Protein AF-0000000084938117 (afdb_homodimer)

Secondary structure (DSSP, 8-state):
--GGGGGGHHHHHHHHHHHHHHHHHHHHS----SS-EEEEEEES-HHHHHHHHHHHHTSTTEEEEEEEGGG--HHHHHH-SEEEEEPPS-HHHHHHHHHHTTTSSSEEEEEESS--HHHHHHHHHTT-SEEEETTS-HHHHHHHHHHHHHHHHHHS-PPPEEEEEESSTTSSHHHHHHHHHHHHHHH-TT--EEEEE--TTT--HHHHTT---SS-HHHHHHTTTT--HHHHHHHSEEETTEEEEPPPTTGGG-TTT--GGGHHHHHHHHHHH-SEEEEEETT---GGGHHHHHH-SEEEEEE-SSHHHHHHHHHHHHIIIIIT---GGGEEEEEEEE-SSS-SS-HHHHHHHH--S-EEEEE--HHHHHHHHHHT--HHHHSTTSHHHHHHHHHHHHHS----------THHHHT-/--GGGSTTHHHHHHHHHHHHHHHHHHHHS----SS-EEEEEEES-HHHHHHHHHHHHTSTTEEEEEEEGGG--HHHHHH-SEEEEEPPS-HHHHHHHHHHTTTSSSEEEEEESS--HHHHHHHHHTT-SEEEETTS-HHHHHHHHHHHHHHHHHHS-PPPEEEEEESSTTSSHHHHHHHHHHHHHHH-TT--EEEEE--TTT--HHHHTT---SS-HHHHHHTTTT--HHHHHHHSEEETTEEEE---TTGGG-TTT--GGGHHHHHHHHHHH-SEEEEEETT---GGGHHHHHH-SEEEEEE-SSHHHHHHHHHHHHIIIIIT---GGGEEEEEEEE-SSS-SS-HHHHHHHH--S-EEEEE--HHHHHHHHHHT--HHHHSTTSHHHHHHHHHHHHHS-----------HHHH--

Radius of gyration: 36.31 Å; Cα contacts (8 Å, |Δi|>4): 1482; chains: 2; bounding box: 99×112×98 Å

Sequence (834 aa):
MNASNTSYKTGANHLQEMDNVEHLERLTRMKTLPVLLPTLMISTVQEEGRLLADMLVSVPNVKLTHVSTSQVDASYFQAHRLLVLQLPKDHELALQMLESYAGKCEYMLVVGEHFSPELMREAMKAGARDYLPLYGAKEELFKALFDVADAVAKATALAPTFVVLNSKGGCGASFLAAAIADQFACRQEDLKVALVDGDHVQAGQSHLLNQEPEYFFHHALAQAEELDESALIGMMSQLENLHLLSAAPFSQQDRTAVNYLQLPQLMFKLRSCYQAVVVDLSRGPENWANPILMEATTILLVMQDSLASLRSATATVNHLINDLGVARSRIQLVYNRYSPKNRMVSLADAKSTSGVGIVFTVRNDFQRVNTCLDEGRRLSRFAAKEQVTRDVAEICQQLIPMEQESQPSGFWTKLWRMNASNTSYKTGANHLQEMDNVEHLERLTRMKTLPVLLPTLMISTVQEEGRLLADMLVSVPNVKLTHVSTSQVDASYFQAHRLLVLQLPKDHELALQMLESYAGKCEYMLVVGEHFSPELMREAMKAGARDYLPLYGAKEELFKALFDVADAVAKATALAPTFVVLNSKGGCGASFLAAAIADQFACRQEDLKVALVDGDHVQAGQSHLLNQEPEYFFHHALAQAEELDESALIGMMSQLENLHLLSAAPFSQQDRTAVNYLQLPQLMFKLRSCYQAVVVDLSRGPENWANPILMEATTILLVMQDSLASLRSATATVNHLINDLGVARSRIQLVYNRYSPKNRMVSLADAKSTSGVGIVFTVRNDFQRVNTCLDEGRRLSRFAAKEQVTRDVAEICQQLIPMEQESQPSGFWTKLWR

Solvent-accessible surface area (backbone atoms only — not comparable to full-atom values): 44025 Å² total; per-residue (Å²): 138,80,81,78,70,70,76,66,60,64,62,55,55,54,49,52,50,49,50,47,46,52,49,43,51,60,65,61,46,72,69,58,37,87,31,77,37,41,28,35,33,37,26,76,47,67,69,63,37,49,54,52,50,54,56,48,60,67,39,50,45,43,45,77,44,81,40,46,71,89,68,68,53,77,68,56,39,75,71,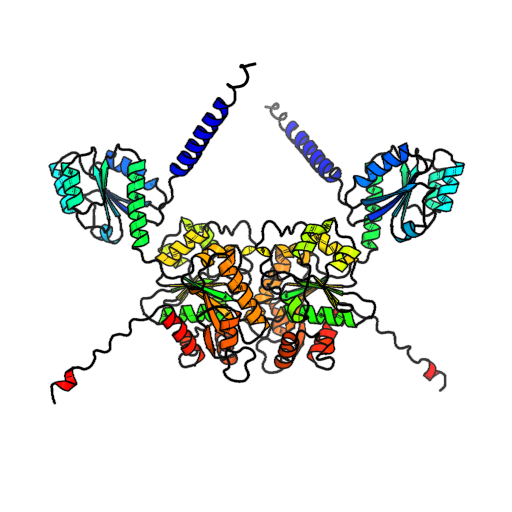20,50,31,31,37,38,43,45,53,88,49,63,70,58,28,54,52,49,43,64,72,54,41,70,54,30,85,34,31,38,36,32,26,73,57,87,41,70,67,58,41,53,53,36,45,73,36,55,28,79,46,71,42,36,65,81,50,62,69,62,58,57,51,51,54,50,39,52,51,23,47,49,46,48,65,64,45,71,60,24,51,32,37,33,20,28,18,28,37,57,55,37,47,19,58,59,48,32,52,41,43,34,48,48,56,20,66,70,36,90,82,35,38,20,35,34,35,41,59,30,38,56,60,27,56,60,34,52,37,54,62,49,82,68,91,39,34,41,56,57,48,34,70,36,26,87,73,52,49,72,66,56,50,56,65,42,30,42,73,56,86,32,31,30,33,35,27,29,44,63,50,46,72,71,40,67,92,50,56,54,64,83,32,43,66,54,35,50,48,51,52,20,65,74,24,65,32,35,30,34,21,26,39,81,29,90,48,80,83,49,44,70,56,63,57,64,36,58,32,36,39,38,22,24,40,74,37,64,66,25,47,53,26,36,24,53,48,44,50,43,39,36,75,73,58,63,32,61,64,87,32,38,31,37,31,35,28,60,35,50,96,66,93,58,78,56,50,74,67,52,52,31,64,68,41,66,37,86,46,75,47,60,26,49,55,48,65,68,65,50,50,51,34,41,67,68,16,44,55,53,72,76,74,38,60,84,37,64,47,44,51,33,45,47,50,52,45,40,70,74,54,67,68,79,67,73,73,69,74,75,74,65,66,66,60,70,78,101,140,80,78,80,74,68,75,69,60,65,63,55,55,53,49,52,51,48,51,47,45,52,49,43,49,63,63,63,45,72,68,58,37,87,31,79,36,42,29,34,35,39,27,76,46,69,70,64,38,48,55,52,50,54,57,48,60,67,39,50,46,43,45,78,45,80,39,46,71,89,67,68,52,77,68,57,39,75,71,19,51,33,32,37,39,40,45,51,89,49,63,69,60,29,52,49,49,44,63,73,54,41,73,55,31,85,34,30,38,35,31,26,72,57,86,41,71,66,59,40,51,54,36,45,73,36,55,29,79,47,70,42,37,66,81,48,62,69,63,58,56,50,50,53,51,39,54,51,23,47,49,45,48,66,64,45,70,59,25,51,32,39,33,21,27,19,30,35,57,55,38,45,20,57,58,49,32,52,42,43,34,48,49,56,19,68,70,37,90,83,36,38,20,36,35,37,39,59,29,38,56,62,28,57,60,35,52,37,55,63,50,83,66,91,40,35,41,56,58,50,35,67,37,28,88,72,52,48,69,67,57,49,56,66,42,30,42,71,56,85,34,32,28,34,36,26,29,44,61,52,45,71,73,40,69,93,51,57,56,65,82,32,43,68,53,36,53,50,51,51,20,67,73,22,65,31,34,30,34,21,26,38,81,28,92,48,81,82,48,43,70,54,61,56,64,36,58,31,36,38,37,22,24,39,74,38,62,68,26,48,54,26,35,24,53,48,45,49,42,40,36,76,74,58,63,33,60,63,89,32,39,31,38,31,34,29,59,36,51,96,68,91,58,79,56,51,72,67,54,55,31,64,68,41,66,36,86,46,74,46,60,25,49,56,48,63,70,63,51,50,50,34,44,69,67,17,42,56,53,70,76,74,38,58,84,38,65,47,43,50,32,46,46,50,53,47,40,70,74,54,67,68,80,68,73,72,69,75,74,75,65,66,64,62,69,78,99

InterPro domains:
  IPR027417 P-loop containing nucleoside triphosphate hydrolase [G3DSA:3.40.50.300] (160-400)
  IPR027417 P-loop containing nucleoside triphosphate hydrolase [SSF52540] (161-402)
  IPR050625 ParA/MinD ATPase [PTHR43384] (161-401)

Foldseek 3Di:
DPPPPPPVPVVVVVVVVVVVVVVVCVVVPQPAQPAQFEEEEEEADDVLLVLVVVLQVVHASYDYDYDYPVPDDLVSLVVGQEYEYEADPDPVRRLVVLQVCQPSHNEYEYEYQDDDPVSQVSNVVSPHPYYYHSPDDSSVVSVSVSVVSVVCLVVLPFAAEEEQFELDAPLCSLVLLLQLQLLQLPPDQPFAEEEEEPDQACFQNCLLQVHDFPAAPLRCQQCLSPDALVNLQVRWDDDRRYTYHTHDHPVVVVVVGHDLVSVVSNSRRNRSNGNHYYYRHNVGDDPSCLVVLLRHQAYEYGAEQDPSRLVSLLVSLCCSCPPSNHDLQRYAYEHEQDDPPPGNADPVNSCVSSVHDHYAYAHRDPVQSVVSRNVNHHCCVSPVPDRNSVSSSVVSCVSPPDPPPPPPPCVVVPVVD/DPPPPPPVPVVVVVVVVVVVVVVVCVLPPQPAQPAQFEEEEEEADDVLQVLVVVLQVVRHSYDYDYDYPVPDDLVSLVVGQEYEYEADPDPVRRLVVLQVCQPSHNEYEYEYQDDDPVSQVSNVVSPHPYYYYSPDDSSVVSVSVSVVSVVCVVVLQFAAEEEQFELDAPLCSLVLLLQLQLLQLPPDQPFAEEEEEPDQACQQNCLLQVHDFPAAPLRCQQCLSPDALVNLQVRWDDDRRYTYHTHYHPVVVVVVGHDLVSVVSNSRRNRSNGNHYYYRHNVGDDPSCLVVLLRHQAYEYGAEQDPSRLVSLLVSLCCSCPVSNHDLQRYAYEHEQDDPPPGNADPVNSCVSSVHDHYQYAHRDPVQSVVSSNVNHHCCVSPVPDRNSVSSSVVSCVSPPDPPPPPPPCVVVVVVD

Nearest PDB structures (foldseek):
  3ea0-assembly1_A  TM=9.235E-01  e=1.042E-12  Chlorobaculum tepidum TLS
  3ea0-assembly1_B  TM=9.067E-01  e=1.386E-12  Chlorobaculum tepidum TLS
  1nxo-assembly1_A-2  TM=7.399E-01  e=9.418E-04  Streptococcus pneumoniae TIGR4
  2pln-assembly1_A-2  TM=6.101E-01  e=6.204E-03  Helicobacter pylori
  5m7n-assembly1_B  TM=2.268E-01  e=1.405E-03  Brucella abortus str. 2308 A

Organism: Ferrimonas balearica (strain DSM 9799 / CCM 4581 / KCTC 23876 / PAT) (NCBI:txid550540)

Structure (mmCIF, N/CA/C/O backbone):
data_AF-0000000084938117-model_v1
#
loop_
_entity.id
_entity.type
_entity.pdbx_description
1 polymer 'Flp pilus assembly protein ATPase CpaE'
#
loop_
_atom_site.group_PDB
_atom_site.id
_atom_site.type_symbol
_atom_site.label_atom_id
_atom_site.label_alt_id
_atom_site.label_comp_id
_atom_site.label_asym_id
_atom_site.label_entity_id
_atom_site.label_seq_id
_atom_site.pdbx_PDB_ins_code
_atom_site.Cartn_x
_atom_site.Cartn_y
_atom_site.Cartn_z
_atom_site.occupancy
_atom_site.B_iso_or_equiv
_atom_site.auth_seq_id
_atom_site.auth_comp_id
_atom_site.auth_asym_id
_atom_site.auth_atom_id
_atom_site.pdbx_PDB_model_num
ATOM 1 N N . MET A 1 1 ? 67.5 -2.551 17.719 1 21.22 1 MET A N 1
ATOM 2 C CA . MET A 1 1 ? 66.125 -2.961 18.109 1 21.22 1 MET A CA 1
ATOM 3 C C . MET A 1 1 ? 65.125 -1.808 17.969 1 21.22 1 MET A C 1
ATOM 5 O O . MET A 1 1 ? 63.938 -2.023 17.922 1 21.22 1 MET A O 1
ATOM 9 N N . ASN A 1 2 ? 65.562 -0.498 18.047 1 20.77 2 ASN A N 1
ATOM 10 C CA . ASN A 1 2 ? 64.812 0.698 18.484 1 20.77 2 ASN A CA 1
ATOM 11 C C . ASN A 1 2 ? 64.062 1.363 17.344 1 20.77 2 ASN A C 1
ATOM 13 O O . ASN A 1 2 ? 63.688 2.523 17.438 1 20.77 2 ASN A O 1
ATOM 17 N N . ALA A 1 3 ? 64.438 1.03 16.047 1 29.36 3 ALA A N 1
ATOM 18 C CA . ALA A 1 3 ? 64.125 1.898 14.914 1 29.36 3 ALA A CA 1
ATOM 19 C C . ALA A 1 3 ? 62.594 1.978 14.664 1 29.36 3 ALA A C 1
ATOM 21 O O . ALA A 1 3 ? 62.156 2.625 13.719 1 29.36 3 ALA A O 1
ATOM 22 N N . SER A 1 4 ? 61.781 1.097 15.297 1 28.73 4 SER A N 1
ATOM 23 C CA . SER A 1 4 ? 60.469 0.723 14.719 1 28.73 4 SER A CA 1
ATOM 24 C C . SER A 1 4 ? 59.406 1.736 15.078 1 28.73 4 SER A C 1
ATOM 26 O O . SER A 1 4 ? 58.219 1.555 14.727 1 28.73 4 SER A O 1
ATOM 28 N N . ASN A 1 5 ? 59.688 2.768 15.992 1 28.17 5 ASN A N 1
ATOM 29 C CA . ASN A 1 5 ? 58.594 3.461 16.672 1 28.17 5 ASN A CA 1
ATOM 30 C C . ASN A 1 5 ? 58.062 4.609 15.82 1 28.17 5 ASN A C 1
ATOM 32 O O . ASN A 1 5 ? 57.156 5.332 16.25 1 28.17 5 ASN A O 1
ATOM 36 N N . THR A 1 6 ? 58.812 5.156 14.828 1 31.31 6 THR A N 1
ATOM 37 C CA . THR A 1 6 ? 58.562 6.535 14.414 1 31.31 6 THR A CA 1
ATOM 38 C C . THR A 1 6 ? 57.375 6.602 13.43 1 31.31 6 THR A C 1
ATOM 40 O O . THR A 1 6 ? 56.906 7.688 13.117 1 31.31 6 THR A O 1
ATOM 43 N N . SER A 1 7 ? 57.031 5.469 12.695 1 33.91 7 SER A N 1
ATOM 44 C CA . SER A 1 7 ? 56.188 5.645 11.516 1 33.91 7 SER A CA 1
ATOM 45 C C . SER A 1 7 ? 54.719 5.82 11.906 1 33.91 7 SER A C 1
ATOM 47 O O . SER A 1 7 ? 53.875 6 11.039 1 33.91 7 SER A O 1
ATOM 49 N N . TYR A 1 8 ? 54.281 5.535 13.25 1 31.45 8 TYR A N 1
ATOM 50 C CA . TYR A 1 8 ? 52.906 5.527 13.641 1 31.45 8 TYR A CA 1
ATOM 51 C C . TYR A 1 8 ? 52.375 6.945 13.82 1 31.45 8 TYR A C 1
ATOM 53 O O . TYR A 1 8 ? 51.156 7.16 13.898 1 31.45 8 TYR A O 1
ATOM 61 N N . LYS A 1 9 ? 53.25 7.902 14.055 1 35.31 9 LYS A N 1
ATOM 62 C CA . LYS A 1 9 ? 52.75 9.211 14.477 1 35.31 9 LYS A CA 1
ATOM 63 C C . LYS A 1 9 ? 52.219 10.008 13.297 1 35.31 9 LYS A C 1
ATOM 65 O O . LYS A 1 9 ? 51.406 10.93 13.477 1 35.31 9 LYS A O 1
ATOM 70 N N . THR A 1 10 ? 52.75 9.742 12.07 1 41.06 10 THR A N 1
ATOM 71 C CA . THR A 1 10 ? 52.406 10.656 10.984 1 41.06 10 THR A CA 1
ATOM 72 C C . THR A 1 10 ? 51 10.422 10.477 1 41.06 10 THR A C 1
ATOM 74 O O . THR A 1 10 ? 50.375 11.328 9.922 1 41.06 10 THR A O 1
ATOM 77 N N . GLY A 1 11 ? 50.406 9.102 10.664 1 33.19 11 GLY A N 1
ATOM 78 C CA . GLY A 1 11 ? 49.094 8.828 10.133 1 33.19 11 GLY A CA 1
ATOM 79 C C . GLY A 1 11 ? 47.969 9.453 10.953 1 33.19 11 GLY A C 1
ATOM 80 O O . GLY A 1 11 ? 46.844 9.594 10.477 1 33.19 11 GLY A O 1
ATOM 81 N N . ALA A 1 12 ? 48.188 9.633 12.336 1 39.09 12 ALA A N 1
ATOM 82 C CA . ALA A 1 12 ? 47.188 10.203 13.258 1 39.09 12 ALA A CA 1
ATOM 83 C C . ALA A 1 12 ? 47 11.688 12.984 1 39.09 12 ALA A C 1
ATOM 85 O O . ALA A 1 12 ? 45.875 12.18 13.07 1 39.09 12 ALA A O 1
ATOM 86 N N . ASN A 1 13 ? 48.125 12.391 12.625 1 40.75 13 ASN A N 1
ATOM 87 C CA . ASN A 1 13 ? 48 13.82 12.367 1 40.75 13 ASN A CA 1
ATOM 88 C C . ASN A 1 13 ? 47.156 14.078 11.109 1 40.75 13 ASN A C 1
ATOM 90 O O . ASN A 1 13 ? 46.469 15.086 11.031 1 40.75 13 ASN A O 1
ATOM 94 N N . HIS A 1 14 ? 47.344 13.164 10.07 1 40.91 14 HIS A N 1
ATOM 95 C CA . HIS A 1 14 ? 46.562 13.367 8.859 1 40.91 14 HIS A CA 1
ATOM 96 C C . HIS A 1 14 ? 45.062 13.086 9.102 1 40.91 14 HIS A C 1
ATOM 98 O O . HIS A 1 14 ? 44.219 13.68 8.461 1 40.91 14 HIS A O 1
ATOM 104 N N . LEU A 1 15 ? 44.719 12.094 10.016 1 38.03 15 LEU A N 1
ATOM 105 C CA . LEU A 1 15 ? 43.344 11.82 10.344 1 38.03 15 LEU A CA 1
ATOM 106 C C . LEU A 1 15 ? 42.719 12.961 11.141 1 38.03 15 LEU A C 1
ATOM 108 O O . LEU A 1 15 ? 41.562 13.305 10.953 1 38.03 15 LEU A O 1
ATOM 112 N N . GLN A 1 16 ? 43.562 13.578 12.039 1 39.94 16 GLN A N 1
ATOM 113 C CA . GLN A 1 16 ? 43.062 14.719 12.797 1 39.94 16 GLN A CA 1
ATOM 114 C C . GLN A 1 16 ? 42.812 15.914 11.883 1 39.94 16 GLN A C 1
ATOM 116 O O . GLN A 1 16 ? 41.812 16.641 12.055 1 39.94 16 GLN A O 1
ATOM 121 N N . GLU A 1 17 ? 43.719 16.094 10.852 1 42.66 17 GLU A N 1
ATOM 122 C CA . GLU A 1 17 ? 43.5 17.203 9.93 1 42.66 17 GLU A CA 1
ATOM 123 C C . GLU A 1 17 ? 42.281 16.953 9.039 1 42.66 17 GLU A C 1
ATOM 125 O O . GLU A 1 17 ? 41.531 17.875 8.734 1 42.66 17 GLU A O 1
ATOM 130 N N . MET A 1 18 ? 42.094 15.641 8.609 1 40.25 18 MET A N 1
ATOM 131 C CA . MET A 1 18 ? 40.906 15.336 7.801 1 40.25 18 MET A CA 1
ATOM 132 C C . MET A 1 18 ? 39.625 15.438 8.641 1 40.25 18 MET A C 1
ATOM 134 O O . MET A 1 18 ? 38.562 15.797 8.125 1 40.25 18 MET A O 1
ATOM 138 N N . ASP A 1 19 ? 39.656 15.047 9.922 1 40.47 19 ASP A N 1
ATOM 139 C CA . ASP A 1 19 ? 38.5 15.227 10.805 1 40.47 19 ASP A CA 1
ATOM 140 C C . ASP A 1 19 ? 38.188 16.703 10.984 1 40.47 19 ASP A C 1
ATOM 142 O O . ASP A 1 19 ? 37.031 17.094 11.062 1 40.47 19 ASP A O 1
ATOM 146 N N . ASN A 1 20 ? 39.312 17.594 11.016 1 40.03 20 ASN A N 1
ATOM 147 C CA . ASN A 1 20 ? 39.062 19.016 11.141 1 40.03 20 ASN A CA 1
ATOM 148 C C . ASN A 1 20 ? 38.469 19.609 9.859 1 40.03 20 ASN A C 1
ATOM 150 O O . ASN A 1 20 ? 37.719 20.562 9.898 1 40.03 20 ASN A O 1
ATOM 154 N N . VAL A 1 21 ? 38.938 19.078 8.609 1 40.66 21 VAL A N 1
ATOM 155 C CA . VAL A 1 21 ? 38.344 19.609 7.387 1 40.66 21 VAL A CA 1
ATOM 156 C C . VAL A 1 21 ? 36.875 19.141 7.277 1 40.66 21 VAL A C 1
ATOM 158 O O . VAL A 1 21 ? 36 19.906 6.898 1 40.66 21 VAL A O 1
ATOM 161 N N . GLU A 1 22 ? 36.656 17.781 7.574 1 38.16 22 GLU A N 1
ATOM 162 C CA . GLU A 1 22 ? 35.281 17.328 7.516 1 38.16 22 GLU A CA 1
ATOM 163 C C . GLU A 1 22 ? 34.406 18.047 8.547 1 38.16 22 GLU A C 1
ATOM 165 O O . GLU A 1 22 ? 33.281 18.406 8.273 1 38.16 22 GLU A O 1
ATOM 170 N N . HIS A 1 23 ? 34.906 18.281 9.812 1 34.59 23 HIS A N 1
ATOM 171 C CA . HIS A 1 23 ? 34.219 19.109 10.805 1 34.59 23 HIS A CA 1
ATOM 172 C C . HIS A 1 23 ? 34.062 20.547 10.32 1 34.59 23 HIS A C 1
ATOM 174 O O . HIS A 1 23 ? 33 21.156 10.469 1 34.59 23 HIS A O 1
ATOM 180 N N . LEU A 1 24 ? 35.219 21.156 9.773 1 34.41 24 LEU A N 1
ATOM 181 C CA . LEU A 1 24 ? 35.125 22.5 9.219 1 34.41 24 LEU A CA 1
ATOM 182 C C . LEU A 1 24 ? 34.219 22.516 8 1 34.41 24 LEU A C 1
ATOM 184 O O . LEU A 1 24 ? 33.438 23.469 7.809 1 34.41 24 LEU A O 1
ATOM 188 N N . GLU A 1 25 ? 34.344 21.562 6.992 1 36.38 25 GLU A N 1
ATOM 189 C CA . GLU A 1 25 ? 33.375 21.484 5.891 1 36.38 25 GLU A CA 1
ATOM 190 C C . GLU A 1 25 ? 31.969 21.25 6.406 1 36.38 25 GLU A C 1
ATOM 192 O O . GLU A 1 25 ? 31 21.766 5.848 1 36.38 25 GLU A O 1
ATOM 197 N N . ARG A 1 26 ? 31.703 20.484 7.41 1 36.09 26 ARG A N 1
ATOM 198 C CA . ARG A 1 26 ? 30.438 20.359 8.102 1 36.09 26 ARG A CA 1
ATOM 199 C C . ARG A 1 26 ? 30.047 21.672 8.773 1 36.09 26 ARG A C 1
ATOM 201 O O . ARG A 1 26 ? 28.859 22.031 8.828 1 36.09 26 ARG A O 1
ATOM 208 N N . LEU A 1 27 ? 30.984 22.281 9.461 1 33.56 27 LEU A N 1
ATOM 209 C CA . LEU A 1 27 ? 30.75 23.609 10.023 1 33.56 27 LEU A CA 1
ATOM 210 C C . LEU A 1 27 ? 30.609 24.641 8.922 1 33.56 27 LEU A C 1
ATOM 212 O O . LEU A 1 27 ? 29.953 25.672 9.125 1 33.56 27 LEU A O 1
ATOM 216 N N . THR A 1 28 ? 31.484 24.656 7.859 1 37.72 28 THR A N 1
ATOM 217 C CA . THR A 1 28 ? 31.438 25.641 6.781 1 37.72 28 THR A CA 1
ATOM 218 C C . THR A 1 28 ? 30.219 25.391 5.887 1 37.72 28 THR A C 1
ATOM 220 O O . THR A 1 28 ? 29.984 26.141 4.938 1 37.72 28 THR A O 1
ATOM 223 N N . ARG A 1 29 ? 29.844 24.172 5.645 1 40.62 29 ARG A N 1
ATOM 224 C CA . ARG A 1 29 ? 28.578 24.078 4.918 1 40.62 29 ARG A CA 1
ATOM 225 C C . ARG A 1 29 ? 27.5 24.906 5.609 1 40.62 29 ARG A C 1
ATOM 227 O O . ARG A 1 29 ? 27.156 24.656 6.77 1 40.62 29 ARG A O 1
ATOM 234 N N . MET A 1 30 ? 27.406 26 5.309 1 43.34 30 MET A N 1
ATOM 235 C CA . MET A 1 30 ? 26.453 26.984 5.809 1 43.34 30 MET A CA 1
ATOM 236 C C . MET A 1 30 ? 25.094 26.359 6.074 1 43.34 30 MET A C 1
ATOM 238 O O . MET A 1 30 ? 24.438 25.875 5.152 1 43.34 30 MET A O 1
ATOM 242 N N . LYS A 1 31 ? 24.922 25.812 7.207 1 54.34 31 LYS A N 1
ATOM 243 C CA . LYS A 1 31 ? 23.672 25.203 7.68 1 54.34 31 LYS A CA 1
ATOM 244 C C . LYS A 1 31 ? 22.469 26.078 7.348 1 54.34 31 LYS A C 1
ATOM 246 O O . LYS A 1 31 ? 22.531 27.297 7.457 1 54.34 31 LYS A O 1
ATOM 251 N N . THR A 1 32 ? 21.656 25.625 6.562 1 65.62 32 THR A N 1
ATOM 252 C CA . THR A 1 32 ? 20.375 26.219 6.242 1 65.62 32 THR A CA 1
ATOM 253 C C . THR A 1 32 ? 19.609 26.578 7.52 1 65.62 32 THR A C 1
ATOM 255 O O . THR A 1 32 ? 19.641 25.828 8.492 1 65.62 32 THR A O 1
ATOM 258 N N . LEU A 1 33 ? 19.406 27.953 7.594 1 77.81 33 LEU A N 1
ATOM 259 C CA . LEU A 1 33 ? 18.562 28.328 8.727 1 77.81 33 LEU A CA 1
ATOM 260 C C . LEU A 1 33 ? 17.391 27.375 8.867 1 77.81 33 LEU A C 1
ATOM 262 O O . LEU A 1 33 ? 16.875 26.859 7.871 1 77.81 33 LEU A O 1
ATOM 266 N N . PRO A 1 34 ? 17.016 27.078 10.133 1 68.56 34 PRO A N 1
ATOM 267 C CA . PRO A 1 34 ? 15.953 26.109 10.383 1 68.56 34 PRO A CA 1
ATOM 268 C C . PRO A 1 34 ? 14.602 26.531 9.82 1 68.56 34 PRO A C 1
ATOM 270 O O . PRO A 1 34 ? 13.719 25.703 9.609 1 68.56 34 PRO A O 1
ATOM 273 N N . VAL A 1 35 ? 14.391 27.828 9.688 1 70.12 35 VAL A N 1
ATOM 274 C CA . VAL A 1 35 ? 13.156 28.359 9.133 1 70.12 35 VAL A CA 1
ATOM 275 C C . VAL A 1 35 ? 13.477 29.484 8.148 1 70.12 35 VAL A C 1
ATOM 277 O O . VAL A 1 35 ? 14.562 30.062 8.195 1 70.12 35 VAL A O 1
ATOM 280 N N . LEU A 1 36 ? 12.516 29.656 7.203 1 70.38 36 LEU A N 1
ATOM 281 C CA . LEU A 1 36 ? 12.625 30.859 6.391 1 70.38 36 LEU A CA 1
ATOM 282 C C . LEU A 1 36 ? 12.508 32.125 7.258 1 70.38 36 LEU A C 1
ATOM 284 O O . LEU A 1 36 ? 11.594 32.219 8.078 1 70.38 36 LEU A O 1
ATOM 288 N N . LEU A 1 37 ? 13.484 33 7.09 1 82.12 37 LEU A N 1
ATOM 289 C CA . LEU A 1 37 ? 13.562 34.188 7.938 1 82.12 37 LEU A CA 1
ATOM 290 C C . LEU A 1 37 ? 13.43 35.469 7.105 1 82.12 37 LEU A C 1
ATOM 292 O O . LEU A 1 37 ? 14.406 35.938 6.516 1 82.12 37 LEU A O 1
ATOM 296 N N . PRO A 1 38 ? 12.078 35.906 6.906 1 84.81 38 PRO A N 1
ATOM 297 C CA . PRO A 1 38 ? 11.953 37.219 6.27 1 84.81 38 PRO A CA 1
ATOM 298 C C . PRO A 1 38 ? 12.766 38.312 6.98 1 84.81 38 PRO A C 1
ATOM 300 O O . PRO A 1 38 ? 12.516 38.594 8.156 1 84.81 38 PRO A O 1
ATOM 303 N N . THR A 1 39 ? 13.781 38.938 6.242 1 92.25 39 THR A N 1
ATOM 304 C CA . THR A 1 39 ? 14.75 39.844 6.848 1 92.25 39 THR A CA 1
ATOM 305 C C . THR A 1 39 ? 14.719 41.219 6.156 1 92.25 39 THR A C 1
ATOM 307 O O . THR A 1 39 ? 14.828 41.312 4.93 1 92.25 39 THR A O 1
ATOM 310 N N . LEU A 1 40 ? 14.43 42.219 6.934 1 94 40 LEU A N 1
ATOM 311 C CA . LEU A 1 40 ? 14.508 43.594 6.461 1 94 40 LEU A CA 1
ATOM 312 C C . LEU A 1 40 ? 15.859 44.219 6.812 1 94 40 LEU A C 1
ATOM 314 O O . LEU A 1 40 ? 16.266 44.188 7.977 1 94 40 LEU A O 1
ATOM 318 N N . MET A 1 41 ? 16.562 44.719 5.785 1 95.06 41 MET A N 1
ATOM 319 C CA . MET A 1 41 ? 17.828 45.406 6.047 1 95.06 41 MET A CA 1
ATOM 320 C C . MET A 1 41 ? 17.719 46.875 5.73 1 95.06 41 MET A C 1
ATOM 322 O O . MET A 1 41 ? 17.266 47.25 4.648 1 95.06 41 MET A O 1
ATOM 326 N N . ILE A 1 42 ? 18.094 47.656 6.68 1 93.5 42 ILE A N 1
ATOM 327 C CA . ILE A 1 42 ? 18.094 49.125 6.5 1 93.5 42 ILE A CA 1
ATOM 328 C C . ILE A 1 42 ? 19.531 49.656 6.617 1 93.5 42 ILE A C 1
ATOM 330 O O . ILE A 1 42 ? 20.219 49.375 7.598 1 93.5 42 ILE A O 1
ATOM 334 N N . SER A 1 43 ? 19.938 50.312 5.594 1 89.88 43 SER A N 1
ATOM 335 C CA . SER A 1 43 ? 21.297 50.875 5.586 1 89.88 43 SER A CA 1
ATOM 336 C C . SER A 1 43 ? 21.312 52.312 5.117 1 89.88 43 SER A C 1
ATOM 338 O O . SER A 1 43 ? 20.391 52.75 4.43 1 89.88 43 SER A O 1
ATOM 340 N N . THR A 1 44 ? 22.266 53.062 5.656 1 78.38 44 THR A N 1
ATOM 341 C CA . THR A 1 44 ? 22.453 54.438 5.23 1 78.38 44 THR A CA 1
ATOM 342 C C . THR A 1 44 ? 23.531 54.531 4.156 1 78.38 44 THR A C 1
ATOM 344 O O . THR A 1 44 ? 23.484 55.438 3.316 1 78.38 44 THR A O 1
ATOM 347 N N . VAL A 1 45 ? 24.594 53.688 4.254 1 73.62 45 VAL A N 1
ATOM 348 C CA . VAL A 1 45 ? 25.75 53.781 3.363 1 73.62 45 VAL A CA 1
ATOM 349 C C . VAL A 1 45 ? 25.656 52.688 2.283 1 73.62 45 VAL A C 1
ATOM 351 O O . VAL A 1 45 ? 25.516 51.531 2.592 1 73.62 45 VAL A O 1
ATOM 354 N N . GLN A 1 46 ? 25.781 53.094 1.042 1 75.88 46 GLN A N 1
ATOM 355 C CA . GLN A 1 46 ? 25.5 52.219 -0.09 1 75.88 46 GLN A CA 1
ATOM 356 C C . GLN A 1 46 ? 26.531 51.094 -0.191 1 75.88 46 GLN A C 1
ATOM 358 O O . GLN A 1 46 ? 26.172 49.906 -0.328 1 75.88 46 GLN A O 1
ATOM 363 N N . GLU A 1 47 ? 27.781 51.469 -0.034 1 81.5 47 GLU A N 1
ATOM 364 C CA . GLU A 1 47 ? 28.812 50.438 -0.26 1 81.5 47 GLU A CA 1
ATOM 365 C C . GLU A 1 47 ? 28.797 49.375 0.836 1 81.5 47 GLU A C 1
ATOM 367 O O . GLU A 1 47 ? 28.844 48.188 0.549 1 81.5 47 GLU A O 1
ATOM 372 N N . GLU A 1 48 ? 28.672 49.844 2.07 1 85.06 48 GLU A N 1
ATOM 373 C CA . GLU A 1 48 ? 28.641 48.906 3.199 1 85.06 48 GLU A CA 1
ATOM 374 C C . GLU A 1 48 ? 27.344 48.094 3.207 1 85.06 48 GLU A C 1
ATOM 376 O O . GLU A 1 48 ? 27.359 46.906 3.539 1 85.06 48 GLU A O 1
ATOM 381 N N . GLY A 1 49 ? 26.359 48.781 2.854 1 87.75 49 GLY A N 1
ATOM 382 C CA . GLY A 1 49 ? 25.078 48.125 2.756 1 87.75 49 GLY A CA 1
ATOM 383 C C . GLY A 1 49 ? 25.094 46.969 1.743 1 87.75 49 GLY A C 1
ATOM 384 O O . GLY A 1 49 ? 24.531 45.906 1.999 1 87.75 49 GLY A O 1
ATOM 385 N N . ARG A 1 50 ? 25.75 47.219 0.668 1 88.19 50 ARG A N 1
ATOM 386 C CA . ARG A 1 50 ? 25.812 46.219 -0.377 1 88.19 50 ARG A CA 1
ATOM 387 C C . ARG A 1 50 ? 26.609 45 0.095 1 88.19 50 ARG A C 1
ATOM 389 O O . ARG A 1 50 ? 26.234 43.844 -0.191 1 88.19 50 ARG A O 1
ATOM 396 N N . LEU A 1 51 ? 27.656 45.281 0.75 1 87.75 51 LEU A N 1
ATOM 397 C CA . LEU A 1 51 ? 28.484 44.188 1.273 1 87.75 51 LEU A CA 1
ATOM 398 C C . LEU A 1 51 ? 27.688 43.344 2.24 1 87.75 51 LEU A C 1
ATOM 400 O O . LEU A 1 51 ? 27.719 42.094 2.15 1 87.75 51 LEU A O 1
ATOM 404 N N . LEU A 1 52 ? 26.984 43.969 3.125 1 91 52 LEU A N 1
ATOM 405 C CA . LEU A 1 52 ? 26.172 43.25 4.105 1 91 52 LEU A CA 1
ATOM 406 C C . LEU A 1 52 ? 25.047 42.469 3.424 1 91 52 LEU A C 1
ATOM 408 O O . LEU A 1 52 ? 24.75 41.344 3.777 1 91 52 LEU A O 1
ATOM 412 N N . ALA A 1 53 ? 24.422 43.094 2.461 1 92.25 53 ALA A N 1
ATOM 413 C CA . ALA A 1 53 ? 23.359 42.438 1.707 1 92.25 53 ALA A CA 1
ATOM 414 C C . ALA A 1 53 ? 23.844 41.156 1.031 1 92.25 53 ALA A C 1
ATOM 416 O O . ALA A 1 53 ? 23.172 40.125 1.063 1 92.25 53 ALA A O 1
ATOM 417 N N . ASP A 1 54 ? 25.016 41.25 0.545 1 89.56 54 ASP A N 1
ATOM 418 C CA . ASP A 1 54 ? 25.609 40.094 -0.114 1 89.56 54 ASP A CA 1
ATOM 419 C C . ASP A 1 54 ? 25.828 38.969 0.877 1 89.56 54 ASP A C 1
ATOM 421 O O . ASP A 1 54 ? 25.609 37.781 0.545 1 89.56 54 ASP A O 1
ATOM 425 N N . MET A 1 55 ? 26.203 39.281 2.043 1 87.94 55 MET A N 1
ATOM 426 C CA . MET A 1 55 ? 26.438 38.312 3.082 1 87.94 55 MET A CA 1
ATOM 427 C C . MET A 1 55 ? 25.125 37.656 3.51 1 87.94 55 MET A C 1
ATOM 429 O O . MET A 1 55 ? 25.062 36.438 3.676 1 87.94 55 MET A O 1
ATOM 433 N N . LEU A 1 56 ? 24.125 38.438 3.66 1 91.5 56 LEU A N 1
ATOM 434 C CA . LEU A 1 56 ? 22.828 37.938 4.121 1 91.5 56 LEU A CA 1
ATOM 435 C C . LEU A 1 56 ? 22.188 37.031 3.076 1 91.5 56 LEU A C 1
ATOM 437 O O . LEU A 1 56 ? 21.656 35.969 3.412 1 91.5 56 LEU A O 1
ATOM 441 N N . VAL A 1 57 ? 22.297 37.344 1.875 1 86.56 57 VAL A N 1
ATOM 442 C CA . VAL A 1 57 ? 21.672 36.594 0.789 1 86.56 57 VAL A CA 1
ATOM 443 C C . VAL A 1 57 ? 22.391 35.281 0.607 1 86.56 57 VAL A C 1
ATOM 445 O O . VAL A 1 57 ? 21.781 34.312 0.138 1 86.56 57 VAL A O 1
ATOM 448 N N . SER A 1 58 ? 23.578 35.25 1.054 1 82.31 58 SER A N 1
ATOM 449 C CA . SER A 1 58 ? 24.359 34 0.92 1 82.31 58 SER A CA 1
ATOM 450 C C . SER A 1 58 ? 23.906 32.969 1.924 1 82.31 58 SER A C 1
ATOM 452 O O . SER A 1 58 ? 24.266 31.781 1.797 1 82.31 58 SER A O 1
ATOM 454 N N . VAL A 1 59 ? 23.219 33.281 2.947 1 82.56 59 VAL A N 1
ATOM 455 C CA . VAL A 1 59 ? 22.719 32.375 3.955 1 82.56 59 VAL A CA 1
ATOM 456 C C . VAL A 1 59 ? 21.391 31.766 3.496 1 82.56 59 VAL A C 1
ATOM 458 O O . VAL A 1 59 ? 20.406 32.5 3.311 1 82.56 59 VAL A O 1
ATOM 461 N N . PRO A 1 60 ? 21.391 30.422 3.363 1 78.81 60 PRO A N 1
ATOM 462 C CA . PRO A 1 60 ? 20.141 29.797 2.91 1 78.81 60 PRO A CA 1
ATOM 463 C C . PRO A 1 60 ? 18.984 30.016 3.877 1 78.81 60 PRO A C 1
ATOM 465 O O . PRO A 1 60 ? 19.172 29.984 5.098 1 78.81 60 PRO A O 1
ATOM 468 N N . ASN A 1 61 ? 17.781 30.391 3.391 1 75.69 61 ASN A N 1
ATOM 469 C CA . ASN A 1 61 ? 16.516 30.594 4.09 1 75.69 61 ASN A CA 1
ATOM 470 C C . ASN A 1 61 ? 16.406 32 4.645 1 75.69 61 ASN A C 1
ATOM 472 O O . ASN A 1 61 ? 15.547 32.281 5.477 1 75.69 61 ASN A O 1
ATOM 476 N N . VAL A 1 62 ? 17.406 32.938 4.125 1 85.31 62 VAL A N 1
ATOM 477 C CA . VAL A 1 62 ? 17.234 34.344 4.398 1 85.31 62 VAL A CA 1
ATOM 478 C C . VAL A 1 62 ? 16.547 35.031 3.213 1 85.31 62 VAL A C 1
ATOM 480 O O . VAL A 1 62 ? 17.047 35 2.088 1 85.31 62 VAL A O 1
ATOM 483 N N . LYS A 1 63 ? 15.336 35.438 3.447 1 85.38 63 LYS A N 1
ATOM 484 C CA . LYS A 1 63 ? 14.648 36.25 2.467 1 85.38 63 LYS A CA 1
ATOM 485 C C . LYS A 1 63 ? 14.883 37.75 2.748 1 85.38 63 LYS A C 1
ATOM 487 O O . LYS A 1 63 ? 14.227 38.312 3.615 1 85.38 63 LYS A O 1
ATOM 492 N N . LEU A 1 64 ? 15.695 38.406 1.886 1 91.56 64 LEU A N 1
ATOM 493 C CA . LEU A 1 64 ? 16.203 39.75 2.223 1 91.56 64 LEU A CA 1
ATOM 494 C C . LEU A 1 64 ? 15.445 40.812 1.45 1 91.56 64 LEU A C 1
ATOM 496 O O . LEU A 1 64 ? 15.219 40.688 0.246 1 91.56 64 LEU A O 1
ATOM 500 N N . THR A 1 65 ? 14.93 41.75 2.117 1 90.19 65 THR A N 1
ATOM 501 C CA . THR A 1 65 ? 14.484 43.031 1.573 1 90.19 65 THR A CA 1
ATOM 502 C C . THR A 1 65 ? 15.398 44.156 2.039 1 90.19 65 THR A C 1
ATOM 504 O O . THR A 1 65 ? 15.5 44.438 3.236 1 90.19 65 THR A O 1
ATOM 507 N N . HIS A 1 66 ? 16.109 44.781 1.053 1 91.44 66 HIS A N 1
ATOM 508 C CA . HIS A 1 66 ? 17.031 45.875 1.375 1 91.44 66 HIS A CA 1
ATOM 509 C C . HIS A 1 66 ? 16.422 47.219 1.042 1 91.44 66 HIS A C 1
ATOM 511 O O . HIS A 1 66 ? 16.047 47.469 -0.104 1 91.44 66 HIS A O 1
ATOM 517 N N . VAL A 1 67 ? 16.328 48 2.047 1 88.62 67 VAL A N 1
ATOM 518 C CA . VAL A 1 67 ? 15.727 49.312 1.845 1 88.62 67 VAL A CA 1
ATOM 519 C C . VAL A 1 67 ? 16.625 50.406 2.434 1 88.62 67 VAL A C 1
ATOM 521 O O . VAL A 1 67 ? 17.281 50.188 3.451 1 88.62 67 VAL A O 1
ATOM 524 N N . SER A 1 68 ? 16.656 51.531 1.704 1 84.12 68 SER A N 1
ATOM 525 C CA . SER A 1 68 ? 17.359 52.688 2.244 1 84.12 68 SER A CA 1
ATOM 526 C C . SER A 1 68 ? 16.516 53.406 3.287 1 84.12 68 SER A C 1
ATOM 528 O O . SER A 1 68 ? 15.289 53.281 3.291 1 84.12 68 SER A O 1
ATOM 530 N N . THR A 1 69 ? 17.156 54.125 4.172 1 80.62 69 THR A N 1
ATOM 531 C CA . THR A 1 69 ? 16.484 54.812 5.273 1 80.62 69 THR A CA 1
ATOM 532 C C . THR A 1 69 ? 15.414 55.781 4.75 1 80.62 69 THR A C 1
ATOM 534 O O . THR A 1 69 ? 14.422 56.031 5.434 1 80.62 69 THR A O 1
ATOM 537 N N . SER A 1 70 ? 15.602 56.219 3.562 1 77.19 70 SER A N 1
ATOM 538 C CA . SER A 1 70 ? 14.68 57.219 3 1 77.19 70 SER A CA 1
ATOM 539 C C . SER A 1 70 ? 13.422 56.531 2.449 1 77.19 70 SER A C 1
ATOM 541 O O . SER A 1 70 ? 12.406 57.188 2.223 1 77.19 70 SER A O 1
ATOM 543 N N . GLN A 1 71 ? 13.438 55.25 2.32 1 77.19 71 GLN A N 1
ATOM 544 C CA . GLN A 1 71 ? 12.367 54.531 1.628 1 77.19 71 GLN A CA 1
ATOM 545 C C . GLN A 1 71 ? 11.625 53.594 2.572 1 77.19 71 GLN A C 1
ATOM 547 O O . GLN A 1 71 ? 10.805 52.781 2.133 1 77.19 71 GLN A O 1
ATOM 552 N N . VAL A 1 72 ? 11.867 53.75 3.832 1 81.12 72 VAL A N 1
ATOM 553 C CA . VAL A 1 72 ? 11.312 52.781 4.773 1 81.12 72 VAL A CA 1
ATOM 554 C C . VAL A 1 72 ? 9.844 53.125 5.047 1 81.12 72 VAL A C 1
ATOM 556 O O . VAL A 1 72 ? 9.508 54.281 5.332 1 81.12 72 VAL A O 1
ATOM 559 N N . ASP A 1 73 ? 8.961 52.219 4.781 1 81.69 73 ASP A N 1
ATOM 560 C CA . ASP A 1 73 ? 7.535 52.312 5.078 1 81.69 73 ASP A CA 1
ATOM 561 C C . ASP A 1 73 ? 7.145 51.312 6.176 1 81.69 73 ASP A C 1
ATOM 563 O O . ASP A 1 73 ? 7.801 50.281 6.359 1 81.69 73 ASP A O 1
ATOM 567 N N . ALA A 1 74 ? 6.078 51.656 6.945 1 81.44 74 ALA A N 1
ATOM 568 C CA . ALA A 1 74 ? 5.613 50.875 8.078 1 81.44 74 ALA A CA 1
ATOM 569 C C . ALA A 1 74 ? 5.23 49.469 7.641 1 81.44 74 ALA A C 1
ATOM 571 O O . ALA A 1 74 ? 5.332 48.5 8.422 1 81.44 74 ALA A O 1
ATOM 572 N N . SER A 1 75 ? 4.898 49.375 6.43 1 81.31 75 SER A N 1
ATOM 573 C CA . SER A 1 75 ? 4.438 48.094 5.922 1 81.31 75 SER A CA 1
ATOM 574 C C . SER A 1 75 ? 5.566 47.062 5.91 1 81.31 75 SER A C 1
ATOM 576 O O . SER A 1 75 ? 5.32 45.844 6.027 1 81.31 75 SER A O 1
ATOM 578 N N . TYR A 1 76 ? 6.832 47.531 5.832 1 84.44 76 TYR A N 1
ATOM 579 C CA . TYR A 1 76 ? 7.98 46.656 5.805 1 84.44 76 TYR A CA 1
ATOM 580 C C . TYR A 1 76 ? 8.148 45.938 7.141 1 84.44 76 TYR A C 1
ATOM 582 O O . TYR A 1 76 ? 8.492 44.75 7.18 1 84.44 76 TYR A O 1
ATOM 590 N N . PHE A 1 77 ? 7.789 46.625 8.18 1 87.31 77 PHE A N 1
ATOM 591 C CA . PHE A 1 77 ? 8.039 46.062 9.5 1 87.31 77 PHE A CA 1
ATOM 592 C C . PHE A 1 77 ? 7.039 44.969 9.828 1 87.31 77 PHE A C 1
ATOM 594 O O . PHE A 1 77 ? 7.355 44.031 10.562 1 87.31 77 PHE A O 1
ATOM 601 N N . GLN A 1 78 ? 5.887 45 9.219 1 78.62 78 GLN A N 1
ATOM 602 C CA . GLN A 1 78 ? 4.855 44 9.422 1 78.62 78 GLN A CA 1
ATOM 603 C C . GLN A 1 78 ? 5.16 42.719 8.625 1 78.62 78 GLN A C 1
ATOM 605 O O . GLN A 1 78 ? 4.816 41.625 9.047 1 78.62 78 GLN A O 1
ATOM 610 N N . ALA A 1 79 ? 5.84 42.938 7.621 1 77.62 79 ALA A N 1
ATOM 611 C CA . ALA A 1 79 ? 6.082 41.844 6.684 1 77.62 79 ALA A CA 1
ATOM 612 C C . ALA A 1 79 ? 7.336 41.062 7.062 1 77.62 79 ALA A C 1
ATOM 614 O O . ALA A 1 79 ? 7.609 40 6.492 1 77.62 79 ALA A O 1
ATOM 615 N N . HIS A 1 80 ? 8.148 41.625 7.996 1 87.25 80 HIS A N 1
ATOM 616 C CA . HIS A 1 80 ? 9.43 41 8.32 1 87.25 80 HIS A CA 1
ATOM 617 C C . HIS A 1 80 ? 9.555 40.75 9.812 1 87.25 80 HIS A C 1
ATOM 619 O O . HIS A 1 80 ? 9.102 41.562 10.633 1 87.25 80 HIS A O 1
ATOM 625 N N . ARG A 1 81 ? 10.148 39.562 10.172 1 84.88 81 ARG A N 1
ATOM 626 C CA . ARG A 1 81 ? 10.312 39.219 11.578 1 84.88 81 ARG A CA 1
ATOM 627 C C . ARG A 1 81 ? 11.656 39.688 12.109 1 84.88 81 ARG A C 1
ATOM 629 O O . ARG A 1 81 ? 11.812 39.906 13.312 1 84.88 81 ARG A O 1
ATOM 636 N N . LEU A 1 82 ? 12.648 39.844 11.195 1 93.75 82 LEU A N 1
ATOM 637 C CA . LEU A 1 82 ? 13.992 40.281 11.586 1 93.75 82 LEU A CA 1
ATOM 638 C C . LEU A 1 82 ? 14.383 41.562 10.906 1 93.75 82 LEU A C 1
ATOM 640 O O . LEU A 1 82 ? 14.242 41.719 9.688 1 93.75 82 LEU A O 1
ATOM 644 N N . LEU A 1 83 ? 14.797 42.531 11.695 1 95.5 83 LEU A N 1
ATOM 645 C CA . LEU A 1 83 ? 15.383 43.781 11.219 1 95.5 83 LEU A CA 1
ATOM 646 C C . LEU A 1 83 ? 16.906 43.781 11.383 1 95.5 83 LEU A C 1
ATOM 648 O O . LEU A 1 83 ? 17.406 43.5 12.477 1 95.5 83 LEU A O 1
ATOM 652 N N . VAL A 1 84 ? 17.609 43.938 10.258 1 95.62 84 VAL A N 1
ATOM 653 C CA . VAL A 1 84 ? 19.062 44.125 10.305 1 95.62 84 VAL A CA 1
ATOM 654 C C . VAL A 1 84 ? 19.391 45.594 10.047 1 95.62 84 VAL A C 1
ATOM 656 O O . VAL A 1 84 ? 19.188 46.094 8.938 1 95.62 84 VAL A O 1
ATOM 659 N N . LEU A 1 85 ? 19.938 46.25 11.047 1 94.44 85 LEU A N 1
ATOM 660 C CA . LEU A 1 85 ? 20.266 47.688 10.953 1 94.44 85 LEU A CA 1
ATOM 661 C C . LEU A 1 85 ? 21.75 47.875 10.742 1 94.44 85 LEU A C 1
ATOM 663 O O . LEU A 1 85 ? 22.562 47.531 11.602 1 94.44 85 LEU A O 1
ATOM 667 N N . GLN A 1 86 ? 22.109 48.406 9.57 1 93.88 86 GLN A N 1
ATOM 668 C CA . GLN A 1 86 ? 23.5 48.812 9.352 1 93.88 86 GLN A CA 1
ATOM 669 C C . GLN A 1 86 ? 23.719 50.281 9.781 1 93.88 86 GLN A C 1
ATOM 671 O O . GLN A 1 86 ? 23.156 51.188 9.188 1 93.88 86 GLN A O 1
ATOM 676 N N . LEU A 1 87 ? 24.562 50.438 10.734 1 92.69 87 LEU A N 1
ATOM 677 C CA . LEU A 1 87 ? 24.75 51.781 11.312 1 92.69 87 LEU A CA 1
ATOM 678 C C . LEU A 1 87 ? 25.766 52.562 10.508 1 92.69 87 LEU A C 1
ATOM 680 O O . LEU A 1 87 ? 26.75 52.031 10.008 1 92.69 87 LEU A O 1
ATOM 684 N N . PRO A 1 88 ? 25.516 53.906 10.367 1 89.94 88 PRO A N 1
ATOM 685 C CA . PRO A 1 88 ? 26.5 54.781 9.734 1 89.94 88 PRO A CA 1
ATOM 686 C C . PRO A 1 88 ? 27.719 55.031 10.617 1 89.94 88 PRO A C 1
ATOM 688 O O . PRO A 1 88 ? 27.688 54.719 11.812 1 89.94 88 PRO A O 1
ATOM 691 N N . LYS A 1 89 ? 28.734 55.625 10.055 1 87.94 89 LYS A N 1
ATOM 692 C CA . LYS A 1 89 ? 29.969 55.938 10.773 1 87.94 89 LYS A CA 1
ATOM 693 C C . LYS A 1 89 ? 29.75 57.062 11.797 1 87.94 89 LYS A C 1
ATOM 695 O O . LYS A 1 89 ? 30.359 57.062 12.859 1 87.94 89 LYS A O 1
ATOM 700 N N . ASP A 1 90 ? 28.797 57.906 11.438 1 90 90 ASP A N 1
ATOM 701 C CA . ASP A 1 90 ? 28.484 59.031 12.32 1 90 90 ASP A CA 1
ATOM 702 C C . ASP A 1 90 ? 27.781 58.562 13.594 1 90 90 ASP A C 1
ATOM 704 O O . ASP A 1 90 ? 26.719 57.938 13.523 1 90 90 ASP A O 1
ATOM 708 N N . HIS A 1 91 ? 28.406 58.812 14.695 1 91.06 91 HIS A N 1
ATOM 709 C CA . HIS A 1 91 ? 27.953 58.312 15.984 1 91.06 91 HIS A CA 1
ATOM 710 C C . HIS A 1 91 ? 26.562 58.844 16.312 1 91.06 91 HIS A C 1
ATOM 712 O O . HIS A 1 91 ? 25.688 58.094 16.766 1 91.06 91 HIS A O 1
ATOM 718 N N . GLU A 1 92 ? 26.422 60.125 16.109 1 91.25 92 GLU A N 1
ATOM 719 C CA . GLU A 1 92 ? 25.125 60.719 16.422 1 91.25 92 GLU A CA 1
ATOM 720 C C . GLU A 1 92 ? 24.016 60.156 15.547 1 91.25 92 GLU A C 1
ATOM 722 O O . GLU A 1 92 ? 22.922 59.875 16.031 1 91.25 92 GLU A O 1
ATOM 727 N N . LEU A 1 93 ? 24.297 60 14.328 1 90.5 93 LEU A N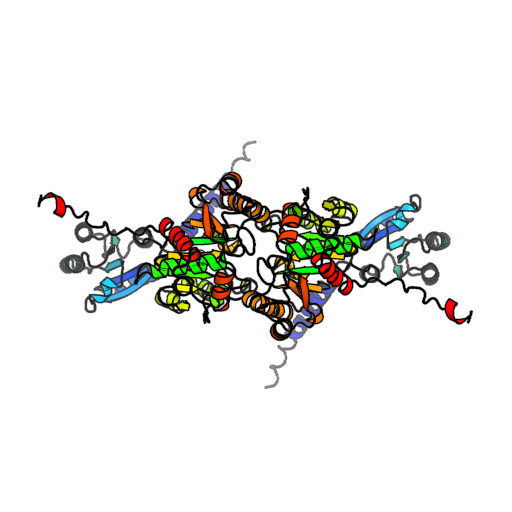 1
ATOM 728 C CA . LEU A 1 93 ? 23.328 59.438 13.398 1 90.5 93 LEU A CA 1
ATOM 729 C C . LEU A 1 93 ? 23.031 57.969 13.734 1 90.5 93 LEU A C 1
ATOM 731 O O . LEU A 1 93 ? 21.891 57.531 13.602 1 90.5 93 LEU A O 1
ATOM 735 N N . ALA A 1 94 ? 24.031 57.281 14.141 1 93.75 94 ALA A N 1
ATOM 736 C CA . ALA A 1 94 ? 23.875 55.875 14.523 1 93.75 94 ALA A CA 1
ATOM 737 C C . ALA A 1 94 ? 22.922 55.75 15.711 1 93.75 94 ALA A C 1
ATOM 739 O O . ALA A 1 94 ? 22.031 54.906 15.703 1 93.75 94 ALA A O 1
ATOM 740 N N . LEU A 1 95 ? 23.125 56.625 16.656 1 93.81 95 LEU A N 1
ATOM 741 C CA . LEU A 1 95 ? 22.281 56.594 17.844 1 93.81 95 LEU A CA 1
ATOM 742 C C . LEU A 1 95 ? 20.828 56.938 17.484 1 93.81 95 LEU A C 1
ATOM 744 O O . LEU A 1 95 ? 19.906 56.312 18 1 93.81 95 LEU A O 1
ATOM 748 N N . GLN A 1 96 ? 20.75 57.875 16.641 1 93 96 GLN A N 1
ATOM 749 C CA . GLN A 1 96 ? 19.406 58.281 16.188 1 93 96 GLN A CA 1
ATOM 750 C C . GLN A 1 96 ? 18.719 57.125 15.461 1 93 96 GLN A C 1
ATOM 752 O O . GLN A 1 96 ? 17.531 56.875 15.656 1 93 96 GLN A O 1
ATOM 757 N N . MET A 1 97 ? 19.422 56.438 14.68 1 92.25 97 MET A N 1
ATOM 758 C CA . MET A 1 97 ? 18.891 55.281 13.938 1 92.25 97 MET A CA 1
ATOM 759 C C . MET A 1 97 ? 18.438 54.188 14.891 1 92.25 97 MET A C 1
ATOM 761 O O . MET A 1 97 ? 17.375 53.594 14.703 1 92.25 97 MET A O 1
ATOM 765 N N . LEU A 1 98 ? 19.203 53.875 15.836 1 94.25 98 LEU A N 1
ATOM 766 C CA . LEU A 1 98 ? 18.875 52.844 16.812 1 94.25 98 LEU A CA 1
ATOM 767 C C . LEU A 1 98 ? 17.578 53.188 17.547 1 94.25 98 LEU A C 1
ATOM 769 O O . LEU A 1 98 ? 16.719 52.344 17.75 1 94.25 98 LEU A O 1
ATOM 773 N N . GLU A 1 99 ? 17.453 54.438 17.859 1 92.75 99 GLU A N 1
ATOM 774 C CA . GLU A 1 99 ? 16.234 54.875 18.547 1 92.75 99 GLU A CA 1
ATOM 775 C C . GLU A 1 99 ? 15.023 54.812 17.609 1 92.75 99 GLU A C 1
ATOM 777 O O . GLU A 1 99 ? 13.938 54.438 18.031 1 92.75 99 GLU A O 1
ATOM 782 N N . SER A 1 100 ? 15.203 55.188 16.391 1 91.94 100 SER A N 1
ATOM 783 C CA . SER A 1 100 ? 14.109 55.281 15.43 1 91.94 100 SER A CA 1
ATOM 784 C C . SER A 1 100 ? 13.547 53.906 15.086 1 91.94 100 SER A C 1
ATOM 786 O O . SER A 1 100 ? 12.359 53.781 14.789 1 91.94 100 SER A O 1
ATOM 788 N N . TYR A 1 101 ? 14.398 52.875 15.172 1 92.75 101 TYR A N 1
ATOM 789 C CA . TYR A 1 101 ? 13.953 51.594 14.672 1 92.75 101 TYR A CA 1
ATOM 790 C C . TYR A 1 101 ? 13.82 50.594 15.82 1 92.75 101 TYR A C 1
ATOM 792 O O . TYR A 1 101 ? 13.633 49.375 15.586 1 92.75 101 TYR A O 1
ATOM 800 N N . ALA A 1 102 ? 13.875 51.094 17 1 91.94 102 ALA A N 1
ATOM 801 C CA . ALA A 1 102 ? 13.727 50.25 18.172 1 91.94 102 ALA A CA 1
ATOM 802 C C . ALA A 1 102 ? 12.336 49.625 18.219 1 91.94 102 ALA A C 1
ATOM 804 O O . ALA A 1 102 ? 11.328 50.344 18.125 1 91.94 102 ALA A O 1
ATOM 805 N N . GLY A 1 103 ? 12.258 48.31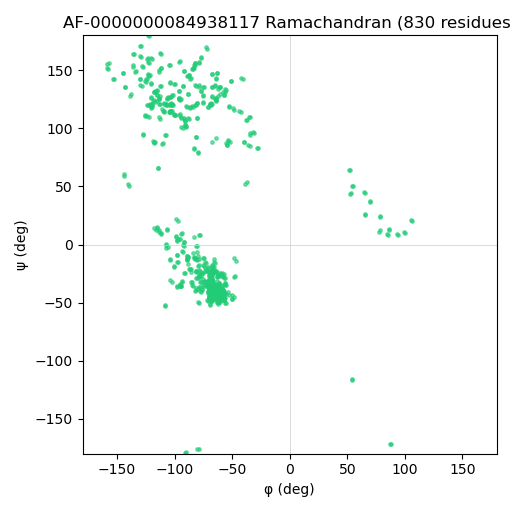2 18.281 1 88.75 103 GLY A N 1
ATOM 806 C CA . GLY A 1 103 ? 11.008 47.594 18.5 1 88.75 103 GLY A CA 1
ATOM 807 C C . GLY A 1 103 ? 10.156 47.5 17.25 1 88.75 103 GLY A C 1
ATOM 808 O O . GLY A 1 103 ? 9.008 47.062 17.312 1 88.75 103 GLY A O 1
ATOM 809 N N . LYS A 1 104 ? 10.672 47.812 16.141 1 89.88 104 LYS A N 1
ATOM 810 C CA . LYS A 1 104 ? 9.875 47.812 14.922 1 89.88 104 LYS A CA 1
ATOM 811 C C . LYS A 1 104 ? 9.664 46.406 14.398 1 89.88 104 LYS A C 1
ATOM 813 O O . LYS A 1 104 ? 8.641 46.125 13.773 1 89.88 104 LYS A O 1
ATOM 818 N N . CYS A 1 105 ? 10.617 45.594 14.609 1 90.5 105 CYS A N 1
ATOM 819 C CA . CYS A 1 105 ? 10.492 44.156 14.289 1 90.5 105 CYS A CA 1
ATOM 820 C C . CYS A 1 105 ? 10.68 43.312 15.539 1 90.5 105 CYS A C 1
ATOM 822 O O . CYS A 1 105 ? 11.211 43.781 16.547 1 90.5 105 CYS A O 1
ATOM 824 N N . GLU A 1 106 ? 10.172 42.031 15.453 1 88.19 106 GLU A N 1
ATOM 825 C CA . GLU A 1 106 ? 10.273 41.125 16.578 1 88.19 106 GLU A CA 1
ATOM 826 C C . GLU A 1 106 ? 11.727 40.875 16.984 1 88.19 106 GLU A C 1
ATOM 828 O O . GLU A 1 106 ? 12.047 40.812 18.172 1 88.19 106 GLU A O 1
ATOM 833 N N . TYR A 1 107 ? 12.531 40.75 16.031 1 92.88 107 TYR A N 1
ATOM 834 C CA . TYR A 1 107 ? 13.961 40.562 16.25 1 92.88 107 TYR A CA 1
ATOM 835 C C . TYR A 1 107 ? 14.766 41.656 15.539 1 92.88 107 TYR A C 1
ATOM 837 O O . TYR A 1 107 ? 14.359 42.125 14.477 1 92.88 107 TYR A O 1
ATOM 845 N N . MET A 1 108 ? 15.938 42.062 16.156 1 95.06 108 MET A N 1
ATOM 846 C CA . MET A 1 108 ? 16.797 43.094 15.555 1 95.06 108 MET A CA 1
ATOM 847 C C . MET A 1 108 ? 18.266 42.719 15.703 1 95.06 108 MET A C 1
ATOM 849 O O . MET A 1 108 ? 18.688 42.281 16.766 1 95.06 108 MET A O 1
ATOM 853 N N . LEU A 1 109 ? 18.938 42.75 14.602 1 95.38 109 LEU A N 1
ATOM 854 C CA . LEU A 1 109 ? 20.391 42.688 14.594 1 95.38 109 LEU A CA 1
ATOM 855 C C . LEU A 1 109 ? 21.016 44 14.141 1 95.38 109 LEU A C 1
ATOM 857 O O . LEU A 1 109 ? 20.516 44.625 13.219 1 95.38 109 LEU A O 1
ATOM 861 N N . VAL A 1 110 ? 22.047 44.406 14.836 1 95.38 110 VAL A N 1
ATOM 862 C CA . VAL A 1 110 ? 22.688 45.656 14.5 1 95.38 110 VAL A CA 1
ATOM 863 C C . VAL A 1 110 ? 24.109 45.406 14.016 1 95.38 110 VAL A C 1
ATOM 865 O O . VAL A 1 110 ? 24.844 44.625 14.625 1 95.38 110 VAL A O 1
ATOM 868 N N . VAL A 1 111 ? 24.453 46.031 12.891 1 94 111 VAL A N 1
ATOM 869 C CA . VAL A 1 111 ? 25.781 45.875 12.328 1 94 111 VAL A CA 1
ATOM 870 C C . VAL A 1 111 ? 26.453 47.219 12.219 1 94 111 VAL A C 1
ATOM 872 O O . VAL A 1 111 ? 25.938 48.125 11.562 1 94 111 VAL A O 1
ATOM 875 N N . GLY A 1 112 ? 27.562 47.375 12.852 1 91.31 112 GLY A N 1
ATOM 876 C CA . GLY A 1 112 ? 28.391 48.562 12.758 1 91.31 112 GLY A CA 1
ATOM 877 C C . GLY A 1 112 ? 29.719 48.312 12.07 1 91.31 112 GLY A C 1
ATOM 878 O O . GLY A 1 112 ? 30.094 47.188 11.828 1 91.31 112 GLY A O 1
ATOM 879 N N . GLU A 1 113 ? 30.359 49.438 11.68 1 85.75 113 GLU A N 1
ATOM 880 C CA . GLU A 1 113 ? 31.656 49.281 11.031 1 85.75 113 GLU A CA 1
ATOM 881 C C . GLU A 1 113 ? 32.656 48.594 11.945 1 85.75 113 GLU A C 1
ATOM 883 O O . GLU A 1 113 ? 33.344 47.656 11.531 1 85.75 113 GLU A O 1
ATOM 888 N N . HIS A 1 114 ? 32.719 49.062 13.188 1 82.56 114 HIS A N 1
ATOM 889 C CA . HIS A 1 114 ? 33.562 48.469 14.211 1 82.56 114 HIS A CA 1
ATOM 890 C C . HIS A 1 114 ? 32.781 48.219 15.492 1 82.56 114 HIS A C 1
ATOM 892 O O . HIS A 1 114 ? 31.656 48.688 15.641 1 82.56 114 HIS A O 1
ATOM 898 N N . PHE A 1 115 ? 33.375 47.375 16.266 1 84.56 115 PHE A N 1
ATOM 899 C CA . PHE A 1 115 ? 32.75 47.125 17.578 1 84.56 115 PHE A CA 1
ATOM 900 C C . PHE A 1 115 ? 32.844 48.375 18.453 1 84.56 115 PHE A C 1
ATOM 902 O O . PHE A 1 115 ? 33.906 49 18.562 1 84.56 115 PHE A O 1
ATOM 909 N N . SER A 1 116 ? 31.797 48.906 18.875 1 88.44 116 SER A N 1
ATOM 910 C CA . SER A 1 116 ? 31.656 50.062 19.781 1 88.44 116 SER A CA 1
ATOM 911 C C . SER A 1 116 ? 30.844 49.688 21.016 1 88.44 116 SER A C 1
ATOM 913 O O . SER A 1 116 ? 29.641 49.438 20.906 1 88.44 116 SER A O 1
ATOM 915 N N . PRO A 1 117 ? 31.5 49.625 22.109 1 90 117 PRO A N 1
ATOM 916 C CA . PRO A 1 117 ? 30.766 49.281 23.328 1 90 117 PRO A CA 1
ATOM 917 C C . PRO A 1 117 ? 29.547 50.188 23.562 1 90 117 PRO A C 1
ATOM 919 O O . PRO A 1 117 ? 28.5 49.719 24.016 1 90 117 PRO A O 1
ATOM 922 N N . GLU A 1 118 ? 29.781 51.438 23.297 1 91.56 118 GLU A N 1
ATOM 923 C CA . GLU A 1 118 ? 28.688 52.375 23.5 1 91.56 118 GLU A CA 1
ATOM 924 C C . GLU A 1 118 ? 27.516 52.062 22.562 1 91.56 118 GLU A C 1
ATOM 926 O O . GLU A 1 118 ? 26.375 52 23 1 91.56 118 GLU A O 1
ATOM 931 N N . LEU A 1 119 ? 27.844 51.906 21.344 1 92.88 119 LEU A N 1
ATOM 932 C CA . LEU A 1 119 ? 26.797 51.594 20.391 1 92.88 119 LEU A CA 1
ATOM 933 C C . LEU A 1 119 ? 26.172 50.25 20.672 1 92.88 119 LEU A C 1
ATOM 935 O O . LEU A 1 119 ? 24.969 50.062 20.469 1 92.88 119 LEU A O 1
ATOM 939 N N . MET A 1 120 ? 26.969 49.312 21.125 1 93.06 120 MET A N 1
ATOM 940 C CA . MET A 1 120 ? 26.438 48 21.484 1 93.06 120 MET A CA 1
ATOM 941 C C . MET A 1 120 ? 25.438 48.125 22.641 1 93.06 120 MET A C 1
ATOM 943 O O . MET A 1 120 ? 24.359 47.531 22.594 1 93.06 120 MET A O 1
ATOM 947 N N . ARG A 1 121 ? 25.859 48.875 23.625 1 92.44 121 ARG A N 1
ATOM 948 C CA . ARG A 1 121 ? 24.969 49.062 24.766 1 92.44 121 ARG A CA 1
ATOM 949 C C . ARG A 1 121 ? 23.641 49.688 24.328 1 92.44 121 ARG A C 1
ATOM 951 O O . ARG A 1 121 ? 22.578 49.25 24.766 1 92.44 121 ARG A O 1
ATOM 958 N N . GLU A 1 122 ? 23.719 50.688 23.531 1 93.25 122 GLU A N 1
ATOM 959 C CA . GLU A 1 122 ? 22.516 51.344 23.047 1 93.25 122 GLU A CA 1
ATOM 960 C C . GLU A 1 122 ? 21.672 50.438 22.188 1 93.25 122 GLU A C 1
ATOM 962 O O . GLU A 1 122 ? 20.438 50.469 22.234 1 93.25 122 GLU A O 1
ATOM 967 N N . ALA A 1 123 ? 22.344 49.625 21.344 1 94.56 123 ALA A N 1
ATOM 968 C CA . ALA A 1 123 ? 21.656 48.625 20.5 1 94.56 123 ALA A CA 1
ATOM 969 C C . ALA A 1 123 ? 20.875 47.625 21.359 1 94.56 123 ALA A C 1
ATOM 971 O O . ALA A 1 123 ? 19.719 47.312 21.062 1 94.56 123 ALA A O 1
ATOM 972 N N . MET A 1 124 ? 21.484 47.188 22.406 1 92.44 124 MET A N 1
ATOM 973 C CA . MET A 1 124 ? 20.844 46.188 23.297 1 92.44 124 MET A CA 1
ATOM 974 C C . MET A 1 124 ? 19.641 46.812 24.016 1 92.44 124 MET A C 1
ATOM 976 O O . MET A 1 124 ? 18.609 46.156 24.172 1 92.44 124 MET A O 1
ATOM 980 N N . LYS A 1 125 ? 19.859 48.062 24.391 1 91.69 125 LYS A N 1
ATOM 981 C CA . LYS A 1 125 ? 18.75 48.781 25.016 1 91.69 125 LYS A CA 1
ATOM 982 C C . LYS A 1 125 ? 17.578 48.938 24.047 1 91.69 125 LYS A C 1
ATOM 984 O O . LYS A 1 125 ? 16.422 48.906 24.453 1 91.69 125 LYS A O 1
ATOM 989 N N . ALA A 1 126 ? 17.906 49.031 22.781 1 91.06 126 ALA A N 1
ATOM 990 C CA . ALA A 1 126 ? 16.891 49.188 21.75 1 91.06 126 ALA A CA 1
ATOM 991 C C . ALA A 1 126 ? 16.266 47.844 21.391 1 91.06 126 ALA A C 1
ATOM 993 O O . ALA A 1 126 ? 15.359 47.781 20.547 1 91.06 126 ALA A O 1
ATOM 994 N N . GLY A 1 127 ? 16.766 46.75 22.047 1 90.94 127 GLY A N 1
ATOM 995 C CA . GLY A 1 127 ? 16.156 45.438 21.859 1 90.94 127 GLY A CA 1
ATOM 996 C C . GLY A 1 127 ? 16.906 44.562 20.859 1 90.94 127 GLY A C 1
ATOM 997 O O . GLY A 1 127 ? 16.359 43.594 20.359 1 90.94 127 GLY A O 1
ATOM 998 N N . ALA A 1 128 ? 18.094 44.938 20.438 1 94.38 128 ALA A N 1
ATOM 999 C CA . ALA A 1 128 ? 18.859 44.156 19.5 1 94.38 128 ALA A CA 1
ATOM 1000 C C . ALA A 1 128 ? 19.312 42.844 20.125 1 94.38 128 ALA A C 1
ATOM 1002 O O . ALA A 1 128 ? 19.656 42.781 21.297 1 94.38 128 ALA A O 1
ATOM 1003 N N . ARG A 1 129 ? 19.172 41.781 19.375 1 91.69 129 ARG A N 1
ATOM 1004 C CA . ARG A 1 129 ? 19.625 40.469 19.828 1 91.69 129 ARG A CA 1
ATOM 1005 C C . ARG A 1 129 ? 21.141 40.375 19.828 1 91.69 129 ARG A C 1
ATOM 1007 O O . ARG A 1 129 ? 21.719 39.625 20.641 1 91.69 129 ARG A O 1
ATOM 1014 N N . ASP A 1 130 ? 21.75 41.125 18.859 1 91.38 130 ASP A N 1
ATOM 1015 C CA . ASP A 1 130 ? 23.203 41.125 18.766 1 91.38 130 ASP A CA 1
ATOM 1016 C C . ASP A 1 130 ? 23.719 42.375 18.062 1 91.38 130 ASP A C 1
ATOM 1018 O O . ASP A 1 130 ? 22.953 43.062 17.375 1 91.38 130 ASP A O 1
ATOM 1022 N N . TYR A 1 131 ? 25 42.75 18.344 1 93.81 131 TYR A N 1
ATOM 1023 C CA . TYR A 1 131 ? 25.75 43.812 17.656 1 93.81 131 TYR A CA 1
ATOM 1024 C C . TYR A 1 131 ? 27.016 43.219 17.031 1 93.81 131 TYR A C 1
ATOM 1026 O O . TYR A 1 131 ? 27.875 42.656 17.734 1 93.81 131 TYR A O 1
ATOM 1034 N N . LEU A 1 132 ? 27.078 43.344 15.734 1 91.94 132 LEU A N 1
ATOM 1035 C CA . LEU A 1 132 ? 28.172 42.688 15.023 1 91.94 132 LEU A CA 1
ATOM 1036 C C . LEU A 1 132 ? 28.969 43.719 14.219 1 91.94 132 LEU A C 1
ATOM 1038 O O . LEU A 1 132 ? 28.406 44.656 13.688 1 91.94 132 LEU A O 1
ATOM 1042 N N . PRO A 1 133 ? 30.266 43.5 14.117 1 90.12 133 PRO A N 1
ATOM 1043 C CA . PRO A 1 133 ? 31.062 44.312 13.203 1 90.12 133 PRO A CA 1
ATOM 1044 C C . PRO A 1 133 ? 30.922 43.875 11.75 1 90.12 133 PRO A C 1
ATOM 1046 O O . PRO A 1 133 ? 30.859 42.688 11.461 1 90.12 133 PRO A O 1
ATOM 1049 N N . LEU A 1 134 ? 30.766 44.875 10.836 1 88.12 134 LEU A N 1
ATOM 1050 C CA . LEU A 1 134 ? 30.578 44.594 9.414 1 88.12 134 LEU A CA 1
ATOM 1051 C C . LEU A 1 134 ? 31.75 43.781 8.867 1 88.12 134 LEU A C 1
ATOM 1053 O O . LEU A 1 134 ? 31.547 42.844 8.07 1 88.12 134 LEU A O 1
ATOM 1057 N N . TYR A 1 135 ? 32.906 44.094 9.25 1 82.38 135 TYR A N 1
ATOM 1058 C CA . TYR A 1 135 ? 34.094 43.438 8.711 1 82.38 135 TYR A CA 1
ATOM 1059 C C . TYR A 1 135 ? 34.562 42.312 9.641 1 82.38 135 TYR A C 1
ATOM 1061 O O . TYR A 1 135 ? 35.719 41.906 9.57 1 82.38 135 TYR A O 1
ATOM 1069 N N . GLY A 1 136 ? 33.656 41.844 10.5 1 79.69 136 GLY A N 1
ATOM 1070 C CA . GLY A 1 136 ? 33.969 40.688 11.367 1 79.69 136 GLY A CA 1
ATOM 1071 C C . GLY A 1 136 ? 33.875 39.375 10.656 1 79.69 136 GLY A C 1
ATOM 1072 O O . GLY A 1 136 ? 33.719 39.312 9.438 1 79.69 136 GLY A O 1
ATOM 1073 N N . ALA A 1 137 ? 34.062 38.281 11.438 1 73.81 137 ALA A N 1
ATOM 1074 C CA . ALA A 1 137 ? 33.969 36.938 10.898 1 73.81 137 ALA A CA 1
ATOM 1075 C C . ALA A 1 137 ? 32.562 36.625 10.414 1 73.81 137 ALA A C 1
ATOM 1077 O O . ALA A 1 137 ? 31.594 36.875 11.117 1 73.81 137 ALA A O 1
ATOM 1078 N N . LYS A 1 138 ? 32.438 36.219 9.164 1 82.5 138 LYS A N 1
ATOM 1079 C CA . LYS A 1 138 ? 31.172 35.781 8.57 1 82.5 138 LYS A CA 1
ATOM 1080 C C . LYS A 1 138 ? 30.453 34.781 9.477 1 82.5 138 LYS A C 1
ATOM 1082 O O . LYS A 1 138 ? 29.234 34.781 9.547 1 82.5 138 LYS A O 1
ATOM 1087 N N . GLU A 1 139 ? 31.281 34.125 10.195 1 83.94 139 GLU A N 1
ATOM 1088 C CA . GLU A 1 139 ? 30.75 33.094 11.07 1 83.94 139 GLU A CA 1
ATOM 1089 C C . GLU A 1 139 ? 29.891 33.688 12.188 1 83.94 139 GLU A C 1
ATOM 1091 O O . GLU A 1 139 ? 28.906 33.094 12.602 1 83.94 139 GLU A O 1
ATOM 1096 N N . GLU A 1 140 ? 30.281 34.875 12.625 1 87 140 GLU A N 1
ATOM 1097 C CA . GLU A 1 140 ? 29.531 35.531 13.695 1 87 140 GLU A CA 1
ATOM 1098 C C . GLU A 1 140 ? 28.156 35.969 13.211 1 87 140 GLU A C 1
ATOM 1100 O O . GLU A 1 140 ? 27.156 35.812 13.938 1 87 140 GLU A O 1
ATOM 1105 N N . LEU A 1 141 ? 28.078 36.438 12.016 1 88.56 141 LEU A N 1
ATOM 1106 C CA . LEU A 1 141 ? 26.797 36.844 11.43 1 88.56 141 LEU A CA 1
ATOM 1107 C C . LEU A 1 141 ? 25.891 35.625 11.25 1 88.56 141 LEU A C 1
ATOM 1109 O O . LEU A 1 141 ? 24.703 35.688 11.586 1 88.56 141 LEU A O 1
ATOM 1113 N N . PHE A 1 142 ? 26.484 34.594 10.812 1 86.62 142 PHE A N 1
ATOM 1114 C CA . PHE A 1 142 ? 25.719 33.375 10.602 1 86.62 142 PHE A CA 1
ATOM 1115 C C . PHE A 1 142 ? 25.156 32.844 11.922 1 86.62 142 PHE A C 1
ATOM 1117 O O . PHE A 1 142 ? 24 32.438 12 1 86.62 142 PHE A O 1
ATOM 1124 N N . LYS A 1 143 ? 26 32.875 12.844 1 86.69 143 LYS A N 1
ATOM 1125 C CA . LYS A 1 143 ? 25.562 32.406 14.164 1 86.69 143 LYS A CA 1
ATOM 1126 C C . LYS A 1 143 ? 24.391 33.25 14.68 1 86.69 143 LYS A C 1
ATOM 1128 O O . LYS A 1 143 ? 23.422 32.688 15.211 1 86.69 143 LYS A O 1
ATOM 1133 N N . ALA A 1 144 ? 24.469 34.531 14.562 1 91.5 144 ALA A N 1
ATOM 1134 C CA . ALA A 1 144 ? 23.406 35.438 15.016 1 91.5 144 ALA A CA 1
ATOM 1135 C C . ALA A 1 144 ? 22.109 35.156 14.25 1 91.5 144 ALA A C 1
ATOM 1137 O O . ALA A 1 144 ? 21.031 35.125 14.844 1 91.5 144 ALA A O 1
ATOM 1138 N N . LEU A 1 145 ? 22.203 34.938 12.977 1 91.38 145 LEU A N 1
ATOM 1139 C CA . LEU A 1 145 ? 21.031 34.625 12.148 1 91.38 145 LEU A CA 1
ATOM 1140 C C . LEU A 1 145 ? 20.406 33.281 12.539 1 91.38 145 LEU A C 1
ATOM 1142 O O . LEU A 1 145 ? 19.188 33.188 12.617 1 91.38 145 LEU A O 1
ATOM 1146 N N . PHE A 1 146 ? 21.219 32.375 12.789 1 84.38 146 PHE A N 1
ATOM 1147 C CA . PHE A 1 146 ? 20.734 31.062 13.195 1 84.38 146 PHE A CA 1
ATOM 1148 C C . PHE A 1 146 ? 20 31.141 14.523 1 84.38 146 PHE A C 1
ATOM 1150 O O . PHE A 1 146 ? 18.953 30.516 14.688 1 84.38 146 PHE A O 1
ATOM 1157 N N . ASP A 1 147 ? 20.547 31.922 15.438 1 86.31 147 ASP A N 1
ATOM 1158 C CA . ASP A 1 147 ? 19.906 32.094 16.734 1 86.31 147 ASP A CA 1
ATOM 1159 C C . ASP A 1 147 ? 18.516 32.719 16.578 1 86.31 147 ASP A C 1
ATOM 1161 O O . ASP A 1 147 ? 17.562 32.281 17.25 1 86.31 147 ASP A O 1
ATOM 1165 N N . VAL A 1 148 ? 18.391 33.688 15.766 1 88.56 148 VAL A N 1
ATOM 1166 C CA . VAL A 1 148 ? 17.094 34.312 15.523 1 88.56 148 VAL A CA 1
ATOM 1167 C C . VAL A 1 148 ? 16.156 33.344 14.852 1 88.56 148 VAL A C 1
ATOM 1169 O O . VAL A 1 148 ? 14.992 33.219 15.258 1 88.56 148 VAL A O 1
ATOM 1172 N N . ALA A 1 149 ? 16.656 32.625 13.867 1 82 149 ALA A N 1
ATOM 1173 C CA . ALA A 1 149 ? 15.836 31.656 13.164 1 82 149 ALA A CA 1
ATOM 1174 C C . ALA A 1 149 ? 15.336 30.578 14.109 1 82 149 ALA A C 1
ATOM 1176 O O . ALA A 1 149 ? 14.188 30.141 14.016 1 82 149 ALA A O 1
ATOM 1177 N N . ASP A 1 150 ? 16.188 30.188 14.922 1 75.69 150 ASP A N 1
ATOM 1178 C CA . ASP A 1 150 ? 15.828 29.188 15.93 1 75.69 150 ASP A CA 1
ATOM 1179 C C . ASP A 1 150 ? 14.734 29.703 16.859 1 75.69 150 ASP A C 1
ATOM 1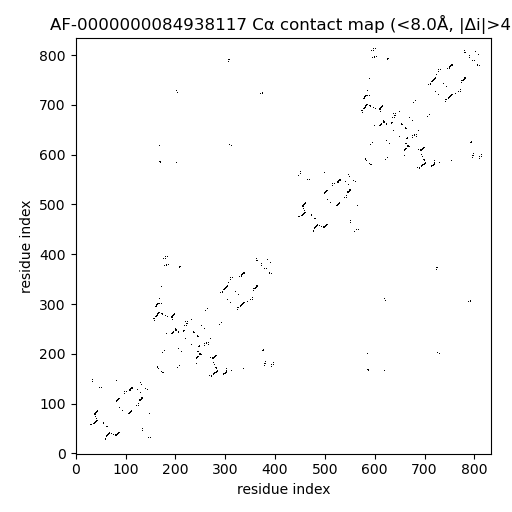181 O O . ASP A 1 150 ? 13.797 28.969 17.188 1 75.69 150 ASP A O 1
ATOM 1185 N N . ALA A 1 151 ? 14.883 30.938 17.281 1 77.06 151 ALA A N 1
ATOM 1186 C CA . ALA A 1 151 ? 13.867 31.562 18.125 1 77.06 151 ALA A CA 1
ATOM 1187 C C . ALA A 1 151 ? 12.539 31.688 17.375 1 77.06 151 ALA A C 1
ATOM 1189 O O . ALA A 1 151 ? 11.477 31.438 17.953 1 77.06 151 ALA A O 1
ATOM 1190 N N . VAL A 1 152 ? 12.609 32.094 16.172 1 73.25 152 VAL A N 1
ATOM 1191 C CA . VAL A 1 152 ? 11.406 32.188 15.344 1 73.25 152 VAL A CA 1
ATOM 1192 C C . VAL A 1 152 ? 10.758 30.812 15.211 1 73.25 152 VAL A C 1
ATOM 1194 O O . VAL A 1 152 ? 9.539 30.672 15.32 1 73.25 152 VAL A O 1
ATOM 1197 N N . ALA A 1 153 ? 11.609 29.922 14.938 1 65.44 153 ALA A N 1
ATOM 1198 C CA . ALA A 1 153 ? 11.109 28.547 14.797 1 65.44 153 ALA A CA 1
ATOM 1199 C C . ALA A 1 153 ? 10.398 28.094 16.062 1 65.44 153 ALA A C 1
ATOM 1201 O O . ALA A 1 153 ? 9.328 27.484 16 1 65.44 153 ALA A O 1
ATOM 1202 N N . LYS A 1 154 ? 11.078 28.391 17.062 1 61.59 154 LYS A N 1
ATOM 1203 C CA . LYS A 1 154 ? 10.531 28.016 18.359 1 61.59 154 LYS A CA 1
ATOM 1204 C C . LYS A 1 154 ? 9.242 28.781 18.656 1 61.59 154 LYS A C 1
ATOM 1206 O O . LYS A 1 154 ? 8.312 28.25 19.266 1 61.59 154 LYS A O 1
ATOM 1211 N N . ALA A 1 155 ? 9.352 30.094 18.281 1 59.41 155 ALA A N 1
ATOM 1212 C CA . ALA A 1 155 ? 8.18 30.938 18.516 1 59.41 155 ALA A CA 1
ATOM 1213 C C . ALA A 1 155 ? 7.047 30.578 17.547 1 59.41 155 ALA A C 1
ATOM 1215 O O . ALA A 1 155 ? 5.875 30.828 17.844 1 59.41 155 ALA A O 1
ATOM 1216 N N . THR A 1 156 ? 7.484 30.375 16.359 1 57.41 156 THR A N 1
ATOM 1217 C CA . THR A 1 156 ? 6.453 30 15.398 1 57.41 156 THR A CA 1
ATOM 1218 C C . THR A 1 156 ? 5.828 28.656 15.773 1 57.41 156 THR A C 1
ATOM 1220 O O . THR A 1 156 ? 6.512 27.641 15.797 1 57.41 156 THR A O 1
ATOM 1223 N N . ALA A 1 157 ? 4.832 28.75 16.484 1 66.25 157 ALA A N 1
ATOM 1224 C CA . ALA A 1 157 ? 4.102 27.547 16.859 1 66.25 157 ALA A CA 1
ATOM 1225 C C . ALA A 1 157 ? 3.723 26.734 15.633 1 66.25 157 ALA A C 1
ATOM 1227 O O . ALA A 1 157 ? 3.006 27.219 14.75 1 66.25 157 ALA A O 1
ATOM 1228 N N . LEU A 1 158 ? 4.582 25.781 15.172 1 82 158 LEU A N 1
ATOM 1229 C CA . LEU A 1 158 ? 4.254 24.906 14.055 1 82 158 LEU A CA 1
ATOM 1230 C C . LEU A 1 158 ? 2.959 24.141 14.328 1 82 158 LEU A C 1
ATOM 1232 O O . LEU A 1 158 ? 2.711 23.703 15.453 1 82 158 LEU A O 1
ATOM 1236 N N . ALA A 1 159 ? 2.107 24.219 13.281 1 91.81 159 ALA A N 1
ATOM 1237 C CA . ALA A 1 159 ? 0.846 23.484 13.391 1 91.81 159 ALA A CA 1
ATOM 1238 C C . ALA A 1 159 ? 1.083 22.031 13.797 1 91.81 159 ALA A C 1
ATOM 1240 O O . ALA A 1 159 ? 2.059 21.406 13.367 1 91.81 159 ALA A O 1
ATOM 1241 N N . PRO A 1 160 ? 0.213 21.578 14.633 1 94.06 160 PRO A N 1
ATOM 1242 C CA . PRO A 1 160 ? 0.294 20.141 14.898 1 94.06 160 PRO A CA 1
ATOM 1243 C C . PRO A 1 160 ? 0.016 19.297 13.656 1 94.06 160 PRO A C 1
ATOM 1245 O O . PRO A 1 160 ? -0.742 19.703 12.773 1 94.06 160 PRO A O 1
ATOM 1248 N N . THR A 1 161 ? 0.668 18.156 13.594 1 97.44 161 THR A N 1
ATOM 1249 C CA . THR A 1 161 ? 0.474 17.203 12.508 1 97.44 161 THR A CA 1
ATOM 1250 C C . THR A 1 161 ? -0.267 15.969 12.992 1 97.44 161 THR A C 1
ATOM 1252 O O . THR A 1 161 ? 0.183 15.297 13.922 1 97.44 161 THR A O 1
ATOM 1255 N N . PHE A 1 162 ? -1.415 15.688 12.383 1 98.69 162 PHE A N 1
ATOM 1256 C CA . PHE A 1 162 ? -2.203 14.5 12.672 1 98.69 162 PHE A CA 1
ATOM 1257 C C . PHE A 1 162 ? -2.15 13.516 11.508 1 98.69 162 PHE A C 1
ATOM 1259 O O . PHE A 1 162 ? -2.625 13.82 10.414 1 98.69 162 PHE A O 1
ATOM 1266 N N . VAL A 1 163 ? -1.56 12.391 11.773 1 98.81 163 VAL A N 1
ATOM 1267 C CA . VAL A 1 163 ? -1.464 11.359 10.75 1 98.81 163 VAL A CA 1
ATOM 1268 C C . VAL A 1 163 ? -2.6 10.352 10.922 1 98.81 163 VAL A C 1
ATOM 1270 O O . VAL A 1 163 ? -2.84 9.859 12.023 1 98.81 163 VAL A O 1
ATOM 1273 N N . VAL A 1 164 ? -3.352 10.141 9.875 1 98.88 164 VAL A N 1
ATOM 1274 C CA . VAL A 1 164 ? -4.34 9.062 9.852 1 98.88 164 VAL A CA 1
ATOM 1275 C C . VAL A 1 164 ? -3.775 7.859 9.102 1 98.88 164 VAL A C 1
ATOM 1277 O O . VAL A 1 164 ? -3.59 7.914 7.883 1 98.88 164 VAL A O 1
ATOM 1280 N N . LEU A 1 165 ? -3.533 6.824 9.828 1 98.38 165 LEU A N 1
ATOM 1281 C CA . LEU A 1 165 ? -2.793 5.66 9.352 1 98.38 165 LEU A CA 1
ATOM 1282 C C . LEU A 1 165 ? -3.67 4.41 9.367 1 98.38 165 LEU A C 1
ATOM 1284 O O . LEU A 1 165 ? -4.352 4.141 10.359 1 98.38 165 LEU A O 1
ATOM 1288 N N . ASN A 1 166 ? -3.637 3.709 8.242 1 96.44 166 ASN A N 1
ATOM 1289 C CA . ASN A 1 166 ? -4.383 2.455 8.211 1 96.44 166 ASN A CA 1
ATOM 1290 C C . ASN A 1 166 ? -3.594 1.317 8.859 1 96.44 166 ASN A C 1
ATOM 1292 O O . ASN A 1 166 ? -2.385 1.197 8.641 1 96.44 166 ASN A O 1
ATOM 1296 N N . SER A 1 167 ? -4.301 0.536 9.656 1 94.19 167 SER A N 1
ATOM 1297 C CA . SER A 1 167 ? -3.705 -0.716 10.109 1 94.19 167 SER A CA 1
ATOM 1298 C C . SER A 1 167 ? -3.77 -1.785 9.023 1 94.19 167 SER A C 1
ATOM 1300 O O . SER A 1 167 ? -2.879 -2.631 8.922 1 94.19 167 SER A O 1
ATOM 1302 N N . LYS A 1 168 ? -4.812 -1.751 8.336 1 91.44 168 LYS A N 1
ATOM 1303 C CA . LYS A 1 168 ? -5.121 -2.666 7.246 1 91.44 168 LYS A CA 1
ATOM 1304 C C . LYS A 1 168 ? -5.879 -1.954 6.129 1 91.44 168 LYS A C 1
ATOM 1306 O O . LYS A 1 168 ? -6.641 -1.017 6.387 1 91.44 168 LYS A O 1
ATOM 1311 N N . GLY A 1 169 ? -5.621 -2.428 4.918 1 89.25 169 GLY A N 1
ATOM 1312 C CA . GLY A 1 169 ? -6.348 -1.822 3.814 1 89.25 169 GLY A CA 1
ATOM 1313 C C . GLY A 1 169 ? -7.852 -1.884 3.986 1 89.25 169 GLY A C 1
ATOM 1314 O O . GLY A 1 169 ? -8.391 -2.9 4.43 1 89.25 169 GLY A O 1
ATOM 1315 N N . GLY A 1 170 ? -8.484 -0.742 3.732 1 89.56 170 GLY A N 1
ATOM 1316 C CA . GLY A 1 170 ? -9.938 -0.722 3.699 1 89.56 170 GLY A CA 1
ATOM 1317 C C . GLY A 1 170 ? -10.562 -0.342 5.027 1 89.56 170 GLY A C 1
ATOM 1318 O O . GLY A 1 170 ? -11.789 -0.326 5.164 1 89.56 170 GLY A O 1
ATOM 1319 N N . CYS A 1 171 ? -9.797 0.078 5.941 1 94.38 171 CYS A N 1
ATOM 1320 C CA . CYS A 1 171 ? -10.32 0.356 7.273 1 94.38 171 CYS A CA 1
ATOM 1321 C C . CYS A 1 171 ? -10.938 1.746 7.336 1 94.38 171 CYS A C 1
ATOM 1323 O O . CYS A 1 171 ? -11.602 2.092 8.32 1 94.38 171 CYS A O 1
ATOM 1325 N N . GLY A 1 172 ? -10.758 2.584 6.352 1 95.31 172 GLY A N 1
ATOM 1326 C CA . GLY A 1 172 ? -11.453 3.857 6.297 1 95.31 172 GLY A CA 1
ATOM 1327 C C . GLY A 1 172 ? -10.562 5.043 6.629 1 95.31 172 GLY A C 1
ATOM 1328 O O . GLY A 1 172 ? -11.055 6.117 6.969 1 95.31 172 GLY A O 1
ATOM 1329 N N . ALA A 1 173 ? -9.297 4.871 6.508 1 97.31 173 ALA A N 1
ATOM 1330 C CA . ALA A 1 173 ? -8.352 5.926 6.859 1 97.31 173 ALA A CA 1
ATOM 1331 C C . ALA A 1 173 ? -8.523 7.141 5.953 1 97.31 173 ALA A C 1
ATOM 1333 O O . ALA A 1 173 ? -8.484 8.281 6.422 1 97.31 173 ALA A O 1
ATOM 1334 N N . SER A 1 174 ? -8.711 6.973 4.66 1 96.56 174 SER A N 1
ATOM 1335 C CA . SER A 1 174 ? -8.875 8.094 3.746 1 96.56 174 SER A CA 1
ATOM 1336 C C . SER A 1 174 ? -10.125 8.906 4.086 1 96.56 174 SER A C 1
ATOM 1338 O O . SER A 1 174 ? -10.086 10.141 4.086 1 96.56 174 SER A O 1
ATOM 1340 N N . PHE A 1 175 ? -11.195 8.203 4.395 1 96.75 175 PHE A N 1
ATOM 1341 C CA . PHE A 1 175 ? -12.438 8.859 4.801 1 96.75 175 PHE A CA 1
ATOM 1342 C C . PHE A 1 175 ? -12.227 9.664 6.082 1 96.75 175 PHE A C 1
ATOM 1344 O O . PHE A 1 175 ? -12.602 10.836 6.152 1 96.75 175 PHE A O 1
ATOM 1351 N N . LEU A 1 176 ? -11.617 9.031 7.078 1 98.44 176 LEU A N 1
ATOM 1352 C CA . LEU A 1 176 ? -11.438 9.664 8.375 1 98.44 176 LEU A CA 1
ATOM 1353 C C . LEU A 1 176 ? -10.484 10.852 8.281 1 98.44 176 LEU A C 1
ATOM 1355 O O . LEU A 1 176 ? -10.672 11.859 8.961 1 98.44 176 LEU A O 1
ATOM 1359 N N . ALA A 1 177 ? -9.438 10.719 7.469 1 98.69 177 ALA A N 1
ATOM 1360 C CA . ALA A 1 177 ? -8.531 11.844 7.266 1 98.69 177 ALA A CA 1
ATOM 1361 C C . ALA A 1 177 ? -9.273 13.062 6.734 1 98.69 177 ALA A C 1
ATOM 1363 O O . ALA A 1 177 ? -9.133 14.164 7.266 1 98.69 177 ALA A O 1
ATOM 1364 N N . ALA A 1 178 ? -10.094 12.852 5.734 1 98.19 178 ALA A N 1
ATOM 1365 C CA . ALA A 1 178 ? -10.883 13.938 5.16 1 98.19 178 ALA A CA 1
ATOM 1366 C C . ALA A 1 178 ? -11.883 14.484 6.176 1 98.19 178 ALA A C 1
ATOM 1368 O O . ALA A 1 178 ? -12.062 15.695 6.285 1 98.19 178 ALA A O 1
ATOM 1369 N N . ALA A 1 179 ? -12.539 13.609 6.902 1 98.06 179 ALA A N 1
ATOM 1370 C CA . ALA A 1 179 ? -13.562 14 7.867 1 98.06 179 ALA A CA 1
ATOM 1371 C C . ALA A 1 179 ? -12.961 14.812 9.008 1 98.06 179 ALA A C 1
ATOM 1373 O O . ALA A 1 179 ? -13.547 15.805 9.453 1 98.06 179 ALA A O 1
ATOM 1374 N N . ILE A 1 180 ? -11.797 14.406 9.461 1 98.12 180 ILE A N 1
ATOM 1375 C CA . ILE A 1 180 ? -11.109 15.094 10.555 1 98.12 180 ILE A CA 1
ATOM 1376 C C . ILE A 1 180 ? -10.664 16.484 10.086 1 98.12 180 ILE A C 1
ATOM 1378 O O . ILE A 1 180 ? -10.898 17.484 10.766 1 98.12 180 ILE A O 1
ATOM 1382 N N . ALA A 1 181 ? -10.047 16.5 8.938 1 98.06 181 ALA A N 1
ATOM 1383 C CA . ALA A 1 181 ? -9.633 17.797 8.383 1 98.06 181 ALA A CA 1
ATOM 1384 C C . ALA A 1 181 ? -10.836 18.719 8.195 1 98.06 181 ALA A C 1
ATOM 1386 O O . ALA A 1 181 ? -10.766 19.906 8.508 1 98.06 181 ALA A O 1
ATOM 1387 N N . ASP A 1 182 ? -11.898 18.125 7.672 1 96.75 182 ASP A N 1
ATOM 1388 C CA . ASP A 1 182 ? -13.141 18.859 7.465 1 96.75 182 ASP A CA 1
ATOM 1389 C C . ASP A 1 182 ? -13.688 19.406 8.789 1 96.75 182 ASP A C 1
ATOM 1391 O O . ASP A 1 182 ? -14.094 20.562 8.867 1 96.75 182 ASP A O 1
ATOM 1395 N N . GLN A 1 183 ? -13.695 18.594 9.75 1 95.38 183 GLN A N 1
ATOM 1396 C CA . GLN A 1 183 ? -14.195 18.984 11.062 1 95.38 183 GLN A CA 1
ATOM 1397 C C . GLN A 1 183 ? -13.352 20.109 11.664 1 95.38 183 GLN A C 1
ATOM 1399 O O . GLN A 1 183 ? -13.883 21.047 12.258 1 95.38 183 GLN A O 1
ATOM 1404 N N . PHE A 1 184 ? -12.039 20.016 11.555 1 94.75 184 PHE A N 1
ATOM 1405 C CA . PHE A 1 184 ? -11.156 21.078 12.016 1 94.75 184 PHE A CA 1
ATOM 1406 C C . PHE A 1 184 ? -11.461 22.391 11.297 1 94.75 184 PHE A C 1
ATOM 1408 O O . PHE A 1 184 ? -11.523 23.453 11.93 1 94.75 184 PHE A O 1
ATOM 1415 N N . ALA A 1 185 ? -11.672 22.297 10.039 1 93.88 185 ALA A N 1
ATOM 1416 C CA . ALA A 1 185 ? -11.852 23.469 9.203 1 93.88 185 ALA A CA 1
ATOM 1417 C C . ALA A 1 185 ? -13.164 24.188 9.539 1 93.88 185 ALA A C 1
ATOM 1419 O O . ALA A 1 185 ? -13.312 25.375 9.289 1 93.88 185 ALA A O 1
ATOM 1420 N N . CYS A 1 186 ? -14.094 23.484 10.125 1 91.25 186 CYS A N 1
ATOM 1421 C CA . CYS A 1 186 ? -15.414 24.031 10.422 1 91.25 186 CYS A CA 1
ATOM 1422 C C . CYS A 1 186 ? -15.438 24.688 11.797 1 91.25 186 CYS A C 1
ATOM 1424 O O . CYS A 1 186 ? -16.375 25.391 12.133 1 91.25 186 CYS A O 1
ATOM 1426 N N . ARG A 1 187 ? -14.461 24.469 12.609 1 85.19 187 ARG A N 1
ATOM 1427 C CA . ARG A 1 187 ? -14.469 24.922 13.992 1 85.19 187 ARG A CA 1
ATOM 1428 C C . ARG A 1 187 ? -14.367 26.438 14.078 1 85.19 187 ARG A C 1
ATOM 1430 O O . ARG A 1 187 ? -15.07 27.078 14.867 1 85.19 187 ARG A O 1
ATOM 1437 N N . GLN A 1 188 ? -13.391 26.953 13.398 1 74.88 188 GLN A N 1
ATOM 1438 C CA . GLN A 1 188 ? -13.211 28.406 13.43 1 74.88 188 GLN A CA 1
ATOM 1439 C C . GLN A 1 188 ? -13.086 28.969 12.016 1 74.88 188 GLN A C 1
ATOM 1441 O O . GLN A 1 188 ? -12.492 28.344 11.141 1 74.88 188 GLN A O 1
ATOM 1446 N N . GLU A 1 189 ? -13.734 30 11.883 1 71 189 GLU A N 1
ATOM 1447 C CA . GLU A 1 189 ? -13.812 30.625 10.562 1 71 189 GLU A CA 1
ATOM 1448 C C . GLU A 1 189 ? -12.422 30.938 10.016 1 71 189 GLU A C 1
ATOM 1450 O O . GLU A 1 189 ? -12.195 30.875 8.805 1 71 189 GLU A O 1
ATOM 1455 N N . ASP A 1 190 ? -11.508 31.172 10.883 1 74.5 190 ASP A N 1
ATOM 1456 C CA . ASP A 1 190 ? -10.234 31.641 10.359 1 74.5 190 ASP A CA 1
ATOM 1457 C C . ASP A 1 190 ? -9.172 30.547 10.438 1 74.5 190 ASP A C 1
ATOM 1459 O O . ASP A 1 190 ? -8.008 30.781 10.102 1 74.5 190 ASP A O 1
ATOM 1463 N N . LEU A 1 191 ? -9.633 29.422 10.664 1 78.44 191 LEU A N 1
ATOM 1464 C CA . LEU A 1 191 ? -8.672 28.328 10.805 1 78.44 191 LEU A CA 1
ATOM 1465 C C . LEU A 1 191 ? -8.484 27.594 9.477 1 78.44 191 LEU A C 1
ATOM 1467 O O . LEU A 1 191 ? -9.43 26.984 8.961 1 78.44 191 LEU A O 1
ATOM 1471 N N . LYS A 1 192 ? -7.328 27.781 8.898 1 92.19 192 LYS A N 1
ATOM 1472 C CA . LYS A 1 192 ? -7.008 27.031 7.688 1 92.19 192 LYS A CA 1
ATOM 1473 C C . LYS A 1 192 ? -6.352 25.688 8.031 1 92.19 192 LYS A C 1
ATOM 1475 O O . LYS A 1 192 ? -5.465 25.625 8.883 1 92.19 192 LYS A O 1
ATOM 1480 N N . VAL A 1 193 ? -6.918 24.656 7.422 1 97 193 VAL A N 1
ATOM 1481 C CA . VAL A 1 193 ? -6.441 23.312 7.684 1 97 193 VAL A CA 1
ATOM 1482 C C . VAL A 1 193 ? -5.906 22.688 6.391 1 97 193 VAL A C 1
ATOM 1484 O O . VAL A 1 193 ? -6.52 22.828 5.332 1 97 193 VAL A O 1
ATOM 1487 N N . ALA A 1 194 ? -4.715 22.125 6.5 1 98.31 194 ALA A N 1
ATOM 1488 C CA . ALA A 1 194 ? -4.145 21.422 5.359 1 98.31 194 ALA A CA 1
ATOM 1489 C C . ALA A 1 194 ? -4.418 19.922 5.441 1 98.31 194 ALA A C 1
ATOM 1491 O O . ALA A 1 194 ? -4.211 19.297 6.492 1 98.31 194 ALA A O 1
ATOM 1492 N N . LEU A 1 195 ? -5.004 19.344 4.387 1 98.75 195 LEU A N 1
ATOM 1493 C CA . LEU A 1 195 ? -5.098 17.906 4.18 1 98.75 195 LEU A CA 1
ATOM 1494 C C . LEU A 1 195 ? -4.098 17.438 3.129 1 98.75 195 LEU A C 1
ATOM 1496 O O . LEU A 1 195 ? -4.121 17.922 1.991 1 98.75 195 LEU A O 1
ATOM 1500 N N . VAL A 1 196 ? -3.203 16.562 3.512 1 98.62 196 VAL A N 1
ATOM 1501 C CA . VAL A 1 196 ? -2.168 16.047 2.617 1 98.62 196 VAL A CA 1
ATOM 1502 C C . VAL A 1 196 ? -2.482 14.609 2.229 1 98.62 196 VAL A C 1
ATOM 1504 O O . VAL A 1 196 ? -2.582 13.734 3.094 1 98.62 196 VAL A O 1
ATOM 1507 N N . ASP A 1 197 ? -2.641 14.359 0.955 1 98.06 197 ASP A N 1
ATOM 1508 C CA . ASP A 1 197 ? -2.842 13.008 0.436 1 98.06 197 ASP A CA 1
ATOM 1509 C C . ASP A 1 197 ? -1.515 12.266 0.318 1 98.06 197 ASP A C 1
ATOM 1511 O O . ASP A 1 197 ? -0.721 12.539 -0.586 1 98.06 197 ASP A O 1
ATOM 1515 N N . GLY A 1 198 ? -1.345 11.312 1.193 1 96.12 198 GLY A N 1
ATOM 1516 C CA . GLY A 1 198 ? -0.105 10.555 1.189 1 96.12 198 GLY A CA 1
ATOM 1517 C C . GLY A 1 198 ? -0.221 9.227 0.469 1 96.12 198 GLY A C 1
ATOM 1518 O O . GLY A 1 198 ? 0.693 8.398 0.525 1 96.12 198 GLY A O 1
ATOM 1519 N N . ASP A 1 199 ? -1.321 8.969 -0.16 1 94.5 199 ASP A N 1
ATOM 1520 C CA . ASP A 1 199 ? -1.478 7.773 -0.983 1 94.5 199 ASP A CA 1
ATOM 1521 C C . ASP A 1 199 ? -1.073 8.047 -2.43 1 94.5 199 ASP A C 1
ATOM 1523 O O . ASP A 1 199 ? -1.901 8.461 -3.244 1 94.5 199 ASP A O 1
ATOM 1527 N N . HIS A 1 200 ? 0.08 7.594 -2.785 1 90.94 200 HIS A N 1
ATOM 1528 C CA . HIS A 1 200 ? 0.641 7.922 -4.09 1 90.94 200 HIS A CA 1
ATOM 1529 C C . HIS A 1 200 ? 0.314 6.844 -5.117 1 90.94 200 HIS A C 1
ATOM 1531 O O . HIS A 1 200 ? 0.883 6.832 -6.211 1 90.94 200 HIS A O 1
ATOM 1537 N N . VAL A 1 201 ? -0.534 5.93 -4.77 1 89.06 201 VAL A N 1
ATOM 1538 C CA . VAL A 1 201 ? -0.962 4.879 -5.688 1 89.06 201 VAL A CA 1
ATOM 1539 C C . VAL A 1 201 ? -2.408 5.117 -6.109 1 89.06 201 VAL A C 1
ATOM 1541 O O . VAL A 1 201 ? -2.691 5.305 -7.297 1 89.06 201 VAL A O 1
ATOM 1544 N N . GLN A 1 202 ? -3.279 5.289 -5.176 1 88.5 202 GLN A N 1
ATOM 1545 C CA . GLN A 1 202 ? -4.695 5.457 -5.48 1 88.5 202 GLN A CA 1
ATOM 1546 C C . GLN A 1 202 ? -5.066 6.938 -5.566 1 88.5 202 GLN A C 1
ATOM 1548 O O . GLN A 1 202 ? -5.891 7.328 -6.395 1 88.5 202 GLN A O 1
ATOM 1553 N N . ALA A 1 203 ? -4.453 7.754 -4.73 1 90.69 203 ALA A N 1
ATOM 1554 C CA . ALA A 1 203 ? -4.672 9.195 -4.758 1 90.69 203 ALA A CA 1
ATOM 1555 C C . ALA A 1 203 ? -6.16 9.523 -4.699 1 90.69 203 ALA A C 1
ATOM 1557 O O . ALA A 1 203 ? -6.672 10.266 -5.543 1 90.69 203 ALA A O 1
ATOM 1558 N N . GLY A 1 204 ? -6.805 9.172 -3.605 1 92.44 204 GLY A N 1
ATOM 1559 C CA . GLY A 1 204 ? -8.258 9.18 -3.605 1 92.44 204 GLY A CA 1
ATOM 1560 C C . GLY A 1 204 ? -8.844 10.438 -2.986 1 92.44 204 GLY A C 1
ATOM 1561 O O . GLY A 1 204 ? -10.031 10.719 -3.15 1 92.44 204 GLY A O 1
ATOM 1562 N N . GLN A 1 205 ? -8.062 11.312 -2.361 1 96.75 205 GLN A N 1
ATOM 1563 C CA . GLN A 1 205 ? -8.602 12.422 -1.575 1 96.75 205 GLN A CA 1
ATOM 1564 C C . GLN A 1 205 ? -9.289 13.445 -2.469 1 96.75 205 GLN A C 1
ATOM 1566 O O . GLN A 1 205 ? -10.32 14.016 -2.092 1 96.75 205 GLN A O 1
ATOM 1571 N N . SER A 1 206 ? -8.695 13.742 -3.648 1 96.38 206 SER A N 1
ATOM 1572 C CA . SER A 1 206 ? -9.297 14.734 -4.539 1 96.38 206 SER A CA 1
ATOM 1573 C C . SER A 1 206 ? -10.703 14.32 -4.957 1 96.38 206 SER A C 1
ATOM 1575 O O . SER A 1 206 ? -11.602 15.164 -5.016 1 96.38 206 SER A O 1
ATOM 1577 N N . HIS A 1 207 ? -10.906 13.102 -5.117 1 93.44 207 HIS A N 1
ATOM 1578 C CA . HIS A 1 207 ? -12.219 12.602 -5.52 1 93.44 207 HIS A CA 1
ATOM 1579 C C . HIS A 1 207 ? -13.188 12.594 -4.344 1 93.44 207 HIS A C 1
ATOM 1581 O O . HIS A 1 207 ? -14.375 12.891 -4.508 1 93.44 207 HIS A O 1
ATOM 1587 N N . LEU A 1 208 ? -12.711 12.203 -3.209 1 94.25 208 LEU A N 1
ATOM 1588 C CA . LEU A 1 208 ? -13.547 12.164 -2.012 1 94.25 208 LEU A CA 1
ATOM 1589 C C . LEU A 1 208 ? -14.117 13.547 -1.703 1 94.25 208 LEU A C 1
ATOM 1591 O O . LEU A 1 208 ? -15.164 13.656 -1.065 1 94.25 208 LEU A O 1
ATOM 1595 N N . LEU A 1 209 ? -13.367 14.586 -2.146 1 96.19 209 LEU A N 1
ATOM 1596 C CA . LEU A 1 209 ? -13.781 15.953 -1.855 1 96.19 209 LEU A CA 1
ATOM 1597 C C . LEU A 1 209 ? -14.219 16.672 -3.127 1 96.19 209 LEU A C 1
ATOM 1599 O O . LEU A 1 209 ? -14.391 17.891 -3.129 1 96.19 209 LEU A O 1
ATOM 1603 N N . ASN A 1 210 ? -14.344 15.938 -4.168 1 94.75 210 ASN A N 1
ATOM 1604 C CA . ASN A 1 210 ? -14.797 16.453 -5.461 1 94.75 210 ASN A CA 1
ATOM 1605 C C . ASN A 1 210 ? -13.953 17.625 -5.926 1 94.75 210 ASN A C 1
ATOM 1607 O O . ASN A 1 210 ? -14.492 18.688 -6.266 1 94.75 210 ASN A O 1
ATOM 1611 N N . GLN A 1 211 ? -12.656 17.422 -5.887 1 95.75 211 GLN A N 1
ATOM 1612 C CA . GLN A 1 211 ? -11.711 18.438 -6.324 1 95.75 211 GLN A CA 1
ATOM 1613 C C . GLN A 1 211 ? -10.961 17.984 -7.574 1 95.75 211 GLN A C 1
ATOM 1615 O O . GLN A 1 211 ? -10.742 16.797 -7.777 1 95.75 211 GLN A O 1
ATOM 1620 N N . GLU A 1 212 ? -10.578 18.922 -8.398 1 95 212 GLU A N 1
ATOM 1621 C CA . GLU A 1 212 ? -9.734 18.719 -9.562 1 95 212 GLU A CA 1
ATOM 1622 C C . GLU A 1 212 ? -8.422 19.484 -9.445 1 95 212 GLU A C 1
ATOM 1624 O O . GLU A 1 212 ? -8.281 20.578 -10.008 1 95 212 GLU A O 1
ATOM 1629 N N . PRO A 1 213 ? -7.52 18.859 -8.852 1 96 213 PRO A N 1
ATOM 1630 C CA . PRO A 1 213 ? -6.266 19.562 -8.578 1 96 213 PRO A CA 1
ATOM 1631 C C . PRO A 1 213 ? -5.48 19.891 -9.844 1 96 213 PRO A C 1
ATOM 1633 O O . PRO A 1 213 ? -5.473 19.094 -10.789 1 96 213 PRO A O 1
ATOM 1636 N N . GLU A 1 214 ? -4.812 21 -9.797 1 95.06 214 GLU A N 1
ATOM 1637 C CA . GLU A 1 214 ? -3.875 21.375 -10.852 1 95.06 214 GLU A CA 1
ATOM 1638 C C . GLU A 1 214 ? -2.455 20.938 -10.508 1 95.06 214 GLU A C 1
ATOM 1640 O O . GLU A 1 214 ? -1.659 20.641 -11.406 1 95.06 214 GLU A O 1
ATOM 1645 N N . TYR A 1 215 ? -2.23 20.938 -9.281 1 94.88 215 TYR A N 1
ATOM 1646 C CA . TYR A 1 215 ? -0.924 20.547 -8.766 1 94.88 215 TYR A CA 1
ATOM 1647 C C . TYR A 1 215 ? -1.052 19.391 -7.777 1 94.88 215 TYR A C 1
ATOM 1649 O O . TYR A 1 215 ? -2.123 19.172 -7.203 1 94.88 215 TYR A O 1
ATOM 1657 N N . PHE A 1 216 ? 0.052 18.688 -7.656 1 95.25 216 PHE A N 1
ATOM 1658 C CA . PHE A 1 216 ? 0.061 17.484 -6.82 1 95.25 216 PHE A CA 1
ATOM 1659 C C . PHE A 1 216 ? 1.236 17.516 -5.852 1 95.25 216 PHE A C 1
ATOM 1661 O O . PHE A 1 216 ? 2.098 18.391 -5.934 1 95.25 216 PHE A O 1
ATOM 1668 N N . PHE A 1 217 ? 1.199 16.578 -4.953 1 95.31 217 PHE A N 1
ATOM 1669 C CA . PHE A 1 217 ? 2.193 16.406 -3.9 1 95.31 217 PHE A CA 1
ATOM 1670 C C . PHE A 1 217 ? 3.602 16.406 -4.48 1 95.31 217 PHE A C 1
ATOM 1672 O O . PHE A 1 217 ? 4.492 17.094 -3.959 1 95.31 217 PHE A O 1
ATOM 1679 N N . HIS A 1 218 ? 3.805 15.656 -5.547 1 91.88 218 HIS A N 1
ATOM 1680 C CA . HIS A 1 218 ? 5.145 15.523 -6.105 1 91.88 218 HIS A CA 1
ATOM 1681 C C . HIS A 1 218 ? 5.625 16.844 -6.699 1 91.88 218 HIS A C 1
ATOM 1683 O O . HIS A 1 218 ? 6.824 17.125 -6.719 1 91.88 218 HIS A O 1
ATOM 1689 N N . HIS A 1 219 ? 4.699 17.734 -7.148 1 91.94 219 HIS A N 1
ATOM 1690 C CA . HIS A 1 219 ? 5.062 19.078 -7.609 1 91.94 219 HIS A CA 1
ATOM 1691 C C . HIS A 1 219 ? 5.562 19.938 -6.457 1 91.94 219 HIS A C 1
ATOM 1693 O O . HIS A 1 219 ? 6.582 20.625 -6.586 1 91.94 219 HIS A O 1
ATOM 1699 N N . ALA A 1 220 ? 4.816 19.891 -5.363 1 93.25 220 ALA A N 1
ATOM 1700 C CA . ALA A 1 220 ? 5.203 20.672 -4.184 1 93.25 220 ALA A CA 1
ATOM 1701 C C . ALA A 1 220 ? 6.543 20.188 -3.633 1 93.25 220 ALA A C 1
ATOM 1703 O O . ALA A 1 220 ? 7.383 21 -3.238 1 93.25 220 ALA A O 1
ATOM 1704 N N . LEU A 1 221 ? 6.676 18.875 -3.627 1 91.38 221 LEU A N 1
ATOM 1705 C CA . LEU A 1 221 ? 7.918 18.297 -3.133 1 91.38 221 LEU A CA 1
ATOM 1706 C C . LEU A 1 221 ? 9.109 18.766 -3.963 1 91.38 221 LEU A C 1
ATOM 1708 O O . LEU A 1 221 ? 10.164 19.094 -3.416 1 91.38 221 LEU A O 1
ATOM 1712 N N . ALA A 1 222 ? 8.969 18.781 -5.227 1 87.81 222 ALA A N 1
ATOM 1713 C CA . ALA A 1 222 ? 10.031 19.156 -6.148 1 87.81 222 ALA A CA 1
ATOM 1714 C C . ALA A 1 222 ? 10.422 20.625 -5.965 1 87.81 222 ALA A C 1
ATOM 1716 O O . ALA A 1 222 ? 11.562 21.016 -6.223 1 87.81 222 ALA A O 1
ATOM 1717 N N . GLN A 1 223 ? 9.547 21.422 -5.445 1 87.56 223 GLN A N 1
ATOM 1718 C CA . GLN A 1 223 ? 9.781 22.859 -5.328 1 87.56 223 GLN A CA 1
ATOM 1719 C C . GLN A 1 223 ? 9.836 23.281 -3.863 1 87.56 223 GLN A C 1
ATOM 1721 O O . GLN A 1 223 ? 9.719 24.469 -3.553 1 87.56 223 GLN A O 1
ATOM 1726 N N . ALA A 1 224 ? 9.961 22.375 -3.043 1 86.44 224 ALA A N 1
ATOM 1727 C CA . ALA A 1 224 ? 9.797 22.609 -1.613 1 86.44 224 ALA A CA 1
ATOM 1728 C C . ALA A 1 224 ? 10.727 23.719 -1.132 1 86.44 224 ALA A C 1
ATOM 1730 O O . ALA A 1 224 ? 10.344 24.547 -0.29 1 86.44 224 ALA A O 1
ATOM 1731 N N . GLU A 1 225 ? 11.859 23.812 -1.678 1 75.31 225 GLU A N 1
ATOM 1732 C CA . GLU A 1 225 ? 12.844 24.797 -1.244 1 75.31 225 GLU A CA 1
ATOM 1733 C C . GLU A 1 225 ? 12.453 26.203 -1.681 1 75.31 225 GLU A C 1
ATOM 1735 O O . GLU A 1 225 ? 12.672 27.172 -0.949 1 75.31 225 GLU A O 1
ATOM 1740 N N . GLU A 1 226 ? 11.836 26.219 -2.754 1 80.25 226 GLU A N 1
ATOM 1741 C CA . GLU A 1 226 ? 11.57 27.516 -3.367 1 80.25 226 GLU A CA 1
ATOM 1742 C C . GLU A 1 226 ? 10.172 28.016 -3.025 1 80.25 226 GLU A C 1
ATOM 1744 O O . GLU A 1 226 ? 9.883 29.219 -3.158 1 80.25 226 GLU A O 1
ATOM 1749 N N . LEU A 1 227 ? 9.344 27.172 -2.541 1 84.5 227 LEU A N 1
ATOM 1750 C CA . LEU A 1 227 ? 7.949 27.516 -2.301 1 84.5 227 LEU A CA 1
ATOM 1751 C C . LEU A 1 227 ? 7.832 28.516 -1.154 1 84.5 227 LEU A C 1
ATOM 1753 O O . LEU A 1 227 ? 8.406 28.312 -0.081 1 84.5 227 LEU A O 1
ATOM 1757 N N . ASP A 1 228 ? 7.27 29.688 -1.4 1 81.75 228 ASP A N 1
ATOM 1758 C CA . ASP A 1 228 ? 6.82 30.531 -0.296 1 81.75 228 ASP A CA 1
ATOM 1759 C C . ASP A 1 228 ? 5.367 30.25 0.067 1 81.75 228 ASP A C 1
ATOM 1761 O O . ASP A 1 228 ? 4.754 29.328 -0.492 1 81.75 228 ASP A O 1
ATOM 1765 N N . GLU A 1 229 ? 4.84 30.969 1.045 1 83 229 GLU A N 1
ATOM 1766 C CA . GLU A 1 229 ? 3.502 30.703 1.56 1 83 229 GLU A CA 1
ATOM 1767 C C . GLU A 1 229 ? 2.453 30.828 0.459 1 83 229 GLU A C 1
ATOM 1769 O O . GLU A 1 229 ? 1.601 29.953 0.304 1 83 229 GLU A O 1
ATOM 1774 N N . SER A 1 230 ? 2.568 31.844 -0.278 1 88.44 230 SER A N 1
ATOM 1775 C CA . SER A 1 230 ? 1.59 32.094 -1.332 1 88.44 230 SER A CA 1
ATOM 1776 C C . SER A 1 230 ? 1.638 31 -2.4 1 88.44 230 SER A C 1
ATOM 1778 O O . SER A 1 230 ? 0.596 30.547 -2.875 1 88.44 230 SER A O 1
ATOM 1780 N N . ALA A 1 231 ? 2.762 30.656 -2.764 1 89.56 231 ALA A N 1
ATOM 1781 C CA . ALA A 1 231 ? 2.936 29.609 -3.77 1 89.56 231 ALA A CA 1
ATOM 1782 C C . ALA A 1 231 ? 2.406 28.266 -3.264 1 89.56 231 ALA A C 1
ATOM 1784 O O . ALA A 1 231 ? 1.762 27.531 -4.012 1 89.56 231 ALA A O 1
ATOM 1785 N N . LEU A 1 232 ? 2.67 28.016 -2.064 1 92.75 232 LEU A N 1
ATOM 1786 C CA . LEU A 1 232 ? 2.197 26.766 -1.472 1 92.75 232 LEU A CA 1
ATOM 1787 C C . LEU A 1 232 ? 0.673 26.719 -1.456 1 92.75 232 LEU A C 1
ATOM 1789 O O . LEU A 1 232 ? 0.075 25.734 -1.888 1 92.75 232 LEU A O 1
ATOM 1793 N N . ILE A 1 233 ? 0.107 27.797 -1.019 1 92.88 233 ILE A N 1
ATOM 1794 C CA . ILE A 1 233 ? -1.348 27.875 -0.953 1 92.88 233 ILE A CA 1
ATOM 1795 C C . ILE A 1 233 ? -1.935 27.781 -2.359 1 92.88 233 ILE A C 1
ATOM 1797 O O . ILE A 1 233 ? -2.961 27.125 -2.566 1 92.88 233 ILE A O 1
ATOM 1801 N N . GLY A 1 234 ? -1.219 28.344 -3.281 1 94 234 GLY A N 1
ATOM 1802 C CA . GLY A 1 234 ? -1.657 28.312 -4.668 1 94 234 GLY A CA 1
ATOM 1803 C C . GLY A 1 234 ? -1.661 26.906 -5.254 1 94 234 GLY A C 1
ATOM 1804 O O . GLY A 1 234 ? -2.432 26.625 -6.172 1 94 234 GLY A O 1
ATOM 1805 N N . MET A 1 235 ? -0.931 26.047 -4.738 1 95.31 235 MET A N 1
ATOM 1806 C CA . MET A 1 235 ? -0.824 24.688 -5.25 1 95.31 235 MET A CA 1
ATOM 1807 C C . MET A 1 235 ? -1.884 23.797 -4.625 1 95.31 235 MET A C 1
ATOM 1809 O O . MET A 1 235 ? -2.125 22.688 -5.105 1 95.31 235 MET A O 1
ATOM 1813 N N . MET A 1 236 ? -2.531 24.328 -3.617 1 96.88 236 MET A N 1
ATOM 1814 C CA . MET A 1 236 ? -3.529 23.531 -2.902 1 96.88 236 MET A CA 1
ATOM 1815 C C . MET A 1 236 ? -4.906 23.688 -3.539 1 96.88 236 MET A C 1
ATOM 1817 O O . MET A 1 236 ? -5.238 24.766 -4.051 1 96.88 236 MET A O 1
ATOM 1821 N N . SER A 1 237 ? -5.711 22.609 -3.543 1 97.38 237 SER A N 1
ATOM 1822 C CA . SER A 1 237 ? -7.141 22.75 -3.793 1 97.38 237 SER A CA 1
ATOM 1823 C C . SER A 1 237 ? -7.859 23.328 -2.574 1 97.38 237 SER A C 1
ATOM 1825 O O . SER A 1 237 ? -7.836 22.719 -1.497 1 97.38 237 SER A O 1
ATOM 1827 N N . GLN A 1 238 ? -8.516 24.438 -2.82 1 95.31 238 GLN A N 1
ATOM 1828 C CA . GLN A 1 238 ? -9.07 25.156 -1.678 1 95.31 238 GLN A CA 1
ATOM 1829 C C . GLN A 1 238 ? -10.586 24.938 -1.586 1 95.31 238 GLN A C 1
ATOM 1831 O O . GLN A 1 238 ? -11.32 25.281 -2.516 1 95.31 238 GLN A O 1
ATOM 1836 N N . LEU A 1 239 ? -10.992 24.297 -0.574 1 94.69 239 LEU A N 1
ATOM 1837 C CA . LEU A 1 239 ? -12.391 24.156 -0.191 1 94.69 239 LEU A CA 1
ATOM 1838 C C . LEU A 1 239 ? -12.688 24.938 1.088 1 94.69 239 LEU A C 1
ATOM 1840 O O . LEU A 1 239 ? -12.688 24.359 2.18 1 94.69 239 LEU A O 1
ATOM 1844 N N . GLU A 1 240 ? -13.023 26.266 0.91 1 92.62 240 GLU A N 1
ATOM 1845 C CA . GLU A 1 240 ? -13.141 27.156 2.066 1 92.62 240 GLU A CA 1
ATOM 1846 C C . GLU A 1 240 ? -11.875 27.125 2.92 1 92.62 240 GLU A C 1
ATOM 1848 O O . GLU A 1 240 ? -10.773 27.344 2.416 1 92.62 240 GLU A O 1
ATOM 1853 N N . ASN A 1 241 ? -12.016 26.641 4.148 1 94.06 241 ASN A N 1
ATOM 1854 C CA . ASN A 1 241 ? -10.875 26.641 5.059 1 94.06 241 ASN A CA 1
ATOM 1855 C C . ASN A 1 241 ? -10.109 25.328 5 1 94.06 241 ASN A C 1
ATOM 1857 O O . ASN A 1 241 ? -9.078 25.172 5.656 1 94.06 241 ASN A O 1
ATOM 1861 N N . LEU A 1 242 ? -10.539 24.375 4.188 1 96.88 242 LEU A N 1
ATOM 1862 C CA . LEU A 1 242 ? -9.859 23.094 3.982 1 96.88 242 LEU A CA 1
ATOM 1863 C C . LEU A 1 242 ? -9.055 23.109 2.688 1 96.88 242 LEU A C 1
ATOM 1865 O O . LEU A 1 242 ? -9.625 23.203 1.599 1 96.88 242 LEU A O 1
ATOM 1869 N N . HIS A 1 243 ? -7.719 23.078 2.846 1 97.88 243 HIS A N 1
ATOM 1870 C CA . HIS A 1 243 ? -6.836 23.062 1.686 1 97.88 243 HIS A CA 1
ATOM 1871 C C . HIS A 1 243 ? -6.207 21.703 1.48 1 97.88 243 HIS A C 1
ATOM 1873 O O . HIS A 1 243 ? -5.594 21.141 2.398 1 97.88 243 HIS A O 1
ATOM 1879 N N . LEU A 1 244 ? -6.383 21.156 0.255 1 98.5 244 LEU A N 1
ATOM 1880 C CA . LEU A 1 244 ? -5.953 19.797 -0.048 1 98.5 244 LEU A CA 1
ATOM 1881 C C . LEU A 1 244 ? -4.719 19.797 -0.944 1 98.5 244 LEU A C 1
ATOM 1883 O O . LEU A 1 244 ? -4.723 20.422 -2.01 1 98.5 244 LEU A O 1
ATOM 1887 N N . LEU A 1 245 ? -3.67 19.203 -0.431 1 98.31 245 LEU A N 1
ATOM 1888 C CA . LEU A 1 245 ? -2.562 18.812 -1.299 1 98.31 245 LEU A CA 1
ATOM 1889 C C . LEU A 1 245 ? -2.746 17.391 -1.82 1 98.31 245 LEU A C 1
ATOM 1891 O O . LEU A 1 245 ? -2.498 16.422 -1.099 1 98.31 245 LEU A O 1
ATOM 1895 N N . SER A 1 246 ? -3.098 17.312 -3.078 1 97.75 246 SER A N 1
ATOM 1896 C CA . SER A 1 246 ? -3.5 16.031 -3.672 1 97.75 246 SER A CA 1
ATOM 1897 C C . SER A 1 246 ? -2.289 15.234 -4.133 1 97.75 246 SER A C 1
ATOM 1899 O O . SER A 1 246 ? -1.242 15.805 -4.449 1 97.75 246 SER A O 1
ATOM 1901 N N . ALA A 1 247 ? -2.463 13.922 -4.113 1 95.25 247 ALA A N 1
ATOM 1902 C CA . ALA A 1 247 ? -1.519 13.023 -4.781 1 95.25 247 ALA A CA 1
ATOM 1903 C C . ALA A 1 247 ? -2.008 12.656 -6.18 1 95.25 247 ALA A C 1
ATOM 1905 O O . ALA A 1 247 ? -3.191 12.805 -6.488 1 95.25 247 ALA A O 1
ATOM 1906 N N . ALA A 1 248 ? -1.053 12.273 -6.992 1 91.88 248 ALA A N 1
ATOM 1907 C CA . ALA A 1 248 ? -1.389 11.734 -8.305 1 91.88 248 ALA A CA 1
ATOM 1908 C C . ALA A 1 248 ? -1.239 10.219 -8.336 1 91.88 248 ALA A C 1
ATOM 1910 O O . ALA A 1 248 ? -0.297 9.672 -7.762 1 91.88 248 ALA A O 1
ATOM 1911 N N . PRO A 1 249 ? -2.195 9.562 -9.008 1 89.06 249 PRO A N 1
ATOM 1912 C CA . PRO A 1 249 ? -2.088 8.102 -9.07 1 89.06 249 PRO A CA 1
ATOM 1913 C C . PRO A 1 249 ? -0.768 7.633 -9.672 1 89.06 249 PRO A C 1
ATOM 1915 O O . PRO A 1 249 ? -0.348 8.141 -10.719 1 89.06 249 PRO A O 1
ATOM 1918 N N . PHE A 1 250 ? -0.073 6.73 -8.953 1 86.38 250 PHE A N 1
ATOM 1919 C CA . PHE A 1 250 ? 1.144 6.043 -9.375 1 86.38 250 PHE A CA 1
ATOM 1920 C C . PHE A 1 250 ? 2.293 7.031 -9.539 1 86.38 250 PHE A C 1
ATOM 1922 O O . PHE A 1 250 ? 3.184 6.824 -10.367 1 86.38 250 PHE A O 1
ATOM 1929 N N . SER A 1 251 ? 2.199 8.109 -8.828 1 82.38 251 SER A N 1
ATOM 1930 C CA . SER A 1 251 ? 3.25 9.117 -8.883 1 82.38 251 SER A CA 1
ATOM 1931 C C . SER A 1 251 ? 4.559 8.594 -8.305 1 82.38 251 SER A C 1
ATOM 1933 O O . SER A 1 251 ? 5.633 9.109 -8.609 1 82.38 251 SER A O 1
ATOM 1935 N N . GLN A 1 252 ? 4.504 7.535 -7.496 1 73.5 252 GLN A N 1
ATOM 1936 C CA . GLN A 1 252 ? 5.699 6.977 -6.875 1 73.5 252 GLN A CA 1
ATOM 1937 C C . GLN A 1 252 ? 6.574 6.266 -7.902 1 73.5 252 GLN A C 1
ATOM 1939 O O . GLN A 1 252 ? 7.746 5.988 -7.641 1 73.5 252 GLN A O 1
ATOM 1944 N N . GLN A 1 253 ? 6.004 5.957 -8.93 1 69.38 253 GLN A N 1
ATOM 1945 C CA . GLN A 1 253 ? 6.734 5.207 -9.945 1 69.38 253 GLN A CA 1
ATOM 1946 C C . GLN A 1 253 ? 7.633 6.125 -10.773 1 69.38 253 GLN A C 1
ATOM 1948 O O . GLN A 1 253 ? 8.555 5.66 -11.445 1 69.38 253 GLN A O 1
ATOM 1953 N N . ASP A 1 254 ? 7.316 7.352 -10.688 1 62.84 254 ASP A N 1
ATOM 1954 C CA . ASP A 1 254 ? 8.156 8.305 -11.406 1 62.84 254 ASP A CA 1
ATOM 1955 C C . ASP A 1 254 ? 9.398 8.672 -10.594 1 62.84 254 ASP A C 1
ATOM 1957 O O . ASP A 1 254 ? 9.344 9.547 -9.727 1 62.84 254 ASP A O 1
ATOM 1961 N N . ARG A 1 255 ? 10.516 7.84 -10.625 1 56.62 255 ARG A N 1
ATOM 1962 C CA . ARG A 1 255 ? 11.758 7.965 -9.867 1 56.62 255 ARG A CA 1
ATOM 1963 C C . ARG A 1 255 ? 12.336 9.375 -9.992 1 56.62 255 ARG A C 1
ATOM 1965 O O . ARG A 1 255 ? 12.977 9.867 -9.062 1 56.62 255 ARG A O 1
ATOM 1972 N N . THR A 1 256 ? 12.32 9.914 -11.203 1 52 256 THR A N 1
ATOM 1973 C CA . THR A 1 256 ? 12.961 11.211 -11.414 1 52 256 THR A CA 1
ATOM 1974 C C . THR A 1 256 ? 12.234 12.312 -10.648 1 52 256 THR A C 1
ATOM 1976 O O . THR A 1 256 ? 12.82 13.352 -10.336 1 52 256 THR A O 1
ATOM 1979 N N . ALA A 1 257 ? 11.055 11.898 -10.25 1 52.34 257 ALA A N 1
ATOM 1980 C CA . ALA A 1 257 ? 10.227 13.016 -9.805 1 52.34 257 ALA A CA 1
ATOM 1981 C C . ALA A 1 257 ? 10.141 13.062 -8.281 1 52.34 257 ALA A C 1
ATOM 1983 O O . ALA A 1 257 ? 10.078 14.148 -7.691 1 52.34 257 ALA A O 1
ATOM 1984 N N . VAL A 1 258 ? 10.227 11.852 -7.688 1 62.16 258 VAL A N 1
ATOM 1985 C CA . VAL A 1 258 ? 9.844 11.984 -6.285 1 62.16 258 VAL A CA 1
ATOM 1986 C C . VAL A 1 258 ? 11.078 11.844 -5.395 1 62.16 258 VAL A C 1
ATOM 1988 O O . VAL A 1 258 ? 11.719 10.789 -5.363 1 62.16 258 VAL A O 1
ATOM 1991 N N . ASN A 1 259 ? 11.609 12.984 -5.094 1 67.88 259 ASN A N 1
ATOM 1992 C CA . ASN A 1 259 ? 12.695 13.07 -4.121 1 67.88 259 ASN A CA 1
ATOM 1993 C C . ASN A 1 259 ? 12.172 13.375 -2.723 1 67.88 259 ASN A C 1
ATOM 1995 O O . ASN A 1 259 ? 11.875 14.531 -2.404 1 67.88 259 ASN A O 1
ATOM 1999 N N . TYR A 1 260 ? 12.125 12.336 -1.989 1 76.62 260 TYR A N 1
ATOM 2000 C CA . TYR A 1 260 ? 11.523 12.508 -0.67 1 76.62 260 TYR A CA 1
ATOM 2001 C C . TYR A 1 260 ? 12.508 13.148 0.298 1 76.62 260 TYR A C 1
ATOM 2003 O O . TYR A 1 260 ? 12.164 13.422 1.451 1 76.62 260 TYR A O 1
ATOM 2011 N N . LEU A 1 261 ? 13.625 13.586 -0.245 1 77.69 261 LEU A N 1
ATOM 2012 C CA . LEU A 1 261 ? 14.617 14.258 0.586 1 77.69 261 LEU A CA 1
ATOM 2013 C C . LEU A 1 261 ? 14.117 15.617 1.051 1 77.69 261 LEU A C 1
ATOM 2015 O O . LEU A 1 261 ? 14.508 16.094 2.117 1 77.69 261 LEU A O 1
ATOM 2019 N N . GLN A 1 262 ? 13.188 16.188 0.308 1 85 262 GLN A N 1
ATOM 2020 C CA . GLN A 1 262 ? 12.688 17.516 0.609 1 85 262 GLN A CA 1
ATOM 2021 C C . GLN A 1 262 ? 11.414 17.453 1.452 1 85 262 GLN A C 1
ATOM 2023 O O . GLN A 1 262 ? 10.82 18.484 1.768 1 85 262 GLN A O 1
ATOM 2028 N N . LEU A 1 263 ? 11.008 16.297 1.86 1 91.12 263 LEU A N 1
ATOM 2029 C CA . LEU A 1 263 ? 9.758 16.094 2.584 1 91.12 263 LEU A CA 1
ATOM 2030 C C . LEU A 1 263 ? 9.75 16.891 3.891 1 91.12 263 LEU A C 1
ATOM 2032 O O . LEU A 1 263 ? 8.781 17.578 4.203 1 91.12 263 LEU A O 1
ATOM 2036 N N . PRO A 1 264 ? 10.867 16.922 4.66 1 85.5 264 PRO A N 1
ATOM 2037 C CA . PRO A 1 264 ? 10.852 17.703 5.902 1 85.5 264 PRO A CA 1
ATOM 2038 C C . PRO A 1 264 ? 10.641 19.188 5.66 1 85.5 264 PRO A C 1
ATOM 2040 O O . PRO A 1 264 ? 9.914 19.844 6.418 1 85.5 264 PRO A O 1
ATOM 2043 N N . GLN A 1 265 ? 11.219 19.609 4.602 1 83.5 265 GLN A N 1
ATOM 2044 C CA . GLN A 1 265 ? 11.062 21.016 4.266 1 83.5 265 GLN A CA 1
ATOM 2045 C C . GLN A 1 265 ? 9.625 21.344 3.867 1 83.5 265 GLN A C 1
ATOM 2047 O O . GLN A 1 265 ? 9.07 22.359 4.273 1 83.5 265 GLN A O 1
ATOM 2052 N N . LEU A 1 266 ? 9.062 20.516 3.047 1 92.62 266 LEU A N 1
ATOM 2053 C CA . LEU A 1 266 ? 7.672 20.703 2.641 1 92.62 266 LEU A CA 1
ATOM 2054 C C . LEU A 1 266 ? 6.746 20.672 3.852 1 92.62 266 LEU A C 1
ATOM 2056 O O . LEU A 1 266 ? 5.859 21.531 3.977 1 92.62 266 LEU A O 1
ATOM 2060 N N . MET A 1 267 ? 6.98 19.75 4.754 1 93.38 267 MET A N 1
ATOM 2061 C CA . MET A 1 267 ? 6.156 19.641 5.953 1 93.38 267 MET A CA 1
ATOM 2062 C C . MET A 1 267 ? 6.328 20.859 6.855 1 93.38 267 MET A C 1
ATOM 2064 O O . MET A 1 267 ? 5.367 21.328 7.465 1 93.38 267 MET A O 1
ATOM 2068 N N . PHE A 1 268 ? 7.496 21.344 6.891 1 86.38 268 PHE A N 1
ATOM 2069 C CA . PHE A 1 268 ? 7.758 22.562 7.656 1 86.38 268 PHE A CA 1
ATOM 2070 C C . PHE A 1 268 ? 6.941 23.734 7.121 1 86.38 268 PHE A C 1
ATOM 2072 O O . PHE A 1 268 ? 6.312 24.453 7.891 1 86.38 268 PHE A O 1
ATOM 2079 N N . LYS A 1 269 ? 6.988 23.844 5.906 1 88.31 269 LYS A N 1
ATOM 2080 C CA . LYS A 1 269 ? 6.25 24.938 5.277 1 88.31 269 LYS A CA 1
ATOM 2081 C C . LYS A 1 269 ? 4.746 24.797 5.496 1 88.31 269 LYS A C 1
ATOM 2083 O O . LYS A 1 269 ? 4.062 25.766 5.816 1 88.31 269 LYS A O 1
ATOM 2088 N N . LEU A 1 270 ? 4.23 23.594 5.312 1 95 270 LEU A N 1
ATOM 2089 C CA . LEU A 1 270 ? 2.814 23.344 5.562 1 95 270 LEU A CA 1
ATOM 2090 C C . LEU A 1 270 ? 2.441 23.703 6.996 1 95 270 LEU A C 1
ATOM 2092 O O . LEU A 1 270 ? 1.452 24.406 7.227 1 95 270 LEU A O 1
ATOM 2096 N N . ARG A 1 271 ? 3.287 23.344 7.918 1 92.88 271 ARG A N 1
ATOM 2097 C CA . ARG A 1 271 ? 2.998 23.562 9.328 1 92.88 271 ARG A CA 1
ATOM 2098 C C . ARG A 1 271 ? 3.125 25.031 9.695 1 92.88 271 ARG A C 1
ATOM 2100 O O . ARG A 1 271 ? 2.521 25.484 10.672 1 92.88 271 ARG A O 1
ATOM 2107 N N . SER A 1 272 ? 3.863 25.703 8.914 1 85.5 272 SER A N 1
ATOM 2108 C CA . SER A 1 272 ? 4.023 27.141 9.156 1 85.5 272 SER A CA 1
ATOM 2109 C C . SER A 1 272 ? 2.846 27.922 8.594 1 85.5 272 SER A C 1
ATOM 2111 O O . SER A 1 272 ? 2.545 29.016 9.07 1 85.5 272 SER A O 1
ATOM 2113 N N . CYS A 1 273 ? 2.16 27.375 7.656 1 88.81 273 CYS A N 1
ATOM 2114 C CA . CYS A 1 273 ? 1.139 28.109 6.926 1 88.81 273 CYS A CA 1
ATOM 2115 C C . CYS A 1 273 ? -0.255 27.766 7.434 1 88.81 273 CYS A C 1
ATOM 2117 O O . CYS A 1 273 ? -1.21 28.5 7.199 1 88.81 273 CYS A O 1
ATOM 2119 N N . TYR A 1 274 ? -0.354 26.656 8.117 1 93.25 274 TYR A N 1
ATOM 2120 C CA . TYR A 1 274 ? -1.67 26.172 8.523 1 93.25 274 TYR A CA 1
ATOM 2121 C C . TYR A 1 274 ? -1.744 25.969 10.031 1 93.25 274 TYR A C 1
ATOM 2123 O O . TYR A 1 274 ? -0.718 25.969 10.711 1 93.25 274 TYR A O 1
ATOM 2131 N N . GLN A 1 275 ? -2.969 25.938 10.531 1 89.88 275 GLN A N 1
ATOM 2132 C CA . GLN A 1 275 ? -3.184 25.781 11.961 1 89.88 275 GLN A CA 1
ATOM 2133 C C . GLN A 1 275 ? -3.207 24.312 12.359 1 89.88 275 GLN A C 1
ATOM 2135 O O . GLN A 1 275 ? -3.014 23.969 13.523 1 89.88 275 GLN A O 1
ATOM 2140 N N . ALA A 1 276 ? -3.463 23.469 11.383 1 94.88 276 ALA A N 1
ATOM 2141 C CA . ALA A 1 276 ? -3.391 22.016 11.539 1 94.88 276 ALA A CA 1
ATOM 2142 C C . ALA A 1 276 ? -3.082 21.328 10.211 1 94.88 276 ALA A C 1
ATOM 2144 O O . ALA A 1 276 ? -3.527 21.797 9.148 1 94.88 276 ALA A O 1
ATOM 2145 N N . VAL A 1 277 ? -2.305 20.312 10.312 1 98 277 VAL A N 1
ATOM 2146 C CA . VAL A 1 277 ? -1.984 19.5 9.133 1 98 277 VAL A CA 1
ATOM 2147 C C . VAL A 1 277 ? -2.428 18.062 9.352 1 98 277 VAL A C 1
ATOM 2149 O O . VAL A 1 277 ? -2.006 17.422 10.312 1 98 277 VAL A O 1
ATOM 2152 N N . VAL A 1 278 ? -3.355 17.562 8.492 1 98.75 278 VAL A N 1
ATOM 2153 C CA . VAL A 1 278 ? -3.799 16.172 8.516 1 98.75 278 VAL A CA 1
ATOM 2154 C C . VAL A 1 278 ? -3.189 15.422 7.336 1 98.75 278 VAL A C 1
ATOM 2156 O O . VAL A 1 278 ? -3.271 15.875 6.191 1 98.75 278 VAL A O 1
ATOM 2159 N N . VAL A 1 279 ? -2.541 14.336 7.613 1 98.81 279 VAL A N 1
ATOM 2160 C CA . VAL A 1 279 ? -1.89 13.555 6.566 1 98.81 279 VAL A CA 1
ATOM 2161 C C . VAL A 1 279 ? -2.574 12.195 6.43 1 98.81 279 VAL A C 1
ATOM 2163 O O . VAL A 1 279 ? -2.695 11.453 7.406 1 98.81 279 VAL A O 1
ATOM 2166 N N . ASP A 1 280 ? -3.012 11.875 5.195 1 98.56 280 ASP A N 1
ATOM 2167 C CA . ASP A 1 280 ? -3.613 10.578 4.883 1 98.56 280 ASP A CA 1
ATOM 2168 C C . ASP A 1 280 ? -2.549 9.562 4.492 1 98.56 280 ASP A C 1
ATOM 2170 O O . ASP A 1 280 ? -1.992 9.625 3.395 1 98.56 280 ASP A O 1
ATOM 2174 N N . LEU A 1 281 ? -2.322 8.641 5.352 1 97.38 281 LEU A N 1
ATOM 2175 C CA . LEU A 1 281 ? -1.451 7.504 5.055 1 97.38 281 LEU A CA 1
ATOM 2176 C C . LEU A 1 281 ? -2.24 6.199 5.047 1 97.38 281 LEU A C 1
ATOM 2178 O O . LEU A 1 281 ? -1.927 5.273 5.801 1 97.38 281 LEU A O 1
ATOM 2182 N N . SER A 1 282 ? -3.121 6.113 4.082 1 95.31 282 SER A N 1
ATOM 2183 C CA . SER A 1 282 ? -4.09 5.02 4.023 1 95.31 282 SER A CA 1
ATOM 2184 C C . SER A 1 282 ? -3.43 3.723 3.566 1 95.31 282 SER A C 1
ATOM 2186 O O . SER A 1 282 ? -4.016 2.646 3.693 1 95.31 282 SER A O 1
ATOM 2188 N N . ARG A 1 283 ? -2.225 3.75 3.074 1 92.88 283 ARG A N 1
ATOM 2189 C CA . ARG A 1 283 ? -1.54 2.535 2.641 1 92.88 283 ARG A CA 1
ATOM 2190 C C . ARG A 1 283 ? -0.703 1.946 3.771 1 92.88 283 ARG A C 1
ATOM 2192 O O . ARG A 1 283 ? -0.002 0.95 3.578 1 92.88 283 ARG A O 1
ATOM 2199 N N . GLY A 1 284 ? -0.775 2.59 4.922 1 93 284 GLY A N 1
ATOM 2200 C CA . GLY A 1 284 ? 0.047 2.143 6.035 1 93 284 GLY A CA 1
ATOM 2201 C C . GLY A 1 284 ? 1.429 2.768 6.047 1 93 284 GLY A C 1
ATOM 2202 O O . GLY A 1 284 ? 1.692 3.715 5.305 1 93 284 GLY A O 1
ATOM 2203 N N . PRO A 1 285 ? 2.246 2.252 6.938 1 91.81 285 PRO A N 1
ATOM 2204 C CA . PRO A 1 285 ? 3.598 2.812 7.016 1 91.81 285 PRO A CA 1
ATOM 2205 C C . PRO A 1 285 ? 4.434 2.51 5.773 1 91.81 285 PRO A C 1
ATOM 2207 O O . PRO A 1 285 ? 4.48 1.363 5.32 1 91.81 285 PRO A O 1
ATOM 2210 N N . GLU A 1 286 ? 4.941 3.486 5.266 1 89 286 GLU A N 1
ATOM 2211 C CA . GLU A 1 286 ? 5.883 3.404 4.148 1 89 286 GLU A CA 1
ATOM 2212 C C . GLU A 1 286 ? 7.16 4.18 4.449 1 89 286 GLU A C 1
ATOM 2214 O O . GLU A 1 286 ? 7.125 5.211 5.125 1 89 286 GLU A O 1
ATOM 2219 N N . ASN A 1 287 ? 8.281 3.801 3.85 1 85.94 287 ASN A N 1
ATOM 2220 C CA . ASN A 1 287 ? 9.578 4.375 4.164 1 85.94 287 ASN A CA 1
ATOM 2221 C C . ASN A 1 287 ? 9.625 5.867 3.854 1 85.94 287 ASN A C 1
ATOM 2223 O O . ASN A 1 287 ? 10.203 6.648 4.613 1 85.94 287 ASN A O 1
ATOM 2227 N N . TRP A 1 288 ? 9.023 6.266 2.791 1 87.12 288 TRP A N 1
ATOM 2228 C CA . TRP A 1 288 ? 9.109 7.668 2.387 1 87.12 288 TRP A CA 1
ATOM 2229 C C . TRP A 1 288 ? 8.43 8.57 3.41 1 87.12 288 TRP A C 1
ATOM 2231 O O . TRP A 1 288 ? 8.766 9.758 3.52 1 87.12 288 TRP A O 1
ATOM 2241 N N . ALA A 1 289 ? 7.5 8.008 4.195 1 93.31 289 ALA A N 1
ATOM 2242 C CA . ALA A 1 289 ? 6.68 8.805 5.105 1 93.31 289 ALA A CA 1
ATOM 2243 C C . ALA A 1 289 ? 7.242 8.766 6.523 1 93.31 289 ALA A C 1
ATOM 2245 O O . ALA A 1 289 ? 6.66 9.352 7.441 1 93.31 289 ALA A O 1
ATOM 2246 N N . ASN A 1 290 ? 8.383 8.109 6.711 1 90.75 290 ASN A N 1
ATOM 2247 C CA . ASN A 1 290 ? 8.953 7.938 8.039 1 90.75 290 ASN A CA 1
ATOM 2248 C C . ASN A 1 290 ? 9.164 9.281 8.734 1 90.75 290 ASN A C 1
ATOM 2250 O O . ASN A 1 290 ? 8.805 9.438 9.906 1 90.75 290 ASN A O 1
ATOM 2254 N N . PRO A 1 291 ? 9.664 10.336 8.016 1 88.38 291 PRO A N 1
ATOM 2255 C CA . PRO A 1 291 ? 9.852 11.625 8.688 1 88.38 291 PRO A CA 1
ATOM 2256 C C . PRO A 1 291 ? 8.539 12.211 9.211 1 88.38 291 PRO A C 1
ATOM 2258 O O . PRO A 1 291 ? 8.523 12.852 10.266 1 88.38 291 PRO A O 1
ATOM 2261 N N . ILE A 1 292 ? 7.461 11.984 8.523 1 95.56 292 ILE A N 1
ATOM 2262 C CA . ILE A 1 292 ? 6.152 12.469 8.938 1 95.56 292 ILE A CA 1
ATOM 2263 C C . ILE A 1 292 ? 5.691 11.711 10.18 1 95.56 292 ILE A C 1
ATOM 2265 O O . ILE A 1 292 ? 5.23 12.312 11.148 1 95.56 292 ILE A O 1
ATOM 2269 N N . LEU A 1 293 ? 5.859 10.398 10.133 1 95.81 293 LEU A N 1
ATOM 2270 C CA . LEU A 1 293 ? 5.453 9.539 11.242 1 95.81 293 LEU A CA 1
ATOM 2271 C C . LEU A 1 293 ? 6.242 9.867 12.508 1 95.81 293 LEU A C 1
ATOM 2273 O O . LEU A 1 293 ? 5.672 9.969 13.594 1 95.81 293 LEU A O 1
ATOM 2277 N N . MET A 1 294 ? 7.469 10.078 12.32 1 90.06 294 MET A N 1
ATOM 2278 C CA . MET A 1 294 ? 8.367 10.312 13.445 1 90.06 294 MET A CA 1
ATOM 2279 C C . MET A 1 294 ? 8.078 11.664 14.102 1 90.06 294 MET A C 1
ATOM 2281 O O . MET A 1 294 ? 8.258 11.828 15.312 1 90.06 294 MET A O 1
ATOM 2285 N N . GLU A 1 295 ? 7.562 12.617 13.367 1 88.94 295 GLU A N 1
ATOM 2286 C CA . GLU A 1 295 ? 7.379 13.969 13.883 1 88.94 295 GLU A CA 1
ATOM 2287 C C . GLU A 1 295 ? 5.902 14.273 14.141 1 88.94 295 GLU A C 1
ATOM 2289 O O . GLU A 1 295 ? 5.559 15.352 14.617 1 88.94 295 GLU A O 1
ATOM 2294 N N . ALA A 1 296 ? 5.043 13.328 13.883 1 96.5 296 ALA A N 1
ATOM 2295 C CA . ALA A 1 296 ? 3.607 13.547 14.039 1 96.5 296 ALA A CA 1
ATOM 2296 C C . ALA A 1 296 ? 3.26 13.898 15.477 1 96.5 296 ALA A C 1
ATOM 2298 O O . ALA A 1 296 ? 3.816 13.32 16.422 1 96.5 296 ALA A O 1
ATOM 2299 N N . THR A 1 297 ? 2.373 14.938 15.625 1 95.94 297 THR A N 1
ATOM 2300 C CA . THR A 1 297 ? 1.831 15.242 16.938 1 95.94 297 THR A CA 1
ATOM 2301 C C . THR A 1 297 ? 1.028 14.062 17.484 1 95.94 297 THR A C 1
ATOM 2303 O O . THR A 1 297 ? 1.184 13.672 18.641 1 95.94 297 THR A O 1
ATOM 2306 N N . THR A 1 298 ? 0.167 13.508 16.672 1 97.81 298 THR A N 1
ATOM 2307 C CA . THR A 1 298 ? -0.623 12.32 16.984 1 97.81 298 THR A CA 1
ATOM 2308 C C . THR A 1 298 ? -0.782 11.445 15.75 1 97.81 298 THR A C 1
ATOM 2310 O O . THR A 1 298 ? -0.956 11.953 14.641 1 97.81 298 THR A O 1
ATOM 2313 N N . ILE A 1 299 ? -0.605 10.164 15.953 1 98.69 299 ILE A N 1
ATOM 2314 C CA . ILE A 1 299 ? -0.917 9.18 14.93 1 98.69 299 ILE A CA 1
ATOM 2315 C C . ILE A 1 299 ? -2.227 8.469 15.273 1 98.69 299 ILE A C 1
ATOM 2317 O O . ILE A 1 299 ? -2.33 7.816 16.312 1 98.69 299 ILE A O 1
ATOM 2321 N N . LEU A 1 300 ? -3.193 8.703 14.43 1 98.81 300 LEU A N 1
ATOM 2322 C CA . LEU A 1 300 ? -4.465 7.996 14.539 1 98.81 300 LEU A CA 1
ATOM 2323 C C . LEU A 1 300 ? -4.445 6.707 13.727 1 98.81 300 LEU A C 1
ATOM 2325 O O . LEU A 1 300 ? -4.559 6.746 12.5 1 98.81 300 LEU A O 1
ATOM 2329 N N . LEU A 1 301 ? -4.262 5.582 14.398 1 98.69 301 LEU A N 1
ATOM 2330 C CA . LEU A 1 301 ? -4.234 4.27 13.766 1 98.69 301 LEU A CA 1
ATOM 2331 C C . LEU A 1 301 ? -5.641 3.693 13.641 1 98.69 301 LEU A C 1
ATOM 2333 O O . LEU A 1 301 ? -6.293 3.42 14.656 1 98.69 301 LEU A O 1
ATOM 2337 N N . VAL A 1 302 ? -6.047 3.488 12.414 1 98.62 302 VAL A N 1
ATOM 2338 C CA . VAL A 1 302 ? -7.438 3.131 12.148 1 98.62 302 VAL A CA 1
ATOM 2339 C C . VAL A 1 302 ? -7.566 1.615 12.031 1 98.62 302 VAL A C 1
ATOM 2341 O O . VAL A 1 302 ? -6.793 0.973 11.312 1 98.62 302 VAL A O 1
ATOM 2344 N N . MET A 1 303 ? -8.531 1.013 12.703 1 97.12 303 MET A N 1
ATOM 2345 C CA . MET A 1 303 ? -8.852 -0.409 12.617 1 97.12 303 MET A CA 1
ATOM 2346 C C . MET A 1 303 ? -10.359 -0.622 12.523 1 97.12 303 MET A C 1
ATOM 2348 O O . MET A 1 303 ? -11.141 0.314 12.719 1 97.12 303 MET A O 1
ATOM 2352 N N . GLN A 1 304 ? -10.75 -1.785 12.117 1 94.44 304 GLN A N 1
ATOM 2353 C CA . GLN A 1 304 ? -12.148 -2.203 12.109 1 94.44 304 GLN A CA 1
ATOM 2354 C C . GLN A 1 304 ? -12.344 -3.471 12.938 1 94.44 304 GLN A C 1
ATOM 2356 O O . GLN A 1 304 ? -11.422 -3.926 13.617 1 94.44 304 GLN A O 1
ATOM 2361 N N . ASP A 1 305 ? -13.617 -3.877 12.953 1 91.94 305 ASP A N 1
ATOM 2362 C CA . ASP A 1 305 ? -14.008 -4.992 13.812 1 91.94 305 ASP A CA 1
ATOM 2363 C C . ASP A 1 305 ? -13.641 -6.328 13.172 1 91.94 305 ASP A C 1
ATOM 2365 O O . ASP A 1 305 ? -14.516 -7.062 12.703 1 91.94 305 ASP A O 1
ATOM 2369 N N . SER A 1 306 ? -12.359 -6.695 13.273 1 89.44 306 SER A N 1
ATOM 2370 C CA . SER A 1 306 ? -11.859 -7.988 12.82 1 89.44 306 SER A CA 1
ATOM 2371 C C . SER A 1 306 ? -10.555 -8.352 13.516 1 89.44 306 SER A C 1
ATOM 2373 O O . SER A 1 306 ? -9.781 -7.469 13.906 1 89.44 306 SER A O 1
ATOM 2375 N N . LEU A 1 307 ? -10.32 -9.602 13.664 1 89.38 307 LEU A N 1
ATOM 2376 C CA . LEU A 1 307 ? -9.078 -10.055 14.273 1 89.38 307 LEU A CA 1
ATOM 2377 C C . LEU A 1 307 ? -7.879 -9.695 13.398 1 89.38 307 LEU A C 1
ATOM 2379 O O . LEU A 1 307 ? -6.812 -9.359 13.914 1 89.38 307 LEU A O 1
ATOM 2383 N N . ALA A 1 308 ? -8.062 -9.758 12.094 1 88.62 308 ALA A N 1
ATOM 2384 C CA . ALA A 1 308 ? -7 -9.391 11.164 1 88.62 308 ALA A CA 1
ATOM 2385 C C . ALA A 1 308 ? -6.594 -7.93 11.336 1 88.62 308 ALA A C 1
ATOM 2387 O O . ALA A 1 308 ? -5.402 -7.609 11.328 1 88.62 308 ALA A O 1
ATOM 2388 N N . SER A 1 309 ? -7.598 -7.074 11.5 1 92.56 309 SER A N 1
ATOM 2389 C CA . SER A 1 309 ? -7.332 -5.652 11.695 1 92.56 309 SER A CA 1
ATOM 2390 C C . SER A 1 309 ? -6.617 -5.402 13.016 1 92.56 309 SER A C 1
ATOM 2392 O O . SER A 1 309 ? -5.707 -4.574 13.094 1 92.56 309 SER A O 1
ATOM 2394 N N . LEU A 1 310 ? -7.027 -6.125 14.055 1 94.88 310 LEU A N 1
ATOM 2395 C CA . LEU A 1 310 ? -6.398 -5.973 15.367 1 94.88 310 LEU A CA 1
ATOM 2396 C C . LEU A 1 310 ? -4.949 -6.434 15.328 1 94.88 310 LEU A C 1
ATOM 2398 O O . LEU A 1 310 ? -4.066 -5.773 15.883 1 94.88 310 LEU A O 1
ATOM 2402 N N . ARG A 1 311 ? -4.695 -7.52 14.727 1 93.31 311 ARG A N 1
ATOM 2403 C CA . ARG A 1 311 ? -3.336 -8.031 14.594 1 93.31 311 ARG A CA 1
ATOM 2404 C C . ARG A 1 311 ? -2.451 -7.035 13.844 1 93.31 311 ARG A C 1
ATOM 2406 O O . ARG A 1 311 ? -1.321 -6.77 14.258 1 93.31 311 ARG A O 1
ATOM 2413 N N . SER A 1 312 ? -2.982 -6.555 12.766 1 94.25 312 SER A N 1
ATOM 2414 C CA . SER A 1 312 ? -2.238 -5.59 11.961 1 94.25 312 SER A CA 1
ATOM 2415 C C . SER A 1 312 ? -1.978 -4.309 12.75 1 94.25 312 SER A C 1
ATOM 2417 O O . SER A 1 312 ? -0.901 -3.715 12.641 1 94.25 312 SER A O 1
ATOM 2419 N N . ALA A 1 313 ? -2.975 -3.891 13.492 1 96.88 313 ALA A N 1
ATOM 2420 C CA . ALA A 1 313 ? -2.816 -2.703 14.328 1 96.88 313 ALA A CA 1
ATOM 2421 C C . ALA A 1 313 ? -1.703 -2.902 15.352 1 96.88 313 ALA A C 1
ATOM 2423 O O . ALA A 1 313 ? -0.857 -2.025 15.539 1 96.88 313 ALA A O 1
ATOM 2424 N N . THR A 1 314 ? -1.712 -4.047 15.953 1 96.69 314 THR A N 1
ATOM 2425 C CA . THR A 1 314 ? -0.704 -4.359 16.953 1 96.69 314 THR A CA 1
ATOM 2426 C C . THR A 1 314 ? 0.692 -4.367 16.344 1 96.69 314 THR A C 1
ATOM 2428 O O . THR A 1 314 ? 1.628 -3.795 16.906 1 96.69 314 THR A O 1
ATOM 2431 N N . ALA A 1 315 ? 0.785 -4.996 15.219 1 95.12 315 ALA A N 1
ATOM 2432 C CA . ALA A 1 315 ? 2.068 -5.023 14.523 1 95.12 315 ALA A CA 1
ATOM 2433 C C . ALA A 1 315 ? 2.525 -3.613 14.156 1 95.12 315 ALA A C 1
ATOM 2435 O O . ALA A 1 315 ? 3.713 -3.295 14.242 1 95.12 315 ALA A O 1
ATOM 2436 N N . THR A 1 316 ? 1.624 -2.77 13.75 1 96.94 316 THR A N 1
ATOM 2437 C CA . THR A 1 316 ? 1.936 -1.398 13.359 1 96.94 316 THR A CA 1
ATOM 2438 C C . THR A 1 316 ? 2.395 -0.583 14.562 1 96.94 316 THR A C 1
ATOM 2440 O O . THR A 1 316 ? 3.373 0.162 14.484 1 96.94 316 THR A O 1
ATOM 2443 N N . VAL A 1 317 ? 1.704 -0.768 15.672 1 97.81 317 VAL A N 1
ATOM 2444 C CA . VAL A 1 317 ? 2.09 -0.075 16.891 1 97.81 317 VAL A CA 1
ATOM 2445 C C . VAL A 1 317 ? 3.518 -0.456 17.281 1 97.81 317 VAL A C 1
ATOM 2447 O O . VAL A 1 317 ? 4.344 0.413 17.578 1 97.81 317 VAL A O 1
ATOM 2450 N N . ASN A 1 318 ? 3.793 -1.707 17.234 1 96.25 318 ASN A N 1
ATOM 2451 C CA . ASN A 1 318 ? 5.133 -2.182 17.578 1 96.25 318 ASN A CA 1
ATOM 2452 C C . ASN A 1 318 ? 6.184 -1.597 16.641 1 96.25 318 ASN A C 1
ATOM 2454 O O . ASN A 1 318 ? 7.262 -1.198 17.078 1 96.25 318 ASN A O 1
ATOM 2458 N N . HIS A 1 319 ? 5.836 -1.536 15.422 1 94.12 319 HIS A N 1
ATOM 2459 C CA . HIS A 1 319 ? 6.754 -0.973 14.43 1 94.12 319 HIS A CA 1
ATOM 2460 C C . HIS A 1 319 ? 7.012 0.505 14.703 1 94.12 319 HIS A C 1
ATOM 2462 O O . HIS A 1 319 ? 8.164 0.949 14.695 1 94.12 319 HIS A O 1
ATOM 2468 N N . LEU A 1 320 ? 6.004 1.243 14.945 1 96.31 320 LEU A N 1
ATOM 2469 C CA . LEU A 1 320 ? 6.125 2.674 15.203 1 96.31 320 LEU A CA 1
ATOM 2470 C C . LEU A 1 320 ? 6.992 2.936 16.438 1 96.31 320 LEU A C 1
ATOM 2472 O O . LEU A 1 320 ? 7.855 3.814 16.406 1 96.31 320 LEU A O 1
ATOM 2476 N N . ILE A 1 321 ? 6.812 2.152 17.453 1 94.94 321 ILE A N 1
ATOM 2477 C CA . ILE A 1 321 ? 7.504 2.371 18.719 1 94.94 321 ILE A CA 1
ATOM 2478 C C . ILE A 1 321 ? 8.938 1.846 18.625 1 94.94 321 ILE A C 1
ATOM 2480 O O . ILE A 1 321 ? 9.891 2.582 18.875 1 94.94 321 ILE A O 1
ATOM 2484 N N . ASN A 1 322 ? 9.133 0.648 18.172 1 93.19 322 ASN A N 1
ATOM 2485 C CA . ASN A 1 322 ? 10.414 -0.04 18.281 1 93.19 322 ASN A CA 1
ATOM 2486 C C . ASN A 1 322 ? 11.352 0.338 17.125 1 93.19 322 ASN A C 1
ATOM 2488 O O . ASN A 1 322 ? 12.562 0.429 17.312 1 93.19 322 ASN A O 1
ATOM 2492 N N . ASP A 1 323 ? 10.773 0.543 15.977 1 89.31 323 ASP A N 1
ATOM 2493 C CA . ASP A 1 323 ? 11.625 0.776 14.812 1 89.31 323 ASP A CA 1
ATOM 2494 C C . ASP A 1 323 ? 11.758 2.268 14.516 1 89.31 323 ASP A C 1
ATOM 2496 O O . ASP A 1 323 ? 12.82 2.738 14.117 1 89.31 323 ASP A O 1
ATOM 2500 N N . LEU A 1 324 ? 10.664 3.023 14.742 1 89.56 324 LEU A N 1
ATOM 2501 C CA . LEU A 1 324 ? 10.688 4.43 14.352 1 89.56 324 LEU A CA 1
ATOM 2502 C C . LEU A 1 324 ? 10.867 5.328 15.57 1 89.56 324 LEU A C 1
ATOM 2504 O O . LEU A 1 324 ? 11.07 6.539 15.43 1 89.56 324 LEU A O 1
ATOM 2508 N N . GLY A 1 325 ? 10.703 4.789 16.734 1 90.19 325 GLY A N 1
ATOM 2509 C CA . GLY A 1 325 ? 10.945 5.547 17.953 1 90.19 325 GLY A CA 1
ATOM 2510 C C . GLY A 1 325 ? 9.805 6.484 18.297 1 90.19 325 GLY A C 1
ATOM 2511 O O . GLY A 1 325 ? 10.016 7.492 18.984 1 90.19 325 GLY A O 1
ATOM 2512 N N . VAL A 1 326 ? 8.656 6.199 17.859 1 93.06 326 VAL A N 1
ATOM 2513 C CA . VAL A 1 326 ? 7.488 7.016 18.172 1 93.06 326 VAL A CA 1
ATOM 2514 C C . VAL A 1 326 ? 7.02 6.719 19.594 1 93.06 326 VAL A C 1
ATOM 2516 O O . VAL A 1 326 ? 6.914 5.559 20 1 93.06 326 VAL A O 1
ATOM 2519 N N . ALA A 1 327 ? 6.793 7.766 20.328 1 92.88 327 ALA A N 1
ATOM 2520 C CA . ALA A 1 327 ? 6.293 7.578 21.688 1 92.88 327 ALA A CA 1
ATOM 2521 C C . ALA A 1 327 ? 4.898 6.961 21.688 1 92.88 327 ALA A C 1
ATOM 2523 O O . ALA A 1 327 ? 4.039 7.363 20.891 1 92.88 327 ALA A O 1
ATOM 2524 N N . ARG A 1 328 ? 4.652 6.008 22.547 1 95.06 328 ARG A N 1
ATOM 2525 C CA . ARG A 1 328 ? 3.375 5.305 22.641 1 95.06 328 ARG A CA 1
ATOM 2526 C C . ARG A 1 328 ? 2.229 6.285 22.859 1 95.06 328 ARG A C 1
ATOM 2528 O O . ARG A 1 328 ? 1.121 6.078 22.359 1 95.06 328 ARG A O 1
ATOM 2535 N N . SER A 1 329 ? 2.494 7.387 23.578 1 94.06 329 SER A N 1
ATOM 2536 C CA . SER A 1 329 ? 1.471 8.367 23.922 1 94.06 329 SER A CA 1
ATOM 2537 C C . SER A 1 329 ? 0.974 9.109 22.688 1 94.06 329 SER A C 1
ATOM 2539 O O . SER A 1 329 ? -0.103 9.711 22.703 1 94.06 329 SER A O 1
ATOM 2541 N N . ARG A 1 330 ? 1.707 9.078 21.594 1 96.69 330 ARG A N 1
ATOM 2542 C CA . ARG A 1 330 ? 1.343 9.797 20.391 1 96.69 330 ARG A CA 1
ATOM 2543 C C . ARG A 1 330 ? 0.54 8.906 19.438 1 96.69 330 ARG A C 1
ATOM 2545 O O . ARG A 1 330 ? 0.094 9.359 18.391 1 96.69 330 ARG A O 1
ATOM 2552 N N . ILE A 1 331 ? 0.411 7.629 19.797 1 98.38 331 ILE A N 1
ATOM 2553 C CA . ILE A 1 331 ? -0.345 6.68 19 1 98.38 331 ILE A CA 1
ATOM 2554 C C . ILE A 1 331 ? -1.719 6.449 19.625 1 98.38 331 ILE A C 1
ATOM 2556 O O . ILE A 1 331 ? -1.819 6.059 20.781 1 98.38 331 ILE A O 1
ATOM 2560 N N . GLN A 1 332 ? -2.738 6.758 18.875 1 98.38 332 GLN A N 1
ATOM 2561 C CA . GLN A 1 332 ? -4.113 6.535 19.312 1 98.38 332 GLN A CA 1
ATOM 2562 C C . GLN A 1 332 ? -4.875 5.676 18.312 1 98.38 332 GLN A C 1
ATOM 2564 O O . GLN A 1 332 ? -4.676 5.797 17.094 1 98.38 332 GLN A O 1
ATOM 2569 N N . LEU A 1 333 ? -5.734 4.785 18.812 1 98.38 333 LEU A N 1
ATOM 2570 C CA . LEU A 1 333 ? -6.504 3.893 17.953 1 98.38 333 LEU A CA 1
ATOM 2571 C C . LEU A 1 333 ? -7.863 4.5 17.609 1 98.38 333 LEU A C 1
ATOM 2573 O O . LEU A 1 333 ? -8.492 5.125 18.469 1 98.38 333 LEU A O 1
ATOM 2577 N N . VAL A 1 334 ? -8.227 4.402 16.406 1 98.69 334 VAL A N 1
ATOM 2578 C CA . VAL A 1 334 ? -9.586 4.73 15.992 1 98.69 334 VAL A CA 1
ATOM 2579 C C . VAL A 1 334 ? -10.297 3.463 15.523 1 98.69 334 VAL A C 1
ATOM 2581 O O . VAL A 1 334 ? -9.961 2.9 14.477 1 98.69 334 VAL A O 1
ATOM 2584 N N . TYR A 1 335 ? -11.211 3.016 16.266 1 98 335 TYR A N 1
ATOM 2585 C CA . TYR A 1 335 ? -12.086 1.899 15.914 1 98 335 TYR A CA 1
ATOM 2586 C C . TYR A 1 335 ? -13.227 2.357 15.008 1 98 335 TYR A C 1
ATOM 2588 O O . TYR A 1 335 ? -14.289 2.744 15.492 1 98 335 TYR A O 1
ATOM 2596 N N . ASN A 1 336 ? -12.945 2.229 13.711 1 97.38 336 ASN A N 1
ATOM 2597 C CA . ASN A 1 336 ? -13.898 2.676 12.703 1 97.38 336 ASN A CA 1
ATOM 2598 C C . ASN A 1 336 ? -14.984 1.627 12.453 1 97.38 336 ASN A C 1
ATOM 2600 O O . ASN A 1 336 ? -14.789 0.446 12.75 1 97.38 336 ASN A O 1
ATOM 2604 N N . ARG A 1 337 ? -16.156 2.064 11.961 1 94.81 337 ARG A N 1
ATOM 2605 C CA . ARG A 1 337 ? -17.328 1.233 11.719 1 94.81 337 ARG A CA 1
ATOM 2606 C C . ARG A 1 337 ? -17.703 0.422 12.953 1 94.81 337 ARG A C 1
ATOM 2608 O O . ARG A 1 337 ? -17.953 -0.78 12.859 1 94.81 337 ARG A O 1
ATOM 2615 N N . TYR A 1 338 ? -17.656 1.102 14.031 1 95.5 338 TYR A N 1
ATOM 2616 C CA . TYR A 1 338 ? -17.906 0.492 15.336 1 95.5 338 TYR A CA 1
ATOM 2617 C C . TYR A 1 338 ? -19.391 0.234 15.531 1 95.5 338 TYR A C 1
ATOM 2619 O O . TYR A 1 338 ? -20.234 1.104 15.258 1 95.5 338 TYR A O 1
ATOM 2627 N N . SER A 1 339 ? -19.734 -0.965 15.891 1 91.94 339 SER A N 1
ATOM 2628 C CA . SER A 1 339 ? -21.078 -1.347 16.312 1 91.94 339 SER A CA 1
ATOM 2629 C C . SER A 1 339 ? -21.078 -1.889 17.734 1 91.94 339 SER A C 1
ATOM 2631 O O . SER A 1 339 ? -20.438 -2.902 18.016 1 91.94 339 SER A O 1
ATOM 2633 N N . PRO A 1 340 ? -21.828 -1.242 18.594 1 87.62 340 PRO A N 1
ATOM 2634 C CA . PRO A 1 340 ? -21.812 -1.688 19.984 1 87.62 340 PRO A CA 1
ATOM 2635 C C . PRO A 1 340 ? -22.359 -3.105 20.156 1 87.62 340 PRO A C 1
ATOM 2637 O O . PRO A 1 340 ? -21.984 -3.809 21.094 1 87.62 340 PRO A O 1
ATOM 2640 N N . LYS A 1 341 ? -23.172 -3.514 19.188 1 85 341 LYS A N 1
ATOM 2641 C CA . LYS A 1 341 ? -23.734 -4.855 19.281 1 85 341 LYS A CA 1
ATOM 2642 C C . LYS A 1 341 ? -22.969 -5.836 18.391 1 85 341 LYS A C 1
ATOM 2644 O O . LYS A 1 341 ? -22.438 -5.457 17.344 1 85 341 LYS A O 1
ATOM 2649 N N . ASN A 1 342 ? -22.672 -7.07 18.812 1 78.81 342 ASN A N 1
ATOM 2650 C CA . ASN A 1 342 ? -22.156 -8.188 18.016 1 78.81 342 ASN A CA 1
ATOM 2651 C C . ASN A 1 342 ? -20.75 -7.891 17.484 1 78.81 342 ASN A C 1
ATOM 2653 O O . ASN A 1 342 ? -20.5 -8.039 16.281 1 78.81 342 ASN A O 1
ATOM 2657 N N . ARG A 1 343 ? -19.906 -7.371 18.312 1 84 343 ARG A N 1
ATOM 2658 C CA . ARG A 1 343 ? -18.531 -7.086 17.891 1 84 343 ARG A CA 1
ATOM 2659 C C . ARG A 1 343 ? -17.641 -8.297 18.094 1 84 343 ARG A C 1
ATOM 2661 O O . ARG A 1 343 ? -17.828 -9.078 19.031 1 84 343 ARG A O 1
ATOM 2668 N N . MET A 1 344 ? -16.719 -8.414 17.203 1 85.06 344 MET A N 1
ATOM 2669 C CA . MET A 1 344 ? -15.727 -9.477 17.312 1 85.06 344 MET A CA 1
ATOM 2670 C C . MET A 1 344 ? -14.609 -9.094 18.266 1 85.06 344 MET A C 1
ATOM 2672 O O . MET A 1 344 ? -14.141 -9.922 19.047 1 85.06 344 MET A O 1
ATOM 2676 N N . VAL A 1 345 ? -14.234 -7.879 18.188 1 91.56 345 VAL A N 1
ATOM 2677 C CA . VAL A 1 345 ? -13.156 -7.355 19.016 1 91.56 345 VAL A CA 1
ATOM 2678 C C . VAL A 1 345 ? -13.711 -6.336 20 1 91.56 345 VAL A C 1
ATOM 2680 O O . VAL A 1 345 ? -14.32 -5.34 19.609 1 91.56 345 VAL A O 1
ATOM 2683 N N . SER A 1 346 ? -13.539 -6.574 21.281 1 94.19 346 SER A N 1
ATOM 2684 C CA . SER A 1 346 ? -13.977 -5.609 22.281 1 94.19 346 SER A CA 1
ATOM 2685 C C . SER A 1 346 ? -13.008 -4.438 22.391 1 94.19 346 SER A C 1
ATOM 2687 O O . SER A 1 346 ? -11.859 -4.535 21.953 1 94.19 346 SER A O 1
ATOM 2689 N N . LEU A 1 347 ? -13.531 -3.348 22.969 1 94.31 347 LEU A N 1
ATOM 2690 C CA . LEU A 1 347 ? -12.664 -2.193 23.188 1 94.31 347 LEU A CA 1
ATOM 2691 C C . LEU A 1 347 ? -11.523 -2.545 24.125 1 94.31 347 LEU A C 1
ATOM 2693 O O . LEU A 1 347 ? -10.391 -2.082 23.953 1 94.31 347 LEU A O 1
ATOM 2697 N N . ALA A 1 348 ? -11.812 -3.33 25.125 1 93.94 348 ALA A N 1
ATOM 2698 C CA . ALA A 1 348 ? -10.805 -3.764 26.078 1 93.94 348 ALA A CA 1
ATOM 2699 C C . ALA A 1 348 ? -9.719 -4.59 25.406 1 93.94 348 ALA A C 1
ATOM 2701 O O . ALA A 1 348 ? -8.531 -4.414 25.672 1 93.94 348 ALA A O 1
ATOM 2702 N N . ASP A 1 349 ? -10.117 -5.465 24.5 1 94.38 349 ASP A N 1
ATOM 2703 C CA . ASP A 1 349 ? -9.172 -6.289 23.766 1 94.38 349 ASP A CA 1
ATOM 2704 C C . ASP A 1 349 ? -8.297 -5.434 22.844 1 94.38 349 ASP A C 1
ATOM 2706 O O . ASP A 1 349 ? -7.098 -5.676 22.719 1 94.38 349 ASP A O 1
ATOM 2710 N N . ALA A 1 350 ? -8.938 -4.484 22.188 1 95.5 350 ALA A N 1
ATOM 2711 C CA . ALA A 1 350 ? -8.195 -3.598 21.297 1 95.5 350 ALA A CA 1
ATOM 2712 C C . ALA A 1 350 ? -7.105 -2.842 22.062 1 95.5 350 ALA A C 1
ATOM 2714 O O . ALA A 1 350 ? -5.969 -2.74 21.594 1 95.5 350 ALA A O 1
ATOM 2715 N N . LYS A 1 351 ? -7.441 -2.373 23.219 1 95.19 351 LYS A N 1
ATOM 2716 C CA . LYS A 1 351 ? -6.512 -1.615 24.047 1 95.19 351 LYS A CA 1
ATOM 2717 C C . LYS A 1 351 ? -5.387 -2.508 24.562 1 95.19 351 LYS A C 1
ATOM 2719 O O . LYS A 1 351 ? -4.207 -2.176 24.422 1 95.19 351 LYS A O 1
ATOM 2724 N N . SER A 1 352 ? -5.734 -3.623 25.094 1 95.5 352 SER A N 1
ATOM 2725 C CA . SER A 1 352 ? -4.758 -4.496 25.75 1 95.5 352 SER A CA 1
ATOM 2726 C C . SER A 1 352 ? -3.812 -5.117 24.719 1 95.5 352 SER A C 1
ATOM 2728 O O . SER A 1 352 ? -2.604 -5.184 24.953 1 95.5 352 SER A O 1
ATOM 2730 N N . THR A 1 353 ? -4.344 -5.52 23.594 1 95.38 353 THR A N 1
ATOM 2731 C CA . THR A 1 353 ? -3.549 -6.227 22.609 1 95.38 353 THR A CA 1
ATOM 2732 C C . THR A 1 353 ? -2.643 -5.254 21.844 1 95.38 353 THR A C 1
ATOM 2734 O O . THR A 1 353 ? -1.487 -5.57 21.562 1 95.38 353 THR A O 1
ATOM 2737 N N . SER A 1 354 ? -3.135 -4.109 21.547 1 95.25 354 SER A N 1
ATOM 2738 C CA . SER A 1 354 ? -2.346 -3.139 20.781 1 95.25 354 SER A CA 1
ATOM 2739 C C . SER A 1 354 ? -1.384 -2.383 21.703 1 95.25 354 SER A C 1
ATOM 2741 O O . SER A 1 354 ? -0.399 -1.809 21.234 1 95.25 354 SER A O 1
ATOM 2743 N N . GLY A 1 355 ? -1.753 -2.229 22.969 1 94.19 355 GLY A N 1
ATOM 2744 C CA . GLY A 1 355 ? -0.923 -1.536 23.953 1 94.19 355 GLY A CA 1
ATOM 2745 C C . GLY A 1 355 ? -1.118 -0.032 23.938 1 94.19 355 GLY A C 1
ATOM 2746 O O . GLY A 1 355 ? -0.344 0.705 24.547 1 94.19 355 GLY A O 1
ATOM 2747 N N . VAL A 1 356 ? -2.059 0.414 23.234 1 94.81 356 VAL A N 1
ATOM 2748 C CA . VAL A 1 356 ? -2.285 1.854 23.156 1 94.81 356 VAL A CA 1
ATOM 2749 C C . VAL A 1 356 ? -3.287 2.273 24.234 1 94.81 356 VAL A C 1
ATOM 2751 O O . VAL A 1 356 ? -4.191 1.511 24.578 1 94.81 356 VAL A O 1
ATOM 2754 N N . GLY A 1 357 ? -3.178 3.498 24.75 1 91.44 357 GLY A N 1
ATOM 2755 C CA . GLY A 1 357 ? -3.975 3.965 25.875 1 91.44 357 GLY A CA 1
ATOM 2756 C C . GLY A 1 357 ? -5.32 4.527 25.453 1 91.44 357 GLY A C 1
ATOM 2757 O O . GLY A 1 357 ? -6.293 4.449 26.203 1 91.44 357 GLY A O 1
ATOM 2758 N N . ILE A 1 358 ? -5.422 5.113 24.328 1 94.94 358 ILE A N 1
ATOM 2759 C CA . ILE A 1 358 ? -6.637 5.785 23.891 1 94.94 358 ILE A CA 1
ATOM 2760 C C . ILE A 1 358 ? -7.215 5.066 22.672 1 94.94 358 ILE A C 1
ATOM 2762 O O . ILE A 1 358 ? -6.496 4.785 21.703 1 94.94 358 ILE A O 1
ATOM 2766 N N . VAL A 1 359 ? -8.531 4.723 22.75 1 97 359 VAL A N 1
ATOM 2767 C CA . VAL A 1 359 ? -9.266 4.141 21.625 1 97 359 VAL A CA 1
ATOM 2768 C C . VAL A 1 359 ? -10.523 4.961 21.344 1 97 359 VAL A C 1
ATOM 2770 O O . VAL A 1 359 ? -11.422 5.035 22.188 1 97 359 VAL A O 1
ATOM 2773 N N . PHE A 1 360 ? -10.539 5.652 20.203 1 97.94 360 PHE A N 1
ATOM 2774 C CA . PHE A 1 360 ? -11.742 6.328 19.734 1 97.94 360 PHE A CA 1
ATOM 2775 C C . PHE A 1 360 ? -12.641 5.359 18.969 1 97.94 360 PHE A C 1
ATOM 2777 O O . PHE A 1 360 ? -12.172 4.352 18.438 1 97.94 360 PHE A O 1
ATOM 2784 N N . THR A 1 361 ? -13.922 5.605 18.969 1 97.56 361 THR A N 1
ATOM 2785 C CA . THR A 1 361 ? -14.852 4.832 18.156 1 97.56 361 THR A CA 1
ATOM 2786 C C . THR A 1 361 ? -15.594 5.738 17.188 1 97.56 361 THR A C 1
ATOM 2788 O O . THR A 1 361 ? -15.938 6.871 17.516 1 97.56 361 THR A O 1
ATOM 2791 N N . VAL A 1 362 ? -15.75 5.316 16.031 1 98.12 362 VAL A N 1
ATOM 2792 C CA . VAL A 1 362 ? -16.609 5.957 15.031 1 98.12 362 VAL A CA 1
ATOM 2793 C C . VAL A 1 362 ? -17.719 5 14.617 1 98.12 362 VAL A C 1
ATOM 2795 O O . VAL A 1 362 ? -17.453 3.908 14.109 1 98.12 362 VAL A O 1
ATOM 2798 N N . ARG A 1 363 ? -18.891 5.441 14.758 1 96.75 363 ARG A N 1
ATOM 2799 C CA . ARG A 1 363 ? -20.062 4.602 14.555 1 96.75 363 ARG A CA 1
ATOM 2800 C C . ARG A 1 363 ? -20.156 4.137 13.109 1 96.75 363 ARG A C 1
ATOM 2802 O O . ARG A 1 363 ? -19.891 4.906 12.18 1 96.75 363 ARG A O 1
ATOM 2809 N N . ASN A 1 364 ? -20.609 2.879 12.938 1 94.5 364 ASN A N 1
ATOM 2810 C CA . ASN A 1 364 ? -20.844 2.344 11.602 1 94.5 364 ASN A CA 1
ATOM 2811 C C . ASN A 1 364 ? -22.047 3.02 10.938 1 94.5 364 ASN A C 1
ATOM 2813 O O . ASN A 1 364 ? -23.141 3.059 11.508 1 94.5 364 ASN A O 1
ATOM 2817 N N . ASP A 1 365 ? -21.875 3.592 9.93 1 94.12 365 ASP A N 1
ATOM 2818 C CA . ASP A 1 365 ? -22.891 4.176 9.062 1 94.12 365 ASP A CA 1
ATOM 2819 C C . ASP A 1 365 ? -22.5 4.02 7.59 1 94.12 365 ASP A C 1
ATOM 2821 O O . ASP A 1 365 ? -22.438 5.008 6.855 1 94.12 365 ASP A O 1
ATOM 2825 N N . PHE A 1 366 ? -22.359 2.789 7.199 1 87.06 366 PHE A N 1
ATOM 2826 C CA . PHE A 1 366 ? -21.781 2.404 5.918 1 87.06 366 PHE A CA 1
ATOM 2827 C C . PHE A 1 366 ? -22.531 3.059 4.766 1 87.06 366 PHE A C 1
ATOM 2829 O O . PHE A 1 366 ? -21.922 3.668 3.885 1 87.06 366 PHE A O 1
ATOM 2836 N N . GLN A 1 367 ? -23.812 2.953 4.762 1 86.25 367 GLN A N 1
ATOM 2837 C CA . GLN A 1 367 ? -24.625 3.439 3.646 1 86.25 367 GLN A CA 1
ATOM 2838 C C . GLN A 1 367 ? -24.469 4.949 3.48 1 86.25 367 GLN A C 1
ATOM 2840 O O . GLN A 1 367 ? -24.234 5.438 2.373 1 86.25 367 GLN A O 1
ATOM 2845 N N . ARG A 1 368 ? -24.641 5.68 4.566 1 92.75 368 ARG A N 1
ATOM 2846 C CA . ARG A 1 368 ? -24.547 7.137 4.523 1 92.75 368 ARG A CA 1
ATOM 2847 C C . ARG A 1 368 ? -23.141 7.59 4.133 1 92.75 368 ARG A C 1
ATOM 2849 O O . ARG A 1 368 ? -22.984 8.508 3.324 1 92.75 368 ARG A O 1
ATOM 2856 N N . VAL A 1 369 ? -22.141 6.957 4.695 1 93.56 369 VAL A N 1
ATOM 2857 C CA . VAL A 1 369 ? -20.75 7.32 4.418 1 93.56 369 VAL A CA 1
ATOM 2858 C C . VAL A 1 369 ? -20.422 7.027 2.959 1 93.56 369 VAL A C 1
ATOM 2860 O O . VAL A 1 369 ? -19.781 7.84 2.283 1 93.56 369 VAL A O 1
ATOM 2863 N N . ASN A 1 370 ? -20.828 5.871 2.475 1 88.5 370 ASN A N 1
ATOM 2864 C CA . ASN A 1 370 ? -20.578 5.52 1.082 1 88.5 370 ASN A CA 1
ATOM 2865 C C . ASN A 1 370 ? -21.234 6.512 0.124 1 88.5 370 ASN A C 1
ATOM 2867 O O . ASN A 1 370 ? -20.641 6.871 -0.899 1 88.5 370 ASN A O 1
ATOM 2871 N N . THR A 1 371 ? -22.453 6.93 0.452 1 90.12 371 THR A N 1
ATOM 2872 C CA . THR A 1 371 ? -23.125 7.934 -0.365 1 90.12 371 THR A CA 1
ATOM 2873 C C . THR A 1 371 ? -22.359 9.25 -0.342 1 90.12 371 THR A C 1
ATOM 2875 O O . THR A 1 371 ? -22.188 9.891 -1.382 1 90.12 371 THR A O 1
ATOM 2878 N N . CYS A 1 372 ? -21.938 9.625 0.838 1 93.5 372 CYS A N 1
ATOM 2879 C CA . CYS A 1 372 ? -21.156 10.844 1.007 1 93.5 372 CYS A CA 1
ATOM 2880 C C . CYS A 1 372 ? -19.891 10.812 0.143 1 93.5 372 CYS A C 1
ATOM 2882 O O . CYS A 1 372 ? -19.594 11.781 -0.565 1 93.5 372 CYS A O 1
ATOM 2884 N N . LEU A 1 373 ? -19.203 9.695 0.163 1 90.75 373 LEU A N 1
ATOM 2885 C CA . LEU A 1 373 ? -17.953 9.508 -0.573 1 90.75 373 LEU A CA 1
ATOM 2886 C C . LEU A 1 373 ? -18.203 9.492 -2.076 1 90.75 373 LEU A C 1
ATOM 2888 O O . LEU A 1 373 ? -17.484 10.125 -2.842 1 90.75 373 LEU A O 1
ATOM 2892 N N . ASP A 1 374 ? -19.25 8.82 -2.496 1 87.62 374 ASP A N 1
ATOM 2893 C CA . ASP A 1 374 ? -19.562 8.695 -3.916 1 87.62 374 ASP A CA 1
ATOM 2894 C C . ASP A 1 374 ? -19.969 10.047 -4.508 1 87.62 374 ASP A C 1
ATOM 2896 O O . ASP A 1 374 ? -19.703 10.32 -5.68 1 87.62 374 ASP A O 1
ATOM 2900 N N . GLU A 1 375 ? -20.547 10.867 -3.688 1 91.88 375 GLU A N 1
ATOM 2901 C CA . GLU A 1 375 ? -21 12.18 -4.152 1 91.88 375 GLU A CA 1
ATOM 2902 C C . GLU A 1 375 ? -19.891 13.219 -3.992 1 91.88 375 GLU A C 1
ATOM 2904 O O . GLU A 1 375 ? -20.016 14.344 -4.484 1 91.88 375 GLU A O 1
ATOM 2909 N N . GLY A 1 376 ? -18.828 12.875 -3.326 1 93.31 376 GLY A N 1
ATOM 2910 C CA . GLY A 1 376 ? -17.719 13.797 -3.123 1 93.31 376 GLY A CA 1
ATOM 2911 C C . GLY A 1 376 ? -18.047 14.945 -2.195 1 93.31 376 GLY A C 1
ATOM 2912 O O . GLY A 1 376 ? -17.641 16.078 -2.434 1 93.31 376 GLY A O 1
ATOM 2913 N N . ARG A 1 377 ? -18.844 14.688 -1.151 1 94.81 377 ARG A N 1
ATOM 2914 C CA . ARG A 1 377 ? -19.281 15.742 -0.242 1 94.81 377 ARG A CA 1
ATOM 2915 C C . ARG A 1 377 ? -18.531 15.68 1.076 1 94.81 377 ARG A C 1
ATOM 2917 O O . ARG A 1 377 ? -18.062 14.617 1.48 1 94.81 377 ARG A O 1
ATOM 2924 N N . ARG A 1 378 ? -18.484 16.812 1.668 1 95.56 378 ARG A N 1
ATOM 2925 C CA . ARG A 1 378 ? -17.891 16.891 3.004 1 95.56 378 ARG A CA 1
ATOM 2926 C C . ARG A 1 378 ? -18.844 16.328 4.051 1 95.56 378 ARG A C 1
ATOM 2928 O O . ARG A 1 378 ? -20.047 16.594 4.016 1 95.56 378 ARG A O 1
ATOM 2935 N N . LEU A 1 379 ? -18.328 15.539 4.953 1 95.75 379 LEU A N 1
ATOM 2936 C CA . LEU A 1 379 ? -19.141 14.875 5.957 1 95.75 379 LEU A CA 1
ATOM 2937 C C . LEU A 1 379 ? -19.891 15.898 6.809 1 95.75 379 LEU A C 1
ATOM 2939 O O . LEU A 1 379 ? -21.062 15.711 7.121 1 95.75 379 LEU A O 1
ATOM 2943 N N . SER A 1 380 ? -19.266 17.016 7.168 1 93.5 380 SER A N 1
ATOM 2944 C CA . SER A 1 380 ? -19.812 18.047 8.039 1 93.5 380 SER A CA 1
ATOM 2945 C C . SER A 1 380 ? -21.047 18.688 7.414 1 93.5 380 SER A C 1
ATOM 2947 O O . SER A 1 380 ? -21.938 19.172 8.125 1 93.5 380 SER A O 1
ATOM 2949 N N . ARG A 1 381 ? -21.125 18.703 6.105 1 92.88 381 ARG A N 1
ATOM 2950 C CA . ARG A 1 381 ? -22.234 19.312 5.383 1 92.88 381 ARG A CA 1
ATOM 2951 C C . ARG A 1 381 ? -23.297 18.281 5.031 1 92.88 381 ARG A C 1
ATOM 2953 O O . ARG A 1 381 ? -24.5 18.562 5.07 1 92.88 381 ARG A O 1
ATOM 2960 N N . PHE A 1 382 ? -22.875 17.094 4.766 1 94.38 382 PHE A N 1
ATOM 2961 C CA . PHE A 1 382 ? -23.734 16.031 4.27 1 94.38 382 PHE A CA 1
ATOM 2962 C C . PHE A 1 382 ? -24.5 15.375 5.41 1 94.38 382 PHE A C 1
ATOM 2964 O O . PHE A 1 382 ? -25.688 15.039 5.262 1 94.38 382 PHE A O 1
ATOM 2971 N N . ALA A 1 383 ? -23.891 15.203 6.562 1 95 383 ALA A N 1
ATOM 2972 C CA . ALA A 1 383 ? -24.453 14.453 7.68 1 95 383 ALA A CA 1
ATOM 2973 C C . ALA A 1 383 ? -24.141 15.133 9.008 1 95 383 ALA A C 1
ATOM 2975 O O . ALA A 1 383 ? -23.656 14.492 9.945 1 95 383 ALA A O 1
ATOM 2976 N N . ALA A 1 384 ? -24.453 16.391 9.109 1 92.44 384 ALA A N 1
ATOM 2977 C CA . ALA A 1 384 ? -24.062 17.234 10.227 1 92.44 384 ALA A CA 1
ATOM 2978 C C . ALA A 1 384 ? -24.641 16.719 11.539 1 92.44 384 ALA A C 1
ATOM 2980 O O . ALA A 1 384 ? -24.016 16.828 12.594 1 92.44 384 ALA A O 1
ATOM 2981 N N . LYS A 1 385 ? -25.719 16.047 11.492 1 94.56 385 LYS A N 1
ATOM 2982 C CA . LYS A 1 385 ? -26.438 15.688 12.719 1 94.56 385 LYS A CA 1
ATOM 2983 C C . LYS A 1 385 ? -26.25 14.211 13.055 1 94.56 385 LYS A C 1
ATOM 2985 O O . LYS A 1 385 ? -26.703 13.75 14.102 1 94.56 385 LYS A O 1
ATOM 2990 N N . GLU A 1 386 ? -25.547 13.531 12.195 1 95.75 386 GLU A N 1
ATOM 2991 C CA . GLU A 1 386 ? -25.438 12.086 12.352 1 95.75 386 GLU A CA 1
ATOM 2992 C C . GLU A 1 386 ? -24.359 11.719 13.352 1 95.75 386 GLU A C 1
ATOM 2994 O O . GLU A 1 386 ? -23.422 12.5 13.578 1 95.75 386 GLU A O 1
ATOM 2999 N N . GLN A 1 387 ? -24.516 10.547 13.945 1 96.5 387 GLN A N 1
ATOM 3000 C CA . GLN A 1 387 ? -23.609 10.078 14.977 1 96.5 387 GLN A CA 1
ATOM 3001 C C . GLN A 1 387 ? -22.172 9.992 14.453 1 96.5 387 GLN A C 1
ATOM 3003 O O . GLN A 1 387 ? -21.219 10.273 15.188 1 96.5 387 GLN A O 1
ATOM 3008 N N . VAL A 1 388 ? -21.984 9.562 13.234 1 97.31 388 VAL A N 1
ATOM 3009 C CA . VAL A 1 388 ? -20.656 9.438 12.648 1 97.31 388 VAL A CA 1
ATOM 3010 C C . VAL A 1 388 ? -19.953 10.789 12.695 1 97.31 388 VAL A C 1
ATOM 3012 O O . VAL A 1 388 ? -18.75 10.859 13.008 1 97.31 388 VAL A O 1
ATOM 3015 N N . THR A 1 389 ? -20.641 11.875 12.445 1 97.44 389 THR A N 1
ATOM 3016 C CA . THR A 1 389 ? -20.078 13.219 12.469 1 97.44 389 THR A CA 1
ATOM 3017 C C . THR A 1 389 ? -19.75 13.648 13.898 1 97.44 389 THR A C 1
ATOM 3019 O O . THR A 1 389 ? -18.719 14.266 14.141 1 97.44 389 THR A O 1
ATOM 3022 N N . ARG A 1 390 ? -20.625 13.289 14.789 1 97.19 390 ARG A N 1
ATOM 3023 C CA . ARG A 1 390 ? -20.391 13.617 16.188 1 97.19 390 ARG A CA 1
ATOM 3024 C C . ARG A 1 390 ? -19.156 12.891 16.719 1 97.19 390 ARG A C 1
ATOM 3026 O O . ARG A 1 390 ? -18.391 13.461 17.516 1 97.19 390 ARG A O 1
ATOM 3033 N N . ASP A 1 391 ? -19.016 11.656 16.312 1 98 391 ASP A N 1
ATOM 3034 C CA . ASP A 1 391 ? -17.844 10.883 16.734 1 98 391 ASP A CA 1
ATOM 3035 C C . ASP A 1 391 ? -16.547 11.516 16.219 1 98 391 ASP A C 1
ATOM 3037 O O . ASP A 1 391 ? -15.562 11.594 16.953 1 98 391 ASP A O 1
ATOM 3041 N N . VAL A 1 392 ? -16.531 11.953 14.992 1 98.06 392 VAL A N 1
ATOM 3042 C CA . VAL A 1 392 ? -15.359 12.609 14.406 1 98.06 392 VAL A CA 1
ATOM 3043 C C . VAL A 1 392 ? -15.078 13.914 15.141 1 98.06 392 VAL A C 1
ATOM 3045 O O . VAL A 1 392 ? -13.93 14.242 15.414 1 98.06 392 VAL A O 1
ATOM 3048 N N . ALA A 1 393 ? -16.125 14.648 15.477 1 96.12 393 ALA A N 1
ATOM 3049 C CA . ALA A 1 393 ? -15.984 15.898 16.219 1 96.12 393 ALA A CA 1
ATOM 3050 C C . ALA A 1 393 ? -15.352 15.664 17.578 1 96.12 393 ALA A C 1
ATOM 3052 O O . ALA A 1 393 ? -14.547 16.469 18.047 1 96.12 393 ALA A O 1
ATOM 3053 N N . GLU A 1 394 ? -15.734 14.578 18.172 1 96.19 394 GLU A N 1
ATOM 3054 C CA . GLU A 1 394 ? -15.172 14.227 19.469 1 96.19 394 GLU A CA 1
ATOM 3055 C C . GLU A 1 394 ? -13.672 13.938 19.359 1 96.19 394 GLU A C 1
ATOM 3057 O O . GLU A 1 394 ? -12.898 14.328 20.234 1 96.19 394 GLU A O 1
ATOM 3062 N N . ILE A 1 395 ? -13.289 13.227 18.359 1 97.81 395 ILE A N 1
ATOM 3063 C CA . ILE A 1 395 ? -11.875 12.969 18.109 1 97.81 395 ILE A CA 1
ATOM 3064 C C . ILE A 1 395 ? -11.125 14.297 17.969 1 97.81 395 ILE A C 1
ATOM 3066 O O . ILE A 1 395 ? -10.094 14.508 18.594 1 97.81 395 ILE A O 1
ATOM 3070 N N . CYS A 1 396 ? -11.672 15.203 17.172 1 96.06 396 CYS A N 1
ATOM 3071 C CA . CYS A 1 396 ? -11.039 16.5 16.922 1 96.06 396 CYS A CA 1
ATOM 3072 C C . CYS A 1 396 ? -10.914 17.312 18.203 1 96.06 396 CYS A C 1
ATOM 3074 O O . CYS A 1 396 ? -9.906 17.969 18.438 1 96.06 396 CYS A O 1
ATOM 3076 N N . GLN A 1 397 ? -11.945 17.234 19.047 1 93.69 397 GLN A N 1
ATOM 3077 C CA . GLN A 1 397 ? -11.938 17.938 20.328 1 93.69 397 GLN A CA 1
ATOM 3078 C C . GLN A 1 397 ? -10.812 17.438 21.219 1 93.69 397 GLN A C 1
ATOM 3080 O O . GLN A 1 397 ? -10.195 18.234 21.953 1 93.69 397 GLN A O 1
ATOM 3085 N N . GLN A 1 398 ? -10.586 16.219 21.156 1 92.88 398 GLN A N 1
ATOM 3086 C CA . GLN A 1 398 ? -9.523 15.641 21.969 1 92.88 398 GLN A CA 1
ATOM 3087 C C . GLN A 1 398 ? -8.148 15.977 21.406 1 92.88 398 GLN A C 1
ATOM 3089 O O . GLN A 1 398 ? -7.188 16.156 22.172 1 92.88 398 GLN A O 1
ATOM 3094 N N . LEU A 1 399 ? -8.055 16.031 20.125 1 94.25 399 LEU A N 1
ATOM 3095 C CA . LEU A 1 399 ? -6.777 16.312 19.484 1 94.25 399 LEU A CA 1
ATOM 3096 C C . LEU A 1 399 ? -6.379 17.781 19.672 1 94.25 399 LEU A C 1
ATOM 3098 O O . LEU A 1 399 ? -5.223 18.078 19.984 1 94.25 399 LEU A O 1
ATOM 3102 N N . ILE A 1 400 ? -7.293 18.672 19.422 1 90.88 400 ILE A N 1
ATOM 3103 C CA . ILE A 1 400 ? -7.125 20.109 19.656 1 90.88 400 ILE A CA 1
ATOM 3104 C C . ILE A 1 400 ? -8.289 20.625 20.5 1 90.88 400 ILE A C 1
ATOM 3106 O O . ILE A 1 400 ? -9.336 20.984 19.953 1 90.88 400 ILE A O 1
ATOM 3110 N N . PRO A 1 401 ? -8.117 20.688 21.75 1 85.62 401 PRO A N 1
ATOM 3111 C CA . PRO A 1 401 ? -9.211 21.156 22.594 1 85.62 401 PRO A CA 1
ATOM 3112 C C . PRO A 1 401 ? -9.594 22.609 22.328 1 85.62 401 PRO A C 1
ATOM 3114 O O . PRO A 1 401 ? -8.719 23.438 22.094 1 85.62 401 PRO A O 1
ATOM 3117 N N . MET A 1 402 ? -10.828 22.844 22.062 1 73.56 402 MET A N 1
ATOM 3118 C CA . MET A 1 402 ? -11.336 24.203 21.922 1 73.56 402 MET A CA 1
ATOM 3119 C C . MET A 1 402 ? -11.633 24.797 23.297 1 73.56 402 MET A C 1
ATOM 3121 O O . MET A 1 402 ? -12.125 24.109 24.188 1 73.56 402 MET A O 1
ATOM 3125 N N . GLU A 1 403 ? -11 25.844 23.594 1 58.84 403 GLU A N 1
ATOM 3126 C CA . GLU A 1 403 ? -11.312 26.531 24.844 1 58.84 403 GLU A CA 1
ATOM 3127 C C . GLU A 1 403 ? -12.797 26.859 24.938 1 58.84 403 GLU A C 1
ATOM 3129 O O . GLU A 1 403 ? -13.391 27.375 23.984 1 58.84 403 GLU A O 1
ATOM 3134 N N . GLN A 1 404 ? -13.617 25.922 25.422 1 50.31 404 GLN A N 1
ATOM 3135 C CA . GLN A 1 404 ? -14.992 26.312 25.688 1 50.31 404 GLN A CA 1
ATOM 3136 C C . GLN A 1 404 ? -15.062 27.734 26.25 1 50.31 404 GLN A C 1
ATOM 3138 O O . GLN A 1 404 ? -14.234 28.125 27.062 1 50.31 404 GLN A O 1
ATOM 3143 N N . GLU A 1 405 ? -15.492 28.609 25.516 1 43.75 405 GLU A N 1
ATOM 3144 C CA . GLU A 1 405 ? -15.844 29.875 26.156 1 43.75 405 GLU A CA 1
ATOM 3145 C C . GLU A 1 405 ? -16.406 29.641 27.547 1 43.75 405 GLU A C 1
ATOM 3147 O O . GLU A 1 405 ? -17.281 28.797 27.75 1 43.75 405 GLU A O 1
ATOM 3152 N N . SER A 1 406 ? -15.609 29.734 28.594 1 40.53 406 SER A N 1
ATOM 3153 C CA . SER A 1 406 ? -16.141 29.828 29.938 1 40.53 406 SER A CA 1
ATOM 3154 C C . SER A 1 406 ? -17.516 30.484 29.953 1 40.53 406 SER A C 1
ATOM 3156 O O . SER A 1 406 ? -17.688 31.609 29.453 1 40.53 406 SER A O 1
ATOM 3158 N N . GLN A 1 407 ? -18.578 29.75 29.703 1 39.91 407 GLN A N 1
ATOM 3159 C CA . GLN A 1 407 ? -19.828 30.422 30.062 1 39.91 407 GLN A CA 1
ATOM 3160 C C . GLN A 1 407 ? -19.656 31.281 31.312 1 39.91 407 GLN A C 1
ATOM 3162 O O . GLN A 1 407 ? -19.016 30.844 32.281 1 39.91 407 GLN A O 1
ATOM 3167 N N . PRO A 1 408 ? -19.672 32.562 31.219 1 39.09 408 PRO A N 1
ATOM 3168 C CA . PRO A 1 408 ? -19.734 33.375 32.438 1 39.09 408 PRO A CA 1
ATOM 3169 C C . PRO A 1 408 ? -20.672 32.781 33.5 1 39.09 408 PRO A C 1
ATOM 3171 O O . PRO A 1 408 ? -21.781 32.344 33.156 1 39.09 408 PRO A O 1
ATOM 3174 N N . SER A 1 409 ? -20.188 31.891 34.375 1 39.12 409 SER A N 1
ATOM 3175 C CA . SER A 1 409 ? -21 31.562 35.562 1 39.12 409 SER A CA 1
ATOM 3176 C C . SER A 1 409 ? -21.828 32.75 36 1 39.12 409 SER A C 1
ATOM 3178 O O . SER A 1 409 ? -21.312 33.875 36.125 1 39.12 409 SER A O 1
ATOM 3180 N N . GLY A 1 410 ? -23.109 32.844 35.594 1 35.56 410 GLY A N 1
ATOM 3181 C CA . GLY A 1 410 ? -24.109 33.781 36.062 1 35.56 410 GLY A CA 1
ATOM 3182 C C . GLY A 1 410 ? -24.031 34.031 37.562 1 35.56 410 GLY A C 1
ATOM 3183 O O . GLY A 1 410 ? -24.484 33.188 38.344 1 35.56 410 GLY A O 1
ATOM 3184 N N . PHE A 1 411 ? -22.875 34.375 38.125 1 35.22 411 PHE A N 1
ATOM 3185 C CA . PHE A 1 411 ? -22.812 34.812 39.5 1 35.22 411 PHE A CA 1
ATOM 3186 C C . PHE A 1 411 ? -23.859 35.875 39.781 1 35.22 411 PHE A C 1
ATOM 3188 O O . PHE A 1 411 ? -23.938 36.406 40.906 1 35.22 411 PHE A O 1
ATOM 3195 N N . TRP A 1 412 ? -24.516 36.438 38.75 1 33.19 412 TRP A N 1
ATOM 3196 C CA . TRP A 1 412 ? -25.375 37.531 39.188 1 33.19 412 TRP A CA 1
ATOM 3197 C C . TRP A 1 412 ? -26.531 37 40.031 1 33.19 412 TRP A C 1
ATOM 3199 O O . TRP A 1 412 ? -27.312 37.812 40.562 1 33.19 412 TRP A O 1
ATOM 3209 N N . THR A 1 413 ? -26.828 35.656 39.875 1 36.06 413 THR A N 1
ATOM 3210 C CA . THR A 1 413 ? -28.109 35.375 40.469 1 36.06 413 THR A CA 1
ATOM 3211 C C . THR A 1 413 ? -28.016 35.406 42 1 36.06 413 THR A C 1
ATOM 3213 O O . THR A 1 413 ? -29.016 35.25 42.688 1 36.06 413 THR A O 1
ATOM 3216 N N . LYS A 1 414 ? -26.797 35.344 42.625 1 36.03 414 LYS A N 1
ATOM 3217 C CA . LYS A 1 414 ? -26.875 35.281 44.094 1 36.03 414 LYS A CA 1
ATOM 3218 C C . LYS A 1 414 ? -27.297 36.625 44.688 1 36.03 414 LYS A C 1
ATOM 3220 O O . LYS A 1 414 ? -27.75 36.688 45.844 1 36.03 414 LYS A O 1
ATOM 3225 N N . LEU A 1 415 ? -26.797 37.688 44 1 31.61 415 LEU A N 1
ATOM 3226 C CA . LEU A 1 415 ? -26.984 38.875 44.812 1 31.61 415 LEU A CA 1
ATOM 3227 C C . LEU A 1 415 ? -28.453 39.219 44.969 1 31.61 415 LEU A C 1
ATOM 3229 O O . LEU A 1 415 ? -28.844 39.969 45.875 1 31.61 415 LEU A O 1
ATOM 3233 N N . TRP A 1 416 ? -29.266 38.906 43.938 1 33.59 416 TRP A N 1
ATOM 3234 C CA . TRP A 1 416 ? -30.578 39.531 44.188 1 33.59 416 TRP A CA 1
ATOM 3235 C C . TRP A 1 416 ? -31.406 38.688 45.156 1 33.59 416 TRP A C 1
ATOM 3237 O O . TRP A 1 416 ? -32.531 39.062 45.469 1 33.59 416 TRP A O 1
ATOM 3247 N N . ARG A 1 417 ? -30.875 37.469 45.5 1 29.12 417 ARG A N 1
ATOM 3248 C CA . ARG A 1 417 ? -31.75 37.062 46.594 1 29.12 417 ARG A CA 1
ATOM 3249 C C . ARG A 1 417 ? -31.234 37.656 47.906 1 29.12 417 ARG A C 1
ATOM 3251 O O . ARG A 1 417 ? -30.031 37.75 48.156 1 29.12 417 ARG A O 1
ATOM 3258 N N . MET B 1 1 ? 40.219 25.172 -52.156 1 20.61 1 MET B N 1
ATOM 3259 C CA . MET B 1 1 ? 39.031 25.094 -51.312 1 20.61 1 MET B CA 1
ATOM 3260 C C . MET B 1 1 ? 38.844 23.672 -50.75 1 20.61 1 MET B C 1
ATOM 3262 O O . MET B 1 1 ? 37.906 23.422 -50 1 20.61 1 MET B O 1
ATOM 3266 N N . ASN B 1 2 ? 39.469 22.609 -51.188 1 22.31 2 ASN B N 1
ATOM 3267 C CA . ASN B 1 2 ? 39.188 21.172 -51.281 1 22.31 2 ASN B CA 1
ATOM 3268 C C . ASN B 1 2 ? 39.562 20.453 -50 1 22.31 2 ASN B C 1
ATOM 3270 O O . ASN B 1 2 ? 39.469 19.219 -49.906 1 22.31 2 ASN B O 1
ATOM 3274 N N . ALA B 1 3 ? 40.5 20.969 -49.125 1 28.92 3 ALA B N 1
ATOM 3275 C CA . ALA B 1 3 ? 41.312 20.172 -48.219 1 28.92 3 ALA B CA 1
ATOM 3276 C C . ALA B 1 3 ? 40.5 19.656 -47.062 1 28.92 3 ALA B C 1
ATOM 3278 O O . ALA B 1 3 ? 41 18.938 -46.188 1 28.92 3 ALA B O 1
ATOM 3279 N N . SER B 1 4 ? 39.312 20.25 -46.719 1 29.59 4 SER B N 1
ATOM 3280 C CA . SER B 1 4 ? 38.875 20.203 -45.344 1 29.59 4 SER B CA 1
ATOM 3281 C C . SER B 1 4 ? 38.156 18.891 -45.031 1 29.59 4 SER B C 1
ATOM 3283 O O . SER B 1 4 ? 37.531 18.75 -43.969 1 29.59 4 SER B O 1
ATOM 3285 N N . ASN B 1 5 ? 38.125 17.859 -46 1 28.19 5 ASN B N 1
ATOM 3286 C CA . ASN B 1 5 ? 37.219 16.703 -45.969 1 28.19 5 ASN B CA 1
ATOM 3287 C C . ASN B 1 5 ? 37.75 15.625 -45.031 1 28.19 5 ASN B C 1
ATOM 3289 O O . ASN B 1 5 ? 37.25 14.5 -45.031 1 28.19 5 ASN B O 1
ATOM 3293 N N . THR B 1 6 ? 39.062 15.672 -44.531 1 30.55 6 THR B N 1
ATOM 3294 C CA . THR B 1 6 ? 39.75 14.477 -44.062 1 30.55 6 THR B CA 1
ATOM 3295 C C . THR B 1 6 ? 39.281 14.109 -42.656 1 30.55 6 THR B C 1
ATOM 3297 O O . THR B 1 6 ? 39.469 12.977 -42.188 1 30.55 6 THR B O 1
ATOM 3300 N N . SER B 1 7 ? 38.812 15.094 -41.75 1 32.34 7 SER B N 1
ATOM 3301 C CA . SER B 1 7 ? 38.844 14.836 -40.312 1 32.34 7 SER B CA 1
ATOM 3302 C C . SER B 1 7 ? 37.625 14.023 -39.906 1 32.34 7 SER B C 1
ATOM 3304 O O . SER B 1 7 ? 37.5 13.688 -38.719 1 32.34 7 SER B O 1
ATOM 3306 N N . TYR B 1 8 ? 36.531 13.82 -40.781 1 31.58 8 TYR B N 1
ATOM 3307 C CA . TYR B 1 8 ? 35.281 13.203 -40.406 1 31.58 8 TYR B CA 1
ATOM 3308 C C . TYR B 1 8 ? 35.406 11.68 -40.344 1 31.58 8 TYR B C 1
ATOM 3310 O O . TYR B 1 8 ? 34.531 11 -39.844 1 31.58 8 TYR B O 1
ATOM 3318 N N . LYS B 1 9 ? 36.406 11.117 -41.031 1 34.5 9 LYS B N 1
ATOM 3319 C CA . LYS B 1 9 ? 36.438 9.664 -41.219 1 34.5 9 LYS B CA 1
ATOM 3320 C C . LYS B 1 9 ? 36.906 8.961 -39.938 1 34.5 9 LYS B C 1
ATOM 3322 O O . LYS B 1 9 ? 36.594 7.789 -39.719 1 34.5 9 LYS B O 1
ATOM 3327 N N . THR B 1 10 ? 37.719 9.656 -39.094 1 40.91 10 THR B N 1
ATOM 3328 C CA . THR B 1 10 ? 38.375 8.922 -38.031 1 40.91 10 THR B CA 1
ATOM 3329 C C . THR B 1 10 ? 37.406 8.656 -36.875 1 40.91 10 THR B C 1
ATOM 3331 O O . THR B 1 10 ? 37.562 7.684 -36.125 1 40.91 10 THR B O 1
ATOM 3334 N N . GLY B 1 11 ? 36.281 9.562 -36.688 1 33.31 11 GLY B N 1
ATOM 3335 C CA . GLY B 1 11 ? 35.375 9.391 -35.562 1 33.31 11 GLY B CA 1
ATOM 3336 C C . GLY B 1 11 ? 34.438 8.227 -35.719 1 33.31 11 GLY B C 1
ATOM 3337 O O . GLY B 1 11 ? 33.875 7.738 -34.75 1 33.31 11 GLY B O 1
ATOM 3338 N N . ALA B 1 12 ? 34.031 7.875 -37.031 1 38.91 12 ALA B N 1
ATOM 3339 C CA . ALA B 1 12 ? 33.094 6.809 -37.375 1 38.91 12 ALA B CA 1
ATOM 3340 C C . ALA B 1 12 ? 33.688 5.434 -37.062 1 38.91 12 ALA B C 1
ATOM 3342 O O . ALA B 1 12 ? 32.969 4.531 -36.594 1 38.91 12 ALA B O 1
ATOM 3343 N N . ASN B 1 13 ? 35.031 5.344 -37.375 1 40.16 13 ASN B N 1
ATOM 3344 C CA . ASN B 1 13 ? 35.688 4.055 -37.125 1 40.16 13 ASN B CA 1
ATOM 3345 C C . ASN B 1 13 ? 35.75 3.734 -35.656 1 40.16 13 ASN B C 1
ATOM 3347 O O . ASN B 1 13 ? 35.688 2.566 -35.25 1 40.16 13 ASN B O 1
ATOM 3351 N N . HIS B 1 14 ? 35.906 4.832 -34.781 1 40 14 HIS B N 1
ATOM 3352 C CA . HIS B 1 14 ? 35.938 4.574 -33.344 1 40 14 HIS B CA 1
ATOM 3353 C C . HIS B 1 14 ? 34.562 4.184 -32.812 1 40 14 HIS B C 1
ATOM 3355 O O . HIS B 1 14 ? 34.469 3.439 -31.844 1 40 14 HIS B O 1
ATOM 3361 N N . LEU B 1 15 ? 33.438 4.738 -33.375 1 37.25 15 LEU B N 1
ATOM 3362 C CA . LEU B 1 15 ? 32.094 4.367 -32.969 1 37.25 15 LEU B CA 1
ATOM 3363 C C . LEU B 1 15 ? 31.766 2.939 -33.406 1 37.25 15 LEU B C 1
ATOM 3365 O O . LEU B 1 15 ? 31.094 2.205 -32.656 1 37.25 15 LEU B O 1
ATOM 3369 N N . GLN B 1 16 ? 32.25 2.58 -34.625 1 39.22 16 GLN B N 1
ATOM 3370 C CA . GLN B 1 16 ? 32 1.206 -35.062 1 39.22 16 GLN B CA 1
ATOM 3371 C C . GLN B 1 16 ? 32.781 0.217 -34.188 1 39.22 16 GLN B C 1
ATOM 3373 O O . GLN B 1 16 ? 32.281 -0.863 -33.875 1 39.22 16 GLN B O 1
ATOM 3378 N N . GLU B 1 17 ? 34.031 0.633 -33.75 1 42.09 17 GLU B N 1
ATOM 3379 C CA . GLU B 1 17 ? 34.812 -0.247 -32.875 1 42.09 17 GLU B CA 1
ATOM 3380 C C . GLU B 1 17 ? 34.156 -0.328 -31.484 1 42.09 17 GLU B C 1
ATOM 3382 O O . GLU B 1 17 ? 34.156 -1.396 -30.875 1 42.09 17 GLU B O 1
ATOM 3387 N N . MET B 1 18 ? 33.625 0.851 -30.984 1 39.84 18 MET B N 1
ATOM 3388 C CA . MET B 1 18 ? 32.938 0.804 -29.688 1 39.84 18 MET B CA 1
ATOM 3389 C C . MET B 1 18 ? 31.641 0.03 -29.766 1 39.84 18 MET B C 1
ATOM 3391 O O . MET B 1 18 ? 31.25 -0.639 -28.812 1 39.84 18 MET B O 1
ATOM 3395 N N . ASP B 1 19 ? 30.859 0.138 -30.875 1 40.34 19 ASP B N 1
ATOM 3396 C CA . ASP B 1 19 ? 29.672 -0.676 -31.062 1 40.34 19 ASP B CA 1
ATOM 3397 C C . ASP B 1 19 ? 30.016 -2.162 -31.109 1 40.34 19 ASP B C 1
ATOM 3399 O O . ASP B 1 19 ? 29.266 -3 -30.609 1 40.34 19 ASP B O 1
ATOM 3403 N N . ASN B 1 20 ? 31.234 -2.494 -31.75 1 39.66 20 ASN B N 1
ATOM 3404 C CA . ASN B 1 20 ? 31.656 -3.891 -31.797 1 39.66 20 ASN B CA 1
ATOM 3405 C C . ASN B 1 20 ? 32.094 -4.383 -30.406 1 39.66 20 ASN B C 1
ATOM 3407 O O . ASN B 1 20 ? 31.969 -5.57 -30.109 1 39.66 20 ASN B O 1
ATOM 3411 N N . VAL B 1 21 ? 32.75 -3.447 -29.547 1 41.41 21 VAL B N 1
ATOM 3412 C CA . VAL B 1 21 ? 33.094 -3.902 -28.203 1 41.41 21 VAL B CA 1
ATOM 3413 C C . VAL B 1 21 ? 31.828 -4.066 -27.375 1 41.41 21 VAL B C 1
ATOM 3415 O O . VAL B 1 21 ? 31.688 -5.035 -26.625 1 41.41 21 VAL B O 1
ATOM 3418 N N . GLU B 1 22 ? 30.922 -3.049 -27.469 1 38.59 22 GLU B N 1
ATOM 3419 C CA . GLU B 1 22 ? 29.688 -3.219 -26.703 1 38.59 22 GLU B CA 1
ATOM 3420 C C . GLU B 1 22 ? 28.891 -4.43 -27.188 1 38.59 22 GLU B C 1
ATOM 3422 O O . GLU B 1 22 ? 28.328 -5.172 -26.391 1 38.59 22 GLU B O 1
ATOM 3427 N N . HIS B 1 23 ? 28.781 -4.695 -28.516 1 36.66 23 HIS B N 1
ATOM 3428 C CA . HIS B 1 23 ? 28.188 -5.91 -29.047 1 36.66 23 HIS B CA 1
ATOM 3429 C C . HIS B 1 23 ? 28.969 -7.148 -28.625 1 36.66 23 HIS B C 1
ATOM 3431 O O . HIS B 1 23 ? 28.375 -8.156 -28.234 1 36.66 23 HIS B O 1
ATOM 3437 N N . LEU B 1 24 ? 30.375 -7.121 -28.766 1 35.84 24 LEU B N 1
ATOM 3438 C CA . LEU B 1 24 ? 31.188 -8.242 -28.297 1 35.84 24 LEU B CA 1
ATOM 3439 C C . LEU B 1 24 ? 31.062 -8.391 -26.781 1 35.84 24 LEU B C 1
ATOM 3441 O O . LEU B 1 24 ? 31 -9.516 -26.266 1 35.84 24 LEU B O 1
ATOM 3445 N N . GLU B 1 25 ? 31.125 -7.254 -25.922 1 38.28 25 GLU B N 1
ATOM 3446 C CA . GLU B 1 25 ? 30.891 -7.398 -24.484 1 38.28 25 GLU B CA 1
ATOM 3447 C C . GLU B 1 25 ? 29.469 -7.863 -24.188 1 38.28 25 GLU B C 1
ATOM 3449 O O . GLU B 1 25 ? 29.25 -8.625 -23.25 1 38.28 25 GLU B O 1
ATOM 3454 N N . ARG B 1 26 ? 28.391 -7.531 -24.859 1 36.78 26 ARG B N 1
ATOM 3455 C CA . ARG B 1 26 ? 27.047 -8.086 -24.781 1 36.78 26 ARG B CA 1
ATOM 3456 C C . ARG B 1 26 ? 27.031 -9.562 -25.172 1 36.78 26 ARG B C 1
ATOM 3458 O O . ARG B 1 26 ? 26.266 -10.352 -24.609 1 36.78 26 ARG B O 1
ATOM 3465 N N . LEU B 1 27 ? 27.75 -9.914 -26.25 1 34.94 27 LEU B N 1
ATOM 3466 C CA . LEU B 1 27 ? 27.938 -11.305 -26.656 1 34.94 27 LEU B CA 1
ATOM 3467 C C . LEU B 1 27 ? 28.844 -12.023 -25.672 1 34.94 27 LEU B C 1
ATOM 3469 O O . LEU B 1 27 ? 28.734 -13.242 -25.484 1 34.94 27 LEU B O 1
ATOM 3473 N N . THR B 1 28 ? 30.047 -11.438 -25.266 1 37.69 28 THR B N 1
ATOM 3474 C CA . THR B 1 28 ? 30.984 -12.078 -24.344 1 37.69 28 THR B CA 1
ATOM 3475 C C . THR B 1 28 ? 30.406 -12.148 -22.938 1 37.69 28 THR B C 1
ATOM 3477 O O . THR B 1 28 ? 31.016 -12.711 -22.031 1 37.69 28 THR B O 1
ATOM 3480 N N . ARG B 1 29 ? 29.656 -11.172 -22.484 1 40.34 29 ARG B N 1
ATOM 3481 C CA . ARG B 1 29 ? 29.016 -11.414 -21.188 1 40.34 29 ARG B CA 1
ATOM 3482 C C . ARG B 1 29 ? 28.188 -12.695 -21.234 1 40.34 29 ARG B C 1
ATOM 3484 O O . ARG B 1 29 ? 27.266 -12.812 -22.031 1 40.34 29 ARG B O 1
ATOM 3491 N N . MET B 1 30 ? 28.734 -13.68 -20.984 1 43.06 30 MET B N 1
ATOM 3492 C CA . MET B 1 30 ? 28.172 -15.023 -20.938 1 43.06 30 MET B CA 1
ATOM 3493 C C . MET B 1 30 ? 26.734 -15 -20.438 1 43.06 30 MET B C 1
ATOM 3495 O O . MET B 1 30 ? 26.469 -14.602 -19.312 1 43.06 30 MET B O 1
ATOM 3499 N N . LYS B 1 31 ? 25.812 -14.766 -21.328 1 54.12 31 LYS B N 1
ATOM 3500 C CA . LYS B 1 31 ? 24.375 -14.773 -21.062 1 54.12 31 LYS B CA 1
ATOM 3501 C C . LYS B 1 31 ? 23.984 -15.938 -20.156 1 54.12 31 LYS B C 1
ATOM 3503 O O . LYS B 1 31 ? 24.5 -17.047 -20.312 1 54.12 31 LYS B O 1
ATOM 3508 N N . THR B 1 32 ? 23.562 -15.664 -19.062 1 64.88 32 THR B N 1
ATOM 3509 C CA . THR B 1 32 ? 22.969 -16.625 -18.125 1 64.88 32 THR B CA 1
ATOM 3510 C C . THR B 1 32 ? 21.922 -17.484 -18.828 1 64.88 32 THR B C 1
ATOM 3512 O O . THR B 1 32 ? 21.172 -17 -19.688 1 64.88 32 THR B O 1
ATOM 3515 N N . LEU B 1 33 ? 22.328 -18.828 -18.844 1 77.31 33 LEU B N 1
ATOM 3516 C CA . LEU B 1 33 ? 21.297 -19.719 -19.375 1 77.31 33 LEU B CA 1
ATOM 3517 C C . LEU B 1 33 ? 19.922 -19.312 -18.859 1 77.31 33 LEU B C 1
ATOM 3519 O O . LEU B 1 33 ? 19.781 -18.828 -17.734 1 77.31 33 LEU B O 1
ATOM 3523 N N . PRO B 1 34 ? 18.891 -19.438 -19.75 1 68.19 34 PRO B N 1
ATOM 3524 C CA . PRO B 1 34 ? 17.547 -19 -19.406 1 68.19 34 PRO B CA 1
ATOM 3525 C C . PRO B 1 34 ? 16.969 -19.766 -18.219 1 68.19 34 PRO B C 1
ATOM 3527 O O . PRO B 1 34 ? 16.031 -19.297 -17.562 1 68.19 34 PRO B O 1
ATOM 3530 N N . VAL B 1 35 ? 17.406 -20.984 -18.016 1 69.81 35 VAL B N 1
ATOM 3531 C CA . VAL B 1 35 ? 16.953 -21.812 -16.906 1 69.81 35 VAL B CA 1
ATOM 3532 C C . VAL B 1 35 ? 18.141 -22.516 -16.266 1 69.81 35 VAL B C 1
ATOM 3534 O O . VAL B 1 35 ? 19.203 -22.641 -16.875 1 69.81 35 VAL B O 1
ATOM 3537 N N . LEU B 1 36 ? 17.938 -22.812 -14.953 1 70.5 36 LEU B N 1
ATOM 3538 C CA . LEU B 1 36 ? 18.922 -23.688 -14.344 1 70.5 36 LEU B CA 1
ATOM 3539 C C . LEU B 1 36 ? 18.953 -25.047 -15.047 1 70.5 36 LEU B C 1
ATOM 3541 O O . LEU B 1 36 ? 17.906 -25.656 -15.273 1 70.5 36 LEU B O 1
ATOM 3545 N N . LEU B 1 37 ? 20.172 -25.469 -15.422 1 81.88 37 LEU B N 1
ATOM 3546 C CA . LEU B 1 37 ? 20.328 -26.688 -16.203 1 81.88 37 LEU B CA 1
ATOM 3547 C C . LEU B 1 37 ? 21.156 -27.719 -15.453 1 81.88 37 LEU B C 1
ATOM 3549 O O . LEU B 1 37 ? 22.391 -27.656 -15.469 1 81.88 37 LEU B O 1
ATOM 3553 N N . PRO B 1 38 ? 20.406 -28.594 -14.602 1 84.69 38 PRO B N 1
ATOM 3554 C CA . PRO B 1 38 ? 21.172 -29.703 -14.016 1 84.69 38 PRO B CA 1
ATOM 3555 C C . PRO B 1 38 ? 21.922 -30.516 -15.07 1 84.69 38 PRO B C 1
ATOM 3557 O O . PRO B 1 38 ? 21.281 -31.109 -15.953 1 84.69 38 PRO B O 1
ATOM 3560 N N . THR B 1 39 ? 23.312 -30.578 -14.977 1 92.12 39 THR B N 1
ATOM 3561 C CA . THR B 1 39 ? 24.156 -31.172 -16.016 1 92.12 39 THR B CA 1
ATOM 3562 C C . THR B 1 39 ? 25.047 -32.281 -15.438 1 92.12 39 THR B C 1
ATOM 3564 O O . THR B 1 39 ? 25.75 -32.031 -14.453 1 92.12 39 THR B O 1
ATOM 3567 N N . LEU B 1 40 ? 24.859 -33.438 -15.969 1 93.94 40 LEU B N 1
ATOM 3568 C CA . LEU B 1 40 ? 25.734 -34.562 -15.633 1 93.94 40 LEU B CA 1
ATOM 3569 C C . LEU B 1 40 ? 26.859 -34.688 -16.641 1 93.94 40 LEU B C 1
ATOM 3571 O O . LEU B 1 40 ? 26.625 -34.781 -17.859 1 93.94 40 LEU B O 1
ATOM 3575 N N . MET B 1 41 ? 28.109 -34.688 -16.156 1 94.94 41 MET B N 1
ATOM 3576 C CA . MET B 1 41 ? 29.25 -34.875 -17.047 1 94.94 41 MET B CA 1
ATOM 3577 C C . MET B 1 41 ? 29.953 -36.188 -16.75 1 94.94 41 MET B C 1
ATOM 3579 O O . MET B 1 41 ? 30.281 -36.5 -15.602 1 94.94 41 MET B O 1
ATOM 3583 N N . ILE B 1 42 ? 30.109 -36.969 -17.75 1 93.5 42 ILE B N 1
ATOM 3584 C CA . ILE B 1 42 ? 30.828 -38.25 -17.641 1 93.5 42 ILE B CA 1
ATOM 3585 C C . ILE B 1 42 ? 32.094 -38.219 -18.484 1 93.5 42 ILE B C 1
ATOM 3587 O O . ILE B 1 42 ? 32.031 -37.906 -19.688 1 93.5 42 ILE B O 1
ATOM 3591 N N . SER B 1 43 ? 33.188 -38.469 -17.844 1 89.75 43 SER B N 1
ATOM 3592 C CA . SER B 1 43 ? 34.469 -38.438 -18.547 1 89.75 43 SER B CA 1
ATOM 3593 C C . SER B 1 43 ? 35.312 -39.656 -18.172 1 89.75 43 SER B C 1
ATOM 3595 O O . SER B 1 43 ? 35.125 -40.25 -17.125 1 89.75 43 SER B O 1
ATOM 3597 N N . THR B 1 44 ? 36.125 -40.094 -19.156 1 78.12 44 THR B N 1
ATOM 3598 C CA . THR B 1 44 ? 37.062 -41.188 -18.906 1 78.12 44 THR B CA 1
ATOM 3599 C C . THR B 1 44 ? 38.438 -40.625 -18.547 1 78.12 44 THR B C 1
ATOM 3601 O O . THR B 1 44 ? 39.188 -41.281 -17.828 1 78.12 44 THR B O 1
ATOM 3604 N N . VAL B 1 45 ? 38.844 -39.5 -19.156 1 73 45 VAL B N 1
ATOM 3605 C CA . VAL B 1 45 ? 40.188 -38.969 -19 1 73 45 VAL B CA 1
ATOM 3606 C C . VAL B 1 45 ? 40.188 -37.781 -18.016 1 73 45 VAL B C 1
ATOM 3608 O O . VAL B 1 45 ? 39.406 -36.844 -18.188 1 73 45 VAL B O 1
ATOM 3611 N N . GLN B 1 46 ? 41.031 -37.812 -17.047 1 75.44 46 GLN B N 1
ATOM 3612 C CA . GLN B 1 46 ? 41 -36.906 -15.906 1 75.44 46 GLN B CA 1
ATOM 3613 C C . GLN B 1 46 ? 41.344 -35.469 -16.344 1 75.44 46 GLN B C 1
ATOM 3615 O O . GLN B 1 46 ? 40.656 -34.531 -16.016 1 75.44 46 GLN B O 1
ATOM 3620 N N . GLU B 1 47 ? 42.375 -35.375 -17.125 1 81.25 47 GLU B N 1
ATOM 3621 C CA . GLU B 1 47 ? 42.844 -34.031 -17.453 1 81.25 47 GLU B CA 1
ATOM 3622 C C . GLU B 1 47 ? 41.875 -33.312 -18.359 1 81.25 47 GLU B C 1
ATOM 3624 O O . GLU B 1 47 ? 41.531 -32.156 -18.125 1 81.25 47 GLU B O 1
ATOM 3629 N N . GLU B 1 48 ? 41.406 -34.031 -19.375 1 84.94 48 GLU B N 1
ATOM 3630 C CA . GLU B 1 48 ? 40.438 -33.438 -20.297 1 84.94 48 GLU B CA 1
ATOM 3631 C C . GLU B 1 48 ? 39.094 -33.188 -19.625 1 84.94 48 GLU B C 1
ATOM 3633 O O . GLU B 1 48 ? 38.438 -32.188 -19.891 1 84.94 48 GLU B O 1
ATOM 3638 N N . GLY B 1 49 ? 38.812 -34.125 -18.812 1 87.62 49 GLY B N 1
ATOM 3639 C CA . GLY B 1 49 ? 37.562 -33.938 -18.062 1 87.62 49 GLY B CA 1
ATOM 3640 C C . GLY B 1 49 ? 37.562 -32.719 -17.172 1 87.62 49 GLY B C 1
ATOM 3641 O O . GLY B 1 49 ? 36.562 -32 -17.078 1 87.62 49 GLY B O 1
ATOM 3642 N N . ARG B 1 50 ? 38.688 -32.469 -16.594 1 88.06 50 ARG B N 1
ATOM 3643 C CA . ARG B 1 50 ? 38.812 -31.297 -15.719 1 88.06 50 ARG B CA 1
ATOM 3644 C C . ARG B 1 50 ? 38.688 -30 -16.516 1 88.06 50 ARG B C 1
ATOM 3646 O O . ARG B 1 50 ? 38.031 -29.047 -16.047 1 88.06 50 ARG B O 1
ATOM 3653 N N . LEU B 1 51 ? 39.312 -30 -17.609 1 87.69 51 LEU B N 1
ATOM 3654 C CA . LEU B 1 51 ? 39.219 -28.812 -18.469 1 87.69 51 LEU B CA 1
ATOM 3655 C C . LEU B 1 51 ? 37.781 -28.531 -18.859 1 87.69 51 LEU B C 1
ATOM 3657 O O . LEU B 1 51 ? 37.312 -27.391 -18.797 1 87.69 51 LEU B O 1
ATOM 3661 N N . LEU B 1 52 ? 37.062 -29.547 -19.266 1 90.75 52 LEU B N 1
ATOM 3662 C CA . LEU B 1 52 ? 35.688 -29.406 -19.672 1 90.75 52 LEU B CA 1
ATOM 3663 C C . LEU B 1 52 ? 34.812 -29 -18.484 1 90.75 52 LEU B C 1
ATOM 3665 O O . LEU B 1 52 ? 33.938 -28.141 -18.625 1 90.75 52 LEU B O 1
ATOM 3669 N N . ALA B 1 53 ? 35.031 -29.562 -17.344 1 92.06 53 ALA B N 1
ATOM 3670 C CA . ALA B 1 53 ? 34.312 -29.219 -16.141 1 92.06 53 ALA B CA 1
ATOM 3671 C C . ALA B 1 53 ? 34.469 -27.75 -15.797 1 92.06 53 ALA B C 1
ATOM 3673 O O . ALA B 1 53 ? 33.5 -27.078 -15.453 1 92.06 53 ALA B O 1
ATOM 3674 N N . ASP B 1 54 ? 35.625 -27.297 -15.992 1 89.56 54 ASP B N 1
ATOM 3675 C CA . ASP B 1 54 ? 35.906 -25.891 -15.719 1 89.56 54 ASP B CA 1
ATOM 3676 C C . ASP B 1 54 ? 35.125 -24.984 -16.656 1 89.56 54 ASP B C 1
ATOM 3678 O O . ASP B 1 54 ? 34.625 -23.938 -16.234 1 89.56 54 ASP B O 1
ATOM 3682 N N . MET B 1 55 ? 35 -25.391 -17.844 1 87.69 55 MET B N 1
ATOM 3683 C CA . MET B 1 55 ? 34.281 -24.609 -18.844 1 87.69 55 MET B CA 1
ATOM 3684 C C . MET B 1 55 ? 32.781 -24.594 -18.516 1 87.69 55 MET B C 1
ATOM 3686 O O . MET B 1 55 ? 32.125 -23.562 -18.594 1 87.69 55 MET B O 1
ATOM 3690 N N . LEU B 1 56 ? 32.281 -25.734 -18.141 1 91.25 56 LEU B N 1
ATOM 3691 C CA . LEU B 1 56 ? 30.844 -25.859 -17.859 1 91.25 56 LEU B CA 1
ATOM 3692 C C . LEU B 1 56 ? 30.469 -25.062 -16.609 1 91.25 56 LEU B C 1
ATOM 3694 O O . LEU B 1 56 ? 29.453 -24.359 -16.609 1 91.25 56 LEU B O 1
ATOM 3698 N N . VAL B 1 57 ? 31.25 -25.047 -15.641 1 86.44 57 VAL B N 1
ATOM 3699 C CA . VAL B 1 57 ? 30.969 -24.375 -14.375 1 86.44 57 VAL B CA 1
ATOM 3700 C C . VAL B 1 57 ? 31.031 -22.859 -14.562 1 86.44 57 VAL B C 1
ATOM 3702 O O . VAL B 1 57 ? 30.391 -22.109 -13.836 1 86.44 57 VAL B O 1
ATOM 3705 N N . SER B 1 58 ? 31.734 -22.484 -15.555 1 82.19 58 SER B N 1
ATOM 3706 C CA . SER B 1 58 ? 31.891 -21.062 -15.82 1 82.19 58 SER B CA 1
ATOM 3707 C C . SER B 1 58 ? 30.609 -20.469 -16.422 1 82.19 58 SER B C 1
ATOM 3709 O O . SER B 1 58 ? 30.438 -19.25 -16.484 1 82.19 58 SER B O 1
ATOM 3711 N N . VAL B 1 59 ? 29.734 -21.25 -16.953 1 82.38 59 VAL B N 1
ATOM 3712 C CA . VAL B 1 59 ? 28.469 -20.812 -17.531 1 82.38 59 VAL B CA 1
ATOM 3713 C C . VAL B 1 59 ? 27.406 -20.656 -16.453 1 82.38 59 VAL B C 1
ATOM 3715 O O . VAL B 1 59 ? 27.047 -21.641 -15.789 1 82.38 59 VAL B O 1
ATOM 3718 N N . PRO B 1 60 ? 26.906 -19.406 -16.297 1 78.56 60 PRO B N 1
ATOM 3719 C CA . PRO B 1 60 ? 25.906 -19.219 -15.25 1 78.56 60 PRO B CA 1
ATOM 3720 C C . PRO B 1 60 ? 24.641 -20.047 -15.477 1 78.56 60 PRO B C 1
ATOM 3722 O O . PRO B 1 60 ? 24.188 -20.203 -16.609 1 78.56 60 PRO B O 1
ATOM 3725 N N . ASN B 1 61 ? 24.109 -20.719 -14.438 1 76 61 ASN B N 1
ATOM 3726 C CA . ASN B 1 61 ? 22.891 -21.516 -14.383 1 76 61 ASN B CA 1
ATOM 3727 C C . ASN B 1 61 ? 23.141 -22.953 -14.828 1 76 61 ASN B C 1
ATOM 3729 O O . ASN B 1 61 ? 22.188 -23.703 -15.078 1 76 61 ASN B O 1
ATOM 3733 N N . VAL B 1 62 ? 24.547 -23.312 -14.938 1 85.19 62 VAL B N 1
ATOM 3734 C CA . VAL B 1 62 ? 24.875 -24.719 -15.102 1 85.19 62 VAL B CA 1
ATOM 3735 C C . VAL B 1 62 ? 25.203 -25.344 -13.75 1 85.19 62 VAL B C 1
ATOM 3737 O O . VAL B 1 62 ? 26.109 -24.891 -13.047 1 85.19 62 VAL B O 1
ATOM 3740 N N . LYS B 1 63 ? 24.359 -26.219 -13.32 1 85.31 63 LYS B N 1
ATOM 3741 C CA . LYS B 1 63 ? 24.656 -27.016 -12.141 1 85.31 63 LYS B CA 1
ATOM 3742 C C . LYS B 1 63 ? 25.328 -28.328 -12.531 1 85.31 63 LYS B C 1
ATOM 3744 O O . LYS B 1 63 ? 24.656 -29.281 -12.945 1 85.31 63 LYS B O 1
ATOM 3749 N N . LEU B 1 64 ? 26.641 -28.469 -12.242 1 91.44 64 LEU B N 1
ATOM 3750 C CA . LEU B 1 64 ? 27.422 -29.547 -12.812 1 91.44 64 LEU B CA 1
ATOM 3751 C C . LEU B 1 64 ? 27.672 -30.641 -11.781 1 91.44 64 LEU B C 1
ATOM 3753 O O . LEU B 1 64 ? 28.016 -30.359 -10.633 1 91.44 64 LEU B O 1
ATOM 3757 N N . THR B 1 65 ? 27.359 -31.828 -12.102 1 89.88 65 THR B N 1
ATOM 3758 C CA . THR B 1 65 ? 27.828 -33.031 -11.43 1 89.88 65 THR B CA 1
ATOM 3759 C C . THR B 1 65 ? 28.781 -33.812 -12.328 1 89.88 65 THR B C 1
ATOM 3761 O O . THR B 1 65 ? 28.406 -34.281 -13.398 1 89.88 65 THR B O 1
ATOM 3764 N N . HIS B 1 66 ? 30.062 -33.938 -11.875 1 91.31 66 HIS B N 1
ATOM 3765 C CA . HIS B 1 66 ? 31.078 -34.625 -12.648 1 91.31 66 HIS B CA 1
ATOM 3766 C C . HIS B 1 66 ? 31.359 -36 -12.07 1 91.31 66 HIS B C 1
ATOM 3768 O O . HIS B 1 66 ? 31.719 -36.156 -10.906 1 91.31 66 HIS B O 1
ATOM 3774 N N . VAL B 1 67 ? 31.141 -36.969 -12.898 1 88.44 67 VAL B N 1
ATOM 3775 C CA . VAL B 1 67 ? 31.328 -38.344 -12.43 1 88.44 67 VAL B CA 1
ATOM 3776 C C . VAL B 1 67 ? 32.188 -39.094 -13.422 1 88.44 67 VAL B C 1
ATOM 3778 O O . VAL B 1 67 ? 32.125 -38.875 -14.633 1 88.44 67 VAL B O 1
ATOM 3781 N N . SER B 1 68 ? 33.031 -39.938 -12.844 1 83.94 68 SER B N 1
ATOM 3782 C CA . SER B 1 68 ? 33.812 -40.844 -13.688 1 83.94 68 SER B CA 1
ATOM 3783 C C . SER B 1 68 ? 32.969 -42.031 -14.148 1 83.94 68 SER B C 1
ATOM 3785 O O . SER B 1 68 ? 31.984 -42.375 -13.516 1 83.94 68 SER B O 1
ATOM 3787 N N . THR B 1 69 ? 33.375 -42.656 -15.258 1 80.38 69 THR B N 1
ATOM 3788 C CA . THR B 1 69 ? 32.625 -43.75 -15.867 1 80.38 69 THR B CA 1
ATOM 3789 C C . THR B 1 69 ? 32.438 -44.906 -14.883 1 80.38 69 THR B C 1
ATOM 3791 O O . THR B 1 69 ? 31.469 -45.656 -14.953 1 80.38 69 THR B O 1
ATOM 3794 N N . SER B 1 70 ? 33.344 -45 -13.984 1 76.75 70 SER B N 1
ATOM 3795 C CA . SER B 1 70 ? 33.344 -46.125 -13.039 1 76.75 70 SER B CA 1
ATOM 3796 C C . SER B 1 70 ? 32.344 -45.875 -11.906 1 76.75 70 SER B C 1
ATOM 3798 O O . SER B 1 70 ? 31.953 -46.812 -11.203 1 76.75 70 SER B O 1
ATOM 3800 N N . GLN B 1 71 ? 31.859 -44.688 -11.773 1 76.94 71 GLN B N 1
ATOM 3801 C CA . GLN B 1 71 ? 31.062 -44.312 -10.609 1 76.94 71 GLN B CA 1
ATOM 3802 C C . GLN B 1 71 ? 29.641 -43.906 -11.016 1 76.94 71 GLN B C 1
ATOM 3804 O O . GLN B 1 71 ? 28.875 -43.406 -10.195 1 76.94 71 GLN B O 1
ATOM 3809 N N . VAL B 1 72 ? 29.297 -44.219 -12.219 1 80.56 72 VAL B N 1
ATOM 3810 C CA . VAL B 1 72 ? 28 -43.75 -12.711 1 80.56 72 VAL B CA 1
ATOM 3811 C C . VAL B 1 72 ? 26.891 -44.656 -12.195 1 80.56 72 VAL B C 1
ATOM 3813 O O . VAL B 1 72 ? 26.984 -45.875 -12.289 1 80.56 72 VAL B O 1
ATOM 3816 N N . ASP B 1 73 ? 25.938 -44.094 -11.484 1 81.5 73 ASP B N 1
ATOM 3817 C CA . ASP B 1 73 ? 24.734 -44.781 -11 1 81.5 73 ASP B CA 1
ATOM 3818 C C . ASP B 1 73 ? 23.5 -44.25 -11.711 1 81.5 73 ASP B C 1
ATOM 3820 O O . ASP B 1 73 ? 23.469 -43.125 -12.188 1 81.5 73 ASP B O 1
ATOM 3824 N N . ALA B 1 74 ? 22.453 -45.125 -11.836 1 81.06 74 ALA B N 1
ATOM 3825 C CA . ALA B 1 74 ? 21.219 -44.812 -12.555 1 81.06 74 ALA B CA 1
ATOM 3826 C C . ALA B 1 74 ? 20.531 -43.594 -11.945 1 81.06 74 ALA B C 1
ATOM 3828 O O . ALA B 1 74 ? 19.828 -42.875 -12.648 1 81.06 74 ALA B O 1
ATOM 3829 N N . SER B 1 75 ? 20.828 -43.406 -10.734 1 81.19 75 SER B N 1
ATOM 3830 C CA . SER B 1 75 ? 20.156 -42.312 -10.039 1 81.19 75 SER B CA 1
ATOM 3831 C C . SER B 1 75 ? 20.594 -40.938 -10.594 1 81.19 75 SER B C 1
ATOM 3833 O O . SER B 1 75 ? 19.828 -39.969 -10.547 1 81.19 75 SER B O 1
ATOM 3835 N N . TYR B 1 76 ? 21.812 -40.875 -11.188 1 84.31 76 TYR B N 1
ATOM 3836 C CA . TYR B 1 76 ? 22.312 -39.625 -11.742 1 84.31 76 TYR B CA 1
ATOM 3837 C C . TYR B 1 76 ? 21.5 -39.188 -12.961 1 84.31 76 TYR B C 1
ATOM 3839 O O . TYR B 1 76 ? 21.25 -38 -13.141 1 84.31 76 TYR B O 1
ATOM 3847 N N . PHE B 1 77 ? 21.047 -40.188 -13.68 1 87.31 77 PHE B N 1
ATOM 3848 C CA . PHE B 1 77 ? 20.359 -39.844 -14.93 1 87.31 77 PHE B CA 1
ATOM 3849 C C . PHE B 1 77 ? 18.969 -39.312 -14.672 1 87.31 77 PHE B C 1
ATOM 3851 O O . PHE B 1 77 ? 18.469 -38.469 -15.438 1 87.31 77 PHE B O 1
ATOM 3858 N N . GLN B 1 78 ? 18.375 -39.656 -13.555 1 78.69 78 GLN B N 1
ATOM 3859 C CA . GLN B 1 78 ? 17.047 -39.156 -13.18 1 78.69 78 GLN B CA 1
ATOM 3860 C C . GLN B 1 78 ? 17.125 -37.719 -12.633 1 78.69 78 GLN B C 1
ATOM 3862 O O . GLN B 1 78 ? 16.188 -36.938 -12.789 1 78.69 78 GLN B O 1
ATOM 3867 N N . ALA B 1 79 ? 18.234 -37.469 -12.141 1 77.62 79 ALA B N 1
ATOM 3868 C CA . ALA B 1 79 ? 18.406 -36.188 -11.438 1 77.62 79 ALA B CA 1
ATOM 3869 C C . ALA B 1 79 ? 18.859 -35.094 -12.398 1 77.62 79 ALA B C 1
ATOM 3871 O O . ALA B 1 79 ? 18.875 -33.906 -12.031 1 77.62 79 ALA B O 1
ATOM 3872 N N . HIS B 1 80 ? 19.281 -35.5 -13.617 1 87.19 80 HIS B N 1
ATOM 3873 C CA . HIS B 1 80 ? 19.844 -34.531 -14.547 1 87.19 80 HIS B CA 1
ATOM 3874 C C . HIS B 1 80 ? 19.125 -34.531 -15.891 1 87.19 80 HIS B C 1
ATOM 3876 O O . HIS B 1 80 ? 18.719 -35.625 -16.359 1 87.19 80 HIS B O 1
ATOM 3882 N N . ARG B 1 81 ? 18.891 -33.344 -16.484 1 84.5 81 ARG B N 1
ATOM 3883 C CA . ARG B 1 81 ? 18.188 -33.25 -17.766 1 84.5 81 ARG B CA 1
ATOM 3884 C C . ARG B 1 81 ? 19.188 -33.281 -18.922 1 84.5 81 ARG B C 1
ATOM 3886 O O . ARG B 1 81 ? 18.828 -33.688 -20.031 1 84.5 81 ARG B O 1
ATOM 3893 N N . LEU B 1 82 ? 20.453 -32.875 -18.641 1 93.69 82 LEU B N 1
ATOM 3894 C CA . LEU B 1 82 ? 21.469 -32.812 -19.672 1 93.69 82 LEU B CA 1
ATOM 3895 C C . LEU B 1 82 ? 22.656 -33.719 -19.328 1 93.69 82 LEU B C 1
ATOM 3897 O O . LEU B 1 82 ? 23.188 -33.656 -18.219 1 93.69 82 LEU B O 1
ATOM 3901 N N . LEU B 1 83 ? 23.016 -34.594 -20.234 1 95.44 83 LEU B N 1
ATOM 3902 C CA . LEU B 1 83 ? 24.219 -35.406 -20.156 1 95.44 83 LEU B CA 1
ATOM 3903 C C . LEU B 1 83 ? 25.297 -34.875 -21.078 1 95.44 83 LEU B C 1
ATOM 3905 O O . LEU B 1 83 ? 25.062 -34.656 -22.281 1 95.44 83 LEU B O 1
ATOM 3909 N N . VAL B 1 84 ? 26.453 -34.531 -20.5 1 95.5 84 VAL B N 1
ATOM 3910 C CA . VAL B 1 84 ? 27.625 -34.156 -21.297 1 95.5 84 VAL B CA 1
ATOM 3911 C C . VAL B 1 84 ? 28.641 -35.312 -21.281 1 95.5 84 VA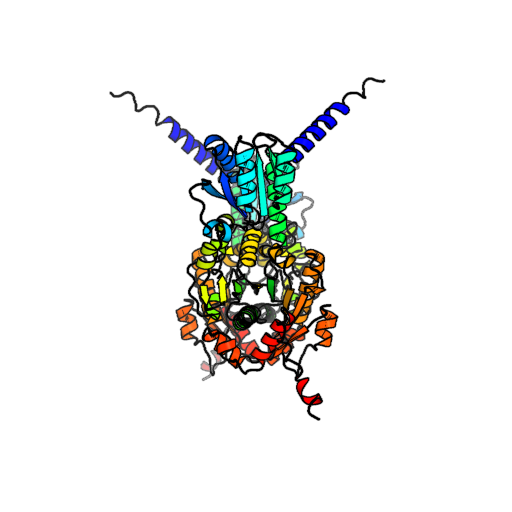L B C 1
ATOM 3913 O O . VAL B 1 84 ? 29.219 -35.625 -20.234 1 95.5 84 VAL B O 1
ATOM 3916 N N . LEU B 1 85 ? 28.859 -35.906 -22.422 1 94.38 85 LEU B N 1
ATOM 3917 C CA . LEU B 1 85 ? 29.766 -37.062 -22.547 1 94.38 85 LEU B CA 1
ATOM 3918 C C . LEU B 1 85 ? 31.094 -36.625 -23.141 1 94.38 85 LEU B C 1
ATOM 3920 O O . LEU B 1 85 ? 31.156 -36.188 -24.297 1 94.38 85 LEU B O 1
ATOM 3924 N N . GLN B 1 86 ? 32.156 -36.75 -22.328 1 93.88 86 GLN B N 1
ATOM 3925 C CA . GLN B 1 86 ? 33.5 -36.562 -22.875 1 93.88 86 GLN B CA 1
ATOM 3926 C C . GLN B 1 86 ? 34.062 -37.875 -23.375 1 93.88 86 GLN B C 1
ATOM 3928 O O . GLN B 1 86 ? 34.312 -38.781 -22.594 1 93.88 86 GLN B O 1
ATOM 3933 N N . LEU B 1 87 ? 34.344 -37.906 -24.641 1 92.62 87 LEU B N 1
ATOM 3934 C CA . LEU B 1 87 ? 34.781 -39.156 -25.25 1 92.62 87 LEU B CA 1
ATOM 3935 C C . LEU B 1 87 ? 36.281 -39.344 -25.109 1 92.62 87 LEU B C 1
ATOM 3937 O O . LEU B 1 87 ? 37.062 -38.375 -25.188 1 92.62 87 LEU B O 1
ATOM 3941 N N . PRO B 1 88 ? 36.719 -40.594 -24.875 1 89.81 88 PRO B N 1
ATOM 3942 C CA . PRO B 1 88 ? 38.156 -40.906 -24.859 1 89.81 88 PRO B CA 1
ATOM 3943 C C . PRO B 1 88 ? 38.781 -40.875 -26.266 1 89.81 88 PRO B C 1
ATOM 3945 O O . PRO B 1 88 ? 38.062 -40.844 -27.266 1 89.81 88 PRO B O 1
ATOM 3948 N N . LYS B 1 89 ? 40.094 -40.906 -26.328 1 88 89 LYS B N 1
ATOM 3949 C CA . LYS B 1 89 ? 40.844 -40.875 -27.578 1 88 89 LYS B CA 1
ATOM 3950 C C . LYS B 1 89 ? 40.656 -42.188 -28.359 1 88 89 LYS B C 1
ATOM 3952 O O . LYS B 1 89 ? 40.594 -42.188 -29.578 1 88 89 LYS B O 1
ATOM 3957 N N . ASP B 1 90 ? 40.438 -43.25 -27.578 1 89.88 90 ASP B N 1
ATOM 3958 C CA . ASP B 1 90 ? 40.25 -44.562 -28.188 1 89.88 90 ASP B CA 1
ATOM 3959 C C . ASP B 1 90 ? 38.906 -44.656 -28.906 1 89.88 90 ASP B C 1
ATOM 3961 O O . ASP B 1 90 ? 37.875 -44.5 -28.281 1 89.88 90 ASP B O 1
ATOM 3965 N N . HIS B 1 91 ? 38.969 -44.875 -30.172 1 90.94 91 HIS B N 1
ATOM 3966 C CA . HIS B 1 91 ? 37.781 -44.875 -31.016 1 90.94 91 HIS B CA 1
ATOM 3967 C C . HIS B 1 91 ? 36.781 -45.938 -30.594 1 90.94 91 HIS B C 1
ATOM 3969 O O . HIS B 1 91 ? 35.594 -45.656 -30.5 1 90.94 91 HIS B O 1
ATOM 3975 N N . GLU B 1 92 ? 37.344 -47.125 -30.359 1 91.06 92 GLU B N 1
ATOM 3976 C CA . GLU B 1 92 ? 36.438 -48.188 -29.984 1 91.06 92 GLU B CA 1
ATOM 3977 C C . GLU B 1 92 ? 35.781 -47.906 -28.641 1 91.06 92 GLU B C 1
ATOM 3979 O O . GLU B 1 92 ? 34.562 -48.156 -28.484 1 91.06 92 GLU B O 1
ATOM 3984 N N . LEU B 1 93 ? 36.5 -47.406 -27.734 1 90.38 93 LEU B N 1
ATOM 3985 C CA . LEU B 1 93 ? 35.969 -47.062 -26.422 1 90.38 93 LEU B CA 1
ATOM 3986 C C . LEU B 1 93 ? 34.938 -45.938 -26.547 1 90.38 93 LEU B C 1
ATOM 3988 O O . LEU B 1 93 ? 33.938 -45.906 -25.828 1 90.38 93 LEU B O 1
ATOM 3992 N N . ALA B 1 94 ? 35.25 -45 -27.391 1 93.69 94 ALA B N 1
ATOM 3993 C CA . ALA B 1 94 ? 34.344 -43.875 -27.609 1 93.69 94 ALA B CA 1
ATOM 3994 C C . ALA B 1 94 ? 32.969 -44.344 -28.125 1 93.69 94 ALA B C 1
ATOM 3996 O O . ALA B 1 94 ? 31.938 -43.906 -27.656 1 93.69 94 ALA B O 1
ATOM 3997 N N . LEU B 1 95 ? 33.031 -45.281 -29.047 1 93.75 95 LEU B N 1
ATOM 3998 C CA . LEU B 1 95 ? 31.812 -45.812 -29.625 1 93.75 95 LEU B CA 1
ATOM 3999 C C . LEU B 1 95 ? 31.016 -46.562 -28.578 1 93.75 95 LEU B C 1
ATOM 4001 O O . LEU B 1 95 ? 29.781 -46.469 -28.516 1 93.75 95 LEU B O 1
ATOM 4005 N N . GLN B 1 96 ? 31.766 -47.281 -27.828 1 92.94 96 GLN B N 1
ATOM 4006 C CA . GLN B 1 96 ? 31.125 -48.031 -26.766 1 92.94 96 GLN B CA 1
ATOM 4007 C C . GLN B 1 96 ? 30.438 -47.094 -25.766 1 92.94 96 GLN B C 1
ATOM 4009 O O . GLN B 1 96 ? 29.328 -47.375 -25.297 1 92.94 96 GLN B O 1
ATOM 4014 N N . MET B 1 97 ? 31.078 -46.062 -25.453 1 92.25 97 MET B N 1
ATOM 4015 C CA . MET B 1 97 ? 30.531 -45.094 -24.516 1 92.25 97 MET B CA 1
ATOM 4016 C C . MET B 1 97 ? 29.25 -44.469 -25.078 1 92.25 97 MET B C 1
ATOM 4018 O O . MET B 1 97 ? 28.266 -44.281 -24.344 1 92.25 97 MET B O 1
ATOM 4022 N N . LEU B 1 98 ? 29.25 -44.062 -26.281 1 94.25 98 LEU B N 1
ATOM 4023 C CA . LEU B 1 98 ? 28.094 -43.469 -26.922 1 94.25 98 LEU B CA 1
ATOM 4024 C C . LEU B 1 98 ? 26.891 -44.406 -26.875 1 94.25 98 LEU B C 1
ATOM 4026 O O . LEU B 1 98 ? 25.781 -44 -26.594 1 94.25 98 LEU B O 1
ATOM 4030 N N . GLU B 1 99 ? 27.172 -45.656 -27.109 1 92.69 99 GLU B N 1
ATOM 4031 C CA . GLU B 1 99 ? 26.109 -46.656 -27.078 1 92.69 99 GLU B CA 1
ATOM 4032 C C . GLU B 1 99 ? 25.594 -46.875 -25.656 1 92.69 99 GLU B C 1
ATOM 4034 O O . GLU B 1 99 ? 24.391 -47 -25.453 1 92.69 99 GLU B O 1
ATOM 4039 N N . SER B 1 100 ? 26.469 -46.875 -24.719 1 91.88 100 SER B N 1
ATOM 4040 C CA . SER B 1 100 ? 26.125 -47.188 -23.328 1 91.88 100 SER B CA 1
ATOM 4041 C C . SER B 1 100 ? 25.281 -46.062 -22.719 1 91.88 100 SER B C 1
ATOM 4043 O O . SER B 1 100 ? 24.438 -46.344 -21.844 1 91.88 100 SER B O 1
ATOM 4045 N N . TYR B 1 101 ? 25.453 -44.844 -23.219 1 92.75 101 TYR B N 1
ATOM 4046 C CA . TYR B 1 101 ? 24.797 -43.719 -22.531 1 92.75 101 TYR B CA 1
ATOM 4047 C C . TYR B 1 101 ? 23.719 -43.125 -23.422 1 92.75 101 TYR B C 1
ATOM 4049 O O . TYR B 1 101 ? 23.188 -42.062 -23.109 1 92.75 101 TYR B O 1
ATOM 4057 N N . ALA B 1 102 ? 23.422 -43.812 -24.469 1 91.88 102 ALA B N 1
ATOM 4058 C CA . ALA B 1 102 ? 22.391 -43.344 -25.375 1 91.88 102 ALA B CA 1
ATOM 4059 C C . ALA B 1 102 ? 21.031 -43.312 -24.688 1 91.88 102 ALA B C 1
ATOM 4061 O O . ALA B 1 102 ? 20.594 -44.312 -24.109 1 91.88 102 ALA B O 1
ATOM 4062 N N . GLY B 1 103 ? 20.359 -42.125 -24.688 1 88.75 103 GLY B N 1
ATOM 4063 C CA . GLY B 1 103 ? 19 -42 -24.203 1 88.75 103 GLY B CA 1
ATOM 4064 C C . GLY B 1 103 ? 18.906 -41.969 -22.688 1 88.75 103 GLY B C 1
ATOM 4065 O O . GLY B 1 103 ? 17.797 -42.031 -22.125 1 88.75 103 GLY B O 1
ATOM 4066 N N . LYS B 1 104 ? 19.969 -41.844 -22.016 1 89.81 104 LYS B N 1
ATOM 4067 C CA . LYS B 1 104 ? 19.938 -41.906 -20.547 1 89.81 104 LYS B CA 1
ATOM 4068 C C . LYS B 1 104 ? 19.422 -40.594 -19.969 1 89.81 104 LYS B C 1
ATOM 4070 O O . LYS B 1 104 ? 18.812 -40.594 -18.906 1 89.81 104 LYS B O 1
ATOM 4075 N N . CYS B 1 105 ? 19.703 -39.531 -20.625 1 90.5 105 CYS B N 1
ATOM 4076 C CA . CYS B 1 105 ? 19.172 -38.219 -20.266 1 90.5 105 CYS B CA 1
ATOM 4077 C C . CYS B 1 105 ? 18.344 -37.656 -21.406 1 90.5 105 CYS B C 1
ATOM 4079 O O . CYS B 1 105 ? 18.484 -38.062 -22.547 1 90.5 105 CYS B O 1
ATOM 4081 N N . GLU B 1 106 ?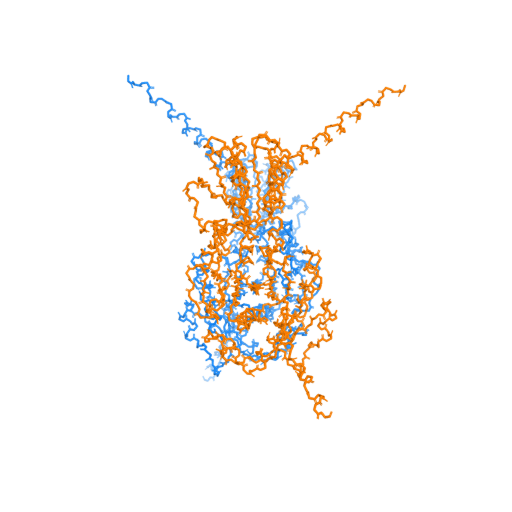 17.438 -36.656 -21.047 1 88.12 106 GLU B N 1
ATOM 4082 C CA . GLU B 1 106 ? 16.578 -36 -22.047 1 88.12 106 GLU B CA 1
ATOM 4083 C C . GLU B 1 106 ? 17.422 -35.344 -23.125 1 88.12 106 GLU B C 1
ATOM 4085 O O . GLU B 1 106 ? 17.062 -35.406 -24.312 1 88.12 106 GLU B O 1
ATOM 4090 N N . TYR B 1 107 ? 18.422 -34.719 -22.75 1 92.81 107 TYR B N 1
ATOM 4091 C CA . TYR B 1 107 ? 19.344 -34.062 -23.672 1 92.81 107 TYR B CA 1
ATOM 4092 C C . TYR B 1 107 ? 20.766 -34.594 -23.484 1 92.81 107 TYR B C 1
ATOM 4094 O O . TYR B 1 107 ? 21.172 -34.969 -22.391 1 92.81 107 TYR B O 1
ATOM 4102 N N . MET B 1 108 ? 21.547 -34.688 -24.625 1 95 108 MET B N 1
ATOM 4103 C CA . MET B 1 108 ? 22.938 -35.156 -24.578 1 95 108 MET B CA 1
ATOM 4104 C C . MET B 1 108 ? 23.828 -34.312 -25.469 1 95 108 MET B C 1
ATOM 4106 O O . MET B 1 108 ? 23.469 -33.969 -26.594 1 95 108 MET B O 1
ATOM 4110 N N . LEU B 1 109 ? 24.906 -33.875 -24.875 1 95.31 109 LEU B N 1
ATOM 4111 C CA . LEU B 1 109 ? 25.984 -33.25 -25.609 1 95.31 109 LEU B CA 1
ATOM 4112 C C . LEU B 1 109 ? 27.234 -34.125 -25.578 1 95.31 109 LEU B C 1
ATOM 4114 O O . LEU B 1 109 ? 27.562 -34.688 -24.531 1 95.31 109 LEU B O 1
ATOM 4118 N N . VAL B 1 110 ? 27.875 -34.25 -26.719 1 95.38 110 VAL B N 1
ATOM 4119 C CA . VAL B 1 110 ? 29.062 -35.062 -26.781 1 95.38 110 VAL B CA 1
ATOM 4120 C C . VAL B 1 110 ? 30.281 -34.188 -27.109 1 95.38 110 VAL B C 1
ATOM 4122 O O . VAL B 1 110 ? 30.219 -33.344 -28 1 95.38 110 VAL B O 1
ATOM 4125 N N . VAL B 1 111 ? 31.344 -34.406 -26.328 1 93.81 111 VAL B N 1
ATOM 4126 C CA . VAL B 1 111 ? 32.562 -33.656 -26.531 1 93.81 111 VAL B CA 1
ATOM 4127 C C . VAL B 1 111 ? 33.719 -34.594 -26.812 1 93.81 111 VAL B C 1
ATOM 4129 O O . VAL B 1 111 ? 34.031 -35.5 -26 1 93.81 111 VAL B O 1
ATOM 4132 N N . GLY B 1 112 ? 34.344 -34.469 -27.938 1 91.25 112 GLY B N 1
ATOM 4133 C CA . GLY B 1 112 ? 35.531 -35.219 -28.312 1 91.25 112 GLY B CA 1
ATOM 4134 C C . GLY B 1 112 ? 36.781 -34.344 -28.406 1 91.25 112 GLY B C 1
ATOM 4135 O O . GLY B 1 112 ? 36.688 -33.125 -28.375 1 91.25 112 GLY B O 1
ATOM 4136 N N . GLU B 1 113 ? 37.906 -35.031 -28.406 1 85.62 113 GLU B N 1
ATOM 4137 C CA . GLU B 1 113 ? 39.156 -34.281 -28.531 1 85.62 113 GLU B CA 1
ATOM 4138 C C . GLU B 1 113 ? 39.188 -33.469 -29.828 1 85.62 113 GLU B C 1
ATOM 4140 O O . GLU B 1 113 ? 39.5 -32.281 -29.812 1 85.62 113 GLU B O 1
ATOM 4145 N N . HIS B 1 114 ? 38.844 -34.125 -30.922 1 82.56 114 HIS B N 1
ATOM 4146 C CA . HIS B 1 114 ? 38.75 -33.5 -32.25 1 82.56 114 HIS B CA 1
ATOM 4147 C C . HIS B 1 114 ? 37.406 -33.812 -32.906 1 82.56 114 HIS B C 1
ATOM 4149 O O . HIS B 1 114 ? 36.688 -34.688 -32.438 1 82.56 114 HIS B O 1
ATOM 4155 N N . PHE B 1 115 ? 37.125 -33 -33.875 1 84.62 115 PHE B N 1
ATOM 4156 C CA . PHE B 1 115 ? 35.938 -33.312 -34.656 1 84.62 115 PHE B CA 1
ATOM 4157 C C . PHE B 1 115 ? 36.125 -34.562 -35.469 1 84.62 115 PHE B C 1
ATOM 4159 O O . PHE B 1 115 ? 37.125 -34.75 -36.156 1 84.62 115 PHE B O 1
ATOM 4166 N N . SER B 1 116 ? 35.344 -35.531 -35.312 1 88.44 116 SER B N 1
ATOM 4167 C CA . SER B 1 116 ? 35.312 -36.781 -36.031 1 88.44 116 SER B CA 1
ATOM 4168 C C . SER B 1 116 ? 33.938 -37.031 -36.656 1 88.44 116 SER B C 1
ATOM 4170 O O . SER B 1 116 ? 32.938 -37.219 -35.906 1 88.44 116 SER B O 1
ATOM 4172 N N . PRO B 1 117 ? 33.875 -36.969 -37.938 1 89.94 117 PRO B N 1
ATOM 4173 C CA . PRO B 1 117 ? 32.594 -37.188 -38.594 1 89.94 117 PRO B CA 1
ATOM 4174 C C . PRO B 1 117 ? 31.922 -38.5 -38.156 1 89.94 117 PRO B C 1
ATOM 4176 O O . PRO B 1 117 ? 30.703 -38.531 -38 1 89.94 117 PRO B O 1
ATOM 4179 N N . GLU B 1 118 ? 32.75 -39.469 -38.094 1 91.5 118 GLU B N 1
ATOM 4180 C CA . GLU B 1 118 ? 32.219 -40.781 -37.719 1 91.5 118 GLU B CA 1
ATOM 4181 C C . GLU B 1 118 ? 31.641 -40.75 -36.281 1 91.5 118 GLU B C 1
ATOM 4183 O O . GLU B 1 118 ? 30.531 -41.219 -36.062 1 91.5 118 GLU B O 1
ATOM 4188 N N . LEU B 1 119 ? 32.438 -40.219 -35.406 1 92.94 119 LEU B N 1
ATOM 4189 C CA . LEU B 1 119 ? 31.953 -40.156 -34.031 1 92.94 119 LEU B CA 1
ATOM 4190 C C . LEU B 1 119 ? 30.75 -39.219 -33.938 1 92.94 119 LEU B C 1
ATOM 4192 O O . LEU B 1 119 ? 29.844 -39.438 -33.125 1 92.94 119 LEU B O 1
ATOM 4196 N N . MET B 1 120 ? 30.75 -38.156 -34.719 1 93 120 MET B N 1
ATOM 4197 C CA . MET B 1 120 ? 29.625 -37.25 -34.75 1 93 120 MET B CA 1
ATOM 4198 C C . MET B 1 120 ? 28.359 -37.969 -35.188 1 93 120 MET B C 1
ATOM 4200 O O . MET B 1 120 ? 27.297 -37.844 -34.594 1 93 120 MET B O 1
ATOM 4204 N N . ARG B 1 121 ? 28.516 -38.688 -36.281 1 92.44 121 ARG B N 1
ATOM 4205 C CA . ARG B 1 121 ? 27.375 -39.438 -36.781 1 92.44 121 ARG B CA 1
ATOM 4206 C C . ARG B 1 121 ? 26.812 -40.406 -35.75 1 92.44 121 ARG B C 1
ATOM 4208 O O . ARG B 1 121 ? 25.609 -40.5 -35.531 1 92.44 121 ARG B O 1
ATOM 4215 N N . GLU B 1 122 ? 27.688 -41.125 -35.125 1 93.19 122 GLU B N 1
ATOM 4216 C CA . GLU B 1 122 ? 27.266 -42.062 -34.094 1 93.19 122 GLU B CA 1
ATOM 4217 C C . GLU B 1 122 ? 26.656 -41.344 -32.906 1 93.19 122 GLU B C 1
ATOM 4219 O O . GLU B 1 122 ? 25.688 -41.844 -32.312 1 93.19 122 GLU B O 1
ATOM 4224 N N . ALA B 1 123 ? 27.219 -40.219 -32.531 1 94.62 123 ALA B N 1
ATOM 4225 C CA . ALA B 1 123 ? 26.688 -39.406 -31.438 1 94.62 123 ALA B CA 1
ATOM 4226 C C . ALA B 1 123 ? 25.25 -38.969 -31.734 1 94.62 123 ALA B C 1
ATOM 4228 O O . ALA B 1 123 ? 24.375 -39.062 -30.875 1 94.62 123 ALA B O 1
ATOM 4229 N N . MET B 1 124 ? 25.016 -38.531 -32.938 1 92.5 124 MET B N 1
ATOM 4230 C CA . MET B 1 124 ? 23.688 -38.062 -33.344 1 92.5 124 MET B CA 1
ATOM 4231 C C . MET B 1 124 ? 22.688 -39.219 -33.344 1 92.5 124 MET B C 1
ATOM 4233 O O . MET B 1 124 ? 21.531 -39.062 -32.938 1 92.5 124 MET B O 1
ATOM 4237 N N . LYS B 1 125 ? 23.203 -40.375 -33.812 1 91.75 125 LYS B N 1
ATOM 4238 C CA . LYS B 1 125 ? 22.359 -41.562 -33.781 1 91.75 125 LYS B CA 1
ATOM 4239 C C . LYS B 1 125 ? 21.984 -41.906 -32.344 1 91.75 125 LYS B C 1
ATOM 4241 O O . LYS B 1 125 ? 20.875 -42.406 -32.094 1 91.75 125 LYS B O 1
ATOM 4246 N N . ALA B 1 126 ? 22.875 -41.625 -31.453 1 91.12 126 ALA B N 1
ATOM 4247 C CA . ALA B 1 126 ? 22.656 -41.938 -30.031 1 91.12 126 ALA B CA 1
ATOM 4248 C C . ALA B 1 126 ? 21.781 -40.875 -29.375 1 91.12 126 ALA B C 1
ATOM 4250 O O . ALA B 1 126 ? 21.453 -40.969 -28.188 1 91.12 126 ALA B O 1
ATOM 4251 N N . GLY B 1 127 ? 21.375 -39.812 -30.172 1 91 127 GLY B N 1
ATOM 4252 C CA . GLY B 1 127 ? 20.438 -38.844 -29.672 1 91 127 GLY B CA 1
ATOM 4253 C C . GLY B 1 127 ? 21.109 -37.562 -29.188 1 91 127 GLY B C 1
ATOM 4254 O O . GLY B 1 127 ? 20.516 -36.781 -28.469 1 91 127 GLY B O 1
ATOM 4255 N N . ALA B 1 128 ? 22.391 -37.375 -29.453 1 94.44 128 ALA B N 1
ATOM 4256 C CA . ALA B 1 128 ? 23.109 -36.156 -29.031 1 94.44 128 ALA B CA 1
ATOM 4257 C C . ALA B 1 128 ? 22.594 -34.938 -29.781 1 94.44 128 ALA B C 1
ATOM 4259 O O . ALA B 1 128 ? 22.281 -35 -30.969 1 94.44 128 ALA B O 1
ATOM 4260 N N . ARG B 1 129 ? 22.375 -33.844 -29.047 1 91.75 129 ARG B N 1
ATOM 4261 C CA . ARG B 1 129 ? 21.953 -32.594 -29.641 1 91.75 129 ARG B CA 1
ATOM 4262 C C . ARG B 1 129 ? 23.078 -31.953 -30.438 1 91.75 129 ARG B C 1
ATOM 4264 O O . ARG B 1 129 ? 22.828 -31.234 -31.406 1 91.75 129 ARG B O 1
ATOM 4271 N N . ASP B 1 130 ? 24.344 -32.219 -29.938 1 91.44 130 ASP B N 1
ATOM 4272 C CA . ASP B 1 130 ? 25.5 -31.656 -30.625 1 91.44 130 ASP B CA 1
ATOM 4273 C C . ASP B 1 130 ? 26.766 -32.438 -30.297 1 91.44 130 ASP B C 1
ATOM 4275 O O . ASP B 1 130 ? 26.797 -33.219 -29.328 1 91.44 130 ASP B O 1
ATOM 4279 N N . TYR B 1 131 ? 27.766 -32.375 -31.203 1 93.75 131 TYR B N 1
ATOM 4280 C CA . TYR B 1 131 ? 29.109 -32.906 -31.031 1 93.75 131 TYR B CA 1
ATOM 4281 C C . TYR B 1 131 ? 30.156 -31.781 -31.156 1 93.75 131 TYR B C 1
ATOM 4283 O O . TYR B 1 131 ? 30.234 -31.109 -32.188 1 93.75 131 TYR B O 1
ATOM 4291 N N . LEU B 1 132 ? 30.859 -31.594 -30.062 1 91.94 132 LEU B N 1
ATOM 4292 C CA . LEU B 1 132 ? 31.766 -30.453 -30.016 1 91.94 132 LEU B CA 1
ATOM 4293 C C . LEU B 1 132 ? 33.188 -30.906 -29.766 1 91.94 132 LEU B C 1
ATOM 4295 O O . LEU B 1 132 ? 33.438 -31.875 -29.047 1 91.94 132 LEU B O 1
ATOM 4299 N N . PRO B 1 133 ? 34.156 -30.203 -30.359 1 89.94 133 PRO B N 1
ATOM 4300 C CA . PRO B 1 133 ? 35.531 -30.453 -30 1 89.94 133 PRO B CA 1
ATOM 4301 C C . PRO B 1 133 ? 35.938 -29.797 -28.672 1 89.94 133 PRO B C 1
ATOM 4303 O O . PRO B 1 133 ? 35.531 -28.672 -28.391 1 89.94 133 PRO B O 1
ATOM 4306 N N . LEU B 1 134 ? 36.688 -30.578 -27.844 1 87.94 134 LEU B N 1
ATOM 4307 C CA . LEU B 1 134 ? 37.094 -30.109 -26.516 1 87.94 134 LEU B CA 1
ATOM 4308 C C . LEU B 1 134 ? 37.906 -28.812 -26.641 1 87.94 134 LEU B C 1
ATOM 4310 O O . LEU B 1 134 ? 37.719 -27.891 -25.844 1 87.94 134 LEU B O 1
ATOM 4314 N N . TYR B 1 135 ? 38.75 -28.734 -27.578 1 82.25 135 TYR B N 1
ATOM 4315 C CA . TYR B 1 135 ? 39.625 -27.578 -27.719 1 82.25 135 TYR B CA 1
ATOM 4316 C C . TYR B 1 135 ? 39.094 -26.594 -28.75 1 82.25 135 TYR B C 1
ATOM 4318 O O . TYR B 1 135 ? 39.812 -25.766 -29.266 1 82.25 135 TYR B O 1
ATOM 4326 N N . GLY B 1 136 ? 37.781 -26.672 -29 1 79.69 136 GLY B N 1
ATOM 4327 C CA . GLY B 1 136 ? 37.125 -25.719 -29.875 1 79.69 136 GLY B CA 1
ATOM 4328 C C . GLY B 1 136 ? 36.812 -24.406 -29.188 1 79.69 136 GLY B C 1
ATOM 4329 O O . GLY B 1 136 ? 37.25 -24.156 -28.062 1 79.69 136 GLY B O 1
ATOM 4330 N N . ALA B 1 137 ? 36.125 -23.516 -29.938 1 74.12 137 ALA B N 1
ATOM 4331 C CA . ALA B 1 137 ? 35.75 -22.203 -29.406 1 74.12 137 ALA B CA 1
ATOM 4332 C C . ALA B 1 137 ? 34.781 -22.344 -28.25 1 74.12 137 ALA B C 1
ATOM 4334 O O . ALA B 1 137 ? 33.781 -23.094 -28.344 1 74.12 137 ALA B O 1
ATOM 4335 N N . LYS B 1 138 ? 35.094 -21.797 -27.109 1 82.38 138 LYS B N 1
ATOM 4336 C CA . LYS B 1 138 ? 34.219 -21.75 -25.938 1 82.38 138 LYS B CA 1
ATOM 4337 C C . LYS B 1 138 ? 32.812 -21.281 -26.312 1 82.38 138 LYS B C 1
ATOM 4339 O O . LYS B 1 138 ? 31.828 -21.75 -25.734 1 82.38 138 LYS B O 1
ATOM 4344 N N . GLU B 1 139 ? 32.812 -20.531 -27.344 1 83.56 139 GLU B N 1
ATOM 4345 C CA . GLU B 1 139 ? 31.547 -19.969 -27.797 1 83.56 139 GLU B CA 1
ATOM 4346 C C . GLU B 1 139 ? 30.625 -21.062 -28.312 1 83.56 139 GLU B C 1
ATOM 4348 O O . GLU B 1 139 ? 29.406 -20.984 -28.141 1 83.56 139 GLU B O 1
ATOM 4353 N N . GLU B 1 140 ? 31.219 -22.078 -28.906 1 86.81 140 GLU B N 1
ATOM 4354 C CA . GLU B 1 140 ? 30.406 -23.172 -29.453 1 86.81 140 GLU B CA 1
ATOM 4355 C C . GLU B 1 140 ? 29.766 -23.984 -28.328 1 86.81 140 GLU B C 1
ATOM 4357 O O . GLU B 1 140 ? 28.609 -24.375 -28.438 1 86.81 140 GLU B O 1
ATOM 4362 N N . LEU B 1 141 ? 30.484 -24.219 -27.281 1 88.5 141 LEU B N 1
ATOM 4363 C CA . LEU B 1 141 ? 29.953 -24.922 -26.125 1 88.5 141 LEU B CA 1
ATOM 4364 C C . LEU B 1 141 ? 28.828 -24.125 -25.484 1 88.5 141 LEU B C 1
ATOM 4366 O O . LEU B 1 141 ? 27.781 -24.688 -25.156 1 88.5 141 LEU B O 1
ATOM 4370 N N . PHE B 1 142 ? 29.047 -22.859 -25.391 1 86.62 142 PHE B N 1
ATOM 4371 C CA . PHE B 1 142 ? 28.031 -22 -24.797 1 86.62 142 PHE B CA 1
ATOM 4372 C C . PHE B 1 142 ? 26.75 -22.016 -25.625 1 86.62 142 PHE B C 1
ATOM 4374 O O . PHE B 1 142 ? 25.656 -22.109 -25.078 1 86.62 142 PHE B O 1
ATOM 4381 N N . LYS B 1 143 ? 26.953 -21.906 -26.844 1 86.38 143 LYS B N 1
ATOM 4382 C CA . LYS B 1 143 ? 25.797 -21.922 -27.734 1 86.38 143 LYS B CA 1
ATOM 4383 C C . LYS B 1 143 ? 25.016 -23.219 -27.594 1 86.38 143 LYS B C 1
ATOM 4385 O O . LYS B 1 143 ? 23.781 -23.203 -27.516 1 86.38 143 LYS B O 1
ATOM 4390 N N . ALA B 1 144 ? 25.672 -24.344 -27.562 1 91.5 144 ALA B N 1
ATOM 4391 C CA . ALA B 1 144 ? 25.016 -25.641 -27.406 1 91.5 144 ALA B CA 1
ATOM 4392 C C . ALA B 1 144 ? 24.281 -25.734 -26.078 1 91.5 144 ALA B C 1
ATOM 4394 O O . ALA B 1 144 ? 23.141 -26.203 -26.016 1 91.5 144 ALA B O 1
ATOM 4395 N N . LEU B 1 145 ? 24.859 -25.219 -25.031 1 91.25 145 LEU B N 1
ATOM 4396 C CA . LEU B 1 145 ? 24.234 -25.219 -23.719 1 91.25 145 LEU B CA 1
ATOM 4397 C C . LEU B 1 145 ? 23 -24.312 -23.703 1 91.25 145 LEU B C 1
ATOM 4399 O O . LEU B 1 145 ? 21.969 -24.672 -23.141 1 91.25 145 LEU B O 1
ATOM 4403 N N . PHE B 1 146 ? 23.109 -23.234 -24.312 1 84.44 146 PHE B N 1
ATOM 4404 C CA . PHE B 1 146 ? 22 -22.297 -24.391 1 84.44 146 PHE B CA 1
ATOM 4405 C C . PHE B 1 146 ? 20.828 -22.922 -25.141 1 84.44 146 PHE B C 1
ATOM 4407 O O . PHE B 1 146 ? 19.672 -22.781 -24.734 1 84.44 146 PHE B O 1
ATOM 4414 N N . ASP B 1 147 ? 21.141 -23.609 -26.219 1 86.25 147 ASP B N 1
ATOM 4415 C CA . ASP B 1 147 ? 20.094 -24.281 -27 1 86.25 147 ASP B CA 1
ATOM 4416 C C . ASP B 1 147 ? 19.375 -25.328 -26.156 1 86.25 147 ASP B C 1
ATOM 4418 O O . ASP B 1 147 ? 18.141 -25.438 -26.219 1 86.25 147 ASP B O 1
ATOM 4422 N N . VAL B 1 148 ? 20.078 -26.094 -25.422 1 88.44 148 VAL B N 1
ATOM 4423 C CA . VAL B 1 148 ? 19.484 -27.094 -24.562 1 88.44 148 VAL B CA 1
ATOM 4424 C C . VAL B 1 148 ? 18.641 -26.406 -23.484 1 88.44 148 VAL B C 1
ATOM 4426 O O . VAL B 1 148 ? 17.5 -26.812 -23.219 1 88.44 148 VAL B O 1
ATOM 4429 N N . ALA B 1 149 ? 19.219 -25.375 -22.875 1 81.69 149 ALA B N 1
ATOM 4430 C CA . ALA B 1 149 ? 18.5 -24.656 -21.828 1 81.69 149 ALA B CA 1
ATOM 4431 C C . ALA B 1 149 ? 17.203 -24.047 -22.359 1 81.69 149 ALA B C 1
ATOM 4433 O O . ALA B 1 149 ? 16.188 -24.062 -21.688 1 81.69 149 ALA B O 1
ATOM 4434 N N . ASP B 1 150 ? 17.297 -23.547 -23.5 1 75.5 150 ASP B N 1
ATOM 4435 C CA . ASP B 1 150 ? 16.125 -22.984 -24.141 1 75.5 150 ASP B CA 1
ATOM 4436 C C . ASP B 1 150 ? 15.062 -24.047 -24.375 1 75.5 150 ASP B C 1
ATOM 4438 O O . ASP B 1 150 ? 13.875 -23.812 -24.156 1 75.5 150 ASP B O 1
ATOM 4442 N N . ALA B 1 151 ? 15.508 -25.188 -24.859 1 76.88 151 ALA B N 1
ATOM 4443 C CA . ALA B 1 151 ? 14.586 -26.312 -25.062 1 76.88 151 ALA B CA 1
ATOM 4444 C C . ALA B 1 151 ? 13.969 -26.766 -23.734 1 76.88 151 ALA B C 1
ATOM 4446 O O . ALA B 1 151 ? 12.773 -27.047 -23.672 1 76.88 151 ALA B O 1
ATOM 4447 N N . VAL B 1 152 ? 14.773 -26.844 -22.734 1 73.25 152 VAL B N 1
ATOM 4448 C CA . VAL B 1 152 ? 14.289 -27.219 -21.422 1 73.25 152 VAL B CA 1
ATOM 4449 C C . VAL B 1 152 ? 13.266 -26.188 -20.938 1 73.25 152 VAL B C 1
ATOM 4451 O O . VAL B 1 152 ? 12.219 -26.547 -20.391 1 73.25 152 VAL B O 1
ATOM 4454 N N . ALA B 1 153 ? 13.68 -25 -21.125 1 65.56 153 ALA B N 1
ATOM 4455 C CA . ALA B 1 153 ? 12.781 -23.906 -20.719 1 65.56 153 ALA B CA 1
ATOM 4456 C C . ALA B 1 153 ? 11.43 -24.031 -21.422 1 65.56 153 ALA B C 1
ATOM 4458 O O . ALA B 1 153 ? 10.383 -23.859 -20.797 1 65.56 153 ALA B O 1
ATOM 4459 N N . LYS B 1 154 ? 11.633 -24.25 -22.641 1 61.62 154 LYS B N 1
ATOM 4460 C CA . LYS B 1 154 ? 10.43 -24.375 -23.453 1 61.62 154 LYS B CA 1
ATOM 4461 C C . LYS B 1 154 ? 9.617 -25.609 -23.062 1 61.62 154 LYS B C 1
ATOM 4463 O O . LYS B 1 154 ? 8.391 -25.578 -23.094 1 61.62 154 LYS B O 1
ATOM 4468 N N . ALA B 1 155 ? 10.461 -26.656 -22.844 1 59.44 155 ALA B N 1
ATOM 4469 C CA . ALA B 1 155 ? 9.797 -27.891 -22.453 1 59.44 155 ALA B CA 1
ATOM 4470 C C . ALA B 1 155 ? 9.234 -27.797 -21.031 1 59.44 155 ALA B C 1
ATOM 4472 O O . ALA B 1 155 ? 8.289 -28.516 -20.688 1 59.44 155 ALA B O 1
ATOM 4473 N N . THR B 1 156 ? 10.078 -27.188 -20.266 1 57.22 156 THR B N 1
ATOM 4474 C CA . THR B 1 156 ? 9.594 -27.047 -18.906 1 57.22 156 THR B CA 1
ATOM 4475 C C . THR B 1 156 ? 8.398 -26.094 -18.859 1 57.22 156 THR B C 1
ATOM 4477 O O . THR B 1 156 ? 8.531 -24.906 -19.172 1 57.22 156 THR B O 1
ATOM 4480 N N . ALA B 1 157 ? 7.328 -26.594 -19.031 1 65.88 157 ALA B N 1
ATOM 4481 C CA . ALA B 1 157 ? 6.109 -25.797 -18.938 1 65.88 157 ALA B CA 1
ATOM 4482 C C . ALA B 1 157 ? 6.039 -25.047 -17.609 1 65.88 157 ALA B C 1
ATOM 4484 O O . ALA B 1 157 ? 6.016 -25.672 -16.547 1 65.88 157 ALA B O 1
ATOM 4485 N N . LEU B 1 158 ? 6.613 -23.797 -17.547 1 81.88 158 LEU B N 1
ATOM 4486 C CA . LEU B 1 158 ? 6.504 -23 -16.328 1 81.88 158 LEU B CA 1
ATOM 4487 C C . LEU B 1 158 ? 5.043 -22.766 -15.961 1 81.88 158 LEU B C 1
ATOM 4489 O O . LEU B 1 158 ? 4.199 -22.562 -16.828 1 81.88 158 LEU B O 1
ATOM 4493 N N . ALA B 1 159 ? 4.82 -23.047 -14.664 1 91.81 159 ALA B N 1
ATOM 4494 C CA . ALA B 1 159 ? 3.469 -22.828 -14.156 1 91.81 159 ALA B CA 1
ATOM 4495 C C . ALA B 1 159 ? 2.969 -21.422 -14.5 1 91.81 159 ALA B C 1
ATOM 4497 O O . ALA B 1 159 ? 3.74 -20.469 -14.484 1 91.81 159 ALA B O 1
ATOM 4498 N N . PRO B 1 160 ? 1.729 -21.375 -14.844 1 94.06 160 PRO B N 1
ATOM 4499 C CA . PRO B 1 160 ? 1.167 -20.031 -14.984 1 94.06 160 PRO B CA 1
ATOM 4500 C C . PRO B 1 160 ? 1.17 -19.25 -13.68 1 94.06 160 PRO B C 1
ATOM 4502 O O . PRO B 1 160 ? 1.075 -19.828 -12.602 1 94.06 160 PRO B O 1
ATOM 4505 N N . THR B 1 161 ? 1.335 -17.953 -13.82 1 97.38 161 THR B N 1
ATOM 4506 C CA . THR B 1 161 ? 1.3 -17.047 -12.672 1 97.38 161 THR B CA 1
ATOM 4507 C C . THR B 1 161 ? 0.029 -16.203 -12.695 1 97.38 161 THR B C 1
ATOM 4509 O O . THR B 1 161 ? -0.24 -15.492 -13.664 1 97.38 161 THR B O 1
ATOM 4512 N N . PHE B 1 162 ? -0.764 -16.297 -11.633 1 98.69 162 PHE B N 1
ATOM 4513 C CA . PHE B 1 162 ? -1.971 -15.5 -11.453 1 98.69 162 PHE B CA 1
ATOM 4514 C C . PHE B 1 162 ? -1.782 -14.469 -10.352 1 98.69 162 PHE B C 1
ATOM 4516 O O . PHE B 1 162 ? -1.593 -14.828 -9.188 1 98.69 162 PHE B O 1
ATOM 4523 N N . VAL B 1 163 ? -1.809 -13.234 -10.75 1 98.81 163 VAL B N 1
ATOM 4524 C CA . VAL B 1 163 ? -1.657 -12.156 -9.781 1 98.81 163 VAL B CA 1
ATOM 4525 C C . VAL B 1 163 ? -3.033 -11.641 -9.367 1 98.81 163 VAL B C 1
ATOM 4527 O O . VAL B 1 163 ? -3.883 -11.359 -10.211 1 98.81 163 VAL B O 1
ATOM 4530 N N . VAL B 1 164 ? -3.287 -11.625 -8.086 1 98.88 164 VAL B N 1
ATOM 4531 C CA . VAL B 1 164 ? -4.48 -10.977 -7.551 1 98.88 164 VAL B CA 1
ATOM 4532 C C . VAL B 1 164 ? -4.125 -9.586 -7.016 1 98.88 164 VAL B C 1
ATOM 4534 O O . VAL B 1 164 ? -3.428 -9.469 -6.004 1 98.88 164 VAL B O 1
ATOM 4537 N N . LEU B 1 165 ? -4.605 -8.602 -7.688 1 98.38 165 LEU B N 1
ATOM 4538 C CA . LEU B 1 165 ? -4.203 -7.215 -7.484 1 98.38 165 LEU B CA 1
ATOM 4539 C C . LEU B 1 165 ? -5.387 -6.371 -7.02 1 98.38 165 LEU B C 1
ATOM 4541 O O . LEU B 1 165 ? -6.477 -6.453 -7.59 1 98.38 165 LEU B O 1
ATOM 4545 N N . ASN B 1 166 ? -5.125 -5.602 -5.969 1 96.44 166 ASN B N 1
ATOM 4546 C CA . ASN B 1 166 ? -6.184 -4.707 -5.508 1 96.44 166 ASN B CA 1
ATOM 4547 C C . ASN B 1 166 ? -6.219 -3.416 -6.324 1 96.44 166 ASN B C 1
ATOM 4549 O O . ASN B 1 166 ? -5.172 -2.85 -6.641 1 96.44 166 ASN B O 1
ATOM 4553 N N . SER B 1 167 ? -7.43 -3.012 -6.664 1 94.25 167 SER B N 1
ATOM 4554 C CA . SER B 1 167 ? -7.582 -1.672 -7.223 1 94.25 167 SER B CA 1
ATOM 4555 C C . SER B 1 167 ? -7.559 -0.612 -6.125 1 94.25 167 SER B C 1
ATOM 4557 O O . SER B 1 167 ? -7.082 0.504 -6.344 1 94.25 167 SER B O 1
ATOM 4559 N N . LYS B 1 168 ? -8.117 -0.968 -5.074 1 91.56 168 LYS B N 1
ATOM 4560 C CA . LYS B 1 168 ? -8.234 -0.135 -3.883 1 91.56 168 LYS B CA 1
ATOM 4561 C C . LYS B 1 168 ? -8.133 -0.976 -2.613 1 91.56 168 LYS B C 1
ATOM 4563 O O . LYS B 1 168 ? -8.539 -2.137 -2.596 1 91.56 168 LYS B O 1
ATOM 4568 N N . GLY B 1 169 ? -7.559 -0.339 -1.596 1 89.25 169 GLY B N 1
ATOM 4569 C CA . GLY B 1 169 ? -7.473 -1.066 -0.339 1 89.25 169 GLY B CA 1
ATOM 4570 C C . GLY B 1 169 ? -8.82 -1.558 0.159 1 89.25 169 GLY B C 1
ATOM 4571 O O . GLY B 1 169 ? -9.812 -0.84 0.075 1 89.25 169 GLY B O 1
ATOM 4572 N N . GLY B 1 170 ? -8.828 -2.828 0.562 1 89.44 170 GLY B N 1
ATOM 4573 C CA . GLY B 1 170 ? -10.016 -3.363 1.211 1 89.44 170 GLY B CA 1
ATOM 4574 C C . GLY B 1 170 ? -10.961 -4.055 0.248 1 89.44 170 GLY B C 1
ATOM 4575 O O . GLY B 1 170 ? -12.031 -4.523 0.647 1 89.44 170 GLY B O 1
ATOM 4576 N N . CYS B 1 171 ? -10.57 -4.242 -0.937 1 94.44 171 CYS B N 1
ATOM 4577 C CA . CYS B 1 171 ? -11.477 -4.801 -1.938 1 94.44 171 CYS B CA 1
ATOM 4578 C C . CYS B 1 171 ? -11.516 -6.32 -1.845 1 94.44 171 CYS B C 1
ATOM 4580 O O . CYS B 1 171 ? -12.367 -6.961 -2.469 1 94.44 171 CYS B O 1
ATOM 4582 N N . GLY B 1 172 ? -10.633 -6.945 -1.109 1 95.38 172 GLY B N 1
ATOM 4583 C CA . GLY B 1 172 ? -10.734 -8.375 -0.867 1 95.38 172 GLY B CA 1
ATOM 4584 C C . GLY B 1 172 ? -9.711 -9.18 -1.645 1 95.38 172 GLY B C 1
ATOM 4585 O O . GLY B 1 172 ? -9.867 -10.391 -1.824 1 95.38 172 GLY B O 1
ATOM 4586 N N . ALA B 1 173 ? -8.672 -8.562 -2.07 1 97.31 173 ALA B N 1
ATOM 4587 C CA . ALA B 1 173 ? -7.66 -9.234 -2.881 1 97.31 173 ALA B CA 1
ATOM 4588 C C . ALA B 1 173 ? -6.98 -10.352 -2.096 1 97.31 173 ALA B C 1
ATOM 4590 O O . ALA B 1 173 ? -6.738 -11.438 -2.629 1 97.31 173 ALA B O 1
ATOM 4591 N N . SER B 1 174 ? -6.641 -10.148 -0.832 1 96.62 174 SER B N 1
ATOM 4592 C CA . SER B 1 174 ? -5.977 -11.172 -0.032 1 96.62 174 SER B CA 1
ATOM 4593 C C . SER B 1 174 ? -6.863 -12.406 0.131 1 96.62 174 SER B C 1
ATOM 4595 O O . SER B 1 174 ? -6.395 -13.539 0.011 1 96.62 174 SER B O 1
ATOM 4597 N N . PHE B 1 175 ? -8.141 -12.164 0.365 1 96.75 175 PHE B N 1
ATOM 4598 C CA . PHE B 1 175 ? -9.102 -13.258 0.476 1 96.75 175 PHE B CA 1
ATOM 4599 C C . PHE B 1 175 ? -9.188 -14.039 -0.83 1 96.75 175 PHE B C 1
ATOM 4601 O O . PHE B 1 175 ? -9.109 -15.266 -0.832 1 96.75 175 PHE B O 1
ATOM 4608 N N . LEU B 1 176 ? -9.344 -13.312 -1.93 1 98.5 176 LEU B N 1
ATOM 4609 C CA . LEU B 1 176 ? -9.523 -13.945 -3.23 1 98.5 176 LEU B CA 1
ATOM 4610 C C . LEU B 1 176 ? -8.266 -14.703 -3.646 1 98.5 176 LEU B C 1
ATOM 4612 O O . LEU B 1 176 ? -8.344 -15.766 -4.266 1 98.5 176 LEU B O 1
ATOM 4616 N N . ALA B 1 177 ? -7.098 -14.133 -3.365 1 98.69 177 ALA B N 1
ATOM 4617 C CA . ALA B 1 177 ? -5.852 -14.836 -3.664 1 98.69 177 ALA B CA 1
ATOM 4618 C C . ALA B 1 177 ? -5.809 -16.203 -2.967 1 98.69 177 ALA B C 1
ATOM 4620 O O . ALA B 1 177 ? -5.523 -17.219 -3.6 1 98.69 177 ALA B O 1
ATOM 4621 N N . ALA B 1 178 ? -6.129 -16.203 -1.693 1 98.19 178 ALA B N 1
ATOM 4622 C CA . ALA B 1 178 ? -6.148 -17.453 -0.931 1 98.19 178 ALA B CA 1
ATOM 4623 C C . ALA B 1 178 ? -7.215 -18.406 -1.461 1 98.19 178 ALA B C 1
ATOM 4625 O O . ALA B 1 178 ? -6.977 -19.609 -1.583 1 98.19 178 ALA B O 1
ATOM 4626 N N . ALA B 1 179 ? -8.383 -17.891 -1.751 1 98.12 179 ALA B N 1
ATOM 4627 C CA . ALA B 1 179 ? -9.5 -18.703 -2.211 1 98.12 179 ALA B CA 1
ATOM 4628 C C . ALA B 1 179 ? -9.195 -19.344 -3.562 1 98.12 179 ALA B C 1
ATOM 4630 O O . ALA B 1 179 ? -9.523 -20.5 -3.791 1 98.12 179 ALA B O 1
ATOM 4631 N N . ILE B 1 180 ? -8.578 -18.578 -4.441 1 98.12 180 ILE B N 1
ATOM 4632 C CA . ILE B 1 180 ? -8.234 -19.078 -5.773 1 98.12 180 ILE B CA 1
ATOM 4633 C C . ILE B 1 180 ? -7.164 -20.156 -5.656 1 98.12 180 ILE B C 1
ATOM 4635 O O . ILE B 1 180 ? -7.293 -21.219 -6.258 1 98.12 180 ILE B O 1
ATOM 4639 N N . ALA B 1 181 ? -6.152 -19.859 -4.895 1 98.12 181 ALA B N 1
ATOM 4640 C CA . ALA B 1 181 ? -5.113 -20.859 -4.68 1 98.12 181 ALA B CA 1
ATOM 4641 C C . ALA B 1 181 ? -5.695 -22.141 -4.07 1 98.12 181 ALA B C 1
ATOM 4643 O O . ALA B 1 181 ? -5.348 -23.25 -4.484 1 98.12 181 ALA B O 1
ATOM 4644 N N . ASP B 1 182 ? -6.559 -21.922 -3.09 1 96.81 182 ASP B N 1
ATOM 4645 C CA . ASP B 1 182 ? -7.238 -23.031 -2.432 1 96.81 182 ASP B CA 1
ATOM 4646 C C . ASP B 1 182 ? -8.055 -23.844 -3.43 1 96.81 182 ASP B C 1
ATOM 4648 O O . ASP B 1 182 ? -8.016 -25.078 -3.42 1 96.81 182 ASP B O 1
ATOM 4652 N N . GLN B 1 183 ? -8.773 -23.172 -4.23 1 95.44 183 GLN B N 1
ATOM 4653 C CA . GLN B 1 183 ? -9.617 -23.844 -5.223 1 95.44 183 GLN B CA 1
ATOM 4654 C C . GLN B 1 183 ? -8.766 -24.625 -6.219 1 95.44 183 GLN B C 1
ATOM 4656 O O . GLN B 1 183 ? -9.125 -25.75 -6.602 1 95.44 183 GLN B O 1
ATOM 4661 N N . PHE B 1 184 ? -7.66 -24.062 -6.684 1 94.81 184 PHE B N 1
ATOM 4662 C CA . PHE B 1 184 ? -6.746 -24.781 -7.566 1 94.81 184 PHE B CA 1
ATOM 4663 C C . PHE B 1 184 ? -6.223 -26.047 -6.898 1 94.81 184 PHE B C 1
ATOM 4665 O O . PHE B 1 184 ? -6.164 -27.109 -7.527 1 94.81 184 PHE B O 1
ATOM 4672 N N . ALA B 1 185 ? -5.887 -25.906 -5.668 1 93.94 185 ALA B N 1
ATOM 4673 C CA . ALA B 1 185 ? -5.258 -27 -4.934 1 93.94 185 ALA B CA 1
ATOM 4674 C C . ALA B 1 185 ? -6.23 -28.156 -4.734 1 93.94 185 ALA B C 1
ATOM 4676 O O . ALA B 1 185 ? -5.812 -29.297 -4.543 1 93.94 185 ALA B O 1
ATOM 4677 N N . CYS B 1 186 ? -7.508 -27.891 -4.793 1 91.25 186 CYS B N 1
ATOM 4678 C CA . CYS B 1 186 ? -8.523 -28.906 -4.535 1 91.25 186 CYS B CA 1
ATOM 4679 C C . CYS B 1 186 ? -8.906 -29.641 -5.816 1 91.25 186 CYS B C 1
ATOM 4681 O O . CYS B 1 186 ? -9.578 -30.672 -5.773 1 91.25 186 CYS B O 1
ATOM 4683 N N . ARG B 1 187 ? -8.523 -29.156 -6.961 1 85.38 187 ARG B N 1
ATOM 4684 C CA . ARG B 1 187 ? -8.969 -29.703 -8.242 1 85.38 187 ARG B CA 1
ATOM 4685 C C . ARG B 1 187 ? -8.375 -31.094 -8.477 1 85.38 187 ARG B C 1
ATOM 4687 O O . ARG B 1 187 ? -9.07 -32 -8.93 1 85.38 187 ARG B O 1
ATOM 4694 N N . GLN B 1 188 ? -7.086 -31.156 -8.344 1 74.94 188 GLN B N 1
ATOM 4695 C CA . GLN B 1 188 ? -6.43 -32.438 -8.562 1 74.94 188 GLN B CA 1
ATOM 4696 C C . GLN B 1 188 ? -5.516 -32.812 -7.395 1 74.94 188 GLN B C 1
ATOM 4698 O O . GLN B 1 188 ? -4.871 -31.922 -6.812 1 74.94 188 GLN B O 1
ATOM 4703 N N . GLU B 1 189 ? -5.621 -33.969 -7.055 1 71.38 189 GLU B N 1
ATOM 4704 C CA . GLU B 1 189 ? -4.895 -34.469 -5.887 1 71.38 189 GLU B CA 1
ATOM 4705 C C . GLU B 1 189 ? -3.396 -34.219 -6.023 1 71.38 189 GLU B C 1
ATOM 4707 O O . GLU B 1 189 ? -2.713 -33.969 -5.035 1 71.38 189 GLU B O 1
ATOM 4712 N N . ASP B 1 190 ? -2.918 -34.188 -7.211 1 74.62 190 ASP B N 1
ATOM 4713 C CA . ASP B 1 190 ? -1.465 -34.125 -7.336 1 74.62 190 ASP B CA 1
ATOM 4714 C C . ASP B 1 190 ? -1.014 -32.719 -7.773 1 74.62 190 ASP B C 1
ATOM 4716 O O . ASP B 1 190 ? 0.176 -32.5 -8.008 1 74.62 190 ASP B O 1
ATOM 4720 N N . LEU B 1 191 ? -1.903 -31.859 -7.699 1 78.62 191 LEU B N 1
ATOM 4721 C CA . LEU B 1 191 ? -1.564 -30.516 -8.148 1 78.62 191 LEU B CA 1
ATOM 4722 C C . LEU B 1 191 ? -1.108 -29.656 -6.977 1 78.62 191 LEU B C 1
ATOM 4724 O O . LEU B 1 191 ? -1.885 -29.391 -6.055 1 78.62 191 LEU B O 1
ATOM 4728 N N . LYS B 1 192 ? 0.177 -29.359 -6.957 1 92.25 192 LYS B N 1
ATOM 4729 C CA . LYS B 1 192 ? 0.688 -28.438 -5.945 1 92.25 192 LYS B CA 1
ATOM 4730 C C . LYS B 1 192 ? 0.6 -27 -6.422 1 92.25 192 LYS B C 1
ATOM 4732 O O . LYS B 1 192 ? 0.945 -26.688 -7.566 1 92.25 192 LYS B O 1
ATOM 4737 N N . VAL B 1 193 ? 0.025 -26.188 -5.555 1 97.06 193 VAL B N 1
ATOM 4738 C CA . VAL B 1 193 ? -0.182 -24.781 -5.879 1 97.06 193 VAL B CA 1
ATOM 4739 C C . VAL B 1 193 ? 0.593 -23.906 -4.898 1 97.06 193 VAL B C 1
ATOM 4741 O O . VAL B 1 193 ? 0.581 -24.156 -3.689 1 97.06 193 VAL B O 1
ATOM 4744 N N . ALA B 1 194 ? 1.332 -22.953 -5.461 1 98.38 194 ALA B N 1
ATOM 4745 C CA . ALA B 1 194 ? 2.045 -22 -4.621 1 98.38 194 ALA B CA 1
ATOM 4746 C C . ALA B 1 194 ? 1.243 -20.719 -4.457 1 98.38 194 ALA B C 1
ATOM 4748 O O . ALA B 1 194 ? 0.748 -20.156 -5.438 1 98.38 194 ALA B O 1
ATOM 4749 N N . LEU B 1 195 ? 1.001 -20.312 -3.209 1 98.75 195 LEU B N 1
ATOM 4750 C CA . LEU B 1 195 ? 0.492 -18.984 -2.865 1 98.75 195 LEU B CA 1
ATOM 4751 C C . LEU B 1 195 ? 1.604 -18.109 -2.309 1 98.75 195 LEU B C 1
ATOM 4753 O O . LEU B 1 195 ? 2.246 -18.453 -1.316 1 98.75 195 LEU B O 1
ATOM 4757 N N . VAL B 1 196 ? 1.865 -17 -2.961 1 98.62 196 VAL B N 1
ATOM 4758 C CA . VAL B 1 196 ? 2.926 -16.078 -2.559 1 98.62 196 VAL B CA 1
ATOM 4759 C C . VAL B 1 196 ? 2.312 -14.812 -1.955 1 98.62 196 VAL B C 1
ATOM 4761 O O . VAL B 1 196 ? 1.543 -14.117 -2.615 1 98.62 196 VAL B O 1
ATOM 4764 N N . ASP B 1 197 ? 2.645 -14.531 -0.719 1 98.06 197 ASP B N 1
ATOM 4765 C CA . ASP B 1 197 ? 2.215 -13.305 -0.052 1 98.06 197 ASP B CA 1
ATOM 4766 C C . ASP B 1 197 ? 3.096 -12.125 -0.454 1 98.06 197 ASP B C 1
ATOM 4768 O O . ASP B 1 197 ? 4.238 -12.016 -0.005 1 98.06 197 ASP B O 1
ATOM 4772 N N . GLY B 1 198 ? 2.514 -11.242 -1.236 1 96.12 198 GLY B N 1
ATOM 4773 C CA . GLY B 1 198 ? 3.27 -10.094 -1.702 1 96.12 198 GLY B CA 1
ATOM 4774 C C . GLY B 1 198 ? 3.002 -8.836 -0.894 1 96.12 198 GLY B C 1
ATOM 4775 O O . GLY B 1 198 ? 3.43 -7.746 -1.273 1 96.12 198 GLY B O 1
ATOM 4776 N N . ASP B 1 199 ? 2.268 -8.953 0.171 1 94.56 199 ASP B N 1
ATOM 4777 C CA . ASP B 1 199 ? 2.061 -7.828 1.079 1 94.56 199 ASP B CA 1
ATOM 4778 C C . ASP B 1 199 ? 3.115 -7.812 2.184 1 94.56 199 ASP B C 1
ATOM 4780 O O . ASP B 1 199 ? 2.928 -8.43 3.234 1 94.56 199 ASP B O 1
ATOM 4784 N N . HIS B 1 200 ? 4.066 -6.945 2.037 1 91.06 200 HIS B N 1
ATOM 4785 C CA . HIS B 1 200 ? 5.211 -6.941 2.943 1 91.06 200 HIS B CA 1
ATOM 4786 C C . HIS B 1 200 ? 4.996 -5.969 4.098 1 91.06 200 HIS B C 1
ATOM 4788 O O . HIS B 1 200 ? 5.934 -5.656 4.836 1 91.06 200 HIS B O 1
ATOM 4794 N N . VAL B 1 201 ? 3.811 -5.449 4.234 1 89.25 201 VAL B N 1
ATOM 4795 C CA . VAL B 1 201 ? 3.471 -4.547 5.328 1 89.25 201 VAL B CA 1
ATOM 4796 C C . VAL B 1 201 ? 2.539 -5.254 6.312 1 89.25 201 VAL B C 1
ATOM 4798 O O . VAL B 1 201 ? 2.879 -5.426 7.484 1 89.25 201 VAL B O 1
ATOM 4801 N N . GLN B 1 202 ? 1.479 -5.801 5.824 1 88.75 202 GLN B N 1
ATOM 4802 C CA . GLN B 1 202 ? 0.498 -6.445 6.691 1 88.75 202 GLN B CA 1
ATOM 4803 C C . GLN B 1 202 ? 0.763 -7.941 6.805 1 88.75 202 GLN B C 1
ATOM 4805 O O . GLN B 1 202 ? 0.568 -8.539 7.867 1 88.75 202 GLN B O 1
ATOM 4810 N N . ALA B 1 203 ? 1.213 -8.555 5.727 1 90.81 203 ALA B N 1
ATOM 4811 C CA . ALA B 1 203 ? 1.561 -9.977 5.719 1 90.81 203 ALA B CA 1
ATOM 4812 C C . ALA B 1 203 ? 0.422 -10.82 6.281 1 90.81 203 ALA B C 1
ATOM 4814 O O . ALA B 1 203 ? 0.626 -11.617 7.199 1 90.81 203 ALA B O 1
ATOM 4815 N N . GLY B 1 204 ? -0.701 -10.812 5.605 1 92.44 204 GLY B N 1
ATOM 4816 C CA . GLY B 1 204 ? -1.902 -11.344 6.227 1 92.44 204 GLY B CA 1
ATOM 4817 C C . GLY B 1 204 ? -2.205 -12.773 5.816 1 92.44 204 GLY B C 1
ATOM 4818 O O . GLY B 1 204 ? -3.016 -13.445 6.453 1 92.44 204 GLY B O 1
ATOM 4819 N N . GLN B 1 205 ? -1.52 -13.367 4.84 1 96.75 205 GLN B N 1
ATOM 4820 C CA . GLN B 1 205 ? -1.905 -14.648 4.273 1 96.75 205 GLN B CA 1
ATOM 4821 C C . GLN B 1 205 ? -1.729 -15.773 5.285 1 96.75 205 GLN B C 1
ATOM 4823 O O . GLN B 1 205 ? -2.541 -16.703 5.344 1 96.75 205 GLN B O 1
ATOM 4828 N N . SER B 1 206 ? -0.62 -15.742 6.066 1 96.38 206 SER B N 1
ATOM 4829 C CA . SER B 1 206 ? -0.376 -16.797 7.039 1 96.38 206 SER B CA 1
ATOM 4830 C C . SER B 1 206 ? -1.513 -16.891 8.055 1 96.38 206 SER B C 1
ATOM 4832 O O . SER B 1 206 ? -1.942 -17.984 8.414 1 96.38 206 SER B O 1
ATOM 4834 N N . HIS B 1 207 ? -2.055 -15.812 8.391 1 93.44 207 HIS B N 1
ATOM 4835 C CA . HIS B 1 207 ? -3.146 -15.789 9.359 1 93.44 207 HIS B CA 1
ATOM 4836 C C . HIS B 1 207 ? -4.461 -16.219 8.719 1 93.44 207 HIS B C 1
ATOM 4838 O O . HIS B 1 207 ? -5.266 -16.906 9.352 1 93.44 207 HIS B O 1
ATOM 4844 N N . LEU B 1 208 ? -4.691 -15.797 7.527 1 94.31 208 LEU B N 1
ATOM 4845 C CA . LEU B 1 208 ? -5.906 -16.156 6.812 1 94.31 208 LEU B CA 1
ATOM 4846 C C . LEU B 1 208 ? -6.02 -17.672 6.664 1 94.31 208 LEU B C 1
ATOM 4848 O O . LEU B 1 208 ? -7.125 -18.203 6.531 1 94.31 208 LEU B O 1
ATOM 4852 N N . LEU B 1 209 ? -4.84 -18.328 6.66 1 96.19 209 LEU B N 1
ATOM 4853 C CA . LEU B 1 209 ? -4.816 -19.766 6.461 1 96.19 209 LEU B CA 1
ATOM 4854 C C . LEU B 1 209 ? -4.383 -20.484 7.734 1 96.19 209 LEU B C 1
ATOM 4856 O O . LEU B 1 209 ? -4.09 -21.688 7.707 1 96.19 209 LEU B O 1
ATOM 4860 N N . ASN B 1 210 ? -4.293 -19.766 8.781 1 94.75 210 ASN B N 1
ATOM 4861 C CA . ASN B 1 210 ? -3.934 -20.281 10.094 1 94.75 210 ASN B CA 1
ATOM 4862 C C . ASN B 1 210 ? -2.609 -21.047 10.055 1 94.75 210 ASN B C 1
ATOM 4864 O O . ASN B 1 210 ? -2.529 -22.188 10.5 1 94.75 210 ASN B O 1
ATOM 4868 N N . GLN B 1 211 ? -1.622 -20.391 9.477 1 95.75 211 GLN B N 1
ATOM 4869 C CA . GLN B 1 211 ? -0.281 -20.953 9.383 1 95.75 211 GLN B CA 1
ATOM 4870 C C . GLN B 1 211 ? 0.714 -20.156 10.219 1 95.75 211 GLN B C 1
ATOM 4872 O O . GLN B 1 211 ? 0.548 -18.953 10.414 1 95.75 211 GLN B O 1
ATOM 4877 N N . GLU B 1 212 ? 1.707 -20.828 10.727 1 95.06 212 GLU B N 1
ATOM 4878 C CA . GLU B 1 212 ? 2.836 -20.219 11.43 1 95.06 212 GLU B CA 1
ATOM 4879 C C . GLU B 1 212 ? 4.148 -20.484 10.688 1 95.06 212 GLU B C 1
ATOM 4881 O O . GLU B 1 212 ? 4.895 -21.391 11.039 1 95.06 212 GLU B O 1
ATOM 4886 N N . PRO B 1 213 ? 4.418 -19.625 9.82 1 96.06 213 PRO B N 1
ATOM 4887 C CA . PRO B 1 213 ? 5.59 -19.859 8.969 1 96.06 213 PRO B CA 1
ATOM 4888 C C . PRO B 1 213 ? 6.902 -19.781 9.742 1 96.06 213 PRO B C 1
ATOM 4890 O O . PRO B 1 213 ? 7.035 -18.969 10.656 1 96.06 213 PRO B O 1
ATOM 4893 N N . GLU B 1 214 ? 7.832 -20.578 9.328 1 95.12 214 GLU B N 1
ATOM 4894 C CA . GLU B 1 214 ? 9.195 -20.5 9.844 1 95.12 214 GLU B CA 1
ATOM 4895 C C . GLU B 1 214 ? 10.07 -19.609 8.969 1 95.12 214 GLU B C 1
ATOM 4897 O O . GLU B 1 214 ? 11 -18.969 9.461 1 95.12 214 GLU B O 1
ATOM 4902 N N . TYR B 1 215 ? 9.75 -19.641 7.758 1 94.94 215 TYR B N 1
ATOM 4903 C CA . TYR B 1 215 ? 10.469 -18.844 6.773 1 94.94 215 TYR B CA 1
ATOM 4904 C C . TYR B 1 215 ? 9.523 -17.906 6.031 1 94.94 215 TYR B C 1
ATOM 4906 O O . TYR B 1 215 ? 8.312 -18.141 5.996 1 94.94 215 TYR B O 1
ATOM 4914 N N . PHE B 1 216 ? 10.125 -16.859 5.512 1 95.31 216 PHE B N 1
ATOM 4915 C CA . PHE B 1 216 ? 9.344 -15.812 4.859 1 95.31 216 PHE B CA 1
ATOM 4916 C C . PHE B 1 216 ? 9.906 -15.5 3.479 1 95.31 216 PHE B C 1
ATOM 4918 O O . PHE B 1 216 ? 10.969 -15.992 3.107 1 95.31 216 PHE B O 1
ATOM 4925 N N . PHE B 1 217 ? 9.148 -14.711 2.762 1 95.25 217 PHE B N 1
ATOM 4926 C CA . PHE B 1 217 ? 9.461 -14.289 1.4 1 95.25 217 PHE B CA 1
ATOM 4927 C C . PHE B 1 217 ? 10.883 -13.742 1.315 1 95.25 217 PHE B C 1
ATOM 4929 O O . PHE B 1 217 ? 11.633 -14.102 0.409 1 95.25 217 PHE B O 1
ATOM 4936 N N . HIS B 1 218 ? 11.234 -12.875 2.254 1 91.94 218 HIS B N 1
ATOM 4937 C CA . HIS B 1 218 ? 12.539 -12.227 2.189 1 91.94 218 HIS B CA 1
ATOM 4938 C C . HIS B 1 218 ? 13.664 -13.234 2.406 1 91.94 218 HIS B C 1
ATOM 4940 O O . HIS B 1 218 ? 14.766 -13.062 1.887 1 91.94 218 HIS B O 1
ATOM 4946 N N . HIS B 1 219 ? 13.414 -14.359 3.135 1 92 219 HIS B N 1
ATOM 4947 C CA . HIS B 1 219 ? 14.398 -15.43 3.283 1 92 219 HIS B CA 1
ATOM 4948 C C . HIS B 1 219 ? 14.625 -16.156 1.961 1 92 219 HIS B C 1
ATOM 4950 O O . HIS B 1 219 ? 15.766 -16.406 1.58 1 92 219 HIS B O 1
ATOM 4956 N N . ALA B 1 220 ? 13.516 -16.469 1.303 1 93.25 220 ALA B N 1
ATOM 4957 C CA . ALA B 1 220 ? 13.602 -17.156 0.011 1 93.25 220 ALA B CA 1
ATOM 4958 C C . ALA B 1 220 ? 14.305 -16.281 -1.02 1 93.25 220 ALA B C 1
ATOM 4960 O O . ALA B 1 220 ? 15.125 -16.766 -1.803 1 93.25 220 ALA B O 1
ATOM 4961 N N . LEU B 1 221 ? 13.945 -15.016 -0.973 1 91.31 221 LEU B N 1
ATOM 4962 C CA . LEU B 1 221 ? 14.547 -14.062 -1.903 1 91.31 221 LEU B CA 1
ATOM 4963 C C . LEU B 1 221 ? 16.062 -14 -1.704 1 91.31 221 LEU B C 1
ATOM 4965 O O . LEU B 1 221 ? 16.812 -13.977 -2.676 1 91.31 221 LEU B O 1
ATOM 4969 N N . ALA B 1 222 ? 16.5 -13.961 -0.512 1 87.75 222 ALA B N 1
ATOM 4970 C CA . ALA B 1 222 ? 17.906 -13.844 -0.171 1 87.75 222 ALA B CA 1
ATOM 4971 C C . ALA B 1 222 ? 18.688 -15.078 -0.625 1 87.75 222 ALA B C 1
ATOM 4973 O O . ALA B 1 222 ? 19.875 -15 -0.917 1 87.75 222 ALA B O 1
ATOM 4974 N N . GLN B 1 223 ? 18.031 -16.188 -0.777 1 87.69 223 GLN B N 1
ATOM 4975 C CA . GLN B 1 223 ? 18.688 -17.438 -1.105 1 87.69 223 GLN B CA 1
ATOM 4976 C C . GLN B 1 223 ? 18.266 -17.953 -2.48 1 87.69 223 GLN B C 1
ATOM 4978 O O . GLN B 1 223 ? 18.469 -19.125 -2.807 1 87.69 223 GLN B O 1
ATOM 4983 N N . ALA B 1 224 ? 17.688 -17.125 -3.195 1 86.38 224 ALA B N 1
ATOM 4984 C CA . ALA B 1 224 ? 17.016 -17.547 -4.43 1 86.38 224 ALA B CA 1
ATOM 4985 C C . ALA B 1 224 ? 17.984 -18.281 -5.352 1 86.38 224 ALA B C 1
ATOM 4987 O O . ALA B 1 224 ? 17.609 -19.25 -6.012 1 86.38 224 ALA B O 1
ATOM 4988 N N . GLU B 1 225 ? 19.188 -17.906 -5.367 1 75.06 225 GLU B N 1
ATOM 4989 C CA . GLU B 1 225 ? 20.188 -18.516 -6.258 1 75.06 225 GLU B CA 1
ATOM 4990 C C . GLU B 1 225 ? 20.547 -19.922 -5.809 1 75.06 225 GLU B C 1
ATOM 4992 O O . GLU B 1 225 ? 20.766 -20.797 -6.641 1 75.06 225 GLU B O 1
ATOM 4997 N N . GLU B 1 226 ? 20.484 -20.062 -4.586 1 80.44 226 GLU B N 1
ATOM 4998 C CA . GLU B 1 226 ? 21 -21.312 -4.027 1 80.44 226 GLU B CA 1
ATOM 4999 C C . GLU B 1 226 ? 19.875 -22.297 -3.771 1 80.44 226 GLU B C 1
ATOM 5001 O O . GLU B 1 226 ? 20.125 -23.5 -3.611 1 80.44 226 GLU B O 1
ATOM 5006 N N . LEU B 1 227 ? 18.672 -21.844 -3.775 1 84.38 227 LEU B N 1
ATOM 5007 C CA . LEU B 1 227 ? 17.547 -22.703 -3.426 1 84.38 227 LEU B CA 1
ATOM 5008 C C . LEU B 1 227 ? 17.312 -23.766 -4.488 1 84.38 227 LEU B C 1
ATOM 5010 O O . LEU B 1 227 ? 17.25 -23.453 -5.684 1 84.38 227 LEU B O 1
ATOM 5014 N N . ASP B 1 228 ? 17.375 -25.047 -4.125 1 81.56 228 ASP B N 1
ATOM 5015 C CA . ASP B 1 228 ? 16.828 -26.094 -4.996 1 81.56 228 ASP B CA 1
ATOM 5016 C C . ASP B 1 228 ? 15.367 -26.359 -4.676 1 81.56 228 ASP B C 1
ATOM 5018 O O . ASP B 1 228 ? 14.766 -25.688 -3.836 1 81.56 228 ASP B O 1
ATOM 5022 N N . GLU B 1 229 ? 14.789 -27.312 -5.379 1 83 229 GLU B N 1
ATOM 5023 C CA . GLU B 1 229 ? 13.359 -27.578 -5.246 1 83 229 GLU B CA 1
ATOM 5024 C C . GLU B 1 229 ? 13 -27.984 -3.816 1 83 229 GLU B C 1
ATOM 5026 O O . GLU B 1 229 ? 12.047 -27.453 -3.242 1 83 229 GLU B O 1
ATOM 5031 N N . SER B 1 230 ? 13.766 -28.812 -3.303 1 88.62 230 SER B N 1
ATOM 5032 C CA . SER B 1 230 ? 13.5 -29.297 -1.954 1 88.62 230 SER B CA 1
ATOM 5033 C C . SER B 1 230 ? 13.609 -28.188 -0.926 1 88.62 230 SER B C 1
ATOM 5035 O O . SER B 1 230 ? 12.781 -28.094 -0.016 1 88.62 230 SER B O 1
ATOM 5037 N N . ALA B 1 231 ? 14.57 -27.438 -1.042 1 89.62 231 ALA B N 1
ATOM 5038 C CA . ALA B 1 231 ? 14.766 -26.312 -0.128 1 89.62 231 ALA B CA 1
ATOM 5039 C C . ALA B 1 231 ? 13.633 -25.297 -0.246 1 89.62 231 ALA B C 1
ATOM 5041 O O . ALA B 1 231 ? 13.156 -24.781 0.763 1 89.62 231 ALA B O 1
ATOM 5042 N N . LEU B 1 232 ? 13.258 -25.062 -1.414 1 92.75 232 LEU B N 1
ATOM 5043 C CA . LEU B 1 232 ? 12.164 -24.125 -1.643 1 92.75 232 LEU B CA 1
ATOM 5044 C C . LEU B 1 232 ? 10.875 -24.625 -1.001 1 92.75 232 LEU B C 1
ATOM 5046 O O . LEU B 1 232 ? 10.211 -23.891 -0.271 1 92.75 232 LEU B O 1
ATOM 5050 N N . ILE B 1 233 ? 10.594 -25.859 -1.242 1 92.94 233 ILE B N 1
ATOM 5051 C CA . ILE B 1 233 ? 9.383 -26.469 -0.685 1 92.94 233 ILE B CA 1
ATOM 5052 C C . ILE B 1 233 ? 9.469 -26.469 0.84 1 92.94 233 ILE B C 1
ATOM 5054 O O . ILE B 1 233 ? 8.469 -26.219 1.521 1 92.94 233 ILE B O 1
ATOM 5058 N N . GLY B 1 234 ? 10.672 -26.656 1.312 1 94.12 234 GLY B N 1
ATOM 5059 C CA . GLY B 1 234 ? 10.891 -26.672 2.75 1 94.12 234 GLY B CA 1
ATOM 5060 C C . GLY B 1 234 ? 10.633 -25.328 3.396 1 94.12 234 GLY B C 1
ATOM 5061 O O . GLY B 1 234 ? 10.281 -25.25 4.574 1 94.12 234 GLY B O 1
ATOM 5062 N N . MET B 1 235 ? 10.711 -24.297 2.697 1 95.31 235 MET B N 1
ATOM 5063 C CA . MET B 1 235 ? 10.523 -22.953 3.225 1 95.31 235 MET B CA 1
ATOM 5064 C C . MET B 1 235 ? 9.055 -22.547 3.191 1 95.31 235 MET B C 1
ATOM 5066 O O . MET B 1 235 ? 8.664 -21.562 3.822 1 95.31 235 MET B O 1
ATOM 5070 N N . MET B 1 236 ? 8.281 -23.359 2.516 1 96.88 236 MET B N 1
ATOM 5071 C CA . MET B 1 236 ? 6.863 -23.047 2.367 1 96.88 236 MET B CA 1
ATOM 5072 C C . MET B 1 236 ? 6.055 -23.625 3.518 1 96.88 236 MET B C 1
ATOM 5074 O O . MET B 1 236 ? 6.383 -24.703 4.031 1 96.88 236 MET B O 1
ATOM 5078 N N . SER B 1 237 ? 5 -22.922 3.961 1 97.31 237 SER B N 1
ATOM 5079 C CA . SER B 1 237 ? 3.973 -23.547 4.789 1 97.31 237 SER B CA 1
ATOM 5080 C C . SER B 1 237 ? 3.057 -24.438 3.955 1 97.31 237 SER B C 1
ATOM 5082 O O . SER B 1 237 ? 2.396 -23.953 3.027 1 97.31 237 SER B O 1
ATOM 5084 N N . GLN B 1 238 ? 3.023 -25.688 4.359 1 95.19 238 GLN B N 1
ATOM 5085 C CA . GLN B 1 238 ? 2.322 -26.641 3.514 1 95.19 238 GLN B CA 1
ATOM 5086 C C . GLN B 1 238 ? 0.958 -27 4.098 1 95.19 238 GLN B C 1
ATOM 5088 O O . GLN B 1 238 ? 0.869 -27.484 5.223 1 95.19 238 GLN B O 1
ATOM 5093 N N . LEU B 1 239 ? -0.044 -26.625 3.416 1 94.62 239 LEU B N 1
ATOM 5094 C CA . LEU B 1 239 ? -1.421 -27.031 3.689 1 94.62 239 LEU B CA 1
ATOM 5095 C C . LEU B 1 239 ? -1.94 -27.969 2.602 1 94.62 239 LEU B C 1
ATOM 5097 O O . LEU B 1 239 ? -2.617 -27.531 1.67 1 94.62 239 LEU B O 1
ATOM 5101 N N . GLU B 1 240 ? -1.666 -29.312 2.795 1 92.56 240 GLU B N 1
ATOM 5102 C CA . GLU B 1 240 ? -1.944 -30.266 1.732 1 92.56 240 GLU B CA 1
ATOM 5103 C C . GLU B 1 240 ? -1.276 -29.859 0.424 1 92.56 240 GLU B C 1
ATOM 5105 O O . GLU B 1 240 ? -0.066 -29.625 0.384 1 92.56 240 GLU B O 1
ATOM 5110 N N . ASN B 1 241 ? -2.09 -29.578 -0.582 1 94.06 241 ASN B N 1
ATOM 5111 C CA . ASN B 1 241 ? -1.534 -29.234 -1.89 1 94.06 241 ASN B CA 1
ATOM 5112 C C . ASN B 1 241 ? -1.344 -27.734 -2.053 1 94.06 241 ASN B C 1
ATOM 5114 O O . ASN B 1 241 ? -0.826 -27.281 -3.072 1 94.06 241 ASN B O 1
ATOM 5118 N N . LEU B 1 242 ? -1.695 -26.938 -1.069 1 96.94 242 LEU B N 1
ATOM 5119 C CA . LEU B 1 242 ? -1.506 -25.484 -1.065 1 96.94 242 LEU B CA 1
ATOM 5120 C C . LEU B 1 242 ? -0.278 -25.109 -0.247 1 96.94 242 LEU B C 1
ATOM 5122 O O . LEU B 1 242 ? -0.246 -25.312 0.968 1 96.94 242 LEU B O 1
ATOM 5126 N N . HIS B 1 243 ? 0.75 -24.609 -0.966 1 97.94 243 HIS B N 1
ATOM 5127 C CA . HIS B 1 243 ? 1.977 -24.188 -0.3 1 97.94 243 HIS B CA 1
ATOM 5128 C C . HIS B 1 243 ? 2.092 -22.672 -0.272 1 97.94 243 HIS B C 1
ATOM 5130 O O . HIS B 1 243 ? 2.006 -22.016 -1.314 1 97.94 243 HIS B O 1
ATOM 5136 N N . LEU B 1 244 ? 2.281 -22.125 0.952 1 98.5 244 LEU B N 1
ATOM 5137 C CA . LEU B 1 244 ? 2.281 -20.688 1.152 1 98.5 244 LEU B CA 1
ATOM 5138 C C . LEU B 1 244 ? 3.689 -20.172 1.43 1 98.5 244 LEU B C 1
ATOM 5140 O O . LEU B 1 244 ? 4.363 -20.656 2.34 1 98.5 244 LEU B O 1
ATOM 5144 N N . LEU B 1 245 ? 4.125 -19.281 0.571 1 98.38 245 LEU B N 1
ATOM 5145 C CA . LEU B 1 245 ? 5.277 -18.453 0.909 1 98.38 245 LEU B CA 1
ATOM 5146 C C . LEU B 1 245 ? 4.836 -17.156 1.575 1 98.38 245 LEU B C 1
ATOM 5148 O O . LEU B 1 245 ? 4.391 -16.234 0.898 1 98.38 245 LEU B O 1
ATOM 5152 N N . SER B 1 246 ? 5.055 -17.094 2.865 1 97.75 246 SER B N 1
ATOM 5153 C CA . SER B 1 246 ? 4.516 -16 3.676 1 97.75 246 SER B CA 1
ATOM 5154 C C . SER B 1 246 ? 5.43 -14.781 3.639 1 97.75 246 SER B C 1
ATOM 5156 O O . SER B 1 246 ? 6.641 -14.914 3.436 1 97.75 246 SER B O 1
ATOM 5158 N N . ALA B 1 247 ? 4.809 -13.617 3.793 1 95.38 247 ALA B N 1
ATOM 5159 C CA . ALA B 1 247 ? 5.559 -12.391 4.062 1 95.38 247 ALA B CA 1
ATOM 5160 C C . ALA B 1 247 ? 5.625 -12.109 5.559 1 95.38 247 ALA B C 1
ATOM 5162 O O . ALA B 1 247 ? 4.836 -12.648 6.336 1 95.38 247 ALA B O 1
ATOM 5163 N N . ALA B 1 248 ? 6.613 -11.336 5.918 1 91.94 248 ALA B N 1
ATOM 5164 C CA . ALA B 1 248 ? 6.715 -10.852 7.293 1 91.94 248 ALA B CA 1
ATOM 5165 C C . ALA B 1 248 ? 6.301 -9.383 7.387 1 91.94 248 ALA B C 1
ATOM 5167 O O . ALA B 1 248 ? 6.637 -8.578 6.512 1 91.94 248 ALA B O 1
ATOM 5168 N N . PRO B 1 249 ? 5.562 -9.078 8.445 1 89.06 249 PRO B N 1
ATOM 5169 C CA . PRO B 1 249 ? 5.145 -7.676 8.578 1 89.06 249 PRO B CA 1
ATOM 5170 C C . PRO B 1 249 ? 6.324 -6.711 8.602 1 89.06 249 PRO B C 1
ATOM 5172 O O . PRO B 1 249 ? 7.305 -6.941 9.312 1 89.06 249 PRO B O 1
ATOM 5175 N N . PHE B 1 250 ? 6.262 -5.676 7.738 1 86.44 250 PHE B N 1
ATOM 5176 C CA . PHE B 1 250 ? 7.199 -4.562 7.648 1 86.44 250 PHE B CA 1
ATOM 5177 C C . PHE B 1 250 ? 8.578 -5.047 7.219 1 86.44 250 PHE B C 1
ATOM 5179 O O . PHE B 1 250 ? 9.594 -4.465 7.602 1 86.44 250 PHE B O 1
ATOM 5186 N N . SER B 1 251 ? 8.594 -6.145 6.523 1 82.44 251 SER B N 1
ATOM 5187 C CA . SER B 1 251 ? 9.852 -6.695 6.039 1 82.44 251 SER B CA 1
ATOM 5188 C C . SER B 1 251 ? 10.492 -5.781 5 1 82.44 251 SER B C 1
ATOM 5190 O O . SER B 1 251 ? 11.703 -5.848 4.77 1 82.44 251 SER B O 1
ATOM 5192 N N . GLN B 1 252 ? 9.727 -4.891 4.391 1 73.31 252 GLN B N 1
ATOM 5193 C CA . GLN B 1 252 ? 10.242 -3.99 3.365 1 73.31 252 GLN B CA 1
ATOM 5194 C C . GLN B 1 252 ? 11.156 -2.93 3.973 1 73.31 252 GLN B C 1
ATOM 5196 O O . GLN B 1 252 ? 11.914 -2.27 3.256 1 73.31 252 GLN B O 1
ATOM 5201 N N . GLN B 1 253 ? 11.008 -2.756 5.168 1 69.06 253 GLN B N 1
ATOM 5202 C CA . GLN B 1 253 ? 11.773 -1.709 5.832 1 69.06 253 GLN B CA 1
ATOM 5203 C C . GLN B 1 253 ? 13.203 -2.166 6.105 1 69.06 253 GLN B C 1
ATOM 5205 O O . GLN B 1 253 ? 14.086 -1.343 6.352 1 69.06 253 GLN B O 1
ATOM 5210 N N . ASP B 1 254 ? 13.359 -3.43 6.047 1 62.59 254 ASP B N 1
ATOM 5211 C CA . ASP B 1 254 ? 14.703 -3.951 6.254 1 62.59 254 ASP B CA 1
ATOM 5212 C C . ASP B 1 254 ? 15.516 -3.895 4.965 1 62.59 254 ASP B C 1
ATOM 5214 O O . ASP B 1 254 ? 15.406 -4.777 4.113 1 62.59 254 ASP B O 1
ATOM 5218 N N . ARG B 1 255 ? 16.156 -2.695 4.582 1 56.56 255 ARG B N 1
ATOM 5219 C CA . ARG B 1 255 ? 16.922 -2.414 3.369 1 56.56 255 ARG B CA 1
ATOM 5220 C C . ARG B 1 255 ? 17.938 -3.51 3.098 1 56.56 255 ARG B C 1
ATOM 5222 O O . ARG B 1 255 ? 18.25 -3.812 1.942 1 56.56 255 ARG B O 1
ATOM 5229 N N . THR B 1 256 ? 18.656 -3.924 4.145 1 51.56 256 THR B N 1
ATOM 5230 C CA . THR B 1 256 ? 19.734 -4.883 3.943 1 51.56 256 THR B CA 1
ATOM 5231 C C . THR B 1 256 ? 19.188 -6.219 3.455 1 51.56 256 THR B C 1
ATOM 5233 O O . THR B 1 256 ? 19.906 -6.996 2.824 1 51.56 256 THR B O 1
ATOM 5236 N N . ALA B 1 257 ? 17.891 -6.316 3.65 1 52.38 257 ALA B N 1
ATOM 5237 C CA . ALA B 1 257 ? 17.406 -7.695 3.512 1 52.38 257 ALA B CA 1
ATOM 5238 C C . ALA B 1 257 ? 16.719 -7.902 2.17 1 52.38 257 ALA B C 1
ATOM 5240 O O . ALA B 1 257 ? 16.828 -8.977 1.57 1 52.38 257 ALA B O 1
ATOM 5241 N N . VAL B 1 258 ? 16.078 -6.777 1.709 1 61.78 258 VAL B N 1
ATOM 5242 C CA . VAL B 1 258 ? 15.211 -7.184 0.6 1 61.78 258 VAL B CA 1
ATOM 5243 C C . VAL B 1 258 ? 15.812 -6.695 -0.719 1 61.78 258 VAL B C 1
ATOM 5245 O O . VAL B 1 258 ? 15.93 -5.488 -0.942 1 61.78 258 VAL B O 1
ATOM 5248 N N . ASN B 1 259 ? 16.562 -7.598 -1.296 1 67.38 259 ASN B N 1
ATOM 5249 C CA . ASN B 1 259 ? 17.078 -7.379 -2.643 1 67.38 259 ASN B CA 1
ATOM 5250 C C . ASN B 1 259 ? 16.156 -7.977 -3.701 1 67.38 259 ASN B C 1
ATOM 5252 O O . ASN B 1 259 ? 16.203 -9.18 -3.969 1 67.38 259 ASN B O 1
ATOM 5256 N N . TYR B 1 260 ? 15.422 -7.094 -4.238 1 76 260 TYR B N 1
ATOM 5257 C CA . TYR B 1 260 ? 14.422 -7.582 -5.184 1 76 260 TYR B CA 1
ATOM 5258 C C . TYR B 1 260 ? 15.055 -7.91 -6.527 1 76 260 TYR B C 1
ATOM 5260 O O . TYR B 1 260 ? 14.383 -8.391 -7.441 1 76 260 TYR B O 1
ATOM 5268 N N . LEU B 1 261 ? 16.359 -7.867 -6.562 1 77.38 261 LEU B N 1
ATOM 5269 C CA . LEU B 1 261 ? 17.078 -8.203 -7.793 1 77.38 261 LEU B CA 1
ATOM 5270 C C . LEU B 1 261 ? 16.953 -9.688 -8.109 1 77.38 261 LEU B C 1
ATOM 5272 O O . LEU B 1 261 ? 17 -10.086 -9.273 1 77.38 261 LEU B O 1
ATOM 5276 N N . GLN B 1 262 ? 16.688 -10.484 -7.082 1 84.69 262 GLN B N 1
ATOM 5277 C CA . GLN B 1 262 ? 16.625 -11.93 -7.25 1 84.69 262 GLN B CA 1
ATOM 5278 C C . GLN B 1 262 ? 15.188 -12.398 -7.457 1 84.69 262 GLN B C 1
ATOM 5280 O O . GLN B 1 262 ? 14.93 -13.594 -7.57 1 84.69 262 GLN B O 1
ATOM 5285 N N . LEU B 1 263 ? 14.266 -11.516 -7.547 1 90.94 263 LEU B N 1
ATOM 5286 C CA . LEU B 1 263 ? 12.852 -11.836 -7.648 1 90.94 263 LEU B CA 1
ATOM 5287 C C . LEU B 1 263 ? 12.57 -12.68 -8.883 1 90.94 263 LEU B C 1
ATOM 5289 O O . LEU B 1 263 ? 11.875 -13.703 -8.805 1 90.94 263 LEU B O 1
ATOM 5293 N N . PRO B 1 264 ? 13.164 -12.375 -10.062 1 85.12 264 PRO B N 1
ATOM 5294 C CA . PRO B 1 264 ? 12.906 -13.203 -11.234 1 85.12 264 PRO B CA 1
ATOM 5295 C C . PRO B 1 264 ? 13.367 -14.648 -11.055 1 85.12 264 PRO B C 1
ATOM 5297 O O . PRO B 1 264 ? 12.68 -15.578 -11.477 1 85.12 264 PRO B O 1
ATOM 5300 N N . GLN B 1 265 ? 14.453 -14.75 -10.383 1 83.38 265 GLN B N 1
ATOM 5301 C CA . GLN B 1 265 ? 14.977 -16.094 -10.133 1 83.38 265 GLN B CA 1
ATOM 5302 C C . GLN B 1 265 ? 14.062 -16.859 -9.18 1 83.38 265 GLN B C 1
ATOM 5304 O O . GLN B 1 265 ? 13.797 -18.047 -9.398 1 83.38 265 GLN B O 1
ATOM 5309 N N . LEU B 1 266 ? 13.656 -16.234 -8.141 1 92.62 266 LEU B N 1
ATOM 5310 C CA . LEU B 1 266 ? 12.742 -16.875 -7.195 1 92.62 266 LEU B CA 1
ATOM 5311 C C . LEU B 1 266 ? 11.445 -17.281 -7.883 1 92.62 266 LEU B C 1
ATOM 5313 O O . LEU B 1 266 ? 10.969 -18.406 -7.688 1 92.62 266 LEU B O 1
ATOM 5317 N N . MET B 1 267 ? 10.922 -16.422 -8.719 1 93.31 267 MET B N 1
ATOM 5318 C CA . MET B 1 267 ? 9.68 -16.703 -9.43 1 93.31 267 MET B CA 1
ATOM 5319 C C . MET B 1 267 ? 9.883 -17.859 -10.414 1 93.31 267 MET B C 1
ATOM 5321 O O . MET B 1 267 ? 8.984 -18.688 -10.594 1 93.31 267 MET B O 1
ATOM 5325 N N . PHE B 1 268 ? 11.023 -17.906 -10.984 1 86.5 268 PHE B N 1
ATOM 5326 C CA . PHE B 1 268 ? 11.344 -19 -11.891 1 86.5 268 PHE B CA 1
ATOM 5327 C C . PHE B 1 268 ? 11.312 -20.328 -11.156 1 86.5 268 PHE B C 1
ATOM 5329 O O . PHE B 1 268 ? 10.727 -21.297 -11.633 1 86.5 268 PHE B O 1
ATOM 5336 N N . LYS B 1 269 ? 11.906 -20.312 -10.094 1 88.44 269 LYS B N 1
ATOM 5337 C CA . LYS B 1 269 ? 11.961 -21.547 -9.305 1 88.44 269 LYS B CA 1
ATOM 5338 C C . LYS B 1 269 ? 10.562 -21.969 -8.844 1 88.44 269 LYS B C 1
ATOM 5340 O O . LYS B 1 269 ? 10.203 -23.141 -8.922 1 88.44 269 LYS B O 1
ATOM 5345 N N . LEU B 1 270 ? 9.789 -21.031 -8.352 1 95.06 270 LEU B N 1
ATOM 5346 C CA . LEU B 1 270 ? 8.422 -21.328 -7.945 1 95.06 270 LEU B CA 1
ATOM 5347 C C . LEU B 1 270 ? 7.625 -21.922 -9.102 1 95.06 270 LEU B C 1
ATOM 5349 O O . LEU B 1 270 ? 6.961 -22.938 -8.945 1 95.06 270 LEU B O 1
ATOM 5353 N N . ARG B 1 271 ? 7.793 -21.344 -10.266 1 92.94 271 ARG B N 1
ATOM 5354 C CA . ARG B 1 271 ? 7.023 -21.766 -11.43 1 92.94 271 ARG B CA 1
ATOM 5355 C C . ARG B 1 271 ? 7.504 -23.125 -11.938 1 92.94 271 ARG B C 1
ATOM 5357 O O . ARG B 1 271 ? 6.754 -23.844 -12.602 1 92.94 271 ARG B O 1
ATOM 5364 N N . SER B 1 272 ? 8.695 -23.422 -11.609 1 85.5 272 SER B N 1
ATOM 5365 C CA . SER B 1 272 ? 9.234 -24.703 -12.016 1 85.5 272 SER B CA 1
ATOM 5366 C C . SER B 1 272 ? 8.789 -25.812 -11.07 1 85.5 272 SER B C 1
ATOM 5368 O O . SER B 1 272 ? 8.727 -26.984 -11.461 1 85.5 272 SER B O 1
ATOM 5370 N N . CYS B 1 273 ? 8.43 -25.469 -9.891 1 88.88 273 CYS B N 1
ATOM 5371 C CA . CYS B 1 273 ? 8.156 -26.453 -8.859 1 88.88 273 CYS B CA 1
ATOM 5372 C C . CYS B 1 273 ? 6.66 -26.688 -8.688 1 88.88 273 CYS B C 1
ATOM 5374 O O . CYS B 1 273 ? 6.234 -27.703 -8.141 1 88.88 273 CYS B O 1
ATOM 5376 N N . TYR B 1 274 ? 5.879 -25.75 -9.164 1 93.31 274 TYR B N 1
ATOM 5377 C CA . TYR B 1 274 ? 4.445 -25.797 -8.914 1 93.31 274 TYR B CA 1
ATOM 5378 C C . TYR B 1 274 ? 3.664 -25.781 -10.227 1 93.31 274 TYR B C 1
ATOM 5380 O O . TYR B 1 274 ? 4.219 -25.469 -11.281 1 93.31 274 TYR B O 1
ATOM 5388 N N . GLN B 1 275 ? 2.426 -26.219 -10.148 1 89.88 275 GLN B N 1
ATOM 5389 C CA . GLN B 1 275 ? 1.575 -26.281 -11.336 1 89.88 275 GLN B CA 1
ATOM 5390 C C . GLN B 1 275 ? 0.86 -24.953 -11.555 1 89.88 275 GLN B C 1
ATOM 5392 O O . GLN B 1 275 ? 0.403 -24.656 -12.664 1 89.88 275 GLN B O 1
ATOM 5397 N N . ALA B 1 276 ? 0.752 -24.172 -10.492 1 94.94 276 ALA B N 1
ATOM 5398 C CA . ALA B 1 276 ? 0.224 -22.812 -10.547 1 94.94 276 ALA B CA 1
ATOM 5399 C C . ALA B 1 276 ? 0.805 -21.953 -9.422 1 94.94 276 ALA B C 1
ATOM 5401 O O . ALA B 1 276 ? 1.052 -22.453 -8.32 1 94.94 276 ALA B O 1
ATOM 5402 N N . VAL B 1 277 ? 1.047 -20.734 -9.773 1 98.06 277 VAL B N 1
ATOM 5403 C CA . VAL B 1 277 ? 1.531 -19.766 -8.781 1 98.06 277 VAL B CA 1
ATOM 5404 C C . VAL B 1 277 ? 0.551 -18.609 -8.664 1 98.06 277 VAL B C 1
ATOM 5406 O O . VAL B 1 277 ? 0.255 -17.938 -9.656 1 98.06 277 VAL B O 1
ATOM 5409 N N . VAL B 1 278 ? -0.026 -18.422 -7.457 1 98.75 278 VAL B N 1
ATOM 5410 C CA . VAL B 1 278 ? -0.904 -17.281 -7.172 1 98.75 278 VAL B CA 1
ATOM 5411 C C . VAL B 1 278 ? -0.167 -16.266 -6.309 1 98.75 278 VAL B C 1
ATOM 5413 O O . VAL B 1 278 ? 0.415 -16.609 -5.281 1 98.75 278 VAL B O 1
ATOM 5416 N N . VAL B 1 279 ? -0.141 -15.039 -6.746 1 98.75 279 VAL B N 1
ATOM 5417 C CA . VAL B 1 279 ? 0.568 -13.992 -6.02 1 98.75 279 VAL B CA 1
ATOM 5418 C C . VAL B 1 279 ? -0.429 -12.969 -5.488 1 98.75 279 VAL B C 1
ATOM 5420 O O . VAL B 1 279 ? -1.213 -12.398 -6.254 1 98.75 279 VAL B O 1
ATOM 5423 N N . ASP B 1 280 ? -0.388 -12.719 -4.168 1 98.56 280 ASP B N 1
ATOM 5424 C CA . ASP B 1 280 ? -1.216 -11.703 -3.52 1 98.56 280 ASP B CA 1
ATOM 5425 C C . ASP B 1 280 ? -0.532 -10.336 -3.543 1 98.56 280 ASP B C 1
ATOM 5427 O O . ASP B 1 280 ? 0.424 -10.109 -2.801 1 98.56 280 ASP B O 1
ATOM 5431 N N . LEU B 1 281 ? -1.033 -9.469 -4.336 1 97.38 281 LEU B N 1
ATOM 5432 C CA . LEU B 1 281 ? -0.589 -8.078 -4.348 1 97.38 281 LEU B CA 1
ATOM 5433 C C . LEU B 1 281 ? -1.706 -7.148 -3.889 1 97.38 281 LEU B C 1
ATOM 5435 O O . LEU B 1 281 ? -2.096 -6.234 -4.617 1 97.38 281 LEU B O 1
ATOM 5439 N N . SER B 1 282 ? -2.062 -7.301 -2.635 1 95.31 282 SER B N 1
ATOM 5440 C CA . SER B 1 282 ? -3.229 -6.625 -2.074 1 95.31 282 SER B CA 1
ATOM 5441 C C . SER B 1 282 ? -2.953 -5.145 -1.839 1 95.31 282 SER B C 1
ATOM 5443 O O . SER B 1 282 ? -3.879 -4.363 -1.609 1 95.31 282 SER B O 1
ATOM 5445 N N . ARG B 1 283 ? -1.732 -4.695 -1.914 1 92.94 283 ARG B N 1
ATOM 5446 C CA . ARG B 1 283 ? -1.412 -3.285 -1.718 1 92.94 283 ARG B CA 1
ATOM 5447 C C . ARG B 1 283 ? -1.417 -2.533 -3.045 1 92.94 283 ARG B C 1
ATOM 5449 O O . ARG B 1 283 ? -1.108 -1.34 -3.088 1 92.94 283 ARG B O 1
ATOM 5456 N N . GLY B 1 284 ? -1.742 -3.264 -4.094 1 93.06 284 GLY B N 1
ATOM 5457 C CA . GLY B 1 284 ? -1.703 -2.646 -5.41 1 93.06 284 GLY B CA 1
ATOM 5458 C C . GLY B 1 284 ? -0.338 -2.727 -6.066 1 93.06 284 GLY B C 1
ATOM 5459 O O . GLY B 1 284 ? 0.543 -3.445 -5.594 1 93.06 284 GLY B O 1
ATOM 5460 N N . PRO B 1 285 ? -0.223 -2.02 -7.18 1 91.81 285 PRO B N 1
ATOM 5461 C CA . PRO B 1 285 ? 1.063 -2.057 -7.879 1 91.81 285 PRO B CA 1
ATOM 5462 C C . PRO B 1 285 ? 2.18 -1.369 -7.094 1 91.81 285 PRO B C 1
ATOM 5464 O O . PRO B 1 285 ? 1.997 -0.251 -6.605 1 91.81 285 PRO B O 1
ATOM 5467 N N . GLU B 1 286 ? 3.17 -2.062 -6.93 1 89 286 GLU B N 1
ATOM 5468 C CA . GLU B 1 286 ? 4.398 -1.557 -6.324 1 89 286 GLU B CA 1
ATOM 5469 C C . GLU B 1 286 ? 5.609 -1.84 -7.203 1 89 286 GLU B C 1
ATOM 5471 O O . GLU B 1 286 ? 5.66 -2.865 -7.887 1 89 286 GLU B O 1
ATOM 5476 N N . ASN B 1 287 ? 6.652 -1.038 -7.117 1 85.81 287 ASN B N 1
ATOM 5477 C CA . ASN B 1 287 ? 7.805 -1.129 -8.008 1 85.81 287 ASN B CA 1
ATOM 5478 C C . ASN B 1 287 ? 8.508 -2.475 -7.875 1 85.81 287 ASN B C 1
ATOM 5480 O O . ASN B 1 287 ? 8.938 -3.057 -8.875 1 85.81 287 ASN B O 1
ATOM 5484 N N . TRP B 1 288 ? 8.609 -2.971 -6.684 1 87 288 TRP B N 1
ATOM 5485 C CA . TRP B 1 288 ? 9.359 -4.207 -6.477 1 87 288 TRP B CA 1
ATOM 5486 C C . TRP B 1 288 ? 8.688 -5.375 -7.184 1 87 288 TRP B C 1
ATOM 5488 O O . TRP B 1 288 ? 9.344 -6.363 -7.523 1 87 288 TRP B O 1
ATOM 5498 N N . ALA B 1 289 ? 7.371 -5.254 -7.449 1 93.25 289 ALA B N 1
ATOM 5499 C CA . ALA B 1 289 ? 6.59 -6.367 -7.984 1 93.25 289 ALA B CA 1
ATOM 5500 C C . ALA B 1 289 ? 6.438 -6.254 -9.5 1 93.25 289 ALA B C 1
ATOM 5502 O O . ALA B 1 289 ? 5.773 -7.078 -10.125 1 93.25 289 ALA B O 1
ATOM 5503 N N . ASN B 1 290 ? 7.055 -5.246 -10.102 1 90.44 290 ASN B N 1
ATOM 5504 C CA . ASN B 1 290 ? 6.895 -4.996 -11.531 1 90.44 290 ASN B CA 1
ATOM 5505 C C . ASN B 1 290 ? 7.254 -6.227 -12.359 1 90.44 290 ASN B C 1
ATOM 5507 O O . ASN B 1 290 ? 6.516 -6.602 -13.273 1 90.44 290 ASN B O 1
ATOM 5511 N N . PRO B 1 291 ? 8.367 -6.965 -12.016 1 88.19 291 PRO B N 1
ATOM 5512 C CA . PRO B 1 291 ? 8.695 -8.156 -12.812 1 88.19 291 PRO B CA 1
ATOM 5513 C C . PRO B 1 291 ? 7.594 -9.211 -12.766 1 88.19 291 PRO B C 1
ATOM 5515 O O . PRO B 1 291 ? 7.359 -9.906 -13.766 1 88.19 291 PRO B O 1
ATOM 5518 N N . ILE B 1 292 ? 6.914 -9.32 -11.664 1 95.56 292 ILE B N 1
ATOM 5519 C CA . ILE B 1 292 ? 5.824 -10.281 -11.523 1 95.56 292 ILE B CA 1
ATOM 5520 C C . ILE B 1 292 ? 4.637 -9.844 -12.375 1 95.56 292 ILE B C 1
ATOM 5522 O O . ILE B 1 292 ? 4.059 -10.656 -13.102 1 95.56 292 ILE B O 1
ATOM 5526 N N . LEU B 1 293 ? 4.324 -8.57 -12.281 1 95.62 293 LEU B N 1
ATOM 5527 C CA . LEU B 1 293 ? 3.203 -8.016 -13.039 1 95.62 293 LEU B CA 1
ATOM 5528 C C . LEU B 1 293 ? 3.439 -8.141 -14.539 1 95.62 293 LEU B C 1
ATOM 5530 O O . LEU B 1 293 ? 2.537 -8.539 -15.281 1 95.62 293 LEU B O 1
ATOM 5534 N N . MET B 1 294 ? 4.613 -7.883 -14.914 1 89.62 294 MET B N 1
ATOM 5535 C CA . MET B 1 294 ? 4.957 -7.875 -16.328 1 89.62 294 MET B CA 1
ATOM 5536 C C . MET B 1 294 ? 4.93 -9.289 -16.906 1 89.62 294 MET B C 1
ATOM 5538 O O . MET B 1 294 ? 4.621 -9.477 -18.094 1 89.62 294 MET B O 1
ATOM 5542 N N . GLU B 1 295 ? 5.148 -10.297 -16.109 1 88.69 295 GLU B N 1
ATOM 5543 C CA . GLU B 1 295 ? 5.262 -11.664 -16.594 1 88.69 295 GLU B CA 1
ATOM 5544 C C . GLU B 1 295 ? 4.039 -12.492 -16.219 1 88.69 295 GLU B C 1
ATOM 5546 O O . GLU B 1 295 ? 3.939 -13.664 -16.594 1 88.69 295 GLU B O 1
ATOM 5551 N N . ALA B 1 296 ? 3.105 -11.906 -15.547 1 96.44 296 ALA B N 1
ATOM 5552 C CA . ALA B 1 296 ? 1.924 -12.641 -15.094 1 96.44 296 ALA B CA 1
ATOM 5553 C C . ALA B 1 296 ? 1.145 -13.211 -16.266 1 96.44 296 ALA B C 1
ATOM 5555 O O . ALA B 1 296 ? 0.996 -12.562 -17.297 1 96.44 296 ALA B O 1
ATOM 5556 N N . THR B 1 297 ? 0.72 -14.508 -16.109 1 95.88 297 THR B N 1
ATOM 5557 C CA . THR B 1 297 ? -0.187 -15.094 -17.078 1 95.88 297 THR B CA 1
ATOM 5558 C C . THR B 1 297 ? -1.508 -14.336 -17.125 1 95.88 297 THR B C 1
ATOM 5560 O O . THR B 1 297 ? -2.014 -14.016 -18.203 1 95.88 297 THR B O 1
ATOM 5563 N N . THR B 1 298 ? -2.074 -14.07 -15.984 1 97.75 298 THR B N 1
ATOM 5564 C CA . THR B 1 298 ? -3.289 -13.273 -15.828 1 97.75 298 THR B CA 1
ATOM 5565 C C . THR B 1 298 ? -3.207 -12.414 -14.57 1 97.75 298 THR B C 1
ATOM 5567 O O . THR B 1 298 ? -2.689 -12.852 -13.539 1 97.75 298 THR B O 1
ATOM 5570 N N . ILE B 1 299 ? -3.609 -11.18 -14.727 1 98.69 299 ILE B N 1
ATOM 5571 C CA . ILE B 1 299 ? -3.783 -10.289 -13.594 1 98.69 299 ILE B CA 1
ATOM 5572 C C . ILE B 1 299 ? -5.27 -10.133 -13.281 1 98.69 299 ILE B C 1
ATOM 5574 O O . ILE B 1 299 ? -6.039 -9.648 -14.117 1 98.69 299 ILE B O 1
ATOM 5578 N N . LEU B 1 300 ? -5.625 -10.617 -12.125 1 98.81 300 LEU B N 1
ATOM 5579 C CA . LEU B 1 300 ? -6.98 -10.43 -11.617 1 98.81 300 LEU B CA 1
ATOM 5580 C C . LEU B 1 300 ? -7.078 -9.156 -10.789 1 98.81 300 LEU B C 1
ATOM 5582 O O . LEU B 1 300 ? -6.633 -9.125 -9.633 1 98.81 300 LEU B O 1
ATOM 5586 N N . LEU B 1 301 ? -7.617 -8.102 -11.383 1 98.69 301 LEU B N 1
ATOM 5587 C CA . LEU B 1 301 ? -7.789 -6.82 -10.711 1 98.69 301 LEU B CA 1
ATOM 5588 C C . LEU B 1 301 ? -9.109 -6.773 -9.953 1 98.69 301 LEU B C 1
ATOM 5590 O O . LEU B 1 301 ? -10.18 -6.84 -10.562 1 98.69 301 LEU B O 1
ATOM 5594 N N . VAL B 1 302 ? -8.992 -6.613 -8.656 1 98.62 302 VAL B N 1
ATOM 5595 C CA . VAL B 1 302 ? -10.164 -6.762 -7.793 1 98.62 302 VAL B CA 1
ATOM 5596 C C . VAL B 1 302 ? -10.766 -5.387 -7.504 1 98.62 302 VAL B C 1
ATOM 5598 O O . VAL B 1 302 ? -10.047 -4.449 -7.145 1 98.62 302 VAL B O 1
ATOM 5601 N N . MET B 1 303 ? -12.07 -5.234 -7.648 1 97.12 303 MET B N 1
ATOM 5602 C CA . MET B 1 303 ? -12.812 -4.02 -7.309 1 97.12 303 MET B CA 1
ATOM 5603 C C . MET B 1 303 ? -14.094 -4.355 -6.562 1 97.12 303 MET B C 1
ATOM 5605 O O . MET B 1 303 ? -14.484 -5.52 -6.473 1 97.12 303 MET B O 1
ATOM 5609 N N . GLN B 1 304 ? -14.656 -3.375 -5.938 1 94.5 304 GLN B N 1
ATOM 5610 C CA . GLN B 1 304 ? -15.969 -3.49 -5.297 1 94.5 304 GLN B CA 1
ATOM 5611 C C . GLN B 1 304 ? -16.938 -2.455 -5.848 1 94.5 304 GLN B C 1
ATOM 5613 O O . GLN B 1 304 ? -16.625 -1.752 -6.812 1 94.5 304 GLN B O 1
ATOM 5618 N N . ASP B 1 305 ? -18.156 -2.537 -5.277 1 91.94 305 ASP B N 1
ATOM 5619 C CA . ASP B 1 305 ? -19.25 -1.713 -5.789 1 91.94 305 ASP B CA 1
ATOM 5620 C C . ASP B 1 305 ? -19.141 -0.283 -5.262 1 91.94 305 ASP B C 1
ATOM 5622 O O . ASP B 1 305 ? -19.938 0.126 -4.41 1 91.94 305 ASP B O 1
ATOM 5626 N N . SER B 1 306 ? -18.266 0.506 -5.871 1 89.44 306 SER B N 1
ATOM 5627 C CA . SER B 1 306 ? -18.125 1.928 -5.57 1 89.44 306 SER B CA 1
ATOM 5628 C C . SER B 1 306 ? -17.469 2.674 -6.727 1 89.44 306 SER B C 1
ATOM 5630 O O . SER B 1 306 ? -16.672 2.094 -7.48 1 89.44 306 SER B O 1
ATOM 5632 N N . LEU B 1 307 ? -17.781 3.906 -6.848 1 89.25 307 LEU B N 1
ATOM 5633 C CA . LEU B 1 307 ? -17.172 4.723 -7.895 1 89.25 307 LEU B CA 1
ATOM 5634 C C . LEU B 1 307 ? -15.68 4.891 -7.652 1 89.25 307 LEU B C 1
ATOM 5636 O O . LEU B 1 307 ? -14.891 4.918 -8.602 1 89.25 307 LEU B O 1
ATOM 5640 N N . ALA B 1 308 ? -15.305 4.988 -6.391 1 88.56 308 ALA B N 1
ATOM 5641 C CA . ALA B 1 308 ? -13.891 5.113 -6.035 1 88.56 308 ALA B CA 1
ATOM 5642 C C . ALA B 1 308 ? -13.102 3.891 -6.488 1 88.56 308 ALA B C 1
ATOM 5644 O O . ALA B 1 308 ? -11.992 4.02 -7.02 1 88.56 308 ALA B O 1
ATOM 5645 N N . SER B 1 309 ? -13.695 2.711 -6.277 1 92.62 309 SER B N 1
ATOM 5646 C CA . SER B 1 309 ? -13.047 1.471 -6.688 1 92.62 309 SER B CA 1
ATOM 5647 C C . SER B 1 309 ? -12.93 1.384 -8.203 1 92.62 309 SER B C 1
ATOM 5649 O O . SER B 1 309 ? -11.906 0.937 -8.727 1 92.62 309 SER B O 1
ATOM 5651 N N . LEU B 1 310 ? -13.977 1.822 -8.898 1 94.88 310 LEU B N 1
ATOM 5652 C CA . LEU B 1 310 ? -13.961 1.796 -10.359 1 94.88 310 LEU B CA 1
ATOM 5653 C C . LEU B 1 310 ? -12.906 2.752 -10.906 1 94.88 310 LEU B C 1
ATOM 5655 O O . LEU B 1 310 ? -12.18 2.408 -11.844 1 94.88 310 LEU B O 1
ATOM 5659 N N . ARG B 1 311 ? -12.828 3.904 -10.391 1 93.31 311 ARG B N 1
ATOM 5660 C CA . ARG B 1 311 ? -11.828 4.879 -10.805 1 93.31 311 ARG B CA 1
ATOM 5661 C C . ARG B 1 311 ? -10.414 4.34 -10.594 1 93.31 311 ARG B C 1
ATOM 5663 O O . ARG B 1 311 ? -9.562 4.465 -11.477 1 93.31 311 ARG B O 1
ATOM 5670 N N . SER B 1 312 ? -10.219 3.789 -9.438 1 94.25 312 SER B N 1
ATOM 5671 C CA . SER B 1 312 ? -8.914 3.225 -9.125 1 94.25 312 SER B CA 1
ATOM 5672 C C . SER B 1 312 ? -8.578 2.062 -10.047 1 94.25 312 SER B C 1
ATOM 5674 O O . SER B 1 312 ? -7.426 1.91 -10.469 1 94.25 312 SER B O 1
ATOM 5676 N N . ALA B 1 313 ? -9.57 1.244 -10.32 1 96.94 313 ALA B N 1
ATOM 5677 C CA . ALA B 1 313 ? -9.367 0.128 -11.242 1 96.94 313 ALA B CA 1
ATOM 5678 C C . ALA B 1 313 ? -8.953 0.625 -12.625 1 96.94 313 ALA B C 1
ATOM 5680 O O . ALA B 1 313 ? -8.016 0.099 -13.227 1 96.94 313 ALA B O 1
ATOM 5681 N N . THR B 1 314 ? -9.633 1.642 -13.07 1 96.69 314 THR B N 1
ATOM 5682 C CA . THR B 1 314 ? -9.344 2.209 -14.383 1 96.69 314 THR B CA 1
ATOM 5683 C C . THR B 1 314 ? -7.926 2.77 -14.422 1 96.69 314 THR B C 1
ATOM 5685 O O . THR B 1 314 ? -7.188 2.525 -15.383 1 96.69 314 THR B O 1
ATOM 5688 N N . ALA B 1 315 ? -7.594 3.482 -13.398 1 95.12 315 ALA B N 1
ATOM 5689 C CA . ALA B 1 315 ? -6.238 4.027 -13.32 1 95.12 315 ALA B CA 1
ATOM 5690 C C . ALA B 1 315 ? -5.199 2.914 -13.305 1 95.12 315 ALA B C 1
ATOM 5692 O O . ALA B 1 315 ? -4.137 3.041 -13.922 1 95.12 315 ALA B O 1
ATOM 5693 N N . THR B 1 316 ? -5.465 1.84 -12.625 1 97 316 THR B N 1
ATOM 5694 C CA . THR B 1 316 ? -4.547 0.711 -12.516 1 97 316 THR B CA 1
ATOM 5695 C C . THR B 1 316 ? -4.391 0.017 -13.867 1 97 316 THR B C 1
ATOM 5697 O O . THR B 1 316 ? -3.273 -0.315 -14.273 1 97 316 THR B O 1
ATOM 5700 N N . VAL B 1 317 ? -5.504 -0.162 -14.547 1 97.75 317 VAL B N 1
ATOM 5701 C CA . VAL B 1 317 ? -5.461 -0.771 -15.867 1 97.75 317 VAL B CA 1
ATOM 5702 C C . VAL B 1 317 ? -4.578 0.065 -16.797 1 97.75 317 VAL B C 1
ATOM 5704 O O . VAL B 1 317 ? -3.705 -0.47 -17.484 1 97.75 317 VAL B O 1
ATOM 5707 N N . ASN B 1 318 ? -4.777 1.335 -16.781 1 96.25 318 ASN B N 1
ATOM 5708 C CA . ASN B 1 318 ? -3.98 2.23 -17.609 1 96.25 318 ASN B CA 1
ATOM 5709 C C . ASN B 1 318 ? -2.496 2.145 -17.266 1 96.25 318 ASN B C 1
ATOM 5711 O O . ASN B 1 318 ? -1.648 2.125 -18.156 1 96.25 318 ASN B O 1
ATOM 5715 N N . HIS B 1 319 ? -2.242 2.062 -16.031 1 94.12 319 HIS B N 1
ATOM 5716 C CA . HIS B 1 319 ? -0.858 1.953 -15.586 1 94.12 319 HIS B CA 1
ATOM 5717 C C . HIS B 1 319 ? -0.227 0.649 -16.062 1 94.12 319 HIS B C 1
ATOM 5719 O O . HIS B 1 319 ? 0.889 0.65 -16.578 1 94.12 319 HIS B O 1
ATOM 5725 N N . LEU B 1 320 ? -0.904 -0.418 -15.906 1 96.19 320 LEU B N 1
ATOM 5726 C CA . LEU B 1 320 ? -0.398 -1.727 -16.312 1 96.19 320 LEU B CA 1
ATOM 5727 C C . LEU B 1 320 ? -0.112 -1.763 -17.797 1 96.19 320 LEU B C 1
ATOM 5729 O O . LEU B 1 320 ? 0.93 -2.266 -18.234 1 96.19 320 LEU B O 1
ATOM 5733 N N . ILE B 1 321 ? -0.981 -1.187 -18.594 1 94.81 321 ILE B N 1
ATOM 5734 C CA . ILE B 1 321 ? -0.871 -1.246 -20.047 1 94.81 321 ILE B CA 1
ATOM 5735 C C . ILE B 1 321 ? 0.167 -0.234 -20.516 1 94.81 321 ILE B C 1
ATOM 5737 O O . ILE B 1 321 ? 1.119 -0.595 -21.219 1 94.81 321 ILE B O 1
ATOM 5741 N N . ASN B 1 322 ? 0.094 0.985 -20.109 1 93.06 322 ASN B N 1
ATOM 5742 C CA . ASN B 1 322 ? 0.864 2.076 -20.688 1 93.06 322 ASN B CA 1
ATOM 5743 C C . ASN B 1 322 ? 2.266 2.158 -20.094 1 93.06 322 ASN B C 1
ATOM 5745 O O . ASN B 1 322 ? 3.225 2.494 -20.781 1 93.06 322 ASN B O 1
ATOM 5749 N N . ASP B 1 323 ? 2.352 1.863 -18.828 1 89.19 323 ASP B N 1
ATOM 5750 C CA . ASP B 1 323 ? 3.639 2.053 -18.156 1 89.19 323 ASP B CA 1
ATOM 5751 C C . ASP B 1 323 ? 4.41 0.739 -18.078 1 89.19 323 ASP B C 1
ATOM 5753 O O . ASP B 1 323 ? 5.637 0.723 -18.219 1 89.19 323 ASP B O 1
ATOM 5757 N N . LEU B 1 324 ? 3.682 -0.385 -17.875 1 89.38 324 LEU B N 1
ATOM 5758 C CA . LEU B 1 324 ? 4.375 -1.647 -17.656 1 89.38 324 LEU B CA 1
ATOM 5759 C C . LEU B 1 324 ? 4.328 -2.525 -18.891 1 89.38 324 LEU B C 1
ATOM 5761 O O . LEU B 1 324 ? 5 -3.559 -18.953 1 89.38 324 LEU B O 1
ATOM 5765 N N . GLY B 1 325 ? 3.5 -2.174 -19.828 1 89.94 325 GLY B N 1
ATOM 5766 C CA . GLY B 1 325 ? 3.453 -2.895 -21.078 1 89.94 325 GLY B CA 1
ATOM 5767 C C . GLY B 1 325 ? 2.693 -4.203 -21 1 89.94 325 GLY B C 1
ATOM 5768 O O . GLY B 1 325 ? 2.934 -5.121 -21.781 1 89.94 325 GLY B O 1
ATOM 5769 N N . VAL B 1 326 ? 1.825 -4.32 -20.078 1 93 326 VAL B N 1
ATOM 5770 C CA . VAL B 1 326 ? 1.017 -5.527 -19.938 1 93 326 VAL B CA 1
ATOM 5771 C C . VAL B 1 326 ? -0.091 -5.539 -20.984 1 93 326 VAL B C 1
ATOM 5773 O O . VAL B 1 326 ? -0.765 -4.527 -21.203 1 93 326 VAL B O 1
ATOM 5776 N N . ALA B 1 327 ? -0.216 -6.652 -21.641 1 92.62 327 ALA B N 1
ATOM 5777 C CA . ALA B 1 327 ? -1.281 -6.773 -22.625 1 92.62 327 ALA B CA 1
ATOM 5778 C C . ALA B 1 327 ? -2.656 -6.699 -21.969 1 92.62 327 ALA B C 1
ATOM 5780 O O . ALA B 1 327 ? -2.881 -7.312 -20.922 1 92.62 327 ALA B O 1
ATOM 5781 N N . ARG B 1 328 ? -3.566 -5.988 -22.547 1 95.06 328 ARG B N 1
ATOM 5782 C CA . ARG B 1 328 ? -4.918 -5.801 -22.031 1 95.06 328 ARG B CA 1
ATOM 5783 C C . ARG B 1 328 ? -5.613 -7.145 -21.828 1 95.06 328 ARG B C 1
ATOM 5785 O O . ARG B 1 328 ? -6.391 -7.305 -20.891 1 95.06 328 ARG B O 1
ATOM 5792 N N . SER B 1 329 ? -5.309 -8.125 -22.672 1 93.94 329 SER B N 1
ATOM 5793 C CA . SER B 1 329 ? -5.953 -9.438 -22.625 1 93.94 329 SER B CA 1
ATOM 5794 C C . SER B 1 329 ? -5.566 -10.203 -21.359 1 93.94 329 SER B C 1
ATOM 5796 O O . SER B 1 329 ? -6.254 -11.148 -20.969 1 93.94 329 SER B O 1
ATOM 5798 N N . ARG B 1 330 ? -4.5 -9.812 -20.703 1 96.62 330 ARG B N 1
ATOM 5799 C CA . ARG B 1 330 ? -4.02 -10.508 -19.516 1 96.62 330 ARG B CA 1
ATOM 5800 C C . ARG B 1 330 ? -4.602 -9.891 -18.25 1 96.62 330 ARG B C 1
ATOM 5802 O O . ARG B 1 330 ? -4.352 -10.383 -17.141 1 96.62 330 ARG B O 1
ATOM 5809 N N . ILE B 1 331 ? -5.32 -8.781 -18.422 1 98.38 331 ILE B N 1
ATOM 5810 C CA . ILE B 1 331 ? -5.938 -8.102 -17.281 1 98.38 331 ILE B CA 1
ATOM 5811 C C . ILE B 1 331 ? -7.43 -8.43 -17.234 1 98.38 331 ILE B C 1
ATOM 5813 O O . ILE B 1 331 ? -8.148 -8.203 -18.219 1 98.38 331 ILE B O 1
ATOM 5817 N N . GLN B 1 332 ? -7.848 -9.016 -16.156 1 98.38 332 GLN B N 1
ATOM 5818 C CA . GLN B 1 332 ? -9.258 -9.336 -15.945 1 98.38 332 GLN B CA 1
ATOM 5819 C C . GLN B 1 332 ? -9.766 -8.734 -14.641 1 98.38 332 GLN B C 1
ATOM 5821 O O . GLN B 1 332 ? -9.039 -8.68 -13.648 1 98.38 332 GLN B O 1
ATOM 5826 N N . LEU B 1 333 ? -11.008 -8.258 -14.656 1 98.38 333 LEU B N 1
ATOM 5827 C CA . LEU B 1 333 ? -11.594 -7.633 -13.477 1 98.38 333 LEU B CA 1
ATOM 5828 C C . LEU B 1 333 ? -12.352 -8.656 -12.641 1 98.38 333 LEU B C 1
ATOM 5830 O O . LEU B 1 333 ? -13.016 -9.539 -13.188 1 98.38 333 LEU B O 1
ATOM 5834 N N . VAL B 1 334 ? -12.188 -8.602 -11.391 1 98.69 334 VAL B N 1
ATOM 5835 C CA . VAL B 1 334 ? -13.008 -9.352 -10.453 1 98.69 334 VAL B CA 1
ATOM 5836 C C . VAL B 1 334 ? -13.859 -8.391 -9.625 1 98.69 334 VAL B C 1
ATOM 5838 O O . VAL B 1 334 ? -13.328 -7.656 -8.789 1 98.69 334 VAL B O 1
ATOM 5841 N N . TYR B 1 335 ? -15.086 -8.367 -9.867 1 98 335 TYR B N 1
ATOM 5842 C CA . TYR B 1 335 ? -16.062 -7.617 -9.086 1 98 335 TYR B CA 1
ATOM 5843 C C . TYR B 1 335 ? -16.469 -8.375 -7.824 1 98 335 TYR B C 1
ATOM 5845 O O . TYR B 1 335 ? -17.422 -9.156 -7.836 1 98 335 TYR B O 1
ATOM 5853 N N . ASN B 1 336 ? -15.719 -8.047 -6.758 1 97.38 336 ASN B N 1
ATOM 5854 C CA . ASN B 1 336 ? -15.93 -8.719 -5.48 1 97.38 336 ASN B CA 1
ATOM 5855 C C . ASN B 1 336 ? -17.094 -8.109 -4.707 1 97.38 336 ASN B C 1
ATOM 5857 O O . ASN B 1 336 ? -17.469 -6.965 -4.953 1 97.38 336 ASN B O 1
ATOM 5861 N N . ARG B 1 337 ? -17.703 -8.906 -3.799 1 94.81 337 ARG B N 1
ATOM 5862 C CA . ARG B 1 337 ? -18.859 -8.531 -3.008 1 94.81 337 ARG B CA 1
ATOM 5863 C C . ARG B 1 337 ? -19.984 -8.016 -3.9 1 94.81 337 ARG B C 1
ATOM 5865 O O . ARG B 1 337 ? -20.594 -6.98 -3.609 1 94.81 337 ARG B O 1
ATOM 5872 N N . TYR B 1 338 ? -20.172 -8.719 -4.945 1 95.5 338 TYR B N 1
ATOM 5873 C CA . TYR B 1 338 ? -21.156 -8.352 -5.957 1 95.5 338 TYR B CA 1
ATOM 5874 C C . TYR B 1 338 ? -22.562 -8.664 -5.48 1 95.5 338 TYR B C 1
ATOM 5876 O O . TYR B 1 338 ? -22.828 -9.742 -4.949 1 95.5 338 TYR B O 1
ATOM 5884 N N . SER B 1 339 ? -23.422 -7.695 -5.551 1 91.81 339 SER B N 1
ATOM 5885 C CA . SER B 1 339 ? -24.859 -7.855 -5.316 1 91.81 339 SER B CA 1
ATOM 5886 C C . SER B 1 339 ? -25.672 -7.473 -6.551 1 91.81 339 SER B C 1
ATOM 5888 O O . SER B 1 339 ? -25.625 -6.324 -6.996 1 91.81 339 SER B O 1
ATOM 5890 N N . PRO B 1 340 ? -26.422 -8.406 -7.07 1 87.38 340 PRO B N 1
ATOM 5891 C CA . PRO B 1 340 ? -27.172 -8.102 -8.289 1 87.38 340 PRO B CA 1
ATOM 5892 C C . PRO B 1 340 ? -28.203 -6.992 -8.094 1 87.38 340 PRO B C 1
ATOM 5894 O O . PRO B 1 340 ? -28.547 -6.281 -9.039 1 87.38 340 PRO B O 1
ATOM 5897 N N . LYS B 1 341 ? -28.609 -6.82 -6.84 1 84.94 341 LYS B N 1
ATOM 5898 C CA . LYS B 1 341 ? -29.594 -5.781 -6.562 1 84.94 341 LYS B CA 1
ATOM 5899 C C . LYS B 1 341 ? -28.938 -4.52 -6.016 1 84.94 341 LYS B C 1
ATOM 5901 O O . LYS B 1 341 ? -27.922 -4.602 -5.312 1 84.94 341 LYS B O 1
ATOM 5906 N N . ASN B 1 342 ? -29.312 -3.299 -6.418 1 78.81 342 ASN B N 1
ATOM 5907 C CA . ASN B 1 342 ? -28.953 -2.008 -5.84 1 78.81 342 ASN B CA 1
ATOM 5908 C C . ASN B 1 342 ? -27.453 -1.737 -5.965 1 78.81 342 ASN B C 1
ATOM 5910 O O . ASN B 1 342 ? -26.797 -1.405 -4.977 1 78.81 342 ASN B O 1
ATOM 5914 N N . ARG B 1 343 ? -26.922 -1.996 -7.137 1 84 343 ARG B N 1
ATOM 5915 C CA . ARG B 1 343 ? -25.5 -1.735 -7.359 1 84 343 ARG B CA 1
ATOM 5916 C C . ARG B 1 343 ? -25.281 -0.299 -7.82 1 84 343 ARG B C 1
ATOM 5918 O O . ARG B 1 343 ? -26.109 0.275 -8.516 1 84 343 ARG B O 1
ATOM 5925 N N . MET B 1 344 ? -24.172 0.217 -7.391 1 85.12 344 MET B N 1
ATOM 5926 C CA . MET B 1 344 ? -23.766 1.554 -7.812 1 85.12 344 MET B CA 1
ATOM 5927 C C . MET B 1 344 ? -23.109 1.515 -9.188 1 85.12 344 MET B C 1
ATOM 5929 O O . MET B 1 344 ? -23.344 2.393 -10.023 1 85.12 344 MET B O 1
ATOM 5933 N N . VAL B 1 345 ? -22.344 0.521 -9.383 1 91.56 345 VAL B N 1
ATOM 5934 C CA . VAL B 1 345 ? -21.609 0.35 -10.641 1 91.56 345 VAL B CA 1
ATOM 5935 C C . VAL B 1 345 ? -22.141 -0.88 -11.375 1 91.56 345 VAL B C 1
ATOM 5937 O O . VAL B 1 345 ? -22.109 -1.99 -10.836 1 91.56 345 VAL B O 1
ATOM 5940 N N . SER B 1 346 ? -22.625 -0.706 -12.57 1 94.19 346 SER B N 1
ATOM 5941 C CA . SER B 1 346 ? -23.078 -1.843 -13.367 1 94.19 346 SER B CA 1
ATOM 5942 C C . SER B 1 346 ? -21.891 -2.594 -13.969 1 94.19 346 SER B C 1
ATOM 5944 O O . SER B 1 346 ? -20.781 -2.053 -14.062 1 94.19 346 SER B O 1
ATOM 5946 N N . LEU B 1 347 ? -22.188 -3.857 -14.367 1 94.31 347 LEU B N 1
ATOM 5947 C CA . LEU B 1 347 ? -21.141 -4.637 -15.031 1 94.31 347 LEU B CA 1
ATOM 5948 C C . LEU B 1 347 ? -20.734 -3.98 -16.344 1 94.31 347 LEU B C 1
ATOM 5950 O O . LEU B 1 347 ? -19.547 -3.988 -16.703 1 94.31 347 LEU B O 1
ATOM 5954 N N . ALA B 1 348 ? -21.672 -3.43 -17.031 1 93.94 348 ALA B N 1
ATOM 5955 C CA . ALA B 1 348 ? -21.406 -2.744 -18.297 1 93.94 348 ALA B CA 1
ATOM 5956 C C . ALA B 1 348 ? -20.5 -1.529 -18.078 1 93.94 348 ALA B C 1
ATOM 5958 O O . ALA B 1 348 ? -19.578 -1.291 -18.844 1 93.94 348 ALA B O 1
ATOM 5959 N N . ASP B 1 349 ? -20.766 -0.787 -17.031 1 94.31 349 ASP B N 1
ATOM 5960 C CA . ASP B 1 349 ? -19.953 0.383 -16.703 1 94.31 349 ASP B CA 1
ATOM 5961 C C . ASP B 1 349 ? -18.531 -0.022 -16.312 1 94.31 349 ASP B C 1
ATOM 5963 O O . ASP B 1 349 ? -17.578 0.645 -16.703 1 94.31 349 ASP B O 1
ATOM 5967 N N . ALA B 1 350 ? -18.453 -1.079 -15.531 1 95.44 350 ALA B N 1
ATOM 5968 C CA . ALA B 1 350 ? -17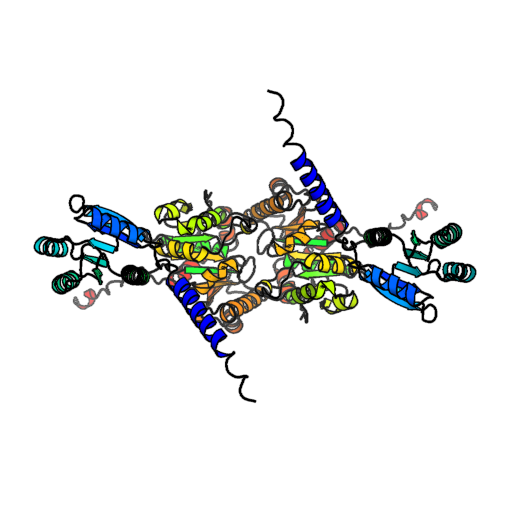.125 -1.563 -15.125 1 95.44 350 ALA B CA 1
ATOM 5969 C C . ALA B 1 350 ? -16.281 -1.938 -16.344 1 95.44 350 ALA B C 1
ATOM 5971 O O . ALA B 1 350 ? -15.102 -1.586 -16.406 1 95.44 350 ALA B O 1
ATOM 5972 N N . LYS B 1 351 ? -16.875 -2.6 -17.281 1 95.12 351 LYS B N 1
ATOM 5973 C CA . LYS B 1 351 ? -16.188 -3.039 -18.484 1 95.12 351 LYS B CA 1
ATOM 5974 C C . LYS B 1 351 ? -15.805 -1.85 -19.359 1 95.12 351 LYS B C 1
ATOM 5976 O O . LYS B 1 351 ? -14.648 -1.722 -19.766 1 95.12 351 LYS B O 1
ATOM 5981 N N . SER B 1 352 ? -16.719 -0.981 -19.609 1 95.44 352 SER B N 1
ATOM 5982 C CA . SER B 1 352 ? -16.5 0.126 -20.531 1 95.44 352 SER B CA 1
ATOM 5983 C C . SER B 1 352 ? -15.508 1.132 -19.969 1 95.44 352 SER B C 1
ATOM 5985 O O . SER B 1 352 ? -14.625 1.609 -20.688 1 95.44 352 SER B O 1
ATOM 5987 N N . THR B 1 353 ? -15.617 1.413 -18.688 1 95.38 353 THR B N 1
ATOM 5988 C CA . THR B 1 353 ? -14.781 2.439 -18.078 1 95.38 353 THR B CA 1
ATOM 5989 C C . THR B 1 353 ? -13.359 1.929 -17.859 1 95.38 353 THR B C 1
ATOM 5991 O O . THR B 1 353 ? -12.391 2.666 -18.078 1 95.38 353 THR B O 1
ATOM 5994 N N . SER B 1 354 ? -13.219 0.714 -17.469 1 95.31 354 SER B N 1
ATOM 5995 C CA . SER B 1 354 ? -11.898 0.161 -17.219 1 95.31 354 SER B CA 1
ATOM 5996 C C . SER B 1 354 ? -11.219 -0.273 -18.5 1 95.31 354 SER B C 1
ATOM 5998 O O . SER B 1 354 ? -9.992 -0.411 -18.562 1 95.31 354 SER B O 1
ATOM 6000 N N . GLY B 1 355 ? -12.008 -0.657 -19.5 1 94.19 355 GLY B N 1
ATOM 6001 C CA . GLY B 1 355 ? -11.492 -1.083 -20.797 1 94.19 355 GLY B CA 1
ATOM 6002 C C . GLY B 1 355 ? -11.109 -2.551 -20.828 1 94.19 355 GLY B C 1
ATOM 6003 O O . GLY B 1 355 ? -10.461 -3.008 -21.781 1 94.19 355 GLY B O 1
ATOM 6004 N N . VAL B 1 356 ? -11.422 -3.252 -19.828 1 94.81 356 VAL B N 1
ATOM 6005 C CA . VAL B 1 356 ? -11.062 -4.664 -19.797 1 94.81 356 VAL B CA 1
ATOM 6006 C C . VAL B 1 356 ? -12.203 -5.508 -20.375 1 94.81 356 VAL B C 1
ATOM 6008 O O . VAL B 1 356 ? -13.375 -5.152 -20.234 1 94.81 356 VAL B O 1
ATOM 6011 N N . GLY B 1 357 ? -11.891 -6.637 -20.984 1 91.5 357 GLY B N 1
ATOM 6012 C CA . GLY B 1 357 ? -12.859 -7.457 -21.688 1 91.5 357 GLY B CA 1
ATOM 6013 C C . GLY B 1 357 ? -13.602 -8.422 -20.781 1 91.5 357 GLY B C 1
ATOM 6014 O O . GLY B 1 357 ? -14.758 -8.758 -21.031 1 91.5 357 GLY B O 1
ATOM 6015 N N . ILE B 1 358 ? -12.992 -8.906 -19.766 1 94.94 358 ILE B N 1
ATOM 6016 C CA . ILE B 1 358 ? -13.578 -9.938 -18.906 1 94.94 358 ILE B CA 1
ATOM 6017 C C . ILE B 1 358 ? -13.789 -9.367 -17.5 1 94.94 358 ILE B C 1
ATOM 6019 O O . ILE B 1 358 ? -12.883 -8.766 -16.922 1 94.94 358 ILE B O 1
ATOM 6023 N N . VAL B 1 359 ? -15.039 -9.531 -16.984 1 97 359 VAL B N 1
ATOM 6024 C CA . VAL B 1 359 ? -15.375 -9.156 -15.609 1 97 359 VAL B CA 1
ATOM 6025 C C . VAL B 1 359 ? -16 -10.344 -14.891 1 97 359 VAL B C 1
ATOM 6027 O O . VAL B 1 359 ? -17.078 -10.805 -15.258 1 97 359 VAL B O 1
ATOM 6030 N N . PHE B 1 360 ? -15.273 -10.898 -13.922 1 97.94 360 PHE B N 1
ATOM 6031 C CA . PHE B 1 360 ? -15.82 -11.922 -13.039 1 97.94 360 PHE B CA 1
ATOM 6032 C C . PHE B 1 360 ? -16.594 -11.281 -11.891 1 97.94 360 PHE B C 1
ATOM 6034 O O . PHE B 1 360 ? -16.344 -10.133 -11.523 1 97.94 360 PHE B O 1
ATOM 6041 N N . THR B 1 361 ? -17.578 -11.977 -11.359 1 97.5 361 THR B N 1
ATOM 6042 C CA . THR B 1 361 ? -18.281 -11.523 -10.164 1 97.5 361 THR B CA 1
ATOM 6043 C C . THR B 1 361 ? -18.141 -12.555 -9.047 1 97.5 361 THR B C 1
ATOM 6045 O O . THR B 1 361 ? -18.172 -13.758 -9.297 1 97.5 361 THR B O 1
ATOM 6048 N N . VAL B 1 362 ? -17.938 -12.109 -7.902 1 98.12 362 VAL B N 1
ATOM 6049 C CA . VAL B 1 362 ? -17.984 -12.93 -6.695 1 98.12 362 VAL B CA 1
ATOM 6050 C C . VAL B 1 362 ? -19.078 -12.406 -5.762 1 98.12 362 VAL B C 1
ATOM 6052 O O . VAL B 1 362 ? -19.031 -11.258 -5.328 1 98.12 362 VAL B O 1
ATOM 6055 N N . ARG B 1 363 ? -19.953 -13.25 -5.43 1 96.69 363 ARG B N 1
ATOM 6056 C CA . ARG B 1 363 ? -21.156 -12.875 -4.672 1 96.69 363 ARG B CA 1
ATOM 6057 C C . ARG B 1 363 ? -20.781 -12.352 -3.287 1 96.69 363 ARG B C 1
ATOM 6059 O O . ARG B 1 363 ? -19.875 -12.891 -2.639 1 96.69 363 ARG B O 1
ATOM 6066 N N . ASN B 1 364 ? -21.516 -11.336 -2.842 1 94.62 364 ASN B N 1
ATOM 6067 C CA . ASN B 1 364 ? -21.344 -10.812 -1.491 1 94.62 364 ASN B CA 1
ATOM 6068 C C . ASN B 1 364 ? -21.797 -11.812 -0.436 1 94.62 364 ASN B C 1
ATOM 6070 O O . ASN B 1 364 ? -22.938 -12.297 -0.483 1 94.62 364 ASN B O 1
ATOM 6074 N N . ASP B 1 365 ? -21.016 -12.195 0.355 1 94.25 365 ASP B N 1
ATOM 6075 C CA . ASP B 1 365 ? -21.281 -13.039 1.521 1 94.25 365 ASP B CA 1
ATOM 6076 C C . ASP B 1 365 ? -20.391 -12.633 2.695 1 94.25 365 ASP B C 1
ATOM 6078 O O . ASP B 1 365 ? -19.656 -13.461 3.24 1 94.25 365 ASP B O 1
ATOM 6082 N N . PHE B 1 366 ? -20.531 -11.398 3.088 1 87.12 366 PHE B N 1
ATOM 6083 C CA . PHE B 1 366 ? -19.641 -10.727 4.027 1 87.12 366 PHE B CA 1
ATOM 6084 C C . PHE B 1 366 ? -19.547 -11.508 5.328 1 87.12 366 PHE B C 1
ATOM 6086 O O . PHE B 1 366 ? -18.438 -11.789 5.805 1 87.12 366 PHE B O 1
ATOM 6093 N N . GLN B 1 367 ? -20.641 -11.859 5.898 1 86.38 367 GLN B N 1
ATOM 6094 C CA . GLN B 1 367 ? -20.656 -12.508 7.207 1 86.38 367 GLN B CA 1
ATOM 6095 C C . GLN B 1 367 ? -19.922 -13.844 7.164 1 86.38 367 GLN B C 1
ATOM 6097 O O . GLN B 1 367 ? -19.078 -14.125 8.023 1 86.38 367 GLN B O 1
ATOM 6102 N N . ARG B 1 368 ? -20.25 -14.672 6.199 1 92.88 368 ARG B N 1
ATOM 6103 C CA . ARG B 1 368 ? -19.641 -15.992 6.074 1 92.88 368 ARG B CA 1
ATOM 6104 C C . ARG B 1 368 ? -18.141 -15.875 5.789 1 92.88 368 ARG B C 1
ATOM 6106 O O . ARG B 1 368 ? -17.328 -16.594 6.371 1 92.88 368 ARG B O 1
ATOM 6113 N N . VAL B 1 369 ? -17.781 -14.977 4.898 1 93.69 369 VAL B N 1
ATOM 6114 C CA . VAL B 1 369 ? -16.375 -14.789 4.52 1 93.69 369 VAL B CA 1
ATOM 6115 C C . VAL B 1 369 ? -15.586 -14.273 5.715 1 93.69 369 VAL B C 1
ATOM 6117 O O . VAL B 1 369 ? -14.477 -14.742 5.98 1 93.69 369 VAL B O 1
ATOM 6120 N N . ASN B 1 370 ? -16.125 -13.305 6.422 1 88.56 370 ASN B N 1
ATOM 6121 C CA . ASN B 1 370 ? -15.445 -12.773 7.594 1 88.56 370 ASN B CA 1
ATOM 6122 C C . ASN B 1 370 ? -15.219 -13.852 8.648 1 88.56 370 ASN B C 1
ATOM 6124 O O . ASN B 1 370 ? -14.164 -13.883 9.289 1 88.56 370 ASN B O 1
ATOM 6128 N N . THR B 1 371 ? -16.219 -14.695 8.852 1 90.25 371 THR B N 1
ATOM 6129 C CA . THR B 1 371 ? -16.078 -15.797 9.797 1 90.25 371 THR B CA 1
ATOM 6130 C C . THR B 1 371 ? -14.977 -16.75 9.336 1 90.25 371 THR B C 1
ATOM 6132 O O . THR B 1 371 ? -14.156 -17.188 10.141 1 90.25 371 THR B O 1
ATOM 6135 N N . CYS B 1 372 ? -14.992 -17.062 8.055 1 93.56 372 CYS B N 1
ATOM 6136 C CA . CYS B 1 372 ? -13.977 -17.922 7.469 1 93.56 372 CYS B CA 1
ATOM 6137 C C . CYS B 1 372 ? -12.578 -17.375 7.711 1 93.56 372 CYS B C 1
ATOM 6139 O O . CYS B 1 372 ? -11.688 -18.094 8.133 1 93.56 372 CYS B O 1
ATOM 6141 N N . LEU B 1 373 ? -12.414 -16.078 7.484 1 90.69 373 LEU B N 1
ATOM 6142 C CA . LEU B 1 373 ? -11.133 -15.391 7.625 1 90.69 373 LEU B CA 1
ATOM 6143 C C . LEU B 1 373 ? -10.703 -15.344 9.086 1 90.69 373 LEU B C 1
ATOM 6145 O O . LEU B 1 373 ? -9.547 -15.609 9.414 1 90.69 373 LEU B O 1
ATOM 6149 N N . ASP B 1 374 ? -11.641 -15.062 9.977 1 87.62 374 ASP B N 1
ATOM 6150 C CA . ASP B 1 374 ? -11.336 -14.938 11.398 1 87.62 374 ASP B CA 1
ATOM 6151 C C . ASP B 1 374 ? -10.922 -16.281 11.984 1 87.62 374 ASP B C 1
ATOM 6153 O O . ASP B 1 374 ? -10.094 -16.344 12.898 1 87.62 374 ASP B O 1
ATOM 6157 N N . GLU B 1 375 ? -11.453 -17.328 11.43 1 91.88 375 GLU B N 1
ATOM 6158 C CA . GLU B 1 375 ? -11.148 -18.672 11.922 1 91.88 375 GLU B CA 1
ATOM 6159 C C . GLU B 1 375 ? -9.93 -19.25 11.219 1 91.88 375 GLU B C 1
ATOM 6161 O O . GLU B 1 375 ? -9.414 -20.297 11.617 1 91.88 375 GLU B O 1
ATOM 6166 N N . GLY B 1 376 ? -9.461 -18.609 10.195 1 93.31 376 GLY B N 1
ATOM 6167 C CA . GLY B 1 376 ? -8.297 -19.078 9.461 1 93.31 376 GLY B CA 1
ATOM 6168 C C . GLY B 1 376 ? -8.562 -20.344 8.68 1 93.31 376 GLY B C 1
ATOM 6169 O O . GLY B 1 376 ? -7.711 -21.234 8.625 1 93.31 376 GLY B O 1
ATOM 6170 N N . ARG B 1 377 ? -9.766 -20.484 8.102 1 94.75 377 ARG B N 1
ATOM 6171 C CA . ARG B 1 377 ? -10.141 -21.703 7.387 1 94.75 377 ARG B CA 1
ATOM 6172 C C . ARG B 1 377 ? -10.094 -21.484 5.875 1 94.75 377 ARG B C 1
ATOM 6174 O O . ARG B 1 377 ? -10.266 -20.359 5.402 1 94.75 377 ARG B O 1
ATOM 6181 N N . ARG B 1 378 ? -9.898 -22.562 5.227 1 95.5 378 ARG B N 1
ATOM 6182 C CA . ARG B 1 378 ? -9.961 -22.547 3.77 1 95.5 378 ARG B CA 1
ATOM 6183 C C . ARG B 1 378 ? -11.398 -22.453 3.285 1 95.5 378 ARG B C 1
ATOM 6185 O O . ARG B 1 378 ? -12.289 -23.125 3.816 1 95.5 378 ARG B O 1
ATOM 6192 N N . LEU B 1 379 ? -11.641 -21.609 2.314 1 95.88 379 LEU B N 1
ATOM 6193 C CA . LEU B 1 379 ? -12.992 -21.359 1.82 1 95.88 379 LEU B CA 1
ATOM 6194 C C . LEU B 1 379 ? -13.609 -22.656 1.285 1 95.88 379 LEU B C 1
ATOM 6196 O O . LEU B 1 379 ? -14.781 -22.938 1.53 1 95.88 379 LEU B O 1
ATOM 6200 N N . SER B 1 380 ? -12.828 -23.5 0.596 1 93.5 380 SER B N 1
ATOM 6201 C CA . SER B 1 380 ? -13.297 -24.734 -0.039 1 93.5 380 SER B CA 1
ATOM 6202 C C . SER B 1 380 ? -13.812 -25.719 0.996 1 93.5 380 SER B C 1
ATOM 6204 O O . SER B 1 380 ? -14.672 -26.562 0.691 1 93.5 380 SER B O 1
ATOM 6206 N N . ARG B 1 381 ? -13.32 -25.656 2.205 1 92.88 381 ARG B N 1
ATOM 6207 C CA . ARG B 1 381 ? -13.711 -26.562 3.279 1 92.88 381 ARG B CA 1
ATOM 6208 C C . ARG B 1 381 ? -14.812 -25.953 4.137 1 92.88 381 ARG B C 1
ATOM 6210 O O . ARG B 1 381 ? -15.727 -26.656 4.586 1 92.88 381 ARG B O 1
ATOM 6217 N N . PHE B 1 382 ? -14.758 -24.672 4.309 1 94.38 382 PHE B N 1
ATOM 6218 C CA . PHE B 1 382 ? -15.641 -23.953 5.215 1 94.38 382 PHE B CA 1
ATOM 6219 C C . PHE B 1 382 ? -17 -23.719 4.57 1 94.38 382 PHE B C 1
ATOM 6221 O O . PHE B 1 382 ? -18.031 -23.797 5.238 1 94.38 382 PHE B O 1
ATOM 6228 N N . ALA B 1 383 ? -17.062 -23.422 3.291 1 95.12 383 ALA B N 1
ATOM 6229 C CA . ALA B 1 383 ? -18.266 -23.016 2.588 1 95.12 383 ALA B CA 1
ATOM 6230 C C . ALA B 1 383 ? -18.344 -23.656 1.201 1 95.12 383 ALA B C 1
ATOM 6232 O O . ALA B 1 383 ? -18.578 -22.969 0.209 1 95.12 383 ALA B O 1
ATOM 6233 N N . ALA B 1 384 ? -18.172 -24.953 1.136 1 92.5 384 ALA B N 1
ATOM 6234 C CA . ALA B 1 384 ? -18.031 -25.688 -0.112 1 92.5 384 ALA B CA 1
ATOM 6235 C C . ALA B 1 384 ? -19.266 -25.547 -0.993 1 92.5 384 ALA B C 1
ATOM 6237 O O . ALA B 1 384 ? -19.156 -25.5 -2.221 1 92.5 384 ALA B O 1
ATOM 6238 N N . LYS B 1 385 ? -20.375 -25.281 -0.437 1 94.56 385 LYS B N 1
ATOM 6239 C CA . LYS B 1 385 ? -21.625 -25.328 -1.2 1 94.56 385 LYS B CA 1
ATOM 6240 C C . LYS B 1 385 ? -22.141 -23.922 -1.46 1 94.56 385 LYS B C 1
ATOM 6242 O O . LYS B 1 385 ? -23.141 -23.75 -2.162 1 94.56 385 LYS B O 1
ATOM 6247 N N . GLU B 1 386 ? -21.453 -22.953 -0.923 1 95.81 386 GLU B N 1
ATOM 6248 C CA . GLU B 1 386 ? -21.953 -21.594 -0.991 1 95.81 386 GLU B CA 1
ATOM 6249 C C . GLU B 1 386 ? -21.609 -20.938 -2.328 1 95.81 386 GLU B C 1
ATOM 6251 O O . GLU B 1 386 ? -20.656 -21.344 -2.992 1 95.81 386 GLU B O 1
ATOM 6256 N N . GLN B 1 387 ? -22.438 -19.953 -2.691 1 96.5 387 GLN B N 1
ATOM 6257 C CA . GLN B 1 387 ? -22.297 -19.281 -3.979 1 96.5 387 GLN B CA 1
ATOM 6258 C C . GLN B 1 387 ? -20.922 -18.641 -4.113 1 96.5 387 GLN B C 1
ATOM 6260 O O . GLN B 1 387 ? -20.344 -18.609 -5.199 1 96.5 387 GLN B O 1
ATOM 6265 N N . VAL B 1 388 ? -20.391 -18.078 -3.059 1 97.31 388 VAL B N 1
ATOM 6266 C CA . VAL B 1 388 ? -19.094 -17.422 -3.09 1 97.31 388 VAL B CA 1
ATOM 6267 C C . VAL B 1 388 ? -18.031 -18.422 -3.545 1 97.31 388 VAL B C 1
ATOM 6269 O O . VAL B 1 388 ? -17.156 -18.094 -4.348 1 97.31 388 VAL B O 1
ATOM 6272 N N . THR B 1 389 ? -18.109 -19.672 -3.107 1 97.5 389 THR B N 1
ATOM 6273 C CA . THR B 1 389 ? -17.156 -20.719 -3.48 1 97.5 389 THR B CA 1
ATOM 6274 C C . THR B 1 389 ? -17.344 -21.109 -4.941 1 97.5 389 THR B C 1
ATOM 6276 O O . THR B 1 389 ? -16.375 -21.328 -5.66 1 97.5 389 THR B O 1
ATOM 6279 N N . ARG B 1 390 ? -18.578 -21.172 -5.352 1 97.12 390 ARG B N 1
ATOM 6280 C CA . ARG B 1 390 ? -18.859 -21.516 -6.742 1 97.12 390 ARG B CA 1
ATOM 6281 C C . ARG B 1 390 ? -18.328 -20.453 -7.691 1 97.12 390 ARG B C 1
ATOM 6283 O O . ARG B 1 390 ? -17.828 -20.766 -8.773 1 97.12 390 ARG B O 1
ATOM 6290 N N . ASP B 1 391 ? -18.484 -19.203 -7.285 1 98 391 ASP B N 1
ATOM 6291 C CA . ASP B 1 391 ? -17.984 -18.094 -8.102 1 98 391 ASP B CA 1
ATOM 6292 C C . ASP B 1 391 ? -16.453 -18.172 -8.234 1 98 391 ASP B C 1
ATOM 6294 O O . ASP B 1 391 ? -15.922 -17.953 -9.32 1 98 391 ASP B O 1
ATOM 6298 N N . VAL B 1 392 ? -15.75 -18.469 -7.18 1 98.06 392 VAL B N 1
ATOM 6299 C CA . VAL B 1 392 ? -14.297 -18.609 -7.203 1 98.06 392 VAL B CA 1
ATOM 6300 C C . VAL B 1 392 ? -13.906 -19.797 -8.094 1 98.06 392 VAL B C 1
ATOM 6302 O O . VAL B 1 392 ? -12.953 -19.703 -8.859 1 98.06 392 VAL B O 1
ATOM 6305 N N . ALA B 1 393 ? -14.656 -20.875 -8.008 1 96.06 393 ALA B N 1
ATOM 6306 C CA . ALA B 1 393 ? -14.406 -22.047 -8.836 1 96.06 393 ALA B CA 1
ATOM 6307 C C . ALA B 1 393 ? -14.547 -21.719 -10.312 1 96.06 393 ALA B C 1
ATOM 6309 O O . ALA B 1 393 ? -13.789 -22.234 -11.148 1 96.06 393 ALA B O 1
ATOM 6310 N N . GLU B 1 394 ? -15.516 -20.891 -10.594 1 96.19 394 GLU B N 1
ATOM 6311 C CA . GLU B 1 394 ? -15.727 -20.484 -11.977 1 96.19 394 GLU B CA 1
ATOM 6312 C C . GLU B 1 394 ? -14.547 -1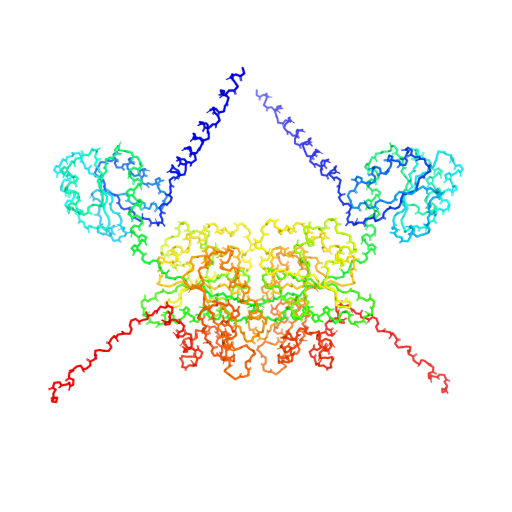9.672 -12.5 1 96.19 394 GLU B C 1
ATOM 6314 O O . GLU B 1 394 ? -14.133 -19.828 -13.648 1 96.19 394 GLU B O 1
ATOM 6319 N N . ILE B 1 395 ? -14.062 -18.781 -11.703 1 97.81 395 ILE B N 1
ATOM 6320 C CA . ILE B 1 395 ? -12.875 -18.016 -12.07 1 97.81 395 ILE B CA 1
ATOM 6321 C C . ILE B 1 395 ? -11.719 -18.953 -12.359 1 97.81 395 ILE B C 1
ATOM 6323 O O . ILE B 1 395 ? -11.062 -18.844 -13.398 1 97.81 395 ILE B O 1
ATOM 6327 N N . CYS B 1 396 ? -11.492 -19.938 -11.5 1 96.06 396 CYS B N 1
ATOM 6328 C CA . CYS B 1 396 ? -10.398 -20.891 -11.648 1 96.06 396 CYS B CA 1
ATOM 6329 C C . CYS B 1 396 ? -10.555 -21.703 -12.922 1 96.06 396 CYS B C 1
ATOM 6331 O O . CYS B 1 396 ? -9.578 -21.984 -13.617 1 96.06 396 CYS B O 1
ATOM 6333 N N . GLN B 1 397 ? -11.797 -22.078 -13.227 1 93.69 397 GLN B N 1
ATOM 6334 C CA . GLN B 1 397 ? -12.078 -22.844 -14.438 1 93.69 397 GLN B CA 1
ATOM 6335 C C . GLN B 1 397 ? -11.711 -22.062 -15.688 1 93.69 397 GLN B C 1
ATOM 6337 O O . GLN B 1 397 ? -11.227 -22.625 -16.672 1 93.69 397 GLN B O 1
ATOM 6342 N N . GLN B 1 398 ? -11.938 -20.828 -15.633 1 92.88 398 GLN B N 1
ATOM 6343 C CA . GLN B 1 398 ? -11.617 -19.984 -16.781 1 92.88 398 GLN B CA 1
ATOM 6344 C C . GLN B 1 398 ? -10.117 -19.75 -16.891 1 92.88 398 GLN B C 1
ATOM 6346 O O . GLN B 1 398 ? -9.578 -19.641 -18 1 92.88 398 GLN B O 1
ATOM 6351 N N . LEU B 1 399 ? -9.461 -19.656 -15.773 1 94.25 399 LEU B N 1
ATOM 6352 C CA . LEU B 1 399 ? -8.023 -19.422 -15.766 1 94.25 399 LEU B CA 1
ATOM 6353 C C . LEU B 1 399 ? -7.258 -20.641 -16.234 1 94.25 399 LEU B C 1
ATOM 6355 O O . LEU B 1 399 ? -6.328 -20.531 -17.031 1 94.25 399 LEU B O 1
ATOM 6359 N N . ILE B 1 400 ? -7.578 -21.781 -15.695 1 90.88 400 ILE B N 1
ATOM 6360 C CA . ILE B 1 400 ? -7.027 -23.078 -16.094 1 90.88 400 ILE B CA 1
ATOM 6361 C C . ILE B 1 400 ? -8.164 -24.047 -16.391 1 90.88 400 ILE B C 1
ATOM 6363 O O . ILE B 1 400 ? -8.664 -24.719 -15.484 1 90.88 400 ILE B O 1
ATOM 6367 N N . PRO B 1 401 ? -8.547 -24.156 -17.578 1 85.62 401 PRO B N 1
ATOM 6368 C CA . PRO B 1 401 ? -9.648 -25.047 -17.906 1 85.62 401 PRO B CA 1
ATOM 6369 C C . PRO B 1 401 ? -9.328 -26.516 -17.625 1 85.62 401 PRO B C 1
ATOM 6371 O O . PRO B 1 401 ? -8.203 -26.969 -17.875 1 85.62 401 PRO B O 1
ATOM 6374 N N . MET B 1 402 ? -10.148 -27.156 -16.875 1 73.69 402 MET B N 1
ATOM 6375 C CA . MET B 1 402 ? -10.023 -28.594 -16.656 1 73.69 402 MET B CA 1
ATOM 6376 C C . MET B 1 402 ? -10.641 -29.375 -17.812 1 73.69 402 MET B C 1
ATOM 6378 O O . MET B 1 402 ? -11.688 -28.984 -18.328 1 73.69 402 MET B O 1
ATOM 6382 N N . GLU B 1 403 ? -9.859 -30.141 -18.453 1 59.09 403 GLU B N 1
ATOM 6383 C CA . GLU B 1 403 ? -10.414 -30.984 -19.5 1 59.09 403 GLU B CA 1
ATOM 6384 C C . GLU B 1 403 ? -11.57 -31.828 -18.969 1 59.09 403 GLU B C 1
ATOM 6386 O O . GLU B 1 403 ? -11.477 -32.438 -17.906 1 59.09 403 GLU B O 1
ATOM 6391 N N . GLN B 1 404 ? -12.781 -31.281 -18.969 1 50.5 404 GLN B N 1
ATOM 6392 C CA . GLN B 1 404 ? -13.906 -32.156 -18.656 1 50.5 404 GLN B CA 1
ATOM 6393 C C . GLN B 1 404 ? -13.695 -33.562 -19.25 1 50.5 404 GLN B C 1
ATOM 6395 O O . GLN B 1 404 ? -13.219 -33.688 -20.375 1 50.5 404 GLN B O 1
ATOM 6400 N N . GLU B 1 405 ? -13.43 -34.469 -18.484 1 43.56 405 GLU B N 1
ATOM 6401 C CA . GLU B 1 405 ? -13.547 -35.844 -19.031 1 43.56 405 GLU B CA 1
ATOM 6402 C C . GLU B 1 405 ? -14.695 -35.938 -20.031 1 43.56 405 GLU B C 1
ATOM 6404 O O . GLU B 1 405 ? -15.805 -35.469 -19.75 1 43.56 405 GLU B O 1
ATOM 6409 N N . SER B 1 406 ? -14.438 -35.781 -21.312 1 40.75 406 SER B N 1
ATOM 6410 C CA . SER B 1 406 ? -15.438 -36.156 -22.297 1 40.75 406 SER B CA 1
ATOM 6411 C C . SER B 1 406 ? -16.344 -37.25 -21.797 1 40.75 406 SER B C 1
ATOM 6413 O O . SER B 1 406 ? -15.867 -38.312 -21.391 1 40.75 406 SER B O 1
ATOM 6415 N N . GLN B 1 407 ? -17.375 -36.969 -21.047 1 40 407 GLN B N 1
ATOM 6416 C CA . GLN B 1 407 ? -18.328 -38.062 -20.891 1 40 407 GLN B CA 1
ATOM 6417 C C . GLN B 1 407 ? -18.406 -38.875 -22.172 1 40 407 GLN B C 1
ATOM 6419 O O . GLN B 1 407 ? -18.453 -38.312 -23.281 1 40 407 GLN B O 1
ATOM 6424 N N . PRO B 1 408 ? -17.906 -40.094 -22.203 1 38.94 408 PRO B N 1
ATOM 6425 C CA . PRO B 1 408 ? -18.203 -40.938 -23.344 1 38.94 408 PRO B CA 1
ATOM 6426 C C . PRO B 1 408 ? -19.641 -40.812 -23.828 1 38.94 408 PRO B C 1
ATOM 6428 O O . PRO B 1 408 ? -20.578 -40.781 -23.016 1 38.94 408 PRO B O 1
ATOM 6431 N N . SER B 1 409 ? -19.938 -39.875 -24.734 1 39.09 409 SER B N 1
ATOM 6432 C CA . SER B 1 409 ? -21.234 -39.969 -25.422 1 39.09 409 SER B CA 1
ATOM 6433 C C . SER B 1 409 ? -21.672 -41.406 -25.594 1 39.09 409 SER B C 1
ATOM 6435 O O . SER B 1 409 ? -20.891 -42.25 -26 1 39.09 409 SER B O 1
ATOM 6437 N N . GLY B 1 410 ? -22.531 -41.938 -24.688 1 35.31 410 GLY B N 1
ATOM 6438 C CA . GLY B 1 410 ? -23.234 -43.219 -24.797 1 35.31 410 GLY B CA 1
ATOM 6439 C C . GLY B 1 410 ? -23.688 -43.531 -26.203 1 35.31 410 GLY B C 1
ATOM 6440 O O . GLY B 1 410 ? -24.672 -42.938 -26.688 1 35.31 410 GLY B O 1
ATOM 6441 N N . PHE B 1 411 ? -22.812 -43.5 -27.188 1 34.62 411 PHE B N 1
ATOM 6442 C CA . PHE B 1 411 ? -23.172 -44.031 -28.516 1 34.62 411 PHE B CA 1
ATOM 6443 C C . PHE B 1 411 ? -23.828 -45.375 -28.406 1 34.62 411 PHE B C 1
ATOM 6445 O O . PHE B 1 411 ? -24.188 -46 -29.422 1 34.62 411 PHE B O 1
ATOM 6452 N N . TRP B 1 412 ? -23.734 -46.031 -27.219 1 33.22 412 TRP B N 1
ATOM 6453 C CA . TRP B 1 412 ? -24.281 -47.375 -27.344 1 33.22 412 TRP B CA 1
ATOM 6454 C C . TRP B 1 412 ? -25.797 -47.344 -27.562 1 33.22 412 TRP B C 1
ATOM 6456 O O . TRP B 1 412 ? -26.422 -48.375 -27.812 1 33.22 412 TRP B O 1
ATOM 6466 N N . THR B 1 413 ? -26.391 -46.156 -27.156 1 36.16 413 THR B N 1
ATOM 6467 C CA . THR B 1 413 ? -27.828 -46.406 -27.125 1 36.16 413 THR B CA 1
ATOM 6468 C C . THR B 1 413 ? -28.391 -46.469 -28.531 1 36.16 413 THR B C 1
ATOM 6470 O O . THR B 1 413 ? -29.578 -46.781 -28.719 1 36.16 413 THR B O 1
ATOM 6473 N N . LYS B 1 414 ? -27.672 -46 -29.609 1 35.44 414 LYS B N 1
ATOM 6474 C CA . LYS B 1 414 ? -28.406 -46.031 -30.859 1 35.44 414 LYS B CA 1
ATOM 6475 C C . LYS B 1 414 ? -28.516 -47.469 -31.391 1 35.44 414 LYS B C 1
ATOM 6477 O O . LYS B 1 414 ? -29.328 -47.75 -32.281 1 35.44 414 LYS B O 1
ATOM 6482 N N . LEU B 1 415 ? -27.422 -48.25 -31.062 1 31.39 415 LEU B N 1
ATOM 6483 C CA . LEU B 1 415 ? -27.516 -49.469 -31.859 1 31.39 415 LEU B CA 1
ATOM 6484 C C . LEU B 1 415 ? -28.703 -50.312 -31.422 1 31.39 415 LEU B C 1
ATOM 6486 O O . LEU B 1 415 ? -29.156 -51.188 -32.156 1 31.39 415 LEU B O 1
ATOM 6490 N N . TRP B 1 416 ? -29.031 -50.25 -30.109 1 33.47 416 TRP B N 1
ATOM 6491 C CA . TRP B 1 416 ? -30.016 -51.281 -29.828 1 33.47 416 TRP B CA 1
ATOM 6492 C C . TRP B 1 416 ? -31.406 -50.844 -30.266 1 33.47 416 TRP B C 1
ATOM 6494 O O . TRP B 1 416 ? -32.375 -51.594 -30.141 1 33.47 416 TRP B O 1
ATOM 6504 N N . ARG B 1 417 ? -31.531 -49.531 -30.625 1 29.58 417 ARG B N 1
ATOM 6505 C CA . ARG B 1 417 ? -32.875 -49.531 -31.203 1 29.58 417 ARG B CA 1
ATOM 6506 C C . ARG B 1 417 ? -32.844 -49.906 -32.688 1 29.58 417 ARG B C 1
ATOM 6508 O O . ARG B 1 417 ? -31.891 -49.531 -33.375 1 29.58 417 ARG B O 1
#

pLDDT: mean 84.08, std 18.44, range [20.61, 98.88]